Protein AF-A0A928PID9-F1 (afdb_monomer_lite)

Foldseek 3Di:
DPPPDPPDDPPDDDDDDDDDDDDDPPPPPDADAAEEEEEDELQSLLLLQCQQVLQVLVVHHYKYKYFYDHLDFLLNLLVCQVVQHQGTFIDINNRGPQPPGGGGPLVVLVPDQHQAYEDEGGPLCLLPLVSCDDPVCNSVVSVVVVCCVSRVNHDYAYEQFAFDQWRWDDDDPDTDIDGDPDSVVSLVSNLVSSVVSCVVVVHDPLQRYLQLRQLVVLVCLVVDFDPDDDDDDDDDDDDDDPCPVVVPDDGDPDFAPDNTGHGDPLSNLLSSLSVNCSVPVDQSLSRPDDPPPRDDPLSSNQSSQSSNCSNPVAHAAHDVQWDQDPVNQAIEGEADSGDQDPQLEDEDDQDHPNHGHDEYDLCHCVPPARRPYYHYPPDPQYDNDDDDDDDDDDPVAAAPLAADAQPFFDQAPVTAREDEEPNNLLNQQQVADAAGHYEYPAAYHHDPFPAPLVPRDTPDPDDRRAHDWFDPPLGWRHHYEYEDVLHEYAEHEHADEDPDDPDQASTFEESHGEYFANYEYENYEYELYEAAYESHFYEHAYGEYHADQEHEYEYYQYEYDLNYHIEYCWYEHHYREYHHNYEPQEYENYEYNYHIYYPDQQYAHHYGYYDDYDDDEHELYEYQHGHHGRHDEGAHYLYEYCDDDDPPHDHDHDHSVCQAAPSVVVRSVRNVVQWDRHRGGGTHGVSSVPDDVAEAPLEADDDFFFPQAPVTAGEDAEPNPLLCQQQVADQRGHYEYPEAYHHFDLQQAPLAPLHGDPPRDGHADDKPGEHAHEYYDLLYEYAEHHHDDDPPDDLVCQIADESRREYEARHEHENYEYAQHHAEGQHFYEHAEREYDYDDDHADDEAYQYEYEQRHEYHYPDPDDDPHYAYEHHYREYEDDHQYEYELYEYAYHYYDDAQYADHYREYEDDAQRYEYELYEYAAHNTTDYPDQPHDDYDYLYEYCDDDPPSHYDHHHDHQVCQAAPSVVVNRCSPDQWDHDRGGIHGVSNPPPPPPPPLQQCQFVPPSDREVVSLVNLVCVQVVNDDGTDPSQPNVPPPDRYVVSSVVSVCVNVSD

pLDDT: mean 75.56, std 19.44, range [25.11, 98.5]

Secondary structure (DSSP, 8-state):
--SSSSSSS---------------------PPPEEEEEEESHHHHHHTTTHHHHHHHTT--EEEEEEE-TT--HHHHHHHHHTT---BEEEETTEE-STT--B-HHHHHTT---SEEEE---TTTTT-GGGT--SS--HHHHHHHHHHHH-TTSEEEEE-PPP-SEEEEE-SS-EEEEE-S-HHHHHHHHHHHHHHHHHHHT--HHHHEE-HHHHHHHHHHHT------------S----TT-TTTTTS----SSBSSSSS-B-HHHHHHHHHHHHHHHHT--GGG-----TTTS-HHHHHHHHHHHHHHHHS-----BTTEEE-TTSSEEEE----PPPPTT-EEE--SEETTEEEEEE-TTTTTT-----EEE-SS-TT-------PPS----TTB--S-----SSS-SBTTBPEEE-SHHHHHHHHHTTEEEEEEEE-S-EES----EETTTTEE--SS---PPP---GGG--SEEEEEEEEEEEEE--EEEEE---SS-GGG-EESSEEEE-TTEEEEEEEEESEEEEEEEEEE-SSEEEE--SS--EEEEES-EE-TTEEEEEEEEESSEEEE-SS-EEEEEEEEEE-SEEEESSS-EESSEEEES---SPPEEEEEESSS-SBSSSPPPEES-EES--SSTT--PEE--GGGSSHHHHHHH-GGGTTTEE--SSS--EEHHHHS--TTB--S---S--BS-SSSSSPEEE-SHHHHHHHHHH--TT-EEEE-S-EESS-TTTEETTTTEEPTT--PPPPP-S-EE-SEEEEEEEEEE--EE---TTS-TT---EESSEEEE-SS-EEEEEEEESEEEEESSEEESSEEEE---TT---EEEES-EE-TTEEEEE---S--TT-EEESSEEEESS---EEEES-EE--EEESSS-EESSEEEE-S--TTEEEES-EESS-SEEEE-STT----EES-EESSPP-TTT--PEE--TGGGSTHHHHHH----TTEE--SSS-EEGGG----------TT--SSSS--SHHHHHHHHHHHTTS-----GGG-SS-SS--SHHHHHHHHHHHTT-

Sequence (1056 aa):
MLKILKKVVCFVMATFVLGATLPTFAVEPELKPIKILAIGNSYSNNATFYVSKIAESMGKSVSVTSLYDDGCPIERHVKWYNENAKEYEFYVDGVNISSPYKNTMKEVFERDDYDYITIQQSSTDAPKFSTYWTEEKPYLTQLYEIIKENEPQAEILIHQTWSHNEITATKGNQYTTTVYDSSLKLFELIENAYEQAADKLEIDKESGIIPVGRAIQLAKDQYGYFDGYNEGYSTLYPISSSVANAAKHCENEALYADNISHLNHRGRYIAGCVWIEKIFGLDCRTSSFYPEGVLTEEECVILRNIAHEAVTGEKAYVEGDWRVLPDGEGVEIVHYMGQVNELGTVTIPSVINGKKVTRVDDTAFKYVEGINKLILPDDDSIVYEGGSIDSDIVLENVWDGTSYKPTNGEGTEKSPYLIENGSHLYWAVTNRNTGVYFKLTNDIILNDIIVDTKNGIAYTNETVNEWYSECENETPTFAGIIDGDYHTIYGLYINKDYNYSDSAWKLGAGLIAFGGNGVTIKNLAIDNSYIKALSVSASAFIGTTGSSSTTDVSFENCYIGEDVYIYGGCAGGFIGAGNGTGYVTGISNCYSLATIEASTNFYGAITGQVWSCLNVPATNLYSPNVQLYGQHPMAYVDCYAVSKKENYSTEIIISADEMVGKKAMTKMVGLSDAYTLPSDSYPVLKVWANKSADVWSGFAINTMEGDGTENSPYLISDGEGLAYAILNGGKGLHYKLTKDIYLNELNGVDWTTGIPSDNYVPSEWLENTTFSGYFDGDGHIVNGIYYPVDNGKNFSDLGNVALFPIIKSDTHIINVGVKNSYIEIFGRSAAIVGFVEQNSNSKDVLIDSCFSDETVTIVHSRLNEATGVCSGGIMGGTLFTPDIKVSNCYSTAVLKGPYSSGKIIASIWMAPESVVAENCFGDGKMWGCTSSGNALKTAYNSYSTAEPNATYTNWTQLSAEQMQGENALINMPLGDKFMVTDGYPVLKVFNKTPVTPDVLLGDVNGDGKVDTTDLAGLKLNLAGLSSEIGKGADLNGDGNIDTTDLAALKLKLAGL

Structure (mmCIF, N/CA/C/O backbone):
data_AF-A0A928PID9-F1
#
_entry.id   AF-A0A928PID9-F1
#
loop_
_atom_site.group_PDB
_atom_site.id
_atom_site.type_symbol
_atom_site.label_atom_id
_atom_site.label_alt_id
_atom_site.label_comp_id
_atom_site.label_asym_id
_atom_site.label_entity_id
_atom_site.label_seq_id
_atom_site.pdbx_PDB_ins_code
_atom_site.Cartn_x
_atom_site.Cartn_y
_atom_site.Cartn_z
_atom_site.occupancy
_atom_site.B_iso_or_equiv
_atom_site.auth_seq_id
_atom_site.auth_comp_id
_atom_site.auth_asym_id
_atom_site.auth_atom_id
_atom_site.pdbx_PDB_model_num
ATOM 1 N N . MET A 1 1 ? -49.514 -31.191 40.584 1.00 38.72 1 MET A N 1
ATOM 2 C CA . MET A 1 1 ? -49.512 -31.570 42.019 1.00 38.72 1 MET A CA 1
ATOM 3 C C . MET A 1 1 ? -48.257 -32.390 42.360 1.00 38.72 1 MET A C 1
ATOM 5 O O . MET A 1 1 ? -48.355 -33.449 42.955 1.00 38.72 1 MET A O 1
ATOM 9 N N . LEU A 1 2 ? -47.070 -31.884 41.996 1.00 30.78 2 LEU A N 1
ATOM 10 C CA . LEU A 1 2 ? -45.768 -32.491 42.322 1.00 30.78 2 LEU A CA 1
ATOM 11 C C . LEU A 1 2 ? -44.670 -31.414 42.506 1.00 30.78 2 LEU A C 1
ATOM 13 O O . LEU A 1 2 ? -43.493 -31.675 42.318 1.00 30.78 2 LEU A O 1
ATOM 17 N N . LYS A 1 3 ? -45.056 -30.181 42.882 1.00 28.64 3 LYS A N 1
ATOM 18 C CA . LYS A 1 3 ? -44.141 -29.088 43.290 1.00 28.64 3 LYS A CA 1
ATOM 19 C C . LYS A 1 3 ? -44.140 -28.853 44.819 1.00 28.64 3 LYS A C 1
ATOM 21 O O . LYS A 1 3 ? -43.650 -27.838 45.292 1.00 28.64 3 LYS A O 1
ATOM 26 N N . ILE A 1 4 ? -44.663 -29.799 45.615 1.00 36.34 4 ILE A N 1
ATOM 27 C CA . ILE A 1 4 ? -44.771 -29.705 47.091 1.00 36.34 4 ILE A CA 1
ATOM 28 C C . ILE A 1 4 ? -44.351 -31.031 47.762 1.00 36.34 4 ILE A C 1
ATOM 30 O O . ILE A 1 4 ? -45.116 -31.616 48.520 1.00 36.34 4 ILE A O 1
ATOM 34 N N . LEU A 1 5 ? -43.155 -31.562 47.463 1.00 32.34 5 LEU A N 1
ATOM 35 C CA . LEU A 1 5 ? -42.646 -32.757 48.171 1.00 32.34 5 LEU A CA 1
ATOM 36 C C . LEU A 1 5 ? -41.110 -32.873 48.291 1.00 32.34 5 LEU A C 1
ATOM 38 O O . LEU A 1 5 ? -40.599 -33.964 48.515 1.00 32.34 5 LEU A O 1
ATOM 42 N N . LYS A 1 6 ? -40.348 -31.773 48.182 1.00 29.66 6 LYS A N 1
ATOM 43 C CA . LYS A 1 6 ? -38.877 -31.782 48.383 1.00 29.66 6 LYS A CA 1
ATOM 44 C C . LYS A 1 6 ? -38.371 -30.866 49.515 1.00 29.66 6 LYS A C 1
ATOM 46 O O . LYS A 1 6 ? -37.192 -30.549 49.566 1.00 29.66 6 LYS A O 1
ATOM 51 N N . LYS A 1 7 ? -39.238 -30.451 50.452 1.00 32.12 7 LYS A N 1
ATOM 52 C CA . LYS A 1 7 ? -38.879 -29.532 51.561 1.00 32.12 7 LYS A CA 1
ATOM 53 C C . LYS A 1 7 ? -39.013 -30.094 52.993 1.00 32.12 7 LYS A C 1
ATOM 55 O O . LYS A 1 7 ? -39.029 -29.301 53.925 1.00 32.12 7 LYS A O 1
ATOM 60 N N . VAL A 1 8 ? -39.126 -31.415 53.215 1.00 37.19 8 VAL A N 1
ATOM 61 C CA . VAL A 1 8 ? -39.510 -31.948 54.556 1.00 37.19 8 VAL A CA 1
ATOM 62 C C . VAL A 1 8 ? -38.664 -33.111 55.119 1.00 37.19 8 VAL A C 1
ATOM 64 O O . VAL A 1 8 ? -38.954 -33.572 56.215 1.00 37.19 8 VAL A O 1
ATOM 67 N N . VAL A 1 9 ? -37.574 -33.578 54.505 1.00 32.84 9 VAL A N 1
ATOM 68 C CA . VAL A 1 9 ? -36.817 -34.716 55.085 1.00 32.84 9 VAL A CA 1
ATOM 69 C C . VAL A 1 9 ? -35.355 -34.346 55.335 1.00 32.84 9 VAL A C 1
ATOM 71 O O . VAL A 1 9 ? -34.718 -33.766 54.467 1.00 32.84 9 VAL A O 1
ATOM 74 N N . CYS A 1 10 ? -34.869 -34.694 56.535 1.00 29.98 10 CYS A N 1
ATOM 75 C CA . CYS A 1 10 ? -33.511 -34.532 57.084 1.00 29.98 10 CYS A CA 1
ATOM 76 C C . CYS A 1 10 ? -33.212 -33.299 57.963 1.00 29.98 10 CYS A C 1
ATOM 78 O O . CYS A 1 10 ? -32.067 -32.877 58.086 1.00 29.98 10 CYS A O 1
ATOM 80 N N . PHE A 1 11 ? -34.206 -32.829 58.724 1.00 31.30 11 PHE A N 1
ATOM 81 C CA . PHE A 1 11 ? -33.975 -32.553 60.152 1.00 31.30 11 PHE A CA 1
ATOM 82 C C . PHE A 1 11 ? -34.166 -33.898 60.881 1.00 31.30 11 PHE A C 1
ATOM 84 O O . PHE A 1 11 ? -35.102 -34.615 60.541 1.00 31.30 11 PHE A O 1
ATOM 91 N N . VAL A 1 12 ? -33.325 -34.222 61.869 1.00 34.59 12 VAL A N 1
ATOM 92 C CA . VAL A 1 12 ? -33.233 -35.500 62.627 1.00 34.59 12 VAL A CA 1
ATOM 93 C C . VAL A 1 12 ? -32.182 -36.483 62.091 1.00 34.59 12 VAL A C 1
ATOM 95 O O . VAL A 1 12 ? -32.489 -37.411 61.354 1.00 34.59 12 VAL A O 1
ATOM 98 N N . MET A 1 13 ? -30.938 -36.298 62.542 1.00 30.28 13 MET A N 1
ATOM 99 C CA . MET A 1 13 ? -30.072 -37.350 63.109 1.00 30.28 13 MET A CA 1
ATOM 100 C C . MET A 1 13 ? -28.781 -36.693 63.615 1.00 30.28 13 MET A C 1
ATOM 102 O O . MET A 1 13 ? -27.738 -36.708 62.972 1.00 30.28 13 MET A O 1
ATOM 106 N N . ALA A 1 14 ? -28.877 -36.073 64.791 1.00 33.28 14 ALA A N 1
ATOM 107 C CA . ALA A 1 14 ? -27.726 -35.762 65.626 1.00 33.28 14 ALA A CA 1
ATOM 108 C C . ALA A 1 14 ? -27.694 -36.760 66.794 1.00 33.28 14 ALA A C 1
ATOM 110 O O . ALA A 1 14 ? -28.731 -36.973 67.418 1.00 33.28 14 ALA A O 1
ATOM 111 N N . THR A 1 15 ? -26.489 -37.271 67.090 1.00 35.91 15 THR A N 1
ATOM 112 C CA . THR A 1 15 ? -25.973 -38.000 68.280 1.00 35.91 15 THR A CA 1
ATOM 113 C C . THR A 1 15 ? -25.688 -39.507 68.141 1.00 35.91 15 THR A C 1
ATOM 115 O O . THR A 1 15 ? -26.586 -40.322 68.290 1.00 35.91 15 THR A O 1
ATOM 118 N N . PHE A 1 16 ? -24.404 -39.879 67.955 1.00 31.89 16 PHE A N 1
ATOM 119 C CA . PHE A 1 16 ? -23.552 -40.527 68.983 1.00 31.89 16 PHE A CA 1
ATOM 120 C C . PHE A 1 16 ? -22.083 -40.749 68.502 1.00 31.89 16 PHE A C 1
ATOM 122 O O . PHE A 1 16 ? -21.831 -41.544 67.609 1.00 31.89 16 PHE A O 1
ATOM 129 N N . VAL A 1 17 ? -21.139 -40.074 69.184 1.00 33.47 17 VAL A N 1
ATOM 130 C CA . VAL A 1 17 ? -19.857 -40.583 69.749 1.00 33.47 17 VAL A CA 1
ATOM 131 C C . VAL A 1 17 ? -18.625 -40.929 68.868 1.00 33.47 17 VAL A C 1
ATOM 133 O O . VAL A 1 17 ? -18.560 -41.949 68.199 1.00 33.47 17 VAL A O 1
ATOM 136 N N . LEU A 1 18 ? -17.597 -40.084 69.088 1.00 33.53 18 LEU A N 1
ATOM 137 C CA . LEU A 1 18 ? -16.133 -40.276 69.216 1.00 33.53 18 LEU A CA 1
ATOM 138 C C . LEU A 1 18 ? -15.285 -40.956 68.115 1.00 33.53 18 LEU A C 1
ATOM 140 O O . LEU A 1 18 ? -15.291 -42.169 67.956 1.00 33.53 18 LEU A O 1
ATOM 144 N N . GLY A 1 19 ? -14.309 -40.175 67.622 1.00 40.59 19 GLY A N 1
ATOM 145 C CA . GLY A 1 19 ? -12.895 -40.540 67.786 1.00 40.59 19 GLY A CA 1
ATOM 146 C C . GLY A 1 19 ? -12.139 -41.079 66.570 1.00 40.59 19 GLY A C 1
ATOM 147 O O . GLY A 1 19 ? -11.650 -42.195 66.639 1.00 40.59 19 GLY A O 1
ATOM 148 N N . ALA A 1 20 ? -11.954 -40.271 65.523 1.00 31.45 20 ALA A N 1
ATOM 149 C CA . ALA A 1 20 ? -10.757 -40.288 64.667 1.00 31.45 20 ALA A CA 1
ATOM 150 C C . ALA A 1 20 ? -10.797 -39.076 63.723 1.00 31.45 20 ALA A C 1
ATOM 152 O O . ALA A 1 20 ? -11.748 -38.909 62.965 1.00 31.45 20 ALA A O 1
ATOM 153 N N . THR A 1 21 ? -9.779 -38.218 63.761 1.00 40.41 21 THR A N 1
ATOM 154 C CA . THR A 1 21 ? -9.543 -37.223 62.709 1.00 40.41 21 THR A CA 1
ATOM 155 C C . THR A 1 21 ? -9.111 -37.958 61.442 1.00 40.41 21 THR A C 1
ATOM 157 O O . THR A 1 21 ? -7.948 -38.339 61.317 1.00 40.41 21 THR A O 1
ATOM 160 N N . LEU A 1 22 ? -10.054 -38.185 60.529 1.00 34.81 22 LEU A N 1
ATOM 161 C CA . LEU A 1 22 ? -9.784 -38.528 59.134 1.00 34.81 22 LEU A CA 1
ATOM 162 C C . LEU A 1 22 ? -9.990 -37.265 58.288 1.00 34.81 22 LEU A C 1
ATOM 164 O O . LEU A 1 22 ? -10.887 -36.478 58.606 1.00 34.81 22 LEU A O 1
ATOM 168 N N . PRO A 1 23 ? -9.157 -37.031 57.259 1.00 38.31 23 PRO A N 1
ATOM 169 C CA . PRO A 1 23 ? -9.264 -35.844 56.427 1.00 38.31 23 PRO A CA 1
ATOM 170 C C . PRO A 1 23 ? -10.650 -35.816 55.782 1.00 38.31 23 PRO A C 1
ATOM 172 O O . PRO A 1 23 ? -11.095 -36.795 55.182 1.00 38.31 23 PRO A O 1
ATOM 175 N N . THR A 1 24 ? -11.350 -34.698 55.951 1.00 34.38 24 THR A N 1
ATOM 176 C CA . THR A 1 24 ? -12.585 -34.390 55.237 1.00 34.38 24 THR A CA 1
ATOM 177 C C . THR A 1 24 ? -12.273 -34.336 53.747 1.00 34.38 24 THR A C 1
ATOM 179 O O . THR A 1 24 ? -11.797 -33.316 53.254 1.00 34.38 24 THR A O 1
ATOM 182 N N . PHE A 1 25 ? -12.533 -35.430 53.033 1.00 36.47 25 PHE A N 1
ATOM 183 C CA . PHE A 1 25 ? -12.793 -35.357 51.604 1.00 36.47 25 PHE A CA 1
ATOM 184 C C . PHE A 1 25 ? -14.107 -34.597 51.448 1.00 36.47 25 PHE A C 1
ATOM 186 O O . PHE A 1 25 ? -15.156 -35.049 51.913 1.00 36.47 25 PHE A O 1
ATOM 193 N N . ALA A 1 26 ? -14.025 -33.391 50.890 1.00 39.19 26 ALA A N 1
ATOM 194 C CA . ALA A 1 26 ? -15.199 -32.659 50.462 1.00 39.19 26 ALA A CA 1
ATOM 195 C C . ALA A 1 26 ? -15.946 -33.540 49.454 1.00 39.19 26 ALA A C 1
ATOM 197 O O . ALA A 1 26 ? -15.386 -33.933 48.435 1.00 39.19 26 ALA A O 1
ATOM 198 N N . VAL A 1 27 ? -17.187 -33.898 49.777 1.00 40.22 27 VAL A N 1
ATOM 199 C CA . VAL A 1 27 ? -18.121 -34.436 48.790 1.00 40.22 27 VAL A CA 1
ATOM 200 C C . VAL A 1 27 ? -18.426 -33.268 47.861 1.00 40.22 27 VAL A C 1
ATOM 202 O O . VAL A 1 27 ? -19.049 -32.296 48.297 1.00 40.22 27 VAL A O 1
ATOM 205 N N . GLU A 1 28 ? -17.903 -33.313 46.636 1.00 48.44 28 GLU A N 1
ATOM 206 C CA . GLU A 1 28 ? -18.224 -32.316 45.617 1.00 48.44 28 GLU A CA 1
ATOM 207 C C . GLU A 1 28 ? -19.747 -32.261 45.417 1.00 48.44 28 GLU A C 1
ATOM 209 O O . GLU A 1 28 ? -20.412 -33.304 45.425 1.00 48.44 28 GLU A O 1
ATOM 214 N N . PRO A 1 29 ? -20.335 -31.058 45.303 1.00 48.78 29 PRO A N 1
ATOM 215 C CA . PRO A 1 29 ? -21.762 -30.921 45.064 1.00 48.78 29 PRO A CA 1
ATOM 216 C C . PRO A 1 29 ? -22.126 -31.576 43.725 1.00 48.78 29 PRO A C 1
ATOM 218 O O . PRO A 1 29 ? -21.524 -31.274 42.700 1.00 48.78 29 PRO A O 1
ATOM 221 N N . GLU A 1 30 ? -23.126 -32.459 43.749 1.00 50.62 30 GLU A N 1
ATOM 222 C CA . GLU A 1 30 ? -23.693 -33.121 42.568 1.00 50.62 30 GLU A CA 1
ATOM 223 C C . GLU A 1 30 ? -24.074 -32.052 41.520 1.00 50.62 30 GLU A C 1
ATOM 225 O O . GLU A 1 30 ? -24.990 -31.251 41.737 1.00 50.62 30 GLU A O 1
ATOM 230 N N . LEU A 1 31 ? -23.323 -31.976 40.415 1.00 58.97 31 LEU A N 1
ATOM 231 C CA . LEU A 1 31 ? -23.537 -30.987 39.357 1.00 58.97 31 LEU A CA 1
ATOM 232 C C . LEU A 1 31 ? -24.917 -31.210 38.725 1.00 58.97 31 LEU A C 1
ATOM 234 O O . LEU A 1 31 ? -25.197 -32.287 38.193 1.00 58.97 31 LEU A O 1
ATOM 238 N N . LYS A 1 32 ? -25.788 -30.191 38.766 1.00 74.44 32 LYS A N 1
ATOM 239 C CA . LYS A 1 32 ? -27.081 -30.228 38.066 1.00 74.44 32 LYS A CA 1
ATOM 240 C C . LYS A 1 32 ? -26.804 -30.382 36.558 1.00 74.44 32 LYS A C 1
ATOM 242 O O . LYS A 1 32 ? -26.101 -29.529 36.019 1.00 74.44 32 LYS A O 1
ATOM 247 N N . PRO A 1 33 ? -27.331 -31.425 35.887 1.00 81.75 33 PRO A N 1
ATOM 248 C CA . PRO A 1 33 ? -27.051 -31.649 34.476 1.00 81.75 33 PRO A CA 1
ATOM 249 C C . PRO A 1 33 ? -27.695 -30.566 33.610 1.00 81.75 33 PRO A C 1
ATOM 251 O O . PRO A 1 33 ? -28.848 -30.202 33.856 1.00 81.75 33 PRO A O 1
ATOM 254 N N . ILE A 1 34 ? -26.955 -30.108 32.601 1.00 91.06 34 ILE A N 1
ATOM 255 C CA . ILE A 1 34 ? -27.453 -29.267 31.509 1.00 91.06 34 ILE A CA 1
ATOM 256 C C . ILE A 1 34 ? -28.223 -30.160 30.539 1.00 91.06 34 ILE A C 1
ATOM 258 O O . ILE A 1 34 ? -27.750 -31.240 30.173 1.00 91.06 34 ILE A O 1
ATOM 262 N N . LYS A 1 35 ? -29.429 -29.740 30.161 1.00 94.12 35 LYS A N 1
ATOM 263 C CA . LYS A 1 35 ? -30.382 -30.574 29.426 1.00 94.12 35 LYS A CA 1
ATOM 264 C C . LYS A 1 35 ? -30.585 -30.053 28.021 1.00 94.12 35 LYS A C 1
ATOM 266 O O . LYS A 1 35 ? -31.024 -28.922 27.828 1.00 94.12 35 LYS A O 1
ATOM 271 N N . ILE A 1 36 ? -30.301 -30.910 27.049 1.00 95.12 36 ILE A N 1
ATOM 272 C CA . ILE A 1 36 ? -30.368 -30.570 25.631 1.00 95.12 36 ILE A CA 1
ATOM 273 C C . ILE A 1 36 ? -31.463 -31.409 24.975 1.00 95.12 36 ILE A C 1
ATOM 275 O O . ILE A 1 36 ? -31.482 -32.629 25.141 1.00 95.12 36 ILE A O 1
ATOM 279 N N . LEU A 1 37 ? -32.357 -30.779 24.213 1.00 96.06 37 LEU A N 1
ATOM 280 C CA . LEU A 1 37 ? -33.309 -31.470 23.343 1.00 96.06 37 LEU A CA 1
ATOM 281 C C . LEU A 1 37 ? -32.889 -31.320 21.880 1.00 96.06 37 LEU A C 1
ATOM 283 O O . LEU A 1 37 ? -32.802 -30.214 21.357 1.00 96.06 37 LEU A O 1
ATOM 287 N N . ALA A 1 38 ? -32.675 -32.433 21.189 1.00 96.06 38 ALA A N 1
ATOM 288 C CA . ALA A 1 38 ? -32.446 -32.452 19.753 1.00 96.06 38 ALA A CA 1
ATOM 289 C C . ALA A 1 38 ? -33.731 -32.813 19.003 1.00 96.06 38 ALA A C 1
ATOM 291 O O . ALA A 1 38 ? -34.177 -33.965 19.049 1.00 96.06 38 ALA A O 1
ATOM 292 N N . ILE A 1 39 ? -34.321 -31.828 18.319 1.00 95.88 39 ILE A N 1
ATOM 293 C CA . ILE A 1 39 ? -35.465 -32.014 17.423 1.00 95.88 39 ILE A CA 1
ATOM 294 C C . ILE A 1 39 ? -34.916 -32.333 16.037 1.00 95.88 39 ILE A C 1
ATOM 296 O O . ILE A 1 39 ? -34.418 -31.457 15.329 1.00 95.88 39 ILE A O 1
ATOM 300 N N . GLY A 1 40 ? -34.985 -33.606 15.659 1.00 91.12 40 GLY A N 1
ATOM 301 C CA . GLY A 1 40 ? -34.414 -34.047 14.399 1.00 91.12 40 GLY A CA 1
ATOM 302 C C . GLY A 1 40 ? -34.728 -35.498 14.079 1.00 91.12 40 GLY A C 1
ATOM 303 O O . GLY A 1 40 ? -35.881 -35.924 14.042 1.00 91.12 40 GLY A O 1
ATOM 304 N N . ASN A 1 41 ? -33.680 -36.247 13.768 1.00 90.38 41 ASN A N 1
ATOM 305 C CA . ASN A 1 41 ? -33.767 -37.579 13.188 1.00 90.38 41 ASN A CA 1
ATOM 306 C C . ASN A 1 41 ? -32.477 -38.374 13.468 1.00 90.38 41 ASN A C 1
ATOM 308 O O . ASN A 1 41 ? -31.804 -38.194 14.488 1.00 90.38 41 ASN A O 1
ATOM 312 N N . SER A 1 42 ? -32.121 -39.300 12.583 1.00 86.69 42 SER A N 1
ATOM 313 C CA . SER A 1 42 ? -30.926 -40.133 12.723 1.00 86.69 42 SER A CA 1
ATOM 314 C C . SER A 1 42 ? -29.631 -39.325 12.790 1.00 86.69 42 SER A C 1
ATOM 316 O O . SER A 1 42 ? -28.691 -39.762 13.455 1.00 86.69 42 SER A O 1
ATOM 318 N N . TYR A 1 43 ? -29.591 -38.132 12.193 1.00 91.12 43 TYR A N 1
ATOM 319 C CA . TYR A 1 43 ? -28.421 -37.256 12.213 1.00 91.12 43 TYR A CA 1
ATOM 320 C C . TYR A 1 43 ? -28.203 -36.640 13.595 1.00 91.12 43 TYR A C 1
ATOM 322 O O . TYR A 1 43 ? -27.093 -36.717 14.116 1.00 91.12 43 TYR A O 1
ATOM 330 N N . SER A 1 44 ? -29.248 -36.135 14.256 1.00 90.19 44 SER A N 1
ATOM 331 C CA . SER A 1 44 ? -29.129 -35.678 15.648 1.00 90.19 44 SER A CA 1
ATOM 332 C C . SER A 1 44 ? -28.691 -36.811 16.575 1.00 90.19 44 SER A C 1
ATOM 334 O O . SER A 1 44 ? -27.838 -36.605 17.434 1.00 90.19 44 SER A O 1
ATOM 336 N N . ASN A 1 45 ? -29.183 -38.036 16.366 1.00 88.75 45 ASN A N 1
ATOM 337 C CA . ASN A 1 45 ? -28.729 -39.202 17.135 1.00 88.75 45 ASN A CA 1
ATOM 338 C C . ASN A 1 45 ? -27.257 -39.559 16.874 1.00 88.75 45 ASN A C 1
ATOM 340 O O . ASN A 1 45 ? -26.567 -40.031 17.774 1.00 88.75 45 ASN A O 1
ATOM 344 N N . ASN A 1 46 ? -26.763 -39.350 15.652 1.00 89.12 46 ASN A N 1
ATOM 345 C CA . ASN A 1 46 ? -25.353 -39.564 15.330 1.00 89.12 46 ASN A CA 1
ATOM 346 C C . ASN A 1 46 ? -24.483 -38.505 16.013 1.00 89.12 46 ASN A C 1
ATOM 348 O O . ASN A 1 46 ? -23.517 -38.860 16.685 1.00 89.12 46 ASN A O 1
ATOM 352 N N . ALA A 1 47 ? -24.857 -37.231 15.899 1.00 91.44 47 ALA A N 1
ATOM 353 C CA . ALA A 1 47 ? -24.082 -36.132 16.460 1.00 91.44 47 ALA A CA 1
ATOM 354 C C . ALA A 1 47 ? -24.010 -36.170 17.994 1.00 91.44 47 ALA A C 1
ATOM 356 O O . ALA A 1 47 ? -22.980 -35.873 18.590 1.00 91.44 47 ALA A O 1
ATOM 357 N N . THR A 1 48 ? -25.090 -36.607 18.640 1.00 91.81 48 THR A N 1
ATOM 358 C CA . THR A 1 48 ? -25.206 -36.586 20.104 1.00 91.81 48 THR A CA 1
ATOM 359 C C . THR A 1 48 ? -24.644 -37.829 20.797 1.00 91.81 48 THR A C 1
ATOM 361 O O . THR A 1 48 ? -24.593 -37.875 22.025 1.00 91.81 48 THR A O 1
ATOM 364 N N . PHE A 1 49 ? -24.167 -38.823 20.038 1.00 90.12 49 PHE A N 1
ATOM 365 C CA . PHE A 1 49 ? -23.795 -40.145 20.552 1.00 90.12 49 PHE A CA 1
ATOM 366 C C . PHE A 1 49 ? -22.715 -40.116 21.650 1.00 90.12 49 PHE A C 1
ATOM 368 O O . PHE A 1 49 ? -22.796 -40.889 22.603 1.00 90.12 49 PHE A O 1
ATOM 375 N N . TYR A 1 50 ? -21.716 -39.232 21.535 1.00 92.00 50 TYR A N 1
ATOM 376 C CA . TYR A 1 50 ? -20.612 -39.115 22.503 1.00 92.00 50 TYR A CA 1
ATOM 377 C C . TYR A 1 50 ? -20.673 -37.869 23.393 1.00 92.00 50 TYR A C 1
ATOM 379 O O . TYR A 1 50 ? -19.844 -37.733 24.292 1.00 92.00 50 TYR A O 1
ATOM 387 N N . VAL A 1 51 ? -21.655 -36.985 23.191 1.00 93.50 51 VAL A N 1
ATOM 388 C CA . VAL A 1 51 ? -21.730 -35.659 23.835 1.00 93.50 51 VAL A CA 1
ATOM 389 C C . VAL A 1 51 ? -21.648 -35.757 25.358 1.00 93.50 51 VAL A C 1
ATOM 391 O O . VAL A 1 51 ? -20.806 -35.103 25.966 1.00 93.50 51 VAL A O 1
ATOM 394 N N . SER A 1 52 ? -22.453 -36.619 25.986 1.00 90.31 52 SER A N 1
ATOM 395 C CA . SER A 1 52 ? -22.462 -36.754 27.450 1.00 90.31 52 SER A CA 1
ATOM 396 C C . SER A 1 52 ? -21.127 -37.256 28.008 1.00 90.31 52 SER A C 1
ATOM 398 O O . SER A 1 52 ? -20.696 -36.806 29.067 1.00 90.31 52 SER A O 1
ATOM 400 N N . LYS A 1 53 ? -20.432 -38.141 27.284 1.00 91.50 53 LYS A N 1
ATOM 401 C CA . LYS A 1 53 ? -19.138 -38.695 27.707 1.00 91.50 53 LYS A CA 1
ATOM 402 C C . LYS A 1 53 ? -17.978 -37.727 27.520 1.00 91.50 53 LYS A C 1
ATOM 404 O O . LYS A 1 53 ? -17.118 -37.636 28.395 1.00 91.50 53 LYS A O 1
ATOM 409 N N . ILE A 1 54 ? -17.987 -36.967 26.428 1.00 93.69 54 ILE A N 1
ATOM 410 C CA . ILE A 1 54 ? -17.025 -35.886 26.202 1.00 93.69 54 ILE A CA 1
ATOM 411 C C . ILE A 1 54 ? -17.219 -34.809 27.280 1.00 93.69 54 ILE A C 1
ATOM 413 O O . ILE A 1 54 ? -16.257 -34.467 27.966 1.00 93.69 54 ILE A O 1
ATOM 417 N N . ALA A 1 55 ? -18.460 -34.370 27.525 1.00 90.75 55 ALA A N 1
ATOM 418 C CA . ALA A 1 55 ? -18.793 -33.421 28.592 1.00 90.75 55 ALA A CA 1
ATOM 419 C C . ALA A 1 55 ? -18.295 -33.872 29.972 1.00 90.75 55 ALA A C 1
ATOM 421 O O . ALA A 1 55 ? -17.651 -33.094 30.678 1.00 90.75 55 ALA A O 1
ATOM 422 N N . GLU A 1 56 ? -18.567 -35.129 30.341 1.00 89.94 56 GLU A N 1
ATOM 423 C CA . GLU A 1 56 ? -18.192 -35.704 31.638 1.00 89.94 56 GLU A CA 1
ATOM 424 C C . GLU A 1 56 ? -16.677 -35.608 31.867 1.00 89.94 56 GLU A C 1
ATOM 426 O O . GLU A 1 56 ? -16.233 -35.162 32.925 1.00 89.94 56 GLU A O 1
ATOM 431 N N . SER A 1 57 ? -15.877 -35.918 30.842 1.00 91.44 57 SER A N 1
ATOM 432 C CA . SER A 1 57 ? -14.412 -35.809 30.911 1.00 91.44 57 SER A CA 1
ATOM 433 C C . SER A 1 57 ? -13.884 -34.380 31.054 1.00 91.44 57 SER A C 1
ATOM 435 O O . SER A 1 57 ? -12.747 -34.185 31.476 1.00 91.44 57 SER A O 1
ATOM 437 N N . MET A 1 58 ? -14.712 -33.389 30.720 1.00 87.94 58 MET A N 1
ATOM 438 C CA . MET A 1 58 ? -14.415 -31.959 30.819 1.00 87.94 58 MET A CA 1
ATOM 439 C C . MET A 1 58 ? -15.074 -31.327 32.058 1.00 87.94 58 MET A C 1
ATOM 441 O O . MET A 1 58 ? -15.191 -30.105 32.162 1.00 87.94 58 MET A O 1
ATOM 445 N N . GLY A 1 59 ? -15.544 -32.150 33.004 1.00 86.56 59 GLY A N 1
ATOM 446 C CA . GLY A 1 59 ? -16.162 -31.690 34.249 1.00 86.56 59 GLY A CA 1
ATOM 447 C C . GLY A 1 59 ? -17.560 -31.089 34.071 1.00 86.56 59 GLY A C 1
ATOM 448 O O . GLY A 1 59 ? -18.023 -30.345 34.938 1.00 86.56 59 GLY A O 1
ATOM 449 N N . LYS A 1 60 ? -18.246 -31.381 32.957 1.00 87.19 60 LYS A N 1
ATOM 450 C CA . LYS A 1 60 ? -19.633 -30.970 32.702 1.00 87.19 60 LYS A CA 1
ATOM 451 C C . LYS A 1 60 ? -20.579 -32.162 32.831 1.00 87.19 60 LYS A C 1
ATOM 453 O O . LYS A 1 60 ? -20.300 -33.257 32.361 1.00 87.19 60 LYS A O 1
ATOM 458 N N . SER A 1 61 ? -21.734 -31.932 33.448 1.00 89.44 61 SER A N 1
ATOM 459 C CA . SER A 1 61 ? -22.826 -32.906 33.513 1.00 89.44 61 SER A CA 1
ATOM 460 C C . SER A 1 61 ? -23.863 -32.523 32.461 1.00 89.44 61 SER A C 1
ATOM 462 O O . SER A 1 61 ? -24.431 -31.433 32.539 1.00 89.44 61 SER A O 1
ATOM 464 N N . VAL A 1 62 ? -24.072 -33.375 31.456 1.00 90.88 62 VAL A N 1
ATOM 465 C CA . VAL A 1 62 ? -24.960 -33.110 30.311 1.00 90.88 62 VAL A CA 1
ATOM 466 C C . VAL A 1 62 ? -25.858 -34.317 30.079 1.00 90.88 62 VAL A C 1
ATOM 468 O O . VAL A 1 62 ? -25.384 -35.449 30.139 1.00 90.88 62 VAL A O 1
ATOM 471 N N . SER A 1 63 ? -27.137 -34.071 29.796 1.00 90.56 63 SER A N 1
ATOM 472 C CA . SER A 1 63 ? -28.061 -35.098 29.314 1.00 90.56 63 SER A CA 1
ATOM 473 C C . SER A 1 63 ? -28.732 -34.639 28.028 1.00 90.56 63 SER A C 1
ATOM 475 O O . SER A 1 63 ? -29.303 -33.545 27.968 1.00 90.56 63 SER A O 1
ATOM 477 N N . VAL A 1 64 ? -28.662 -35.478 26.997 1.00 90.75 64 VAL A N 1
ATOM 478 C CA . VAL A 1 64 ? -29.234 -35.192 25.682 1.00 90.75 64 VAL A CA 1
ATOM 479 C C . VAL A 1 64 ? -30.458 -36.061 25.447 1.00 90.75 64 VAL A C 1
ATOM 481 O O . VAL A 1 64 ? -30.383 -37.289 25.456 1.00 90.75 64 VAL A O 1
ATOM 484 N N . THR A 1 65 ? -31.596 -35.418 25.201 1.00 90.69 65 THR A N 1
ATOM 485 C CA . THR A 1 65 ? -32.815 -36.064 24.713 1.00 90.69 65 THR A CA 1
ATOM 486 C C . THR A 1 65 ? -32.915 -35.857 23.206 1.00 90.69 65 THR A C 1
ATOM 488 O O . THR A 1 65 ? -32.884 -34.720 22.755 1.00 90.69 65 THR A O 1
ATOM 491 N N . SER A 1 66 ? -33.084 -36.914 22.413 1.00 89.12 66 SER A N 1
ATOM 492 C CA . SER A 1 66 ? -33.416 -36.787 20.988 1.00 89.12 66 SER A CA 1
ATOM 493 C C . SER A 1 66 ? -34.868 -37.180 20.733 1.00 89.12 66 SER A C 1
ATOM 495 O O . SER A 1 66 ? -35.295 -38.281 21.092 1.00 89.12 66 SER A O 1
ATOM 497 N N . LEU A 1 67 ? -35.613 -36.261 20.115 1.00 89.75 67 LEU A N 1
ATOM 498 C CA . LEU A 1 67 ? -36.944 -36.471 19.551 1.00 89.75 67 LEU A CA 1
ATOM 499 C C . LEU A 1 67 ? -36.755 -37.026 18.133 1.00 89.75 67 LEU A C 1
ATOM 501 O O . LEU A 1 67 ? -36.473 -36.271 17.203 1.00 89.75 67 LEU A O 1
ATOM 505 N N . TYR A 1 68 ? -36.869 -38.348 17.995 1.00 87.25 68 TYR A N 1
ATOM 506 C CA . TYR A 1 68 ? -36.431 -39.078 16.808 1.00 87.25 68 TYR A CA 1
ATOM 507 C C . TYR A 1 68 ? -37.602 -39.608 15.969 1.00 87.25 68 TYR A C 1
ATOM 509 O O . TYR A 1 68 ? -38.488 -40.302 16.475 1.00 87.25 68 TYR A O 1
ATOM 517 N N . ASP A 1 69 ? -37.548 -39.323 14.668 1.00 88.19 69 ASP A N 1
ATOM 518 C CA . ASP A 1 69 ? -38.220 -40.062 13.594 1.00 88.19 69 ASP A CA 1
ATOM 519 C C . ASP A 1 69 ? -37.289 -40.139 12.374 1.00 88.19 69 ASP A C 1
ATOM 521 O O . ASP A 1 69 ? -36.501 -39.223 12.123 1.00 88.19 69 ASP A O 1
ATOM 525 N N . ASP A 1 70 ? -37.358 -41.234 11.620 1.00 82.25 70 ASP A N 1
ATOM 526 C CA . ASP A 1 70 ? -36.421 -41.480 10.526 1.00 82.25 70 ASP A CA 1
ATOM 527 C C . ASP A 1 70 ? -36.628 -40.505 9.351 1.00 82.25 70 ASP A C 1
ATOM 529 O O . ASP A 1 70 ? -37.735 -40.323 8.828 1.00 82.25 70 ASP A O 1
ATOM 533 N N . GLY A 1 71 ? -35.539 -39.839 8.952 1.00 81.88 71 GLY A N 1
ATOM 534 C CA . GLY A 1 71 ? -35.532 -38.831 7.888 1.00 81.88 71 GLY A CA 1
ATOM 535 C C . GLY A 1 71 ? -36.545 -37.692 8.071 1.00 81.88 71 GLY A C 1
ATOM 536 O O . GLY A 1 71 ? -37.024 -37.149 7.075 1.00 81.88 71 GLY A O 1
ATOM 537 N N . CYS A 1 72 ? -36.934 -37.362 9.306 1.00 90.62 72 CYS A N 1
ATOM 538 C CA . CYS A 1 72 ? -37.997 -36.395 9.572 1.00 90.62 72 CYS A CA 1
ATOM 539 C C . CYS A 1 72 ? -37.606 -34.966 9.130 1.00 90.62 72 CYS A C 1
ATOM 541 O O . CYS A 1 72 ? -36.597 -34.449 9.618 1.00 90.62 72 CYS A O 1
ATOM 543 N N . PRO A 1 73 ? -38.361 -34.329 8.204 1.00 93.75 73 PRO A N 1
ATOM 544 C CA . PRO A 1 73 ? -38.162 -32.932 7.828 1.00 93.75 73 PRO A CA 1
ATOM 545 C C . PRO A 1 73 ? -38.923 -31.976 8.755 1.00 93.75 73 PRO A C 1
ATOM 547 O O . PRO A 1 73 ? -39.909 -32.353 9.396 1.00 93.75 73 PRO A O 1
ATOM 550 N N . ILE A 1 74 ? -38.530 -30.701 8.744 1.00 96.81 74 ILE A N 1
ATOM 551 C CA . ILE A 1 74 ? -39.145 -29.630 9.553 1.00 96.81 74 ILE A CA 1
ATOM 552 C C . ILE A 1 74 ? -40.668 -29.558 9.342 1.00 96.81 74 ILE A C 1
ATOM 554 O O . ILE A 1 74 ? -41.424 -29.494 10.312 1.00 96.81 74 ILE A O 1
ATOM 558 N N . GLU A 1 75 ? -41.140 -29.659 8.092 1.00 96.38 75 GLU A N 1
ATOM 559 C CA . GLU A 1 75 ? -42.576 -29.690 7.762 1.00 96.38 75 GLU A CA 1
ATOM 560 C C . GLU A 1 75 ? -43.326 -30.775 8.554 1.00 96.38 75 GLU A C 1
ATOM 562 O O . GLU A 1 75 ? -44.419 -30.542 9.080 1.00 96.38 75 GLU A O 1
ATOM 567 N N . ARG A 1 76 ? -42.739 -31.974 8.659 1.00 95.25 76 ARG A N 1
ATOM 568 C CA . ARG A 1 76 ? -43.362 -33.108 9.349 1.00 95.25 76 ARG A CA 1
ATOM 569 C C . ARG A 1 76 ? -43.396 -32.874 10.855 1.00 95.25 76 ARG A C 1
ATOM 571 O O . ARG A 1 76 ? -44.419 -33.168 11.471 1.00 95.25 76 ARG A O 1
ATOM 578 N N . HIS A 1 77 ? -42.339 -32.292 11.423 1.00 96.56 77 HIS A N 1
ATOM 579 C CA . HIS A 1 77 ? -42.312 -31.931 12.839 1.00 96.56 77 HIS A CA 1
ATOM 580 C C . HIS A 1 77 ? -43.455 -30.980 13.209 1.00 96.56 77 HIS A C 1
ATOM 582 O O . HIS A 1 77 ? -44.207 -31.256 14.149 1.00 96.56 77 HIS A O 1
ATOM 588 N N . VAL A 1 78 ? -43.645 -29.920 12.416 1.00 97.12 78 VAL A N 1
ATOM 589 C CA . VAL A 1 78 ? -44.738 -28.954 12.593 1.00 97.12 78 VAL A CA 1
ATOM 590 C C . VAL A 1 78 ? -46.101 -29.626 12.441 1.00 97.12 78 VAL A C 1
ATOM 592 O O . VAL A 1 78 ? -46.983 -29.464 13.288 1.00 97.12 78 VAL A O 1
ATOM 595 N N . LYS A 1 79 ? -46.278 -30.430 11.386 1.00 96.38 79 LYS A N 1
ATOM 596 C CA . LYS A 1 79 ? -47.525 -31.163 11.148 1.00 96.38 79 LYS A CA 1
ATOM 597 C C . LYS A 1 79 ? -47.894 -32.044 12.344 1.00 96.38 79 LYS A C 1
ATOM 599 O O . LYS A 1 79 ? -49.017 -31.969 12.839 1.00 96.38 79 LYS A O 1
ATOM 604 N N . TRP A 1 80 ? -46.963 -32.863 12.822 1.00 96.12 80 TRP A N 1
ATOM 605 C CA . TRP A 1 80 ? -47.220 -33.795 13.918 1.00 96.12 80 TRP A CA 1
ATOM 606 C C . TRP A 1 80 ? -47.424 -33.110 15.266 1.00 96.12 80 TRP A C 1
ATOM 608 O O . TRP A 1 80 ? -48.204 -33.615 16.073 1.00 96.12 80 TRP A O 1
ATOM 618 N N . TYR A 1 81 ? -46.804 -31.951 15.508 1.00 96.25 81 TYR A N 1
ATOM 619 C CA . TYR A 1 81 ? -47.129 -31.138 16.681 1.00 96.25 81 TYR A CA 1
ATOM 620 C C . TYR A 1 81 ? -48.586 -30.652 16.639 1.00 96.25 81 TYR A C 1
ATOM 622 O O . TYR A 1 81 ? -49.333 -30.836 17.605 1.00 96.25 81 TYR A O 1
ATOM 630 N N . ASN A 1 82 ? -49.013 -30.105 15.495 1.00 94.81 82 ASN A N 1
ATOM 631 C CA . ASN A 1 82 ? -50.369 -29.588 15.296 1.00 94.81 82 ASN A CA 1
ATOM 632 C C . ASN A 1 82 ? -51.438 -30.687 15.393 1.00 94.81 82 ASN A C 1
ATOM 634 O O . ASN A 1 82 ? -52.506 -30.474 15.965 1.00 94.81 82 ASN A O 1
ATOM 638 N N . GLU A 1 83 ? -51.138 -31.882 14.882 1.00 95.50 83 GLU A N 1
ATOM 639 C CA . GLU A 1 83 ? -52.013 -33.059 14.967 1.00 95.50 83 GLU A CA 1
ATOM 640 C C . GLU A 1 83 ? -51.920 -33.785 16.325 1.00 95.50 83 GLU A C 1
ATOM 642 O O . GLU A 1 83 ? -52.698 -34.703 16.584 1.00 95.50 83 GLU A O 1
ATOM 647 N N . ASN A 1 84 ? -50.992 -33.378 17.202 1.00 93.31 84 ASN A N 1
ATOM 648 C CA . ASN A 1 84 ? -50.635 -34.072 18.443 1.00 93.31 84 ASN A CA 1
ATOM 649 C C . ASN A 1 84 ? -50.378 -35.578 18.220 1.00 93.31 84 ASN A C 1
ATOM 651 O O . ASN A 1 84 ? -50.870 -36.433 18.964 1.00 93.31 84 ASN A O 1
ATOM 655 N N . ALA A 1 85 ? -49.642 -35.902 17.155 1.00 93.06 85 ALA A N 1
ATOM 656 C CA . ALA A 1 85 ? -49.405 -37.269 16.709 1.00 93.06 85 ALA A CA 1
ATOM 657 C C . ALA A 1 85 ? -48.361 -37.978 17.591 1.00 93.06 85 ALA A C 1
ATOM 659 O O . ALA A 1 85 ? -47.320 -37.408 17.923 1.00 93.06 85 ALA A O 1
ATOM 660 N N . LYS A 1 86 ? -48.638 -39.233 17.970 1.00 91.69 86 LYS A N 1
ATOM 661 C CA . LYS A 1 86 ? -47.731 -40.087 18.757 1.00 91.69 86 LYS A CA 1
ATOM 662 C C . LYS A 1 86 ? -46.809 -40.866 17.833 1.00 91.69 86 LYS A C 1
ATOM 664 O O . LYS A 1 86 ? -47.013 -42.060 17.629 1.00 91.69 86 LYS A O 1
ATOM 669 N N . GLU A 1 87 ? -45.831 -40.178 17.258 1.00 89.81 87 GLU A N 1
ATOM 670 C CA . GLU A 1 87 ? -44.967 -40.755 16.223 1.00 89.81 87 GLU A CA 1
ATOM 671 C C . GLU A 1 87 ? -43.496 -40.876 16.617 1.00 89.81 87 GLU A C 1
ATOM 673 O O . GLU A 1 87 ? -42.788 -41.673 16.003 1.00 89.81 87 GLU A O 1
ATOM 678 N N . TYR A 1 88 ? -43.056 -40.179 17.665 1.00 89.38 88 TYR A N 1
ATOM 679 C CA . TYR A 1 88 ? -41.639 -40.091 18.006 1.00 89.38 88 TYR A CA 1
ATOM 680 C C . TYR A 1 88 ? -41.170 -41.176 18.965 1.00 89.38 88 TYR A C 1
ATOM 682 O O . TYR A 1 88 ? -41.855 -41.513 19.940 1.00 89.38 88 TYR A O 1
ATOM 690 N N . GLU A 1 89 ? -39.948 -41.640 18.729 1.00 87.56 89 GLU A N 1
ATOM 691 C CA . GLU A 1 89 ? -39.159 -42.381 19.706 1.00 87.56 89 GLU A CA 1
ATOM 692 C C . GLU A 1 89 ? -38.229 -41.425 20.469 1.00 87.56 89 GLU A C 1
ATOM 694 O O . GLU A 1 89 ? -37.804 -40.395 19.940 1.00 87.56 89 GLU A O 1
ATOM 699 N N . PHE A 1 90 ? -37.905 -41.773 21.717 1.00 80.62 90 PHE A N 1
ATOM 700 C CA . PHE A 1 90 ? -36.992 -41.004 22.562 1.00 80.62 90 PHE A CA 1
ATOM 701 C C . PHE A 1 90 ? -35.740 -41.750 22.908 1.00 80.62 90 PHE A C 1
ATOM 703 O O . PHE A 1 90 ? -35.787 -42.841 23.482 1.00 80.62 90 PHE A O 1
ATOM 710 N N . TYR A 1 91 ? -34.641 -41.053 22.673 1.00 81.81 91 TYR A N 1
ATOM 711 C CA . TYR A 1 91 ? -33.320 -41.441 23.104 1.00 81.81 91 TYR A CA 1
ATOM 712 C C . TYR A 1 91 ? -32.880 -40.475 24.193 1.00 81.81 91 TYR A C 1
ATOM 714 O O . TYR A 1 91 ? -32.924 -39.267 23.984 1.00 81.81 91 TYR A O 1
ATOM 722 N N . VAL A 1 92 ? -32.490 -40.998 25.352 1.00 83.56 92 VAL A N 1
ATOM 723 C CA . VAL A 1 92 ? -31.797 -40.218 26.384 1.00 83.56 92 VAL A CA 1
ATOM 724 C C . VAL A 1 92 ? -30.385 -40.760 26.469 1.00 83.56 92 VAL A C 1
ATOM 726 O O . VAL A 1 92 ? -30.204 -41.950 26.729 1.00 83.56 92 VAL A O 1
ATOM 729 N N . ASP A 1 93 ? -29.411 -39.905 26.165 1.00 79.94 93 ASP A N 1
ATOM 730 C CA . ASP A 1 93 ? -27.986 -40.243 26.119 1.00 79.94 93 ASP A CA 1
ATOM 731 C C . ASP A 1 93 ? -27.717 -41.507 25.276 1.00 79.94 93 ASP A C 1
ATOM 733 O O . ASP A 1 93 ? -27.007 -42.430 25.673 1.00 79.94 93 ASP A O 1
ATOM 737 N N . GLY A 1 94 ? -28.368 -41.573 24.107 1.00 72.50 94 GLY A N 1
ATOM 738 C CA . GLY A 1 94 ? -28.252 -42.673 23.142 1.00 72.50 94 GLY A CA 1
ATOM 739 C C . GLY A 1 94 ? -29.080 -43.926 23.465 1.00 72.50 94 GLY A C 1
ATOM 740 O O . GLY A 1 94 ? -29.122 -44.852 22.654 1.00 72.50 94 GLY A O 1
ATOM 741 N N . VAL A 1 95 ? -29.784 -43.971 24.600 1.00 77.88 95 VAL A N 1
ATOM 742 C CA . VAL A 1 95 ? -30.618 -45.117 24.996 1.00 77.88 95 VAL A CA 1
ATOM 743 C C . VAL A 1 95 ? -32.077 -44.868 24.633 1.00 77.88 95 VAL A C 1
ATOM 745 O O . VAL A 1 95 ? -32.685 -43.926 25.138 1.00 77.88 95 VAL A O 1
ATOM 748 N N . ASN A 1 96 ? -32.670 -45.741 23.809 1.00 81.62 96 ASN A N 1
ATOM 749 C CA . ASN A 1 96 ? -34.103 -45.678 23.515 1.00 81.62 96 ASN A CA 1
ATOM 750 C C . ASN A 1 96 ? -34.913 -46.046 24.766 1.00 81.62 96 ASN A C 1
ATOM 752 O O . ASN A 1 96 ? -34.982 -47.210 25.160 1.00 81.62 96 ASN A O 1
ATOM 756 N N . ILE A 1 97 ? -35.537 -45.047 25.382 1.00 79.06 97 ILE A N 1
ATOM 757 C CA . ILE A 1 97 ? -36.361 -45.203 26.588 1.00 79.06 97 ILE A CA 1
ATOM 758 C C . ILE A 1 97 ? -37.858 -45.282 26.274 1.00 79.06 97 ILE A C 1
ATOM 760 O O . ILE A 1 97 ? -38.672 -45.495 27.172 1.00 79.06 97 ILE A O 1
ATOM 764 N N . SER A 1 98 ? -38.223 -45.068 25.010 1.00 72.69 98 SER A N 1
ATOM 765 C CA . SER A 1 98 ? -39.608 -45.049 24.545 1.00 72.69 98 SER A CA 1
ATOM 766 C C . SER A 1 98 ? -40.120 -46.428 24.127 1.00 72.69 98 SER A C 1
ATOM 768 O O . SER A 1 98 ? -41.317 -46.675 24.217 1.00 72.69 98 SER A O 1
ATOM 770 N N . SER A 1 99 ? -39.240 -47.358 23.734 1.00 60.38 99 SER A N 1
ATOM 771 C CA . SER A 1 99 ? -39.636 -48.674 23.212 1.00 60.38 99 SER A CA 1
ATOM 772 C C . SER A 1 99 ? -40.508 -49.476 24.202 1.00 60.38 99 SER A C 1
ATOM 774 O O . SER A 1 99 ? -40.097 -49.675 25.350 1.00 60.38 99 SER A O 1
ATOM 776 N N . PRO A 1 100 ? -41.703 -49.973 23.799 1.00 57.81 100 PRO A N 1
ATOM 777 C CA . PRO A 1 100 ? -42.269 -50.009 22.438 1.00 57.81 100 PRO A CA 1
ATOM 778 C C . PRO A 1 100 ? -43.280 -48.884 22.090 1.00 57.81 100 PRO A C 1
ATOM 780 O O . PRO A 1 100 ? -44.012 -49.016 21.111 1.00 57.81 100 PRO A O 1
ATOM 783 N N . TYR A 1 101 ? -43.402 -47.816 22.884 1.00 76.31 101 TYR A N 1
ATOM 784 C CA . TYR A 1 101 ? -44.437 -46.781 22.741 1.00 76.31 101 TYR A CA 1
ATOM 785 C C . TYR A 1 101 ? -43.903 -45.464 22.152 1.00 76.31 101 TYR A C 1
ATOM 787 O O . TYR A 1 101 ? -43.014 -44.831 22.716 1.00 76.31 101 TYR A O 1
ATOM 795 N N . LYS A 1 102 ? -44.521 -45.008 21.057 1.00 84.88 102 LYS A N 1
ATOM 796 C CA . LYS A 1 102 ? -44.290 -43.681 20.467 1.00 84.88 102 LYS A CA 1
ATOM 797 C C . LYS A 1 102 ? -44.994 -42.573 21.260 1.00 84.88 102 LYS A C 1
ATOM 799 O O . LYS A 1 102 ? -46.003 -42.813 21.929 1.00 84.88 102 LYS A O 1
ATOM 804 N N . ASN A 1 103 ? -44.491 -41.351 21.142 1.00 86.38 103 ASN A N 1
ATOM 805 C CA . ASN A 1 103 ? -44.926 -40.200 21.933 1.00 86.38 103 ASN A CA 1
ATOM 806 C C . ASN A 1 103 ? -45.152 -38.962 21.061 1.00 86.38 103 ASN A C 1
ATOM 808 O O . ASN A 1 103 ? -44.706 -38.910 19.912 1.00 86.38 103 ASN A O 1
ATOM 812 N N . THR A 1 104 ? -45.846 -37.962 21.606 1.00 92.50 104 THR A N 1
ATOM 813 C CA . THR A 1 104 ? -45.993 -36.651 20.955 1.00 92.50 104 THR A CA 1
ATOM 814 C C . THR A 1 104 ? -44.848 -35.715 21.338 1.00 92.50 104 THR A C 1
ATOM 816 O O . THR A 1 104 ? -44.220 -35.887 22.377 1.00 92.50 104 THR A O 1
ATOM 819 N N . MET A 1 105 ? -44.602 -34.677 20.533 1.00 93.81 105 MET A N 1
ATOM 820 C CA . MET A 1 105 ? -43.625 -33.629 20.871 1.00 93.81 105 MET A CA 1
ATOM 821 C C . MET A 1 105 ? -44.012 -32.873 22.162 1.00 93.81 105 MET A C 1
ATOM 823 O O . MET A 1 105 ? -43.139 -32.515 22.943 1.00 93.81 105 MET A O 1
ATOM 827 N N . LYS A 1 106 ? -45.313 -32.709 22.451 1.00 92.81 106 LYS A N 1
ATOM 828 C CA . LYS A 1 106 ? -45.793 -32.087 23.703 1.00 92.81 106 LYS A CA 1
ATOM 829 C C . LYS A 1 106 ? -45.423 -32.902 24.941 1.00 92.81 106 LYS A C 1
ATOM 831 O O . LYS A 1 106 ? -45.009 -32.333 25.941 1.00 92.81 106 LYS A O 1
ATOM 836 N N . GLU A 1 107 ? -45.522 -34.230 24.855 1.00 90.31 107 GLU A N 1
ATOM 837 C CA . GLU A 1 107 ? -45.123 -35.131 25.947 1.00 90.31 107 GLU A CA 1
ATOM 838 C C . GLU A 1 107 ? -43.616 -35.033 26.262 1.00 90.31 107 GLU A C 1
ATOM 840 O O . GLU A 1 107 ? -43.201 -35.398 27.360 1.00 90.31 107 GLU A O 1
ATOM 845 N N . VAL A 1 108 ? -42.799 -34.525 25.331 1.00 89.00 108 VAL A N 1
ATOM 846 C CA . VAL A 1 108 ? -41.361 -34.276 25.541 1.00 89.00 108 VAL A CA 1
ATOM 847 C C . VAL A 1 108 ? -41.105 -32.985 26.261 1.00 89.00 108 VAL A C 1
ATOM 849 O O . VAL A 1 108 ? -40.368 -33.002 27.235 1.00 89.00 108 VAL A O 1
ATOM 852 N N . PHE A 1 109 ? -41.717 -31.896 25.800 1.00 92.75 109 PHE A N 1
ATOM 853 C CA . PHE A 1 109 ? -41.609 -30.603 26.469 1.00 92.75 109 PHE A CA 1
ATOM 854 C C . PHE A 1 109 ? -42.053 -30.730 27.937 1.00 92.75 109 PHE A C 1
ATOM 856 O O . PHE A 1 109 ? -41.368 -30.316 28.857 1.00 92.75 109 PHE A O 1
ATOM 863 N N . GLU A 1 110 ? -43.123 -31.481 28.217 1.00 89.31 110 GLU A N 1
ATOM 864 C CA . GLU A 1 110 ? -43.564 -31.717 29.602 1.00 89.31 110 GLU A CA 1
ATOM 865 C C . GLU A 1 110 ? -42.620 -32.597 30.449 1.00 89.31 110 GLU A C 1
ATOM 867 O O . GLU A 1 110 ? -42.799 -32.700 31.670 1.00 89.31 110 GLU A O 1
ATOM 872 N N . ARG A 1 111 ? -41.651 -33.282 29.830 1.00 82.81 111 ARG A N 1
ATOM 873 C CA . ARG A 1 111 ? -40.781 -34.245 30.513 1.00 82.81 111 ARG A CA 1
ATOM 874 C C . ARG A 1 111 ? -39.689 -33.557 31.316 1.00 82.81 111 ARG A C 1
ATOM 876 O O . ARG A 1 111 ? -39.335 -34.065 32.386 1.00 82.81 111 ARG A O 1
ATOM 883 N N . ASP A 1 112 ? -39.134 -32.471 30.797 1.00 85.50 112 ASP A N 1
ATOM 884 C CA . ASP A 1 112 ? -38.005 -31.802 31.420 1.00 85.50 112 ASP A CA 1
ATOM 885 C C . ASP A 1 112 ? -37.913 -30.321 31.059 1.00 85.50 112 ASP A C 1
ATOM 887 O O . ASP A 1 112 ? -38.390 -29.914 30.013 1.00 85.50 112 ASP A O 1
ATOM 891 N N . ASP A 1 113 ? -37.258 -29.540 31.919 1.00 89.56 113 ASP A N 1
ATOM 892 C CA . ASP A 1 113 ? -36.957 -28.137 31.631 1.00 89.56 113 ASP A CA 1
ATOM 893 C C . ASP A 1 113 ? -35.641 -28.100 30.832 1.00 89.56 113 ASP A C 1
ATOM 895 O O . ASP A 1 113 ? -34.563 -28.300 31.405 1.00 89.56 113 ASP A O 1
ATOM 899 N N . TYR A 1 114 ? -35.723 -27.907 29.513 1.00 95.06 114 TYR A N 1
ATOM 900 C CA . TYR A 1 114 ? -34.547 -27.905 28.636 1.00 95.06 114 TYR A CA 1
ATOM 901 C C . TYR A 1 114 ? -33.817 -26.557 28.674 1.00 95.06 114 TYR A C 1
ATOM 903 O O . TYR A 1 114 ? -34.450 -25.499 28.677 1.00 95.06 114 TYR A O 1
ATOM 911 N N . ASP A 1 115 ? -32.482 -26.609 28.698 1.00 95.31 115 ASP A N 1
ATOM 912 C CA . ASP A 1 115 ? -31.609 -25.431 28.646 1.00 95.31 115 ASP A CA 1
ATOM 913 C C . ASP A 1 115 ? -31.302 -25.054 27.184 1.00 95.31 115 ASP A C 1
ATOM 915 O O . ASP A 1 115 ? -31.332 -23.878 26.829 1.00 95.31 115 ASP A O 1
ATOM 919 N N . TYR A 1 116 ? -31.090 -26.058 26.324 1.00 96.62 116 TYR A N 1
ATOM 920 C CA . TYR A 1 116 ? -30.832 -25.880 24.891 1.00 96.62 116 TYR A CA 1
ATOM 921 C C . TYR A 1 116 ? -31.749 -26.765 24.046 1.00 96.62 116 TYR A C 1
ATOM 923 O O . TYR A 1 116 ? -31.973 -27.934 24.373 1.00 96.62 116 TYR A O 1
ATOM 931 N N . ILE A 1 117 ? -32.238 -26.237 22.925 1.00 97.81 117 ILE A N 1
ATOM 932 C CA . ILE A 1 117 ? -33.033 -26.984 21.946 1.00 97.81 117 ILE A CA 1
ATOM 933 C C . ILE A 1 117 ? -32.424 -26.793 20.564 1.00 97.81 117 ILE A C 1
ATOM 935 O O . ILE A 1 117 ? -32.276 -25.670 20.094 1.00 97.81 117 ILE A O 1
ATOM 939 N N . THR A 1 118 ? -32.083 -27.892 19.896 1.00 97.62 118 THR A N 1
ATOM 940 C CA . THR A 1 118 ? -31.517 -27.841 18.545 1.00 97.62 118 THR A CA 1
ATOM 941 C C . THR A 1 118 ? -32.561 -28.176 17.491 1.00 97.62 118 THR A C 1
ATOM 943 O O . THR A 1 118 ? -33.394 -29.067 17.690 1.00 97.62 118 THR A O 1
ATOM 946 N N . ILE A 1 119 ? -32.492 -27.470 16.364 1.00 96.88 119 ILE A N 1
ATOM 947 C CA . ILE A 1 119 ? -33.297 -27.729 15.169 1.00 96.88 119 ILE A CA 1
ATOM 948 C C . ILE A 1 119 ? -32.396 -28.060 13.982 1.00 96.88 119 ILE A C 1
ATOM 950 O O . ILE A 1 119 ? -31.315 -27.495 13.822 1.00 96.88 119 ILE A O 1
ATOM 954 N N . GLN A 1 120 ? -32.857 -28.968 13.128 1.00 96.38 120 GLN A N 1
ATOM 955 C CA . GLN A 1 120 ? -32.192 -29.326 11.877 1.00 96.38 120 GLN A CA 1
ATOM 956 C C . GLN A 1 120 ? -33.210 -29.706 10.800 1.00 96.38 120 GLN A C 1
ATOM 958 O O . GLN A 1 120 ? -34.365 -30.015 11.099 1.00 96.38 120 GLN A O 1
ATOM 963 N N . GLN A 1 121 ? -32.766 -29.741 9.546 1.00 96.31 121 GLN A N 1
ATOM 964 C CA . GLN A 1 121 ? -33.544 -30.287 8.437 1.00 96.31 121 GLN A CA 1
ATOM 965 C C . GLN A 1 121 ? -33.247 -31.782 8.218 1.00 96.31 121 GLN A C 1
ATOM 967 O O . GLN A 1 121 ? -32.270 -32.336 8.737 1.00 96.31 121 GLN A O 1
ATOM 972 N N . SER A 1 122 ? -34.111 -32.455 7.449 1.00 91.69 122 SER A N 1
ATOM 973 C CA . SER A 1 122 ? -33.798 -33.767 6.876 1.00 91.69 122 SER A CA 1
ATOM 974 C C . SER A 1 122 ? -32.600 -33.655 5.928 1.00 91.69 122 SER A C 1
ATOM 976 O O . SER A 1 122 ? -32.428 -32.646 5.246 1.00 91.69 122 SER A O 1
ATOM 978 N N . SER A 1 123 ? -31.786 -34.703 5.818 1.00 86.12 123 SER A N 1
ATOM 979 C CA . SER A 1 123 ? -30.619 -34.688 4.925 1.00 86.12 123 SER A CA 1
ATOM 980 C C . SER A 1 123 ? -30.976 -34.454 3.455 1.00 86.12 123 SER A C 1
ATOM 982 O O . SER A 1 123 ? -30.214 -33.841 2.715 1.00 86.12 123 SER A O 1
ATOM 984 N N . THR A 1 124 ? -32.163 -34.898 3.032 1.00 83.62 124 THR A N 1
ATOM 985 C CA . THR A 1 124 ? -32.641 -34.738 1.652 1.00 83.62 124 THR A CA 1
ATOM 986 C C . THR A 1 124 ? -33.008 -33.294 1.310 1.00 83.62 124 THR A C 1
ATOM 988 O O . THR A 1 124 ? -32.863 -32.858 0.161 1.00 83.62 124 THR A O 1
ATOM 991 N N . ASP A 1 125 ? -33.497 -32.564 2.306 1.00 89.81 125 ASP A N 1
ATOM 992 C CA . ASP A 1 125 ? -34.011 -31.208 2.151 1.00 89.81 125 ASP A CA 1
ATOM 993 C C . ASP A 1 125 ? -33.023 -30.143 2.647 1.00 89.81 125 ASP A C 1
ATOM 995 O O . ASP A 1 125 ? -33.177 -28.971 2.309 1.00 89.81 125 ASP A O 1
ATOM 999 N N . ALA A 1 126 ? -31.971 -30.556 3.364 1.00 91.19 126 ALA A N 1
ATOM 1000 C CA . ALA A 1 126 ? -30.930 -29.692 3.908 1.00 91.19 126 ALA A CA 1
ATOM 1001 C C . ALA A 1 126 ? -30.354 -28.659 2.912 1.00 91.19 126 ALA A C 1
ATOM 1003 O O . ALA A 1 126 ? -30.288 -27.488 3.265 1.00 91.19 126 ALA A O 1
ATOM 1004 N N . PRO A 1 127 ? -30.017 -28.995 1.648 1.00 89.62 127 PRO A N 1
ATOM 1005 C CA . PRO A 1 127 ? -29.469 -28.004 0.710 1.00 89.62 127 PRO A CA 1
ATOM 1006 C C . PRO A 1 127 ? -30.504 -27.022 0.128 1.00 89.62 127 PRO A C 1
ATOM 1008 O O . PRO A 1 127 ? -30.188 -26.254 -0.777 1.00 89.62 127 PRO A O 1
ATOM 1011 N N . LYS A 1 128 ? -31.781 -27.082 0.532 1.00 91.00 128 LYS A N 1
ATOM 1012 C CA . LYS A 1 128 ? -32.876 -26.349 -0.126 1.00 91.00 128 LYS A CA 1
ATOM 1013 C C . LYS A 1 128 ? -33.601 -25.458 0.865 1.00 91.00 128 LYS A C 1
ATOM 1015 O O . LYS A 1 128 ? -34.638 -25.862 1.388 1.00 91.00 128 LYS A O 1
ATOM 1020 N N . PHE A 1 129 ? -33.154 -24.213 1.027 1.00 94.56 129 PHE A N 1
ATOM 1021 C CA . PHE A 1 129 ? -33.788 -23.247 1.938 1.00 94.56 129 PHE A CA 1
ATOM 1022 C C . PHE A 1 129 ? -35.316 -23.107 1.744 1.00 94.56 129 PHE A C 1
ATOM 1024 O O . PHE A 1 129 ? -36.066 -23.022 2.713 1.00 94.56 129 PHE A O 1
ATOM 1031 N N . SER A 1 130 ? -35.821 -23.230 0.510 1.00 92.75 130 SER A N 1
ATOM 1032 C CA . SER A 1 130 ? -37.272 -23.252 0.219 1.00 92.75 130 SER A CA 1
ATOM 1033 C C . SER A 1 130 ? -38.085 -24.337 0.961 1.00 92.75 130 SER A C 1
ATOM 1035 O O . SER A 1 130 ? -39.301 -24.215 1.089 1.00 92.75 130 SER A O 1
ATOM 1037 N N . THR A 1 131 ? -37.449 -25.400 1.460 1.00 93.88 131 THR A N 1
ATOM 1038 C CA . THR A 1 131 ? -38.088 -26.447 2.287 1.00 93.88 131 THR A CA 1
ATOM 1039 C C . THR A 1 131 ? -38.138 -26.092 3.774 1.00 93.88 131 THR A C 1
ATOM 1041 O O . THR A 1 131 ? -38.911 -26.678 4.533 1.00 93.88 131 THR A O 1
ATOM 1044 N N . TYR A 1 132 ? -37.328 -25.121 4.188 1.00 96.56 132 TYR A N 1
ATOM 1045 C CA . TYR A 1 132 ? -37.333 -24.539 5.519 1.00 96.56 132 TYR A CA 1
ATOM 1046 C C . TYR A 1 132 ? -38.397 -23.447 5.568 1.00 96.56 132 TYR A C 1
ATOM 1048 O O . TYR A 1 132 ? -39.231 -23.423 6.475 1.00 96.56 132 TYR A O 1
ATOM 1056 N N . TRP A 1 133 ? -38.378 -22.550 4.576 1.00 95.62 133 TRP A N 1
ATOM 1057 C CA . TRP A 1 133 ? -39.205 -21.356 4.588 1.00 95.62 133 TRP A CA 1
ATOM 1058 C C . TRP A 1 133 ? -39.573 -20.855 3.184 1.00 95.62 133 TRP A C 1
ATOM 1060 O O . TRP A 1 133 ? -38.726 -20.668 2.314 1.00 95.62 133 TRP A O 1
ATOM 1070 N N . THR A 1 134 ? -40.860 -20.565 2.999 1.00 91.94 134 THR A N 1
ATOM 1071 C CA . THR A 1 134 ? -41.407 -19.698 1.942 1.00 91.94 134 THR A CA 1
ATOM 1072 C C . THR A 1 134 ? -42.556 -18.884 2.535 1.00 91.94 134 THR A C 1
ATOM 1074 O O . THR A 1 134 ? -43.077 -19.250 3.591 1.00 91.94 134 THR A O 1
ATOM 1077 N N . GLU A 1 135 ? -43.009 -17.831 1.849 1.00 88.06 135 GLU A N 1
ATOM 1078 C CA . GLU A 1 135 ? -44.172 -17.045 2.296 1.00 88.06 135 GLU A CA 1
ATOM 1079 C C . GLU A 1 135 ? -45.434 -17.904 2.488 1.00 88.06 135 GLU A C 1
ATOM 1081 O O . GLU A 1 135 ? -46.192 -17.697 3.432 1.00 88.06 135 GLU A O 1
ATOM 1086 N N . GLU A 1 136 ? -45.648 -18.906 1.629 1.00 90.19 136 GLU A N 1
ATOM 1087 C CA . GLU A 1 136 ? -46.815 -19.795 1.706 1.00 90.19 136 GLU A CA 1
ATOM 1088 C C . GLU A 1 136 ? -46.641 -20.934 2.724 1.00 90.19 136 GLU A C 1
ATOM 1090 O O . GLU A 1 136 ? -47.627 -21.488 3.216 1.00 90.19 136 GLU A O 1
ATOM 1095 N N . LYS A 1 137 ? -45.393 -21.316 3.024 1.00 90.38 137 LYS A N 1
ATOM 1096 C CA . LYS A 1 137 ? -45.043 -22.466 3.870 1.00 90.38 137 LYS A CA 1
ATOM 1097 C C . LYS A 1 137 ? -43.865 -22.139 4.802 1.00 90.38 137 LYS A C 1
ATOM 1099 O O . LYS A 1 137 ? -42.744 -22.593 4.559 1.00 90.38 137 LYS A O 1
ATOM 1104 N N . PRO A 1 138 ? -44.086 -21.355 5.870 1.00 94.69 138 PRO A N 1
ATOM 1105 C CA . PRO A 1 138 ? -43.020 -20.888 6.754 1.00 94.69 138 PRO A CA 1
ATOM 1106 C C . PRO A 1 138 ? -42.704 -21.904 7.871 1.00 94.69 138 PRO A C 1
ATOM 1108 O O . PRO A 1 138 ? -42.752 -21.568 9.053 1.00 94.69 138 PRO A O 1
ATOM 1111 N N . TYR A 1 139 ? -42.421 -23.167 7.526 1.00 97.19 139 TYR A N 1
ATOM 1112 C CA . TYR A 1 139 ? -42.313 -24.260 8.509 1.00 97.19 139 TYR A CA 1
ATOM 1113 C C . TYR A 1 139 ? -41.213 -24.048 9.558 1.00 97.19 139 TYR A C 1
ATOM 1115 O O . TYR A 1 139 ? -41.416 -24.385 10.720 1.00 97.19 139 TYR A O 1
ATOM 1123 N N . LEU A 1 140 ? -40.079 -23.457 9.177 1.00 97.50 140 LEU A N 1
ATOM 1124 C CA . LEU A 1 140 ? -38.992 -23.118 10.096 1.00 97.50 140 LEU A CA 1
ATOM 1125 C C . LEU A 1 140 ? -39.452 -22.133 11.180 1.00 97.50 140 LEU A C 1
ATOM 1127 O O . LEU A 1 140 ? -39.241 -22.385 12.364 1.00 97.50 140 LEU A O 1
ATOM 1131 N N . THR A 1 141 ? -40.139 -21.056 10.786 1.00 97.00 141 THR A N 1
ATOM 1132 C CA . THR A 1 141 ? -40.701 -20.070 11.723 1.00 97.00 141 THR A CA 1
ATOM 1133 C C . THR A 1 141 ? -41.750 -20.714 12.625 1.00 97.00 141 THR A C 1
ATOM 1135 O O . THR A 1 141 ? -41.715 -20.519 13.832 1.00 97.00 141 THR A O 1
ATOM 1138 N N . GLN A 1 142 ? -42.629 -21.554 12.067 1.00 97.88 142 GLN A N 1
ATOM 1139 C CA . GLN A 1 142 ? -43.649 -22.257 12.852 1.00 97.88 142 GLN A CA 1
ATOM 1140 C C . GLN A 1 142 ? -43.031 -23.195 13.895 1.00 97.88 142 GLN A C 1
ATOM 1142 O O . GLN A 1 142 ? -43.493 -23.233 15.031 1.00 97.88 142 GLN A O 1
ATOM 1147 N N . LEU A 1 143 ? -41.983 -23.948 13.540 1.00 97.88 143 LEU A N 1
ATOM 1148 C CA . LEU A 1 143 ? -41.294 -24.815 14.497 1.00 97.88 143 LEU A CA 1
ATOM 1149 C C . LEU A 1 143 ? -40.596 -23.997 15.593 1.00 97.88 143 LEU A C 1
ATOM 1151 O O . LEU A 1 143 ? -40.687 -24.358 16.763 1.00 97.88 143 LEU A O 1
ATOM 1155 N N . TYR A 1 144 ? -39.947 -22.890 15.228 1.00 97.75 144 TYR A N 1
ATOM 1156 C CA . TYR A 1 144 ? -39.315 -21.978 16.182 1.00 97.75 144 TYR A CA 1
ATOM 1157 C C . TYR A 1 144 ? -40.327 -21.395 17.181 1.00 97.75 144 TYR A C 1
ATOM 1159 O O . TYR A 1 144 ? -40.092 -21.426 18.388 1.00 97.75 144 TYR A O 1
ATOM 1167 N N . GLU A 1 145 ? -41.485 -20.937 16.699 1.00 97.12 145 GLU A N 1
ATOM 1168 C CA . GLU A 1 145 ? -42.578 -20.429 17.537 1.00 97.12 145 GLU A CA 1
ATOM 1169 C C . GLU A 1 145 ? -43.139 -21.517 18.459 1.00 97.12 145 GLU A C 1
ATOM 1171 O O . GLU A 1 145 ? -43.278 -21.279 19.656 1.00 97.12 145 GLU A O 1
ATOM 1176 N N . ILE A 1 146 ? -43.366 -22.733 17.945 1.00 97.81 146 ILE A N 1
ATOM 1177 C CA . ILE A 1 146 ? -43.778 -23.886 18.762 1.00 97.81 146 ILE A CA 1
ATOM 1178 C C . ILE A 1 146 ? -42.786 -24.108 19.909 1.00 97.81 146 ILE A C 1
ATOM 1180 O O . ILE A 1 146 ? -43.202 -24.286 21.053 1.00 97.81 146 ILE A O 1
ATOM 1184 N N . ILE A 1 147 ? -41.481 -24.081 19.639 1.00 97.56 147 ILE A N 1
ATOM 1185 C CA . ILE A 1 147 ? -40.468 -24.272 20.681 1.00 97.56 147 ILE A CA 1
ATOM 1186 C C . ILE A 1 147 ? -40.525 -23.124 21.693 1.00 97.56 147 ILE A C 1
ATOM 1188 O O . ILE A 1 147 ? -40.620 -23.388 22.888 1.00 97.56 147 ILE A O 1
ATOM 1192 N N . LYS A 1 148 ? -40.544 -21.863 21.245 1.00 96.56 148 LYS A N 1
ATOM 1193 C CA . LYS A 1 148 ? -40.608 -20.693 22.140 1.00 96.56 148 LYS A CA 1
ATOM 1194 C C . LYS A 1 148 ? -41.876 -20.650 22.993 1.00 96.56 148 LYS A C 1
ATOM 1196 O O . LYS A 1 148 ? -41.823 -20.176 24.123 1.00 96.56 148 LYS A O 1
ATOM 1201 N N . GLU A 1 149 ? -43.002 -21.142 22.485 1.00 96.06 149 GLU A N 1
ATOM 1202 C CA . GLU A 1 149 ? -44.252 -21.221 23.245 1.00 96.06 149 GLU A CA 1
ATOM 1203 C C . GLU A 1 149 ? -44.203 -22.267 24.366 1.00 96.06 149 GLU A C 1
ATOM 1205 O O . GLU A 1 149 ? -44.800 -22.052 25.423 1.00 96.06 149 GLU A O 1
ATOM 1210 N N . ASN A 1 150 ? -43.522 -23.398 24.147 1.00 95.69 150 ASN A N 1
ATOM 1211 C CA . ASN A 1 150 ? -43.500 -24.511 25.103 1.00 95.69 150 ASN A CA 1
ATOM 1212 C C . ASN A 1 150 ? -42.290 -24.439 26.051 1.00 95.69 150 ASN A C 1
ATOM 1214 O O . ASN A 1 150 ? -42.439 -24.731 27.232 1.00 95.69 150 ASN A O 1
ATOM 1218 N N . GLU A 1 151 ? -41.136 -23.986 25.558 1.00 95.44 151 GLU A N 1
ATOM 1219 C CA . GLU A 1 151 ? -39.847 -23.916 26.262 1.00 95.44 151 GLU A CA 1
ATOM 1220 C C . GLU A 1 151 ? -39.215 -22.514 26.115 1.00 95.44 151 GLU A C 1
ATOM 1222 O O . GLU A 1 151 ? -38.138 -22.357 25.532 1.00 95.44 151 GLU A O 1
ATOM 1227 N N . PRO A 1 152 ? -39.868 -21.443 26.608 1.00 94.25 152 PRO A N 1
ATOM 1228 C CA . PRO A 1 152 ? -39.419 -20.064 26.393 1.00 94.25 152 PRO A CA 1
ATOM 1229 C C . PRO A 1 152 ? -38.042 -19.758 26.995 1.00 94.25 152 PRO A C 1
ATOM 1231 O O . PRO A 1 152 ? -37.386 -18.812 26.558 1.00 94.25 152 PRO A O 1
ATOM 1234 N N . GLN A 1 153 ? -37.617 -20.521 28.007 1.00 93.75 153 GLN A N 1
ATOM 1235 C CA . GLN A 1 153 ? -36.311 -20.365 28.645 1.00 93.75 153 GLN A CA 1
ATOM 1236 C C . GLN A 1 153 ? -35.164 -20.982 27.844 1.00 93.75 153 GLN A C 1
ATOM 1238 O O . GLN A 1 153 ? -34.016 -20.642 28.113 1.00 93.75 153 GLN A O 1
ATOM 1243 N N . ALA A 1 154 ? -35.460 -21.897 26.918 1.00 95.50 154 ALA A N 1
ATOM 1244 C CA . ALA A 1 154 ? -34.425 -22.616 26.206 1.00 95.50 154 ALA A CA 1
ATOM 1245 C C . ALA A 1 154 ? -33.785 -21.743 25.121 1.00 95.50 154 ALA A C 1
ATOM 1247 O O . ALA A 1 154 ? -34.460 -21.020 24.368 1.00 95.50 154 ALA A O 1
ATOM 1248 N N . GLU A 1 155 ? -32.466 -21.849 25.020 1.00 96.25 155 GLU A N 1
ATOM 1249 C CA . GLU A 1 155 ? -31.715 -21.302 23.903 1.00 96.25 155 GLU A CA 1
ATOM 1250 C C . GLU A 1 155 ? -31.879 -22.220 22.689 1.00 96.25 155 GLU A C 1
ATOM 1252 O O . GLU A 1 155 ? -31.735 -23.441 22.789 1.00 96.25 155 GLU A O 1
ATOM 1257 N N . ILE A 1 156 ? -32.246 -21.640 21.546 1.00 97.44 156 ILE A N 1
ATOM 1258 C CA . ILE A 1 156 ? -32.505 -22.404 20.326 1.00 97.44 156 ILE A CA 1
ATOM 1259 C C . ILE A 1 156 ? -31.280 -22.292 19.431 1.00 97.44 156 ILE A C 1
ATOM 1261 O O . ILE A 1 156 ? -30.905 -21.187 19.054 1.00 97.44 156 ILE A O 1
ATOM 1265 N N . LEU A 1 157 ? -30.700 -23.435 19.077 1.00 97.44 157 LEU A N 1
ATOM 1266 C CA . LEU A 1 157 ? -29.518 -23.526 18.225 1.00 97.44 157 LEU A CA 1
ATOM 1267 C C . LEU A 1 157 ? -29.844 -24.274 16.931 1.00 97.44 157 LEU A C 1
ATOM 1269 O O . LEU A 1 157 ? -30.688 -25.175 16.894 1.00 97.44 157 LEU A O 1
ATOM 1273 N N . ILE A 1 158 ? -29.147 -23.932 15.856 1.00 97.62 158 ILE A N 1
ATOM 1274 C CA . ILE A 1 158 ? -29.270 -24.603 14.564 1.00 97.62 158 ILE A CA 1
ATOM 1275 C C . ILE A 1 158 ? -28.160 -25.647 14.450 1.00 97.62 158 ILE A C 1
ATOM 1277 O O . ILE A 1 158 ? -26.977 -25.325 14.503 1.00 97.62 158 ILE A O 1
ATOM 1281 N N . HIS A 1 159 ? -28.529 -26.914 14.269 1.00 97.62 159 HIS A N 1
ATOM 1282 C CA . HIS A 1 159 ? -27.577 -27.994 14.025 1.00 97.62 159 HIS A CA 1
ATOM 1283 C C . HIS A 1 159 ? -27.307 -28.113 12.518 1.00 97.62 159 HIS A C 1
ATOM 1285 O O . HIS A 1 159 ? -28.106 -28.697 11.781 1.00 97.62 159 HIS A O 1
ATOM 1291 N N . GLN A 1 160 ? -26.179 -27.554 12.061 1.00 96.94 160 GLN A N 1
ATOM 1292 C CA . GLN A 1 160 ? -25.744 -27.648 10.667 1.00 96.94 160 GLN A CA 1
ATOM 1293 C C . GLN A 1 160 ? -25.297 -29.084 10.375 1.00 96.94 160 GLN A C 1
ATOM 1295 O O . GLN A 1 160 ? -24.313 -29.577 10.925 1.00 96.94 160 GLN A O 1
ATOM 1300 N N . THR A 1 161 ? -26.038 -29.769 9.507 1.00 93.94 161 THR A N 1
ATOM 1301 C CA . THR A 1 161 ? -25.763 -31.159 9.117 1.00 93.94 161 THR A CA 1
ATOM 1302 C C . THR A 1 161 ? -24.699 -31.256 8.018 1.00 93.94 161 THR A C 1
ATOM 1304 O O . THR A 1 161 ? -24.333 -30.264 7.403 1.00 93.94 161 THR A O 1
ATOM 1307 N N . TRP A 1 162 ? -24.210 -32.464 7.740 1.00 90.31 162 TRP A N 1
ATOM 1308 C CA . TRP A 1 162 ? -23.094 -32.727 6.821 1.00 90.31 162 TRP A CA 1
ATOM 1309 C C . TRP A 1 162 ? -23.518 -33.180 5.418 1.00 90.31 162 TRP A C 1
ATOM 1311 O O . TRP A 1 162 ? -24.604 -33.732 5.223 1.00 90.31 162 TRP A O 1
ATOM 1321 N N . SER A 1 163 ? -22.611 -32.998 4.451 1.00 82.06 163 SER A N 1
ATOM 1322 C CA . SER A 1 163 ? -22.741 -33.488 3.073 1.00 82.06 163 SER A CA 1
ATOM 1323 C C . SER A 1 163 ? -22.320 -34.957 2.924 1.00 82.06 163 SER A C 1
ATOM 1325 O O . SER A 1 163 ? -21.629 -35.519 3.775 1.00 82.06 163 SER A O 1
ATOM 1327 N N . HIS A 1 164 ? -22.699 -35.572 1.806 1.00 70.56 164 HIS A N 1
ATOM 1328 C CA . HIS A 1 164 ? -22.226 -36.863 1.285 1.00 70.56 164 HIS A CA 1
ATOM 1329 C C . HIS A 1 164 ? -22.331 -36.837 -0.258 1.00 70.56 164 HIS A C 1
ATOM 1331 O O . HIS A 1 164 ? -22.751 -35.829 -0.817 1.00 70.56 164 HIS A O 1
ATOM 1337 N N . ASN A 1 165 ? -21.935 -37.891 -0.977 1.00 56.72 165 ASN A N 1
ATOM 1338 C CA . ASN A 1 165 ? -21.811 -37.814 -2.448 1.00 56.72 165 ASN A CA 1
ATOM 1339 C C . ASN A 1 165 ? -23.155 -37.919 -3.202 1.00 56.72 165 ASN A C 1
ATOM 1341 O O . ASN A 1 165 ? -23.258 -37.512 -4.358 1.00 56.72 165 ASN A O 1
ATOM 1345 N N . GLU A 1 166 ? -24.203 -38.445 -2.562 1.00 58.62 166 GLU A N 1
ATOM 1346 C CA . GLU A 1 166 ? -25.492 -38.710 -3.213 1.00 58.62 166 GLU A CA 1
ATOM 1347 C C . GLU A 1 166 ? -26.676 -38.500 -2.273 1.00 58.62 166 GLU A C 1
ATOM 1349 O O . GLU A 1 166 ? -26.769 -39.178 -1.255 1.00 58.62 166 GLU A O 1
ATOM 1354 N N . ILE A 1 167 ? -27.651 -37.665 -2.634 1.00 55.06 167 ILE A N 1
ATOM 1355 C CA . ILE A 1 167 ? -28.898 -37.542 -1.868 1.00 55.06 167 ILE A CA 1
ATOM 1356 C C . ILE A 1 167 ? -29.970 -38.440 -2.472 1.00 55.06 167 ILE A C 1
ATOM 1358 O O . ILE A 1 167 ? -30.368 -38.260 -3.622 1.00 55.06 167 ILE A O 1
ATOM 1362 N N . THR A 1 168 ? -30.509 -39.359 -1.671 1.00 56.62 168 THR A N 1
ATOM 1363 C CA . THR A 1 168 ? -31.632 -40.207 -2.083 1.00 56.62 168 THR A CA 1
ATOM 1364 C C . THR A 1 168 ? -32.940 -39.677 -1.509 1.00 56.62 168 THR A C 1
ATOM 1366 O O . THR A 1 168 ? -33.223 -39.830 -0.325 1.00 56.62 168 THR A O 1
ATOM 1369 N N . ALA A 1 169 ? -33.775 -39.096 -2.369 1.00 52.72 169 ALA A N 1
ATOM 1370 C CA . ALA A 1 169 ? -35.144 -38.747 -2.021 1.00 52.72 169 ALA A CA 1
ATOM 1371 C C . ALA A 1 169 ? -36.069 -39.939 -2.295 1.00 52.72 169 ALA A C 1
ATOM 1373 O O . ALA A 1 169 ? -36.049 -40.524 -3.382 1.00 52.72 169 ALA A O 1
ATOM 1374 N N . THR A 1 170 ? -36.921 -40.276 -1.329 1.00 51.75 170 THR A N 1
ATOM 1375 C CA . THR A 1 170 ? -37.929 -41.330 -1.496 1.00 51.75 170 THR A CA 1
ATOM 1376 C C . THR A 1 170 ? -39.301 -40.689 -1.667 1.00 51.75 170 THR A C 1
ATOM 1378 O O . THR A 1 170 ? -39.793 -40.013 -0.764 1.00 51.75 170 THR A O 1
ATOM 1381 N N . LYS A 1 171 ? -39.949 -40.896 -2.820 1.00 45.72 171 LYS A N 1
ATOM 1382 C CA . LYS A 1 171 ? -41.324 -40.429 -3.066 1.00 45.72 171 LYS A CA 1
ATOM 1383 C C . LYS A 1 171 ? -42.202 -41.615 -3.472 1.00 45.72 171 LYS A C 1
ATOM 1385 O O . LYS A 1 171 ? -42.332 -41.944 -4.647 1.00 45.72 171 LYS A O 1
ATOM 1390 N N . GLY A 1 172 ? -42.803 -42.282 -2.483 1.00 51.38 172 GLY A N 1
ATOM 1391 C CA . GLY A 1 172 ? -43.475 -43.579 -2.672 1.00 51.38 172 GLY A CA 1
ATOM 1392 C C . GLY A 1 172 ? -42.468 -44.735 -2.788 1.00 51.38 172 GLY A C 1
ATOM 1393 O O . GLY A 1 172 ? -41.392 -44.656 -2.215 1.00 51.38 172 GLY A O 1
ATOM 1394 N N . ASN A 1 173 ? -42.775 -45.793 -3.552 1.00 40.59 173 ASN A N 1
ATOM 1395 C CA . ASN A 1 173 ? -41.843 -46.914 -3.812 1.00 40.59 173 ASN A CA 1
ATOM 1396 C C . ASN A 1 173 ? -40.763 -46.590 -4.876 1.00 40.59 173 ASN A C 1
ATOM 1398 O O . ASN A 1 173 ? -40.197 -47.505 -5.474 1.00 40.59 173 ASN A O 1
ATOM 1402 N N . GLN A 1 174 ? -40.518 -45.312 -5.179 1.00 39.84 174 GLN A N 1
ATOM 1403 C CA . GLN A 1 174 ? -39.500 -44.876 -6.135 1.00 39.84 174 GLN A CA 1
ATOM 1404 C C . GLN A 1 174 ? -38.419 -44.065 -5.420 1.00 39.84 174 GLN A C 1
ATOM 1406 O O . GLN A 1 174 ? -38.716 -43.088 -4.727 1.00 39.84 174 GLN A O 1
ATOM 1411 N N . TYR A 1 175 ? -37.176 -44.494 -5.623 1.00 51.88 175 TYR A N 1
ATOM 1412 C CA . TYR A 1 175 ? -35.968 -43.821 -5.168 1.00 51.88 175 TYR A CA 1
ATOM 1413 C C . TYR A 1 175 ? -35.467 -42.914 -6.292 1.00 51.88 175 TYR A C 1
ATOM 1415 O O . TYR A 1 175 ? -35.248 -43.379 -7.412 1.00 51.88 175 TYR A O 1
ATOM 1423 N N . THR A 1 176 ? -35.318 -41.625 -6.006 1.00 51.72 176 THR A N 1
ATOM 1424 C CA . THR A 1 176 ? -34.649 -40.667 -6.892 1.00 51.72 176 THR A CA 1
ATOM 1425 C C . THR A 1 176 ? -33.367 -40.216 -6.218 1.00 51.72 176 THR A C 1
ATOM 1427 O O . THR A 1 176 ? -33.423 -39.540 -5.191 1.00 51.72 176 THR A O 1
ATOM 1430 N N . THR A 1 177 ? -32.235 -40.609 -6.792 1.00 60.03 177 THR A N 1
ATOM 1431 C CA . THR A 1 177 ? -30.903 -40.227 -6.322 1.00 60.03 177 THR A CA 1
ATOM 1432 C C . THR A 1 177 ? -30.420 -39.026 -7.123 1.00 60.03 177 THR A C 1
ATOM 1434 O O . THR A 1 177 ? -30.323 -39.095 -8.349 1.00 60.03 177 THR A O 1
ATOM 1437 N N . THR A 1 178 ? -30.141 -37.924 -6.434 1.00 60.88 178 THR A N 1
ATOM 1438 C CA . THR A 1 178 ? -29.427 -36.779 -6.995 1.00 60.88 178 THR A CA 1
ATOM 1439 C C . THR A 1 178 ? -27.958 -36.932 -6.634 1.00 60.88 178 THR A C 1
ATOM 1441 O O . THR A 1 178 ? -27.600 -36.878 -5.457 1.00 60.88 178 THR A O 1
ATOM 1444 N N . VAL A 1 179 ? -27.127 -37.138 -7.651 1.00 59.47 179 VAL A N 1
ATOM 1445 C CA . VAL A 1 179 ? -25.670 -37.183 -7.519 1.00 59.47 179 VAL A CA 1
ATOM 1446 C C . VAL A 1 179 ? -25.144 -35.773 -7.748 1.00 59.47 179 VAL A C 1
ATOM 1448 O O . VAL A 1 179 ? -25.528 -35.127 -8.725 1.00 59.47 179 VAL A O 1
ATOM 1451 N N . TYR A 1 180 ? -24.317 -35.292 -6.829 1.00 56.28 180 TYR A N 1
ATOM 1452 C CA . TYR A 1 180 ? -23.648 -34.001 -6.950 1.00 56.28 180 TYR A CA 1
ATOM 1453 C C . TYR A 1 180 ? -22.224 -34.230 -7.453 1.00 56.28 180 TYR A C 1
ATOM 1455 O O . TYR A 1 180 ? -21.602 -35.227 -7.096 1.00 56.28 180 TYR A O 1
ATOM 1463 N N . ASP A 1 181 ? -21.714 -33.308 -8.273 1.00 48.06 181 ASP A N 1
ATOM 1464 C CA . ASP A 1 181 ? -20.387 -33.440 -8.896 1.00 48.06 181 ASP A CA 1
ATOM 1465 C C . ASP A 1 181 ? -19.251 -33.534 -7.853 1.00 48.06 181 ASP A C 1
ATOM 1467 O O . ASP A 1 181 ? -18.208 -34.120 -8.132 1.00 48.06 181 ASP A O 1
ATOM 1471 N N . SER A 1 182 ? -19.463 -33.000 -6.641 1.00 61.91 182 SER A N 1
ATOM 1472 C CA . SER A 1 182 ? -18.580 -33.157 -5.478 1.00 61.91 182 SER A CA 1
ATOM 1473 C C . SER A 1 182 ? -19.359 -33.056 -4.155 1.00 61.91 182 SER A C 1
ATOM 1475 O O . SER A 1 182 ? -20.429 -32.438 -4.092 1.00 61.91 182 SER A O 1
ATOM 1477 N N . SER A 1 183 ? -18.822 -33.634 -3.069 1.00 66.19 183 SER A N 1
ATOM 1478 C CA . SER A 1 183 ? -19.399 -33.464 -1.723 1.00 66.19 183 SER A CA 1
ATOM 1479 C C . SER A 1 183 ? -19.269 -32.036 -1.193 1.00 66.19 183 SER A C 1
ATOM 1481 O O . SER A 1 183 ? -20.089 -31.634 -0.368 1.00 66.19 183 SER A O 1
ATOM 1483 N N . LEU A 1 184 ? -18.267 -31.288 -1.670 1.00 71.12 184 LEU A N 1
ATOM 1484 C CA . LEU A 1 184 ? -18.034 -29.887 -1.319 1.00 71.12 184 LEU A CA 1
ATOM 1485 C C . LEU A 1 184 ? -19.171 -29.001 -1.836 1.00 71.12 184 LEU A C 1
ATOM 1487 O O . LEU A 1 184 ? -19.804 -28.299 -1.061 1.00 71.12 184 LEU A O 1
ATOM 1491 N N . LYS A 1 185 ? -19.554 -29.163 -3.106 1.00 71.44 185 LYS A N 1
ATOM 1492 C CA . LYS A 1 185 ? -20.676 -28.427 -3.707 1.00 71.44 185 LYS A CA 1
ATOM 1493 C C . LYS A 1 185 ? -22.003 -28.687 -2.993 1.00 71.44 185 LYS A C 1
ATOM 1495 O O . LYS A 1 185 ? -22.843 -27.800 -2.873 1.00 71.44 185 LYS A O 1
ATOM 1500 N N . LEU A 1 186 ? -22.226 -29.914 -2.510 1.00 76.44 186 LEU A N 1
ATOM 1501 C CA . LEU A 1 186 ? -23.392 -30.191 -1.670 1.00 76.44 186 LEU A CA 1
ATOM 1502 C C . LEU A 1 186 ? -23.263 -29.530 -0.290 1.00 76.44 186 LEU A C 1
ATOM 1504 O O . LEU A 1 186 ? -24.261 -29.048 0.241 1.00 76.44 186 LEU A O 1
ATOM 1508 N N . PHE A 1 187 ? -22.068 -29.528 0.297 1.00 84.31 187 PHE A N 1
ATOM 1509 C CA . PHE A 1 187 ? -21.822 -28.881 1.580 1.00 84.31 187 PHE A CA 1
ATOM 1510 C C . PHE A 1 187 ? -22.074 -27.371 1.517 1.00 84.31 187 PHE A C 1
ATOM 1512 O O . PHE A 1 187 ? -22.837 -26.887 2.343 1.00 84.31 187 PHE A O 1
ATOM 1519 N N . GLU A 1 188 ? -21.565 -26.664 0.506 1.00 79.69 188 GLU A N 1
ATOM 1520 C CA . GLU A 1 188 ? -21.806 -25.225 0.292 1.00 79.69 188 GLU A CA 1
ATOM 1521 C C . GLU A 1 188 ? -23.304 -24.892 0.247 1.00 79.69 188 GLU A C 1
ATOM 1523 O O . GLU A 1 188 ? -23.770 -23.942 0.874 1.00 79.69 188 GLU A O 1
ATOM 1528 N N . LEU A 1 189 ? -24.099 -25.720 -0.443 1.00 81.19 189 LEU A N 1
ATOM 1529 C CA . LEU A 1 189 ? -25.555 -25.556 -0.495 1.00 81.19 189 LEU A CA 1
ATOM 1530 C C . LEU A 1 189 ? -26.221 -25.789 0.867 1.00 81.19 189 LEU A C 1
ATOM 1532 O O . LEU A 1 189 ? -27.193 -25.112 1.201 1.00 81.19 189 LEU A O 1
ATOM 1536 N N . ILE A 1 190 ? -25.736 -26.766 1.637 1.00 88.69 190 ILE A N 1
ATOM 1537 C CA . ILE A 1 190 ? -26.229 -27.048 2.989 1.00 88.69 190 ILE A CA 1
ATOM 1538 C C . ILE A 1 190 ? -25.874 -25.891 3.927 1.00 88.69 190 ILE A C 1
ATOM 1540 O O . ILE A 1 190 ? -26.743 -25.404 4.648 1.00 88.69 190 ILE A O 1
ATOM 1544 N N . GLU A 1 191 ? -24.622 -25.444 3.908 1.00 91.25 191 GLU A N 1
ATOM 1545 C CA . GLU A 1 191 ? -24.114 -24.354 4.732 1.00 91.25 191 GLU A CA 1
ATOM 1546 C C . GLU A 1 191 ? -24.894 -23.068 4.476 1.00 91.25 191 GLU A C 1
ATOM 1548 O O . GLU A 1 191 ? -25.517 -22.534 5.395 1.00 91.25 191 GLU A O 1
ATOM 1553 N N . ASN A 1 192 ? -25.008 -22.669 3.211 1.00 89.06 192 ASN A N 1
ATOM 1554 C CA . ASN A 1 192 ? -25.760 -21.486 2.823 1.00 89.06 192 ASN A CA 1
ATOM 1555 C C . ASN A 1 192 ? -27.254 -21.573 3.198 1.00 89.06 192 ASN A C 1
ATOM 1557 O O . ASN A 1 192 ? -27.858 -20.578 3.600 1.00 89.06 192 ASN A O 1
ATOM 1561 N N . ALA A 1 193 ? -27.877 -22.754 3.106 1.00 92.25 193 ALA A N 1
ATOM 1562 C CA . ALA A 1 193 ? -29.270 -22.929 3.520 1.00 92.25 193 ALA A CA 1
ATOM 1563 C C . ALA A 1 193 ? -29.456 -22.790 5.043 1.00 92.25 193 ALA A C 1
ATOM 1565 O O . ALA A 1 193 ? -30.478 -22.257 5.485 1.00 92.25 193 ALA A O 1
ATOM 1566 N N . TYR A 1 194 ? -28.488 -23.240 5.848 1.00 96.81 194 TYR A N 1
ATOM 1567 C CA . TYR A 1 194 ? -28.516 -23.067 7.302 1.00 96.81 194 TYR A CA 1
ATOM 1568 C C . TYR A 1 194 ? -28.182 -21.632 7.736 1.00 96.81 194 TYR A C 1
ATOM 1570 O O . TYR A 1 194 ? -28.790 -21.149 8.689 1.00 96.81 194 TYR A O 1
ATOM 1578 N N . GLU A 1 195 ? -27.316 -20.916 7.017 1.00 94.44 195 GLU A N 1
ATOM 1579 C CA . GLU A 1 195 ? -27.089 -19.480 7.234 1.00 94.44 195 GLU A CA 1
ATOM 1580 C C . GLU A 1 195 ? -28.343 -18.657 6.939 1.00 94.44 195 GLU A C 1
ATOM 1582 O O . GLU A 1 195 ? -28.743 -17.831 7.756 1.00 94.44 195 GLU A O 1
ATOM 1587 N N . GLN A 1 196 ? -29.029 -18.945 5.827 1.00 95.38 196 GLN A N 1
ATOM 1588 C CA . GLN A 1 196 ? -30.324 -18.333 5.523 1.00 95.38 196 GLN A CA 1
ATOM 1589 C C . GLN A 1 196 ? -31.380 -18.669 6.587 1.00 95.38 196 GLN A C 1
ATOM 1591 O O . GLN A 1 196 ? -32.239 -17.843 6.893 1.00 95.38 196 GLN A O 1
ATOM 1596 N N . ALA A 1 197 ? -31.337 -19.873 7.170 1.00 95.44 197 ALA A N 1
ATOM 1597 C CA . ALA A 1 197 ? -32.207 -20.248 8.282 1.00 95.44 197 ALA A CA 1
ATOM 1598 C C . ALA A 1 197 ? -31.905 -19.445 9.556 1.00 95.44 197 ALA A C 1
ATOM 1600 O O . ALA A 1 197 ? -32.849 -19.021 10.223 1.00 95.44 197 ALA A O 1
ATOM 1601 N N . ALA A 1 198 ? -30.629 -19.200 9.862 1.00 95.81 198 ALA A N 1
ATOM 1602 C CA . ALA A 1 198 ? -30.214 -18.351 10.977 1.00 95.81 198 ALA A CA 1
ATOM 1603 C C . ALA A 1 198 ? -30.666 -16.898 10.771 1.00 95.81 198 ALA A C 1
ATOM 1605 O O . ALA A 1 198 ? -31.363 -16.360 11.631 1.00 95.81 198 ALA A O 1
ATOM 1606 N N . ASP A 1 199 ? -30.414 -16.326 9.587 1.00 94.94 199 ASP A N 1
ATOM 1607 C CA . ASP A 1 199 ? -30.871 -14.981 9.208 1.00 94.94 199 ASP A CA 1
ATOM 1608 C C . ASP A 1 199 ? -32.394 -14.854 9.329 1.00 94.94 199 ASP A C 1
ATOM 1610 O O . ASP A 1 199 ? -32.922 -13.875 9.857 1.00 94.94 199 ASP A O 1
ATOM 1614 N N . LYS A 1 200 ? -33.131 -15.878 8.879 1.00 95.88 200 LYS A N 1
ATOM 1615 C CA . LYS A 1 200 ? -34.598 -15.892 8.927 1.00 95.88 200 LYS A CA 1
ATOM 1616 C C . LYS A 1 200 ? -35.155 -15.922 10.349 1.00 95.88 200 LYS A C 1
ATOM 1618 O O . LYS A 1 200 ? -36.275 -15.448 10.554 1.00 95.88 200 LYS A O 1
ATOM 1623 N N . LEU A 1 201 ? -34.425 -16.517 11.288 1.00 95.00 201 LEU A N 1
ATOM 1624 C CA . LEU A 1 201 ? -34.797 -16.612 12.699 1.00 95.00 201 LEU A CA 1
ATOM 1625 C C . LEU A 1 201 ? -34.171 -15.506 13.561 1.00 95.00 201 LEU A C 1
ATOM 1627 O O . LEU A 1 201 ? -34.435 -15.487 14.762 1.00 95.00 201 LEU A O 1
ATOM 1631 N N . GLU A 1 202 ? -33.379 -14.607 12.963 1.00 95.19 202 GLU A N 1
ATOM 1632 C CA . GLU A 1 202 ? -32.589 -13.584 13.663 1.00 95.19 202 GLU A CA 1
ATOM 1633 C C . GLU A 1 202 ? -31.663 -14.197 14.733 1.00 95.19 202 GLU A C 1
ATOM 1635 O O . GLU A 1 202 ? -31.475 -13.652 15.820 1.00 95.19 202 GLU A O 1
ATOM 1640 N N . ILE A 1 203 ? -31.106 -15.371 14.424 1.00 93.06 203 ILE A N 1
ATOM 1641 C CA . ILE A 1 203 ? -30.107 -16.056 15.244 1.00 93.06 203 ILE A CA 1
ATOM 1642 C C . ILE A 1 203 ? -28.726 -15.671 14.715 1.00 93.06 203 ILE A C 1
ATOM 1644 O O . ILE A 1 203 ? -28.452 -15.813 13.525 1.00 93.06 203 ILE A O 1
ATOM 1648 N N . ASP A 1 204 ? -27.856 -15.208 15.608 1.00 89.88 204 ASP A N 1
ATOM 1649 C CA . ASP A 1 204 ? -26.467 -14.896 15.282 1.00 89.88 204 ASP A CA 1
ATOM 1650 C C . ASP A 1 204 ? -25.729 -16.147 14.769 1.00 89.88 204 ASP A C 1
ATOM 1652 O O . ASP A 1 204 ? -25.781 -17.212 15.389 1.00 89.88 204 ASP A O 1
ATOM 1656 N N . LYS A 1 205 ? -25.067 -16.039 13.611 1.00 87.06 205 LYS A N 1
ATOM 1657 C CA . LYS A 1 205 ? -24.437 -17.189 12.937 1.00 87.06 205 LYS A CA 1
ATOM 1658 C C . LYS A 1 205 ? -23.252 -17.728 13.737 1.00 87.06 205 LYS A C 1
ATOM 1660 O O . LYS A 1 205 ? -23.091 -18.946 13.852 1.00 87.06 205 LYS A O 1
ATOM 1665 N N . GLU A 1 206 ? -22.470 -16.831 14.334 1.00 82.44 206 GLU A N 1
ATOM 1666 C CA . GLU A 1 206 ? -21.259 -17.168 15.080 1.00 82.44 206 GLU A CA 1
ATOM 1667 C C . GLU A 1 206 ? -21.543 -17.860 16.406 1.00 82.44 206 GLU A C 1
ATOM 1669 O O . GLU A 1 206 ? -20.754 -18.697 16.820 1.00 82.44 206 GLU A O 1
ATOM 1674 N N . SER A 1 207 ? -22.656 -17.582 17.076 1.00 83.38 207 SER A N 1
ATOM 1675 C CA . SER A 1 207 ? -23.009 -18.216 18.355 1.00 83.38 207 SER A CA 1
ATOM 1676 C C . SER A 1 207 ? -24.097 -19.286 18.218 1.00 83.38 207 SER A C 1
ATOM 1678 O O . SER A 1 207 ? -24.070 -20.289 18.930 1.00 83.38 207 SER A O 1
ATOM 1680 N N . GLY A 1 208 ? -25.009 -19.134 17.258 1.00 87.81 208 GLY A N 1
ATOM 1681 C CA . GLY A 1 208 ? -26.240 -19.917 17.162 1.00 87.81 208 GLY A CA 1
ATOM 1682 C C . GLY A 1 208 ? -26.221 -21.120 16.216 1.00 87.81 208 GLY A C 1
ATOM 1683 O O . GLY A 1 208 ? -27.152 -21.930 16.260 1.00 87.81 208 GLY A O 1
ATOM 1684 N N . ILE A 1 209 ? -25.189 -21.281 15.379 1.00 96.56 209 ILE A N 1
ATOM 1685 C CA . ILE A 1 209 ? -25.015 -22.462 14.515 1.00 96.56 209 ILE A CA 1
ATOM 1686 C C . ILE A 1 209 ? -23.980 -23.419 15.120 1.00 96.56 209 ILE A C 1
ATOM 1688 O O . ILE A 1 209 ? -22.849 -23.027 15.402 1.00 96.56 209 ILE A O 1
ATOM 1692 N N . ILE A 1 210 ? -24.347 -24.697 15.266 1.00 97.38 210 ILE A N 1
ATOM 1693 C CA . ILE A 1 210 ? -23.440 -25.800 15.614 1.00 97.38 210 ILE A CA 1
ATOM 1694 C C . ILE A 1 210 ? -22.879 -26.396 14.305 1.00 97.38 210 ILE A C 1
ATOM 1696 O O . ILE A 1 210 ? -23.622 -27.104 13.611 1.00 97.38 210 ILE A O 1
ATOM 1700 N N . PRO A 1 211 ? -21.603 -26.141 13.948 1.00 96.00 211 PRO A N 1
ATOM 1701 C CA . PRO A 1 211 ? -21.067 -26.361 12.600 1.00 96.00 211 PRO A CA 1
ATOM 1702 C C . PRO A 1 211 ? -20.566 -27.801 12.384 1.00 96.00 211 PRO A C 1
ATOM 1704 O O . PRO A 1 211 ? -19.420 -28.044 12.005 1.00 96.00 211 PRO A O 1
ATOM 1707 N N . VAL A 1 212 ? -21.416 -28.803 12.643 1.00 95.88 212 VAL A N 1
ATOM 1708 C CA . VAL A 1 212 ? -21.023 -30.217 12.467 1.00 95.88 212 VAL A CA 1
ATOM 1709 C C . VAL A 1 212 ? -20.752 -30.532 10.998 1.00 95.88 212 VAL A C 1
ATOM 1711 O O . VAL A 1 212 ? -19.824 -31.277 10.695 1.00 95.88 212 VAL A O 1
ATOM 1714 N N . GLY A 1 213 ? -21.533 -29.960 10.081 1.00 89.31 213 GLY A N 1
ATOM 1715 C CA . GLY A 1 213 ? -21.312 -30.099 8.645 1.00 89.31 213 GLY A CA 1
ATOM 1716 C C . GLY A 1 213 ? -19.904 -29.690 8.229 1.00 89.31 213 GLY A C 1
ATOM 1717 O O . GLY A 1 213 ? -19.213 -30.480 7.584 1.00 89.31 213 GLY A O 1
ATOM 1718 N N . ARG A 1 214 ? -19.471 -28.513 8.684 1.00 87.25 214 ARG A N 1
ATOM 1719 C CA . ARG A 1 214 ? -18.125 -27.975 8.466 1.00 87.25 214 ARG A CA 1
ATOM 1720 C C . ARG A 1 214 ? -17.034 -28.882 9.030 1.00 87.25 214 ARG A C 1
ATOM 1722 O O . ARG A 1 214 ? -16.094 -29.206 8.317 1.00 87.25 214 ARG A O 1
ATOM 1729 N N . ALA A 1 215 ? -17.205 -29.397 10.249 1.00 88.56 215 ALA A N 1
ATOM 1730 C CA . ALA A 1 215 ? -16.244 -30.323 10.857 1.00 88.56 215 ALA A CA 1
ATOM 1731 C C . ALA A 1 215 ? -16.105 -31.645 10.091 1.00 88.56 215 ALA A C 1
ATOM 1733 O O . ALA A 1 215 ? -15.014 -32.195 9.961 1.00 88.56 215 ALA A O 1
ATOM 1734 N N . ILE A 1 216 ? -17.215 -32.168 9.568 1.00 85.31 216 ILE A N 1
ATOM 1735 C CA . ILE A 1 216 ? -17.192 -33.373 8.738 1.00 85.31 216 ILE A CA 1
ATOM 1736 C C . ILE A 1 216 ? -16.570 -33.083 7.367 1.00 85.31 216 ILE A C 1
ATOM 1738 O O . ILE A 1 216 ? -15.909 -33.966 6.828 1.00 85.31 216 ILE A O 1
ATOM 1742 N N . GLN A 1 217 ? -16.753 -31.884 6.807 1.00 78.19 217 GLN A N 1
ATOM 1743 C CA . GLN A 1 217 ? -16.097 -31.494 5.558 1.00 78.19 217 GLN A CA 1
ATOM 1744 C C . GLN A 1 217 ? -14.579 -31.355 5.748 1.00 78.19 217 GLN A C 1
ATOM 1746 O O . GLN A 1 217 ? -13.840 -32.036 5.048 1.00 78.19 217 GLN A O 1
ATOM 1751 N N . LEU A 1 218 ? -14.132 -30.644 6.788 1.00 74.25 218 LEU A N 1
ATOM 1752 C CA . LEU A 1 218 ? -12.720 -30.559 7.184 1.00 74.25 218 LEU A CA 1
ATOM 1753 C C . LEU A 1 218 ? -12.075 -31.936 7.377 1.00 74.25 218 LEU A C 1
ATOM 1755 O O . LEU A 1 218 ? -10.988 -32.208 6.874 1.00 74.25 218 LEU A O 1
ATOM 1759 N N . ALA A 1 219 ? -12.773 -32.846 8.062 1.00 74.81 219 ALA A N 1
ATOM 1760 C CA . ALA A 1 219 ? -12.283 -34.207 8.228 1.00 74.81 219 ALA A CA 1
ATOM 1761 C C . ALA A 1 219 ? -12.128 -34.931 6.878 1.00 74.81 219 ALA A C 1
ATOM 1763 O O . ALA A 1 219 ? -11.162 -35.659 6.683 1.00 74.81 219 ALA A O 1
ATOM 1764 N N . LYS A 1 220 ? -13.047 -34.755 5.921 1.00 71.38 220 LYS A N 1
ATOM 1765 C CA . LYS A 1 220 ? -12.902 -35.381 4.593 1.00 71.38 220 LYS A CA 1
ATOM 1766 C C . LYS A 1 220 ? -11.681 -34.864 3.844 1.00 71.38 220 LYS A C 1
ATOM 1768 O O . LYS A 1 220 ? -11.006 -35.673 3.212 1.00 71.38 220 LYS A O 1
ATOM 1773 N N . ASP A 1 221 ? -11.428 -33.563 3.929 1.00 62.62 221 ASP A N 1
ATOM 1774 C CA . ASP A 1 221 ? -10.319 -32.909 3.239 1.00 62.62 221 ASP A CA 1
ATOM 1775 C C . ASP A 1 221 ? -8.982 -33.393 3.832 1.00 62.62 221 ASP A C 1
ATOM 1777 O O . ASP A 1 221 ? -8.097 -33.841 3.105 1.00 62.62 221 ASP A O 1
ATOM 1781 N N . GLN A 1 222 ? -8.885 -33.476 5.165 1.00 59.62 222 GLN A N 1
ATOM 1782 C CA . GLN A 1 222 ? -7.683 -33.949 5.861 1.00 59.62 222 GLN A CA 1
ATOM 1783 C C . GLN A 1 222 ? -7.401 -35.459 5.710 1.00 59.62 222 GLN A C 1
ATOM 1785 O O . GLN A 1 222 ? -6.246 -35.875 5.769 1.00 59.62 222 GLN A O 1
ATOM 1790 N N . TYR A 1 223 ? -8.420 -36.301 5.506 1.00 58.94 223 TYR A N 1
ATOM 1791 C CA . TYR A 1 223 ? -8.273 -37.767 5.443 1.00 58.94 223 TYR A CA 1
ATOM 1792 C C . TYR A 1 223 ? -8.309 -38.363 4.022 1.00 58.94 223 TYR A C 1
ATOM 1794 O O . TYR A 1 223 ? -8.572 -39.561 3.894 1.00 58.94 223 TYR A O 1
ATOM 1802 N N . GLY A 1 224 ? -8.079 -37.568 2.968 1.00 40.97 224 GLY A N 1
ATOM 1803 C CA . GLY A 1 224 ? -8.243 -37.953 1.558 1.00 40.97 224 GLY A CA 1
ATOM 1804 C C . GLY A 1 224 ? -8.001 -39.439 1.233 1.00 40.97 224 GLY A C 1
ATOM 1805 O O . GLY A 1 224 ? -6.888 -39.940 1.343 1.00 40.97 224 GLY A O 1
ATOM 1806 N N . TYR A 1 225 ? -9.061 -40.128 0.793 1.00 36.19 225 TYR A N 1
ATOM 1807 C CA . TYR A 1 225 ? -9.021 -41.419 0.092 1.00 36.19 225 TYR A CA 1
ATOM 1808 C C . TYR A 1 225 ? -8.154 -42.522 0.735 1.00 36.19 225 TYR A C 1
ATOM 1810 O O . TYR A 1 225 ? -7.084 -42.888 0.244 1.00 36.19 225 TYR A O 1
ATOM 1818 N N . PHE A 1 226 ? -8.673 -43.172 1.778 1.00 31.98 226 PHE A N 1
ATOM 1819 C CA . PHE A 1 226 ? -8.218 -44.526 2.102 1.00 31.98 226 PHE A CA 1
ATOM 1820 C C . PHE A 1 226 ? -8.766 -45.511 1.058 1.00 31.98 226 PHE A C 1
ATOM 1822 O O . PHE A 1 226 ? -9.845 -46.079 1.232 1.00 31.98 226 PHE A O 1
ATOM 1829 N N . ASP A 1 227 ? -8.006 -45.732 -0.020 1.00 28.89 227 ASP A N 1
ATOM 1830 C CA . ASP A 1 227 ? -8.079 -47.002 -0.742 1.00 28.89 227 ASP A CA 1
ATOM 1831 C C . ASP A 1 227 ? -7.462 -48.095 0.144 1.00 28.89 227 ASP A C 1
ATOM 1833 O O . ASP A 1 227 ? -6.457 -47.901 0.835 1.00 28.89 227 ASP A O 1
ATOM 1837 N N . GLY A 1 228 ? -8.155 -49.222 0.221 1.00 33.62 228 GLY A N 1
ATOM 1838 C CA . GLY A 1 228 ? -8.084 -50.125 1.354 1.00 33.62 228 GLY A CA 1
ATOM 1839 C C . GLY A 1 228 ? -6.737 -50.820 1.553 1.00 33.62 228 GLY A C 1
ATOM 1840 O O . GLY A 1 228 ? -6.163 -51.413 0.641 1.00 33.62 228 GLY A O 1
ATOM 1841 N N . TYR A 1 229 ? -6.343 -50.942 2.822 1.00 26.31 229 TYR A N 1
ATOM 1842 C CA . TYR A 1 229 ? -5.757 -52.191 3.293 1.00 26.31 229 TYR A CA 1
ATOM 1843 C C . TYR A 1 229 ? -6.298 -52.556 4.680 1.00 26.31 229 TYR A C 1
ATOM 1845 O O . TYR A 1 229 ? -5.988 -51.936 5.693 1.00 26.31 229 TYR A O 1
ATOM 1853 N N . ASN A 1 230 ? -7.152 -53.582 4.684 1.00 36.00 230 ASN A N 1
ATOM 1854 C CA . ASN A 1 230 ? -7.615 -54.313 5.859 1.00 36.00 230 ASN A CA 1
ATOM 1855 C C . ASN A 1 230 ? -6.428 -54.866 6.654 1.00 36.00 230 ASN A C 1
ATOM 1857 O O . ASN A 1 230 ? -5.601 -55.534 6.050 1.00 36.00 230 ASN A O 1
ATOM 1861 N N . GLU A 1 231 ? -6.476 -54.789 7.986 1.00 27.41 231 GLU A N 1
ATOM 1862 C CA . GLU A 1 231 ? -6.410 -55.985 8.838 1.00 27.41 231 GLU A CA 1
ATOM 1863 C C . GLU A 1 231 ? -7.219 -55.761 10.132 1.00 27.41 231 GLU A C 1
ATOM 1865 O O . GLU A 1 231 ? -6.749 -55.207 11.116 1.00 27.41 231 GLU A O 1
ATOM 1870 N N . GLY A 1 232 ? -8.460 -56.260 10.118 1.00 31.22 232 GLY A N 1
ATOM 1871 C CA . GLY A 1 232 ? -9.034 -56.941 11.276 1.00 31.22 232 GLY A CA 1
ATOM 1872 C C . GLY A 1 232 ? -9.780 -56.109 12.313 1.00 31.22 232 GLY A C 1
ATOM 1873 O O . GLY A 1 232 ? -9.286 -55.971 13.414 1.00 31.22 232 GLY A O 1
ATOM 1874 N N . TYR A 1 233 ? -11.044 -55.772 12.044 1.00 28.11 233 TYR A N 1
ATOM 1875 C CA . TYR A 1 233 ? -12.129 -55.935 13.026 1.00 28.11 233 TYR A CA 1
ATOM 1876 C C . TYR A 1 233 ? -13.442 -56.237 12.296 1.00 28.11 233 TYR A C 1
ATOM 1878 O O . TYR A 1 233 ? -14.320 -55.397 12.123 1.00 28.11 233 TYR A O 1
ATOM 1886 N N . SER A 1 234 ? -13.598 -57.494 11.875 1.00 33.62 234 SER A N 1
ATOM 1887 C CA . SER A 1 234 ? -14.939 -58.050 11.729 1.00 33.62 234 SER A CA 1
ATOM 1888 C C . SER A 1 234 ? -15.500 -58.263 13.132 1.00 33.62 234 SER A C 1
ATOM 1890 O O . SER A 1 234 ? -14.886 -58.996 13.899 1.00 33.62 234 SER A O 1
ATOM 1892 N N . THR A 1 235 ? -16.639 -57.642 13.429 1.00 33.03 235 THR A N 1
ATOM 1893 C CA . THR A 1 235 ? -17.820 -58.187 14.126 1.00 33.03 235 THR A CA 1
ATOM 1894 C C . THR A 1 235 ? -18.452 -57.119 15.011 1.00 33.03 235 THR A C 1
ATOM 1896 O O . THR A 1 235 ? -17.963 -56.879 16.107 1.00 33.03 235 THR A O 1
ATOM 1899 N N . LEU A 1 236 ? -19.583 -56.556 14.574 1.00 26.83 236 LEU A N 1
ATOM 1900 C CA . LEU A 1 236 ? -20.847 -56.519 15.325 1.00 26.83 236 LEU A CA 1
ATOM 1901 C C . LEU A 1 236 ? -21.917 -55.807 14.475 1.00 26.83 236 LEU A C 1
ATOM 1903 O O . LEU A 1 236 ? -21.709 -54.698 14.008 1.00 26.83 236 LEU A O 1
ATOM 1907 N N . TYR A 1 237 ? -23.063 -56.481 14.332 1.00 25.11 237 TYR A N 1
ATOM 1908 C CA . TYR A 1 237 ? -24.271 -56.193 13.535 1.00 25.11 237 TYR A CA 1
ATOM 1909 C C . TYR A 1 237 ? -24.330 -56.748 12.093 1.00 25.11 237 TYR A C 1
ATOM 1911 O O . TYR A 1 237 ? -23.568 -56.340 11.221 1.00 25.11 237 TYR A O 1
ATOM 1919 N N . PRO A 1 238 ? -25.248 -57.702 11.813 1.00 27.14 238 PRO A N 1
ATOM 1920 C CA . PRO A 1 238 ? -25.377 -58.326 10.504 1.00 27.14 238 PRO A CA 1
ATOM 1921 C C . PRO A 1 238 ? -26.207 -57.432 9.576 1.00 27.14 238 PRO A C 1
ATOM 1923 O O . PRO A 1 238 ? -27.417 -57.307 9.757 1.00 27.14 238 PRO A O 1
ATOM 1926 N N . ILE A 1 239 ? -25.584 -56.848 8.553 1.00 28.31 239 ILE A N 1
ATOM 1927 C CA . ILE A 1 239 ? -26.321 -56.218 7.451 1.00 28.31 239 ILE A CA 1
ATOM 1928 C C . ILE A 1 239 ? -26.573 -57.291 6.384 1.00 28.31 239 ILE A C 1
ATOM 1930 O O . ILE A 1 239 ? -25.665 -57.994 5.940 1.00 28.31 239 ILE A O 1
ATOM 1934 N N . SER A 1 240 ? -27.847 -57.483 6.044 1.00 28.61 240 SER A N 1
ATOM 1935 C CA . SER A 1 240 ? -28.345 -58.548 5.174 1.00 28.61 240 SER A CA 1
ATOM 1936 C C . SER A 1 240 ? -27.808 -58.478 3.740 1.00 28.61 240 SER A C 1
ATOM 1938 O O . SER A 1 240 ? -27.516 -57.414 3.200 1.00 28.61 240 SER A O 1
ATOM 1940 N N . SER A 1 241 ? -27.760 -59.647 3.105 1.00 29.47 241 SER A N 1
ATOM 1941 C CA . SER A 1 241 ? -27.095 -60.018 1.850 1.00 29.47 241 SER A CA 1
ATOM 1942 C C . SER A 1 241 ? -27.594 -59.371 0.541 1.00 29.47 241 SER A C 1
ATOM 1944 O O . SER A 1 241 ? -27.538 -60.012 -0.506 1.00 29.47 241 SER A O 1
ATOM 1946 N N . SER A 1 242 ? -28.067 -58.125 0.550 1.00 29.25 242 SER A N 1
ATOM 1947 C CA . SER A 1 242 ? -28.423 -57.380 -0.673 1.00 29.25 242 SER A CA 1
ATOM 1948 C C . SER A 1 242 ? -27.487 -56.211 -0.997 1.00 29.25 242 SER A C 1
ATOM 1950 O O . SER A 1 242 ? -27.647 -55.600 -2.047 1.00 29.25 242 SER A O 1
ATOM 1952 N N . VAL A 1 243 ? -26.482 -55.930 -0.159 1.00 33.12 243 VAL A N 1
ATOM 1953 C CA . VAL A 1 243 ? -25.564 -54.780 -0.336 1.00 33.12 243 VAL A CA 1
ATOM 1954 C C . VAL A 1 243 ? -24.193 -55.181 -0.910 1.00 33.12 243 VAL A C 1
ATOM 1956 O O . VAL A 1 243 ? -23.398 -54.330 -1.290 1.00 33.12 243 VAL A O 1
ATOM 1959 N N . ALA A 1 244 ? -23.928 -56.479 -1.108 1.00 29.81 244 ALA A N 1
ATOM 1960 C CA . ALA A 1 244 ? -22.645 -56.967 -1.638 1.00 29.81 244 ALA A CA 1
ATOM 1961 C C . ALA A 1 244 ? -22.307 -56.483 -3.070 1.00 29.81 244 ALA A C 1
ATOM 1963 O O . ALA A 1 244 ? -21.172 -56.632 -3.509 1.00 29.81 244 ALA A O 1
ATOM 1964 N N . ASN A 1 245 ? -23.262 -55.881 -3.787 1.00 30.81 245 ASN A N 1
ATOM 1965 C CA . ASN A 1 245 ? -23.046 -55.287 -5.111 1.00 30.81 245 ASN A CA 1
ATOM 1966 C C . ASN A 1 245 ? -22.921 -53.750 -5.109 1.00 30.81 245 ASN A C 1
ATOM 1968 O O . ASN A 1 245 ? -22.739 -53.180 -6.180 1.00 30.81 245 ASN A O 1
ATOM 1972 N N . ALA A 1 246 ? -22.980 -53.082 -3.949 1.00 32.25 246 ALA A N 1
ATOM 1973 C CA . ALA A 1 246 ? -22.711 -51.642 -3.830 1.00 32.25 246 ALA A CA 1
ATOM 1974 C C . ALA A 1 246 ? -21.234 -51.333 -3.499 1.00 32.25 246 ALA A C 1
ATOM 1976 O O . ALA A 1 246 ? -20.779 -50.210 -3.668 1.00 32.25 246 ALA A O 1
ATOM 1977 N N . ALA A 1 247 ? -20.455 -52.340 -3.091 1.00 31.95 247 ALA A N 1
ATOM 1978 C CA . ALA A 1 247 ? -19.062 -52.200 -2.655 1.00 31.95 247 ALA A CA 1
ATOM 1979 C C . ALA A 1 247 ? -18.036 -52.139 -3.807 1.00 31.95 247 ALA A C 1
ATOM 1981 O O . ALA A 1 247 ? -16.894 -52.557 -3.647 1.00 31.95 247 ALA A O 1
ATOM 1982 N N . LYS A 1 248 ? -18.437 -51.693 -5.003 1.00 33.62 248 LYS A N 1
ATOM 1983 C CA . LYS A 1 248 ? -17.527 -51.623 -6.159 1.00 33.62 248 LYS A CA 1
ATOM 1984 C C . LYS A 1 248 ? -17.385 -50.235 -6.773 1.00 33.62 248 LYS A C 1
ATOM 1986 O O . LYS A 1 248 ? -16.674 -50.140 -7.768 1.00 33.62 248 LYS A O 1
ATOM 1991 N N . HIS A 1 249 ? -18.043 -49.206 -6.229 1.00 33.25 249 HIS A N 1
ATOM 1992 C CA . HIS A 1 249 ? -18.153 -47.884 -6.868 1.00 33.25 249 HIS A CA 1
ATOM 1993 C C . HIS A 1 249 ? -18.157 -46.665 -5.916 1.00 33.25 249 HIS A C 1
ATOM 1995 O O . HIS A 1 249 ? -18.648 -45.621 -6.327 1.00 33.25 249 HIS A O 1
ATOM 2001 N N . CYS A 1 250 ? -17.617 -46.731 -4.690 1.00 32.72 250 CYS A N 1
ATOM 2002 C CA . CYS A 1 250 ? -17.448 -45.522 -3.861 1.00 32.72 250 CYS A CA 1
ATOM 2003 C C . CYS A 1 250 ? -16.219 -45.615 -2.942 1.00 32.72 250 CYS A C 1
ATOM 2005 O O . CYS A 1 250 ? -16.058 -46.599 -2.227 1.00 32.72 250 CYS A O 1
ATOM 2007 N N . GLU A 1 251 ? -15.403 -44.565 -2.933 1.00 38.56 251 GLU A N 1
ATOM 2008 C CA . GLU A 1 251 ? -14.084 -44.480 -2.294 1.00 38.56 251 GLU A CA 1
ATOM 2009 C C . GLU A 1 251 ? -14.072 -43.713 -0.942 1.00 38.56 251 GLU A C 1
ATOM 2011 O O . GLU A 1 251 ? -13.229 -42.849 -0.740 1.00 38.56 251 GLU A O 1
ATOM 2016 N N . ASN A 1 252 ? -14.997 -43.954 0.009 1.00 48.25 252 ASN A N 1
ATOM 2017 C CA . ASN A 1 252 ? -14.991 -43.189 1.283 1.00 48.25 252 ASN A CA 1
ATOM 2018 C C . ASN A 1 252 ? -15.586 -43.911 2.524 1.00 48.25 252 ASN A C 1
ATOM 2020 O O . ASN A 1 252 ? -16.579 -43.475 3.107 1.00 48.25 252 ASN A O 1
ATOM 2024 N N . GLU A 1 253 ? -14.955 -44.995 2.993 1.00 52.28 253 GLU A N 1
ATOM 2025 C CA . GLU A 1 253 ? -15.355 -45.726 4.223 1.00 52.28 253 GLU A CA 1
ATOM 2026 C C . GLU A 1 253 ? -14.879 -45.069 5.552 1.00 52.28 253 GLU A C 1
ATOM 2028 O O . GLU A 1 253 ? -15.141 -45.581 6.642 1.00 52.28 253 GLU A O 1
ATOM 2033 N N . ALA A 1 254 ? -14.193 -43.918 5.511 1.00 62.06 254 ALA A N 1
ATOM 2034 C CA . ALA A 1 254 ? -13.467 -43.371 6.668 1.00 62.06 254 ALA A CA 1
ATOM 2035 C C . ALA A 1 254 ? -14.353 -42.782 7.792 1.00 62.06 254 ALA A C 1
ATOM 2037 O O . ALA A 1 254 ? -14.050 -42.974 8.975 1.00 62.06 254 ALA A O 1
ATOM 2038 N N . LEU A 1 255 ? -15.463 -42.108 7.455 1.00 69.81 255 LEU A N 1
ATOM 2039 C CA . LEU A 1 255 ? -16.310 -41.356 8.410 1.00 69.81 255 LEU A CA 1
ATOM 2040 C C . LEU A 1 255 ? -17.771 -41.828 8.482 1.00 69.81 255 LEU A C 1
ATOM 2042 O O . LEU A 1 255 ? -18.512 -41.396 9.370 1.00 69.81 255 LEU A O 1
ATOM 2046 N N . TYR A 1 256 ? -18.186 -42.739 7.599 1.00 72.06 256 TYR A N 1
ATOM 2047 C CA . TYR A 1 256 ? -19.573 -43.190 7.479 1.00 72.06 256 TYR A CA 1
ATOM 2048 C C . TYR A 1 256 ? -19.735 -44.666 7.853 1.00 72.06 256 TYR A C 1
ATOM 2050 O O . TYR A 1 256 ? -18.849 -45.483 7.623 1.00 72.06 256 TYR A O 1
ATOM 2058 N N . ALA A 1 257 ? -20.847 -44.995 8.514 1.00 54.25 257 ALA A N 1
ATOM 2059 C CA . ALA A 1 257 ? -21.197 -46.356 8.929 1.00 54.25 257 ALA A CA 1
ATOM 2060 C C . ALA A 1 257 ? -21.980 -47.117 7.847 1.00 54.25 257 ALA A C 1
ATOM 2062 O O . ALA A 1 257 ? -22.059 -48.344 7.890 1.00 54.25 257 ALA A O 1
ATOM 2063 N N . ASP A 1 258 ? -22.578 -46.389 6.905 1.00 56.19 258 ASP A N 1
ATOM 2064 C CA . ASP A 1 258 ? -23.228 -46.909 5.710 1.00 56.19 258 ASP A CA 1
ATOM 2065 C C . ASP A 1 258 ? -22.703 -46.174 4.467 1.00 56.19 258 ASP A C 1
ATOM 2067 O O . ASP A 1 258 ? -22.188 -45.063 4.559 1.00 56.19 258 ASP A O 1
ATOM 2071 N N . ASN A 1 259 ? -22.822 -46.789 3.288 1.00 48.47 259 ASN A N 1
ATOM 2072 C CA . ASN A 1 259 ? -22.274 -46.244 2.035 1.00 48.47 259 ASN A CA 1
ATOM 2073 C C . ASN A 1 259 ? -23.032 -45.005 1.514 1.00 48.47 259 ASN A C 1
ATOM 2075 O O . ASN A 1 259 ? -22.935 -44.702 0.328 1.00 48.47 259 ASN A O 1
ATOM 2079 N N . ILE A 1 260 ? -23.855 -44.341 2.339 1.00 57.19 260 ILE A N 1
ATOM 2080 C CA . ILE A 1 260 ? -24.778 -43.308 1.861 1.00 57.19 260 ILE A CA 1
ATOM 2081 C C . ILE A 1 260 ? -24.730 -42.038 2.717 1.00 57.19 260 ILE A C 1
ATOM 2083 O O . ILE A 1 260 ? -24.613 -40.972 2.116 1.00 57.19 260 ILE A O 1
ATOM 2087 N N . SER A 1 261 ? -24.823 -42.079 4.062 1.00 68.94 261 SER A N 1
ATOM 2088 C CA . SER A 1 261 ? -25.041 -40.818 4.803 1.00 68.94 261 SER A CA 1
ATOM 2089 C C . SER A 1 261 ? -24.830 -40.772 6.334 1.00 68.94 261 SER A C 1
ATOM 2091 O O . SER A 1 261 ? -24.653 -39.677 6.881 1.00 68.94 261 SER A O 1
ATOM 2093 N N . HIS A 1 262 ? -24.868 -41.894 7.062 1.00 82.19 262 HIS A N 1
ATOM 2094 C CA . HIS A 1 262 ? -24.773 -41.899 8.535 1.00 82.19 262 HIS A CA 1
ATOM 2095 C C . HIS A 1 262 ? -23.334 -42.015 9.034 1.00 82.19 262 HIS A C 1
ATOM 2097 O O . HIS A 1 262 ? -22.543 -42.775 8.486 1.00 82.19 262 HIS A O 1
ATOM 2103 N N . LEU A 1 263 ? -23.002 -41.321 10.123 1.00 84.62 263 LEU A N 1
ATOM 2104 C CA . LEU A 1 263 ? -21.650 -41.273 10.676 1.00 84.62 263 LEU A CA 1
ATOM 2105 C C . LEU A 1 263 ? -21.275 -42.572 11.410 1.00 84.62 263 LEU A C 1
ATOM 2107 O O . LEU A 1 263 ? -22.064 -43.126 12.190 1.00 84.62 263 LEU A O 1
ATOM 2111 N N . ASN A 1 264 ? -20.037 -43.026 11.200 1.00 81.25 264 ASN A N 1
ATOM 2112 C CA . ASN A 1 264 ? -19.390 -44.059 12.013 1.00 81.25 264 ASN A CA 1
ATOM 2113 C C . ASN A 1 264 ? -18.836 -43.472 13.321 1.00 81.25 264 ASN A C 1
ATOM 2115 O O . ASN A 1 264 ? -19.059 -42.307 13.642 1.00 81.25 264 ASN A O 1
ATOM 2119 N N . HIS A 1 265 ? -18.116 -44.277 14.104 1.00 85.62 265 HIS A N 1
ATOM 2120 C CA . HIS A 1 265 ? -17.579 -43.836 15.391 1.00 85.62 265 HIS A CA 1
ATOM 2121 C C . HIS A 1 265 ? -16.656 -42.609 15.293 1.00 85.62 265 HIS A C 1
ATOM 2123 O O . HIS A 1 265 ? -16.747 -41.756 16.172 1.00 85.62 265 HIS A O 1
ATOM 2129 N N . ARG A 1 266 ? -15.862 -42.456 14.220 1.00 84.38 266 ARG A N 1
ATOM 2130 C CA . ARG A 1 266 ? -15.021 -41.264 14.001 1.00 84.38 266 ARG A CA 1
ATOM 2131 C C . ARG A 1 266 ? -15.875 -40.021 13.764 1.00 84.38 266 ARG A C 1
ATOM 2133 O O . ARG A 1 266 ? -15.731 -39.033 14.478 1.00 84.38 266 ARG A O 1
ATOM 2140 N N . GLY A 1 267 ? -16.831 -40.098 12.836 1.00 86.19 267 GLY A N 1
ATOM 2141 C CA . GLY A 1 267 ? -17.729 -38.978 12.541 1.00 86.19 267 GLY A CA 1
ATOM 2142 C C . GLY A 1 267 ? -18.600 -38.578 13.739 1.00 86.19 267 GLY A C 1
ATOM 2143 O O . GLY A 1 267 ? -18.740 -37.397 14.044 1.00 86.19 267 GLY A O 1
ATOM 2144 N N . ARG A 1 268 ? -19.137 -39.558 14.479 1.00 91.31 268 ARG A N 1
ATOM 2145 C CA . ARG A 1 268 ? -19.916 -39.305 15.706 1.00 91.31 268 ARG A CA 1
ATOM 2146 C C . ARG A 1 268 ? -19.083 -38.642 16.795 1.00 91.31 268 ARG A C 1
ATOM 2148 O O . ARG A 1 268 ? -19.609 -37.844 17.563 1.00 91.31 268 ARG A O 1
ATOM 2155 N N . TYR A 1 269 ? -17.806 -39.001 16.889 1.00 92.06 269 TYR A N 1
ATOM 2156 C CA . TYR A 1 269 ? -16.898 -38.431 17.873 1.00 92.06 269 TYR A CA 1
ATOM 2157 C C . TYR A 1 269 ? -16.570 -36.968 17.544 1.00 92.06 269 TYR A C 1
ATOM 2159 O O . TYR A 1 269 ? -16.763 -36.122 18.414 1.00 92.06 269 TYR A O 1
ATOM 2167 N N . ILE A 1 270 ? -16.231 -36.648 16.283 1.00 92.62 270 ILE A N 1
ATOM 2168 C CA . ILE A 1 270 ? -16.063 -35.253 15.817 1.00 92.62 270 ILE A CA 1
ATOM 2169 C C . ILE A 1 270 ? -17.320 -34.434 16.127 1.00 92.62 270 ILE A C 1
ATOM 2171 O O . ILE A 1 270 ? -17.242 -33.382 16.754 1.00 92.62 270 ILE A O 1
ATOM 2175 N N . ALA A 1 271 ? -18.492 -34.934 15.727 1.00 94.81 271 ALA A N 1
ATOM 2176 C CA . ALA A 1 271 ? -19.751 -34.230 15.937 1.00 94.81 271 ALA A CA 1
ATOM 2177 C C . ALA A 1 271 ? -20.025 -33.965 17.428 1.00 94.81 271 ALA A C 1
ATOM 2179 O O . ALA A 1 271 ? -20.453 -32.870 17.788 1.00 94.81 271 ALA A O 1
ATOM 2180 N N . GLY A 1 272 ? -19.712 -34.927 18.301 1.00 95.06 272 GLY A N 1
ATOM 2181 C CA . GLY A 1 272 ? -19.823 -34.748 19.745 1.00 95.06 272 GLY A CA 1
ATOM 2182 C C . GLY A 1 272 ? -18.897 -33.657 20.290 1.00 95.06 272 GLY A C 1
ATOM 2183 O O . GLY A 1 272 ? -19.327 -32.863 21.126 1.00 95.06 272 GLY A O 1
ATOM 2184 N N . CYS A 1 273 ? -17.658 -33.579 19.798 1.00 95.56 273 CYS A N 1
ATOM 2185 C CA . CYS A 1 273 ? -16.704 -32.533 20.168 1.00 95.56 273 CYS A CA 1
ATOM 2186 C C . CYS A 1 273 ? -17.202 -31.137 19.762 1.00 95.56 273 CYS A C 1
ATOM 2188 O O . CYS A 1 273 ? -17.240 -30.250 20.611 1.00 95.56 273 CYS A O 1
ATOM 2190 N N . VAL A 1 274 ? -17.682 -30.976 18.521 1.00 96.50 274 VAL A N 1
ATOM 2191 C CA . VAL A 1 274 ? -18.249 -29.709 18.013 1.00 96.50 274 VAL A CA 1
ATOM 2192 C C . VAL A 1 274 ? -19.439 -29.254 18.858 1.00 96.50 274 VAL A C 1
ATOM 2194 O O . VAL A 1 274 ? -19.546 -28.082 19.208 1.00 96.50 274 VAL A O 1
ATOM 2197 N N . TRP A 1 275 ? -20.336 -30.178 19.215 1.00 95.62 275 TRP A N 1
ATOM 2198 C CA . TRP A 1 275 ? -21.495 -29.872 20.057 1.00 95.62 275 TRP A CA 1
ATOM 2199 C C . TRP A 1 275 ? -21.089 -29.358 21.438 1.00 95.62 275 TRP A C 1
ATOM 2201 O O . TRP A 1 275 ? -21.648 -28.373 21.913 1.00 95.62 275 TRP A O 1
ATOM 2211 N N . ILE A 1 276 ? -20.128 -30.018 22.089 1.00 94.00 276 ILE A N 1
ATOM 2212 C CA . ILE A 1 276 ? -19.654 -29.614 23.417 1.00 94.00 276 ILE A CA 1
ATOM 2213 C C . ILE A 1 276 ? -18.956 -28.266 23.369 1.00 94.00 276 ILE A C 1
ATOM 2215 O O . ILE A 1 276 ? -19.238 -27.400 24.198 1.00 94.00 276 ILE A O 1
ATOM 2219 N N . GLU A 1 277 ? -18.076 -28.084 22.396 1.00 94.50 277 GLU A N 1
ATOM 2220 C CA . GLU A 1 277 ? -17.329 -26.849 22.251 1.00 94.50 277 GLU A CA 1
ATOM 2221 C C . GLU A 1 277 ? -18.253 -25.667 21.979 1.00 94.50 277 GLU A C 1
ATOM 2223 O O . GLU A 1 277 ? -18.180 -24.661 22.683 1.00 94.50 277 GLU A O 1
ATOM 2228 N N . LYS A 1 278 ? -19.210 -25.829 21.059 1.00 93.19 278 LYS A N 1
ATOM 2229 C CA . LYS A 1 278 ? -20.150 -24.762 20.727 1.00 93.19 278 LYS A CA 1
ATOM 2230 C C . LYS A 1 278 ? -21.066 -24.388 21.886 1.00 93.19 278 LYS A C 1
ATOM 2232 O O . LYS A 1 278 ? -21.225 -23.212 22.185 1.00 93.19 278 LYS A O 1
ATOM 2237 N N . ILE A 1 279 ? -21.673 -25.377 22.542 1.00 91.69 279 ILE A N 1
ATOM 2238 C CA . ILE A 1 279 ? -22.680 -25.124 23.584 1.00 91.69 279 ILE A CA 1
ATOM 2239 C C . ILE A 1 279 ? -22.036 -24.556 24.854 1.00 91.69 279 ILE A C 1
ATOM 2241 O O . ILE A 1 279 ? -22.661 -23.770 25.563 1.00 91.69 279 ILE A O 1
ATOM 2245 N N . PHE A 1 280 ? -20.796 -24.946 25.167 1.00 87.56 280 PHE A N 1
ATOM 2246 C CA . PHE A 1 280 ? -20.151 -24.567 26.426 1.00 87.56 280 PHE A CA 1
ATOM 2247 C C . PHE A 1 280 ? -19.010 -23.557 26.287 1.00 87.56 280 PHE A C 1
ATOM 2249 O O . PHE A 1 280 ? -18.489 -23.131 27.321 1.00 87.56 280 PHE A O 1
ATOM 2256 N N . GLY A 1 281 ? -18.612 -23.190 25.065 1.00 85.38 281 GLY A N 1
ATOM 2257 C CA . GLY A 1 281 ? -17.438 -22.351 24.806 1.00 85.38 281 GLY A CA 1
ATOM 2258 C C . GLY A 1 281 ? -16.145 -22.976 25.337 1.00 85.38 281 GLY A C 1
ATOM 2259 O O . GLY A 1 281 ? -15.276 -22.270 25.844 1.00 85.38 281 GLY A O 1
ATOM 2260 N N . LEU A 1 282 ? -16.061 -24.311 25.335 1.00 82.25 282 LEU A N 1
ATOM 2261 C CA . LEU A 1 282 ? -14.918 -25.059 25.859 1.00 82.25 282 LEU A CA 1
ATOM 2262 C C . LEU A 1 282 ? -14.060 -25.589 24.720 1.00 82.25 282 LEU A C 1
ATOM 2264 O O . LEU A 1 282 ? -14.588 -26.209 23.811 1.00 82.25 282 LEU A O 1
ATOM 2268 N N . ASP A 1 283 ? -12.744 -25.493 24.858 1.00 84.88 283 ASP A N 1
ATOM 2269 C CA . ASP A 1 283 ? -11.811 -26.137 23.936 1.00 84.88 283 ASP A CA 1
ATOM 2270 C C . ASP A 1 283 ? -11.899 -27.671 24.056 1.00 84.88 283 ASP A C 1
ATOM 2272 O O . ASP A 1 283 ? -11.434 -28.263 25.045 1.00 84.88 283 ASP A O 1
ATOM 2276 N N . CYS A 1 284 ? -12.505 -28.332 23.061 1.00 87.31 284 CYS A N 1
ATOM 2277 C CA . CYS A 1 284 ? -12.737 -29.774 23.096 1.00 87.31 284 CYS A CA 1
ATOM 2278 C C . CYS A 1 284 ? -11.440 -30.589 23.104 1.00 87.31 284 CYS A C 1
ATOM 2280 O O . CYS A 1 284 ? -11.471 -31.737 23.555 1.00 87.31 284 CYS A O 1
ATOM 2282 N N . ARG A 1 285 ? -10.295 -30.009 22.704 1.00 88.00 285 ARG A N 1
ATOM 2283 C CA . ARG A 1 285 ? -8.969 -30.656 22.724 1.00 88.00 285 ARG A CA 1
ATOM 2284 C C . ARG A 1 285 ? -8.523 -31.021 24.137 1.00 88.00 285 ARG A C 1
ATOM 2286 O O . ARG A 1 285 ? -7.718 -31.931 24.308 1.00 88.00 285 ARG A O 1
ATOM 2293 N N . THR A 1 286 ? -9.093 -30.372 25.151 1.00 85.19 286 THR A N 1
ATOM 2294 C CA . THR A 1 286 ? -8.836 -30.676 26.566 1.00 85.19 286 THR A CA 1
ATOM 2295 C C . THR A 1 286 ? -9.593 -31.903 27.089 1.00 85.19 286 THR A C 1
ATOM 2297 O O . THR A 1 286 ? -9.336 -32.354 28.208 1.00 85.19 286 THR A O 1
ATOM 2300 N N . SER A 1 287 ? -10.514 -32.475 26.304 1.00 87.44 287 SER A N 1
ATOM 2301 C CA . SER A 1 287 ? -11.225 -33.696 26.682 1.00 87.44 287 SER A CA 1
ATOM 2302 C C . SER A 1 287 ? -10.265 -34.881 26.798 1.00 87.44 287 SER A C 1
ATOM 2304 O O . SER A 1 287 ? -9.556 -35.230 25.856 1.00 87.44 287 SER A O 1
ATOM 2306 N N . SER A 1 288 ? -10.300 -35.551 27.951 1.00 86.44 288 SER A N 1
ATOM 2307 C CA . SER A 1 288 ? -9.562 -36.799 28.191 1.00 86.44 288 SER A CA 1
ATOM 2308 C C . SER A 1 288 ? -10.325 -38.050 27.737 1.00 86.44 288 SER A C 1
ATOM 2310 O O . SER A 1 288 ? -9.797 -39.158 27.814 1.00 86.44 288 SER A O 1
ATOM 2312 N N . PHE A 1 289 ? -11.569 -37.908 27.269 1.00 90.62 289 PHE A N 1
ATOM 2313 C CA . PHE A 1 289 ? -12.370 -39.043 26.826 1.00 90.62 289 PHE A CA 1
ATOM 2314 C C . PHE A 1 289 ? -11.937 -39.515 25.441 1.00 90.62 289 PHE A C 1
ATOM 2316 O O . PHE A 1 289 ? -11.848 -38.728 24.506 1.00 90.62 289 PHE A O 1
ATOM 2323 N N . TYR A 1 290 ? -11.755 -40.822 25.299 1.00 86.50 290 TYR A N 1
ATOM 2324 C CA . TYR A 1 290 ? -11.776 -41.516 24.019 1.00 86.50 290 TYR A CA 1
ATOM 2325 C C . TYR A 1 290 ? -12.476 -42.870 24.210 1.00 86.50 290 TYR A C 1
ATOM 2327 O O . TYR A 1 290 ? -12.402 -43.458 25.295 1.00 86.50 290 TYR A O 1
ATOM 2335 N N . PRO A 1 291 ? -13.205 -43.379 23.205 1.00 83.69 291 PRO A N 1
ATOM 2336 C CA . PRO A 1 291 ? -13.871 -44.668 23.313 1.00 83.69 291 PRO A CA 1
ATOM 2337 C C . PRO A 1 291 ? -12.850 -45.804 23.132 1.00 83.69 291 PRO A C 1
ATOM 2339 O O . PRO A 1 291 ? -12.671 -46.321 22.028 1.00 83.69 291 PRO A O 1
ATOM 2342 N N . GLU A 1 292 ? -12.183 -46.182 24.228 1.00 77.19 292 GLU A N 1
ATOM 2343 C CA . GLU A 1 292 ? -11.152 -47.230 24.265 1.00 77.19 292 GLU A CA 1
ATOM 2344 C C . GLU A 1 292 ? -11.627 -48.524 23.578 1.00 77.19 292 GLU A C 1
ATOM 2346 O O . GLU A 1 292 ? -12.727 -49.027 23.827 1.00 77.19 292 GLU A O 1
ATOM 2351 N N . GLY A 1 293 ? -10.794 -49.057 22.679 1.00 70.25 293 GLY A N 1
ATOM 2352 C CA . GLY A 1 293 ? -11.094 -50.256 21.890 1.00 70.25 293 GLY A CA 1
ATOM 2353 C C . GLY A 1 293 ? -12.015 -50.028 20.684 1.00 70.25 293 GLY A C 1
ATOM 2354 O O . GLY A 1 293 ? -12.256 -50.974 19.936 1.00 70.25 293 GLY A O 1
ATOM 2355 N N . VAL A 1 294 ? -12.513 -48.803 20.479 1.00 77.94 294 VAL A N 1
ATOM 2356 C CA . VAL A 1 294 ? -13.274 -48.393 19.284 1.00 77.94 294 VAL A CA 1
ATOM 2357 C C . VAL A 1 294 ? -12.486 -47.385 18.450 1.00 77.94 294 VAL A C 1
ATOM 2359 O O . VAL A 1 294 ? -12.440 -47.529 17.233 1.00 77.94 294 VAL A O 1
ATOM 2362 N N . LEU A 1 295 ? -11.870 -46.396 19.101 1.00 76.00 295 LEU A N 1
ATOM 2363 C CA . LEU A 1 295 ? -10.927 -45.444 18.507 1.00 76.00 295 LEU A CA 1
ATOM 2364 C C . LEU A 1 295 ? -9.644 -45.432 19.341 1.00 76.00 295 LEU A C 1
ATOM 2366 O O . LEU A 1 295 ? -9.699 -45.679 20.552 1.00 76.00 295 LEU A O 1
ATOM 2370 N N . THR A 1 296 ? -8.505 -45.136 18.716 1.00 74.25 296 THR A N 1
ATOM 2371 C CA . THR A 1 296 ? -7.266 -44.898 19.468 1.00 74.25 296 THR A CA 1
ATOM 2372 C C . THR A 1 296 ? -7.252 -43.494 20.072 1.00 74.25 296 THR A C 1
ATOM 2374 O O . THR A 1 296 ? -8.012 -42.603 19.673 1.00 74.25 296 THR A O 1
ATOM 2377 N N . GLU A 1 297 ? -6.397 -43.298 21.073 1.00 72.00 297 GLU A N 1
ATOM 2378 C CA . GLU A 1 297 ? -6.218 -41.990 21.699 1.00 72.00 297 GLU A CA 1
ATOM 2379 C C . GLU A 1 297 ? -5.636 -40.983 20.696 1.00 72.00 297 GLU A C 1
ATOM 2381 O O . GLU A 1 297 ? -6.113 -39.850 20.627 1.00 72.00 297 GLU A O 1
ATOM 2386 N N . GLU A 1 298 ? -4.693 -41.419 19.855 1.00 64.75 298 GLU A N 1
ATOM 2387 C CA . GLU A 1 298 ? -4.104 -40.614 18.782 1.00 64.75 298 GLU A CA 1
ATOM 2388 C C . GLU A 1 298 ? -5.157 -40.191 17.752 1.00 64.75 298 GLU A C 1
ATOM 2390 O O . GLU A 1 298 ? -5.243 -39.011 17.412 1.00 64.75 298 GLU A O 1
ATOM 2395 N N . GLU A 1 299 ? -6.025 -41.113 17.316 1.00 66.44 299 GLU A N 1
ATOM 2396 C CA . GLU A 1 299 ? -7.147 -40.778 16.432 1.00 66.44 299 GLU A CA 1
ATOM 2397 C C . GLU A 1 299 ? -8.050 -39.719 17.075 1.00 66.44 299 GLU A C 1
ATOM 2399 O O . GLU A 1 299 ? -8.426 -38.740 16.438 1.00 66.44 299 GLU A O 1
ATOM 2404 N N . CYS A 1 300 ? -8.368 -39.856 18.363 1.00 76.44 300 CYS A N 1
ATOM 2405 C CA . CYS A 1 300 ? -9.228 -38.899 19.055 1.00 76.44 300 CYS A CA 1
ATOM 2406 C C . CYS A 1 300 ? -8.588 -37.513 19.219 1.00 76.44 300 CYS A C 1
ATOM 2408 O O . CYS A 1 300 ? -9.320 -36.524 19.239 1.00 76.44 300 CYS A O 1
ATOM 2410 N N . VAL A 1 301 ? -7.256 -37.411 19.308 1.00 73.00 301 VAL A N 1
ATOM 2411 C CA . VAL A 1 301 ? -6.543 -36.121 19.277 1.00 73.00 301 VAL A CA 1
ATOM 2412 C C . VAL A 1 301 ? -6.771 -35.420 17.939 1.00 73.00 301 VAL A C 1
ATOM 2414 O O . VAL A 1 301 ? -7.170 -34.257 17.930 1.00 73.00 301 VAL A O 1
ATOM 2417 N N . ILE A 1 302 ? -6.602 -36.136 16.824 1.00 69.31 302 ILE A N 1
ATOM 2418 C CA . ILE A 1 302 ? -6.811 -35.597 15.470 1.00 69.31 302 ILE A CA 1
ATOM 2419 C C . ILE A 1 302 ? -8.265 -35.140 15.294 1.00 69.31 302 ILE A C 1
ATOM 2421 O O . ILE A 1 302 ? -8.530 -34.031 14.841 1.00 69.31 302 ILE A O 1
ATOM 2425 N N . LEU A 1 303 ? -9.225 -35.961 15.722 1.00 81.81 303 LEU A N 1
ATOM 2426 C CA . LEU A 1 303 ? -10.649 -35.643 15.595 1.00 81.81 303 LEU A CA 1
ATOM 2427 C C . LEU A 1 303 ? -11.080 -34.449 16.471 1.00 81.81 303 LEU A C 1
ATOM 2429 O O . LEU A 1 303 ? -11.920 -33.662 16.039 1.00 81.81 303 LEU A O 1
ATOM 2433 N N . ARG A 1 304 ? -10.513 -34.288 17.678 1.00 84.69 304 ARG A N 1
ATOM 2434 C CA . ARG A 1 304 ? -10.748 -33.102 18.531 1.00 84.69 304 ARG A CA 1
ATOM 2435 C C . ARG A 1 304 ? -10.181 -31.835 17.897 1.00 84.69 304 ARG A C 1
ATOM 2437 O O . ARG A 1 304 ? -10.826 -30.799 17.923 1.00 84.69 304 ARG A O 1
ATOM 2444 N N . ASN A 1 305 ? -9.003 -31.935 17.296 1.00 77.69 305 ASN A N 1
ATOM 2445 C CA . ASN A 1 305 ? -8.355 -30.841 16.581 1.00 77.69 305 ASN A CA 1
ATOM 2446 C C . ASN A 1 305 ? -9.210 -30.327 15.410 1.00 77.69 305 ASN A C 1
ATOM 2448 O O . ASN A 1 305 ? -9.442 -29.127 15.316 1.00 77.69 305 ASN A O 1
ATOM 2452 N N . ILE A 1 306 ? -9.761 -31.235 14.598 1.00 79.62 306 ILE A N 1
ATOM 2453 C CA . ILE A 1 306 ? -10.695 -30.889 13.512 1.00 79.62 306 ILE A CA 1
ATOM 2454 C C . ILE A 1 306 ? -11.980 -30.253 14.054 1.00 79.62 306 ILE A C 1
ATOM 2456 O O . ILE A 1 306 ? -12.492 -29.282 13.501 1.00 79.62 306 ILE A O 1
ATOM 2460 N N . ALA A 1 307 ? -12.535 -30.814 15.131 1.00 87.31 307 ALA A N 1
ATOM 2461 C CA . ALA A 1 307 ? -13.749 -30.283 15.740 1.00 87.31 307 ALA A CA 1
ATOM 2462 C C . ALA A 1 307 ? -13.550 -28.858 16.277 1.00 87.31 307 ALA A C 1
ATOM 2464 O O . ALA A 1 307 ? -14.435 -28.025 16.101 1.00 87.31 307 ALA A O 1
ATOM 2465 N N . HIS A 1 308 ? -12.396 -28.591 16.891 1.00 86.69 308 HIS A N 1
ATOM 2466 C CA . HIS A 1 308 ? -12.006 -27.266 17.362 1.00 86.69 308 HIS A CA 1
ATOM 2467 C C . HIS A 1 308 ? -11.907 -26.277 16.197 1.00 86.69 308 HIS A C 1
ATOM 2469 O O . HIS A 1 308 ? -12.576 -25.248 16.220 1.00 86.69 308 HIS A O 1
ATOM 2475 N N . GLU A 1 309 ? -11.184 -26.642 15.133 1.00 82.12 309 GLU A N 1
ATOM 2476 C CA . GLU A 1 309 ? -11.057 -25.824 13.920 1.00 82.12 309 GLU A CA 1
ATOM 2477 C C . GLU A 1 309 ? -12.413 -25.478 13.305 1.00 82.12 309 GLU A C 1
ATOM 2479 O O . GLU A 1 309 ? -12.654 -24.340 12.917 1.00 82.12 309 GLU A O 1
ATOM 2484 N N . ALA A 1 310 ? -13.340 -26.432 13.266 1.00 85.75 310 ALA A N 1
ATOM 2485 C CA . ALA A 1 310 ? -14.673 -26.180 12.737 1.00 85.75 310 ALA A CA 1
ATOM 2486 C C . ALA A 1 310 ? -15.473 -25.152 13.552 1.00 85.75 310 ALA A C 1
ATOM 2488 O O . ALA A 1 310 ? -16.371 -24.515 13.001 1.00 85.75 310 ALA A O 1
ATOM 2489 N N . VAL A 1 311 ? -15.200 -25.026 14.857 1.00 85.94 311 VAL A N 1
ATOM 2490 C CA . VAL A 1 311 ? -15.894 -24.078 15.739 1.00 85.94 311 VAL A CA 1
ATOM 2491 C C . VAL A 1 311 ? -15.200 -22.719 15.774 1.00 85.94 311 VAL A C 1
ATOM 2493 O O . VAL A 1 311 ? -15.900 -21.709 15.791 1.00 85.94 311 VAL A O 1
ATOM 2496 N N . THR A 1 312 ? -13.866 -22.682 15.785 1.00 78.50 312 THR A N 1
ATOM 2497 C CA . THR A 1 312 ? -13.082 -21.446 15.955 1.00 78.50 312 THR A CA 1
ATOM 2498 C C . THR A 1 312 ? -12.584 -20.839 14.646 1.00 78.50 312 THR A C 1
ATOM 2500 O O . THR A 1 312 ? -12.255 -19.658 14.614 1.00 78.50 312 THR A O 1
ATOM 2503 N N . GLY A 1 313 ? -12.507 -21.630 13.573 1.00 65.44 313 GLY A N 1
ATOM 2504 C CA . GLY A 1 313 ? -11.772 -21.280 12.357 1.00 65.44 313 GLY A CA 1
ATOM 2505 C C . GLY A 1 313 ? -10.249 -21.422 12.497 1.00 65.44 313 GLY A C 1
ATOM 2506 O O . GLY A 1 313 ? -9.525 -21.074 11.568 1.00 65.44 313 GLY A O 1
ATOM 2507 N N . GLU A 1 314 ? -9.741 -21.921 13.633 1.00 57.00 314 GLU A N 1
ATOM 2508 C CA . GLU A 1 314 ? -8.305 -22.089 13.895 1.00 57.00 314 GLU A CA 1
ATOM 2509 C C . GLU A 1 314 ? -7.843 -23.533 13.631 1.00 57.00 314 GLU A C 1
ATOM 2511 O O . GLU A 1 314 ? -8.201 -24.458 14.363 1.00 57.00 314 GLU A O 1
ATOM 2516 N N . LYS A 1 315 ? -6.999 -23.740 12.609 1.00 56.59 315 LYS A N 1
ATOM 2517 C CA . LYS A 1 315 ? -6.493 -25.071 12.236 1.00 56.59 315 LYS A CA 1
ATOM 2518 C C . LYS A 1 315 ? -5.581 -25.702 13.291 1.00 56.59 315 LYS A C 1
ATOM 2520 O O . LYS A 1 315 ? -4.673 -25.059 13.818 1.00 56.59 315 LYS A O 1
ATOM 2525 N N . ALA A 1 316 ? -5.713 -27.017 13.485 1.00 55.53 316 ALA A N 1
ATOM 2526 C CA . ALA A 1 316 ? -4.733 -27.833 14.203 1.00 55.53 316 ALA A CA 1
ATOM 2527 C C . ALA A 1 316 ? -3.993 -28.836 13.282 1.00 55.53 316 ALA A C 1
ATOM 2529 O O . ALA A 1 316 ? -4.595 -29.536 12.474 1.00 55.53 316 ALA A O 1
ATOM 2530 N N . TYR A 1 317 ? -2.663 -28.905 13.415 1.00 57.03 317 TYR A N 1
ATOM 2531 C CA . TYR A 1 317 ? -1.751 -29.647 12.526 1.00 57.03 317 TYR A CA 1
ATOM 2532 C C . TYR A 1 317 ? -1.487 -31.053 13.050 1.00 57.03 317 TYR A C 1
ATOM 2534 O O . TYR A 1 317 ? -1.046 -31.211 14.193 1.00 57.03 317 TYR A O 1
ATOM 2542 N N . VAL A 1 318 ? -1.708 -32.078 12.227 1.00 55.31 318 VAL A N 1
ATOM 2543 C CA . VAL A 1 318 ? -1.602 -33.484 12.662 1.00 55.31 318 VAL A CA 1
ATOM 2544 C C . VAL A 1 318 ? -0.462 -34.225 11.976 1.00 55.31 318 VAL A C 1
ATOM 2546 O O . VAL A 1 318 ? 0.140 -33.720 11.035 1.00 55.31 318 VAL A O 1
ATOM 2549 N N . GLU A 1 319 ? -0.094 -35.399 12.489 1.00 48.75 319 GLU A N 1
ATOM 2550 C CA . GLU A 1 319 ? 1.031 -36.182 11.965 1.00 48.75 319 GLU A CA 1
ATOM 2551 C C . GLU A 1 319 ? 0.778 -36.565 10.493 1.00 48.75 319 GLU A C 1
ATOM 2553 O O . GLU A 1 319 ? -0.191 -37.256 10.187 1.00 48.75 319 GLU A O 1
ATOM 2558 N N . GLY A 1 320 ? 1.619 -36.061 9.581 1.00 51.44 320 GLY A N 1
ATOM 2559 C CA . GLY A 1 320 ? 1.397 -36.110 8.127 1.00 51.44 320 GLY A CA 1
ATOM 2560 C C . GLY A 1 320 ? 1.199 -34.735 7.473 1.00 51.44 320 GLY A C 1
ATOM 2561 O O . GLY A 1 320 ? 1.621 -34.559 6.335 1.00 51.44 320 GLY A O 1
ATOM 2562 N N . ASP A 1 321 ? 0.679 -33.742 8.208 1.00 58.00 321 ASP A N 1
ATOM 2563 C CA . ASP A 1 321 ? 0.642 -32.327 7.785 1.00 58.00 321 ASP A CA 1
ATOM 2564 C C . ASP A 1 321 ? 2.008 -31.654 7.925 1.00 58.00 321 ASP A C 1
ATOM 2566 O O . ASP A 1 321 ? 2.265 -30.588 7.373 1.00 58.00 321 ASP A O 1
ATOM 2570 N N . TRP A 1 322 ? 2.899 -32.280 8.687 1.00 64.94 322 TRP A N 1
ATOM 2571 C CA . TRP A 1 322 ? 4.234 -31.796 8.974 1.00 64.94 322 TRP A CA 1
ATOM 2572 C C . TRP A 1 322 ? 5.195 -32.966 9.198 1.00 64.94 322 TRP A C 1
ATOM 2574 O O . TRP A 1 322 ? 4.789 -34.073 9.561 1.00 64.94 322 TRP A O 1
ATOM 2584 N N . ARG A 1 323 ? 6.490 -32.722 8.995 1.00 66.81 323 ARG A N 1
ATOM 2585 C CA . ARG A 1 323 ? 7.570 -33.670 9.290 1.00 66.81 323 ARG A CA 1
ATOM 2586 C C . ARG A 1 323 ? 8.668 -33.005 10.107 1.00 66.81 323 ARG A C 1
ATOM 2588 O O . ARG A 1 323 ? 8.939 -31.820 9.948 1.00 66.81 323 ARG A O 1
ATOM 2595 N N . VAL A 1 324 ? 9.330 -33.780 10.964 1.00 67.62 324 VAL A N 1
ATOM 2596 C CA . VAL A 1 324 ? 10.543 -33.322 11.657 1.00 67.62 324 VAL A CA 1
ATOM 2597 C C . VAL A 1 324 ? 11.688 -33.269 10.650 1.00 67.62 324 VAL A C 1
ATOM 2599 O O . VAL A 1 324 ? 11.900 -34.227 9.901 1.00 67.62 324 VAL A O 1
ATOM 2602 N N . LEU A 1 325 ? 12.417 -32.156 10.626 1.00 61.22 325 LEU A N 1
ATOM 2603 C CA . LEU A 1 325 ? 13.549 -31.978 9.724 1.00 61.22 325 LEU A CA 1
ATOM 2604 C C . LEU A 1 325 ? 14.700 -32.942 10.073 1.00 61.22 325 LEU A C 1
ATOM 2606 O O . LEU A 1 325 ? 14.807 -33.387 11.218 1.00 61.22 325 LEU A O 1
ATOM 2610 N N . PRO A 1 326 ? 15.574 -33.298 9.109 1.00 53.09 326 PRO A N 1
ATOM 2611 C CA . PRO A 1 326 ? 16.643 -34.282 9.323 1.00 53.09 326 PRO A CA 1
ATOM 2612 C C . PRO A 1 326 ? 17.637 -33.927 10.440 1.00 53.09 326 PRO A C 1
ATOM 2614 O O . PRO A 1 326 ? 18.296 -34.819 10.973 1.00 53.09 326 PRO A O 1
ATOM 2617 N N . ASP A 1 327 ? 17.749 -32.643 10.780 1.00 58.09 327 ASP A N 1
ATOM 2618 C CA . ASP A 1 327 ? 18.542 -32.121 11.900 1.00 58.09 327 ASP A CA 1
ATOM 2619 C C . ASP A 1 327 ? 17.880 -32.336 13.277 1.00 58.09 327 ASP A C 1
ATOM 2621 O O . ASP A 1 327 ? 18.561 -32.310 14.301 1.00 58.09 327 ASP A O 1
ATOM 2625 N N . GLY A 1 328 ? 16.575 -32.622 13.312 1.00 54.41 328 GLY A N 1
ATOM 2626 C CA . GLY A 1 328 ? 15.787 -32.879 14.512 1.00 54.41 328 GLY A CA 1
ATOM 2627 C C . GLY A 1 328 ? 15.307 -31.632 15.264 1.00 54.41 328 GLY A C 1
ATOM 2628 O O . GLY A 1 328 ? 14.597 -31.792 16.268 1.00 54.41 328 GLY A O 1
ATOM 2629 N N . GLU A 1 329 ? 15.653 -30.420 14.819 1.00 58.53 329 GLU A N 1
ATOM 2630 C CA . GLU A 1 329 ? 15.454 -29.179 15.589 1.00 58.53 329 GLU A CA 1
ATOM 2631 C C . GLU A 1 329 ? 14.165 -28.423 15.232 1.00 58.53 329 GLU A C 1
ATOM 2633 O O . GLU A 1 329 ? 13.560 -27.813 16.116 1.00 58.53 329 GLU A O 1
ATOM 2638 N N . GLY A 1 330 ? 13.675 -28.545 13.995 1.00 69.94 330 GLY A N 1
ATOM 2639 C CA . GLY A 1 330 ? 12.442 -27.901 13.527 1.00 69.94 330 GLY A CA 1
ATOM 2640 C C . GLY A 1 330 ? 11.456 -28.862 12.868 1.00 69.94 330 GLY A C 1
ATOM 2641 O O . GLY A 1 330 ? 11.759 -30.036 12.622 1.00 69.94 330 GLY A O 1
ATOM 2642 N N . VAL A 1 331 ? 10.253 -28.363 12.593 1.00 65.31 331 VAL A N 1
ATOM 2643 C CA . VAL A 1 331 ? 9.252 -29.071 11.788 1.00 65.31 331 VAL A CA 1
ATOM 2644 C C . VAL A 1 331 ? 8.917 -28.280 10.530 1.00 65.31 331 VAL A C 1
ATOM 2646 O O . VAL A 1 331 ? 8.841 -27.052 10.548 1.00 65.31 331 VAL A O 1
ATOM 2649 N N . GLU A 1 332 ? 8.731 -29.009 9.438 1.00 76.25 332 GLU A N 1
ATOM 2650 C CA . GLU A 1 332 ? 8.294 -28.491 8.147 1.00 76.25 332 GLU A CA 1
ATOM 2651 C C . GLU A 1 332 ? 6.847 -28.900 7.908 1.00 76.25 332 GLU A C 1
ATOM 2653 O O . GLU A 1 332 ? 6.542 -30.086 8.024 1.00 76.25 332 GLU A O 1
ATOM 2658 N N . ILE A 1 333 ? 5.972 -27.956 7.561 1.00 71.38 333 ILE A N 1
ATOM 2659 C CA . ILE A 1 333 ? 4.603 -28.271 7.133 1.00 71.38 333 ILE A CA 1
ATOM 2660 C C . ILE A 1 333 ? 4.664 -28.812 5.715 1.00 71.38 333 ILE A C 1
ATOM 2662 O O . ILE A 1 333 ? 5.105 -28.112 4.822 1.00 71.38 333 ILE A O 1
ATOM 2666 N N . VAL A 1 334 ? 4.220 -30.043 5.500 1.00 65.25 334 VAL A N 1
ATOM 2667 C CA . VAL A 1 334 ? 4.238 -30.706 4.188 1.00 65.25 334 VAL A CA 1
ATOM 2668 C C . VAL A 1 334 ? 2.854 -30.816 3.558 1.00 65.25 334 VAL A C 1
ATOM 2670 O O . VAL A 1 334 ? 2.739 -31.148 2.382 1.00 65.25 334 VAL A O 1
ATOM 2673 N N . HIS A 1 335 ? 1.796 -30.548 4.328 1.00 59.12 335 HIS A N 1
ATOM 2674 C CA . HIS A 1 335 ? 0.423 -30.612 3.848 1.00 59.12 335 HIS A CA 1
ATOM 2675 C C . HIS A 1 335 ? -0.507 -29.716 4.678 1.00 59.12 335 HIS A C 1
ATOM 2677 O O . HIS A 1 335 ? -0.450 -29.700 5.907 1.00 59.12 335 HIS A O 1
ATOM 2683 N N . TYR A 1 336 ? -1.377 -28.956 4.015 1.00 60.41 336 TYR A N 1
ATOM 2684 C CA . TYR A 1 336 ? -2.358 -28.069 4.622 1.00 60.41 336 TYR A CA 1
ATOM 2685 C C . TYR A 1 336 ? -3.746 -28.330 4.021 1.00 60.41 336 TYR A C 1
ATOM 2687 O O . TYR A 1 336 ? -3.946 -28.163 2.831 1.00 60.41 336 TYR A O 1
ATOM 2695 N N . MET A 1 337 ? -4.693 -28.741 4.868 1.00 53.53 337 MET A N 1
ATOM 2696 C CA . MET A 1 337 ? -6.106 -29.007 4.549 1.00 53.53 337 MET A CA 1
ATOM 2697 C C . MET A 1 337 ? -7.085 -28.206 5.442 1.00 53.53 337 MET A C 1
ATOM 2699 O O . MET A 1 337 ? -8.141 -28.715 5.797 1.00 53.53 337 MET A O 1
ATOM 2703 N N . GLY A 1 338 ? -6.701 -27.010 5.912 1.00 51.59 338 GLY A N 1
ATOM 2704 C CA . GLY A 1 338 ? -7.554 -26.220 6.820 1.00 51.59 338 GLY A CA 1
ATOM 2705 C C . GLY A 1 338 ? -8.472 -25.229 6.118 1.00 51.59 338 GLY A C 1
ATOM 2706 O O . GLY A 1 338 ? -8.279 -24.939 4.937 1.00 51.59 338 GLY A O 1
ATOM 2707 N N . GLN A 1 339 ? -9.452 -24.689 6.850 1.00 48.25 339 GLN A N 1
ATOM 2708 C CA . GLN A 1 339 ? -10.342 -23.659 6.305 1.00 48.25 339 GLN A CA 1
ATOM 2709 C C . GLN A 1 339 ? -9.607 -22.339 6.091 1.00 48.25 339 GLN A C 1
ATOM 2711 O O . GLN A 1 339 ? -8.892 -21.838 6.958 1.00 48.25 339 GLN A O 1
ATOM 2716 N N . VAL A 1 340 ? -9.865 -21.745 4.934 1.00 50.12 340 VAL A N 1
ATOM 2717 C CA . VAL A 1 340 ? -9.513 -20.365 4.647 1.00 50.12 340 VAL A CA 1
ATOM 2718 C C . VAL A 1 340 ? -10.667 -19.483 5.109 1.00 50.12 340 VAL A C 1
ATOM 2720 O O . VAL A 1 340 ? -11.820 -19.758 4.781 1.00 50.12 340 VAL A O 1
ATOM 2723 N N . ASN A 1 341 ? -10.385 -18.454 5.910 1.00 47.09 341 ASN A N 1
ATOM 2724 C CA . ASN A 1 341 ? -11.444 -17.570 6.400 1.00 47.09 341 ASN A CA 1
ATOM 2725 C C . ASN A 1 341 ? -12.049 -16.709 5.269 1.00 47.09 341 ASN A C 1
ATOM 2727 O O . ASN A 1 341 ? -11.512 -16.658 4.167 1.00 47.09 341 ASN A O 1
ATOM 2731 N N . GLU A 1 342 ? -13.152 -15.999 5.536 1.00 38.75 342 GLU A N 1
ATOM 2732 C CA . GLU A 1 342 ? -13.873 -15.198 4.522 1.00 38.75 342 GLU A CA 1
ATOM 2733 C C . GLU A 1 342 ? -13.019 -14.100 3.855 1.00 38.75 342 GLU A C 1
ATOM 2735 O O . GLU A 1 342 ? -13.346 -13.633 2.767 1.00 38.75 342 GLU A O 1
ATOM 2740 N N . LEU A 1 343 ? -11.905 -13.705 4.483 1.00 40.47 343 LEU A N 1
ATOM 2741 C CA . LEU A 1 343 ? -10.933 -12.745 3.949 1.00 40.47 343 LEU A CA 1
ATOM 2742 C C . LEU A 1 343 ? -9.806 -13.419 3.153 1.00 40.47 343 LEU A C 1
ATOM 2744 O O . LEU A 1 343 ? -8.865 -12.751 2.725 1.00 40.47 343 LEU A O 1
ATOM 2748 N N . GLY A 1 344 ? -9.853 -14.738 2.984 1.00 43.00 344 GLY A N 1
ATOM 2749 C CA . GLY A 1 344 ? -8.809 -15.528 2.347 1.00 43.00 344 GLY A CA 1
ATOM 2750 C C . GLY A 1 344 ? -7.563 -15.737 3.217 1.00 43.00 344 GLY A C 1
ATOM 2751 O O . GLY A 1 344 ? -6.506 -16.092 2.710 1.00 43.00 344 GLY A O 1
ATOM 2752 N N . THR A 1 345 ? -7.609 -15.463 4.519 1.00 47.75 345 THR A N 1
ATOM 2753 C CA . THR A 1 345 ? -6.412 -15.529 5.367 1.00 47.75 345 THR A CA 1
ATOM 2754 C C . THR A 1 345 ? -6.243 -16.901 6.023 1.00 47.75 345 THR A C 1
ATOM 2756 O O . THR A 1 345 ? -7.172 -17.418 6.641 1.00 47.75 345 THR A O 1
ATOM 2759 N N . VAL A 1 346 ? -5.034 -17.460 5.940 1.00 51.66 346 VAL A N 1
ATOM 2760 C CA . VAL A 1 346 ? -4.590 -18.683 6.621 1.00 51.66 346 VAL A CA 1
ATOM 2761 C C . VAL A 1 346 ? -3.457 -18.348 7.585 1.00 51.66 346 VAL A C 1
ATOM 2763 O O . VAL A 1 346 ? -2.459 -17.775 7.167 1.00 51.66 346 VAL A O 1
ATOM 2766 N N . THR A 1 347 ? -3.564 -18.748 8.854 1.00 61.34 347 THR A N 1
ATOM 2767 C CA . THR A 1 347 ? -2.505 -18.532 9.858 1.00 61.34 347 THR A CA 1
ATOM 2768 C C . THR A 1 347 ? -1.822 -19.841 10.239 1.00 61.34 347 THR A C 1
ATOM 2770 O O . THR A 1 347 ? -2.484 -20.820 10.583 1.00 61.34 347 THR A O 1
ATOM 2773 N N . ILE A 1 348 ? -0.490 -19.845 10.210 1.00 66.69 348 ILE A N 1
ATOM 2774 C CA . ILE A 1 348 ? 0.364 -20.975 10.561 1.00 66.69 348 ILE A CA 1
ATOM 2775 C C . ILE A 1 348 ? 0.919 -20.789 11.988 1.00 66.69 348 ILE A C 1
ATOM 2777 O O . ILE A 1 348 ? 1.420 -19.716 12.315 1.00 66.69 348 ILE A O 1
ATOM 2781 N N . PRO A 1 349 ? 0.854 -21.798 12.873 1.00 58.75 349 PRO A N 1
ATOM 2782 C CA . PRO A 1 349 ? 1.288 -21.681 14.257 1.00 58.75 349 PRO A CA 1
ATOM 2783 C C . PRO A 1 349 ? 2.809 -21.758 14.378 1.00 58.75 349 PRO A C 1
ATOM 2785 O O . PRO A 1 349 ? 3.466 -22.519 13.673 1.00 58.75 349 PRO A O 1
ATOM 2788 N N . SER A 1 350 ? 3.364 -21.029 15.349 1.00 64.06 350 SER A N 1
ATOM 2789 C CA . SER A 1 350 ? 4.811 -20.967 15.637 1.00 64.06 350 SER A CA 1
ATOM 2790 C C . SER A 1 350 ? 5.416 -22.295 16.070 1.00 64.06 350 SER A C 1
ATOM 2792 O O . SER A 1 350 ? 6.620 -22.513 15.928 1.00 64.06 350 SER A O 1
ATOM 2794 N N . VAL A 1 351 ? 4.591 -23.196 16.603 1.00 62.62 351 VAL A N 1
ATOM 2795 C CA . VAL A 1 351 ? 5.013 -24.466 17.184 1.00 62.62 351 VAL A CA 1
ATOM 2796 C C . VAL A 1 351 ? 3.976 -25.540 16.866 1.00 62.62 351 VAL A C 1
ATOM 2798 O O . VAL A 1 351 ? 2.792 -25.360 17.140 1.00 62.62 351 VAL A O 1
ATOM 2801 N N . ILE A 1 352 ? 4.428 -26.695 16.373 1.00 62.53 352 ILE A N 1
ATOM 2802 C CA . ILE A 1 352 ? 3.610 -27.905 16.231 1.00 62.53 352 ILE A CA 1
ATOM 2803 C C . ILE A 1 352 ? 4.258 -29.030 17.049 1.00 62.53 352 ILE A C 1
ATOM 2805 O O . ILE A 1 352 ? 5.457 -29.285 16.956 1.00 62.53 352 ILE A O 1
ATOM 2809 N N . ASN A 1 353 ? 3.465 -29.680 17.909 1.00 59.66 353 ASN A N 1
ATOM 2810 C CA . ASN A 1 353 ? 3.894 -30.757 18.815 1.00 59.66 353 ASN A CA 1
ATOM 2811 C C . ASN A 1 353 ? 5.155 -30.430 19.655 1.00 59.66 353 ASN A C 1
ATOM 2813 O O . ASN A 1 353 ? 6.046 -31.259 19.841 1.00 59.66 353 ASN A O 1
ATOM 2817 N N . GLY A 1 354 ? 5.254 -29.187 20.139 1.00 58.06 354 GLY A N 1
ATOM 2818 C CA . GLY A 1 354 ? 6.377 -28.715 20.958 1.00 58.06 354 GLY A CA 1
ATOM 2819 C C . GLY A 1 354 ? 7.670 -28.407 20.190 1.00 58.06 354 GLY A C 1
ATOM 2820 O O . GLY A 1 354 ? 8.685 -28.129 20.828 1.00 58.06 354 GLY A O 1
ATOM 2821 N N . LYS A 1 355 ? 7.655 -28.439 18.849 1.00 62.47 355 LYS A N 1
ATOM 2822 C CA . LYS A 1 355 ? 8.781 -28.064 17.977 1.00 62.47 355 LYS A CA 1
ATOM 2823 C C . LYS A 1 355 ? 8.426 -26.854 17.111 1.00 62.47 355 LYS A C 1
ATOM 2825 O O . LYS A 1 355 ? 7.291 -26.746 16.655 1.00 62.47 355 LYS A O 1
ATOM 2830 N N . LYS A 1 356 ? 9.385 -25.946 16.898 1.00 70.00 356 LYS A N 1
ATOM 2831 C CA . LYS A 1 356 ? 9.172 -24.717 16.116 1.00 70.00 356 LYS A CA 1
ATOM 2832 C C . LYS A 1 356 ? 8.898 -25.073 14.652 1.00 70.00 356 LYS A C 1
ATOM 2834 O O . LYS A 1 356 ? 9.615 -25.902 14.086 1.00 70.00 356 LYS A O 1
ATOM 2839 N N . VAL A 1 357 ? 7.873 -24.459 14.063 1.00 63.00 357 VAL A N 1
ATOM 2840 C CA . VAL A 1 357 ? 7.640 -24.524 12.616 1.00 63.00 357 VAL A CA 1
ATOM 2841 C C . VAL A 1 357 ? 8.659 -23.611 11.963 1.00 63.00 357 VAL A C 1
ATOM 2843 O O . VAL A 1 357 ? 8.649 -22.408 12.199 1.00 63.00 357 VAL A O 1
ATOM 2846 N N . THR A 1 358 ? 9.586 -24.192 11.212 1.00 67.19 358 THR A N 1
ATOM 2847 C CA . THR A 1 358 ? 10.699 -23.445 10.610 1.00 67.19 358 THR A CA 1
ATOM 2848 C C . THR A 1 358 ? 10.641 -23.439 9.092 1.00 67.19 358 THR A C 1
ATOM 2850 O O . THR A 1 358 ? 11.387 -22.696 8.466 1.00 67.19 358 THR A O 1
ATOM 2853 N N . ARG A 1 359 ? 9.779 -24.271 8.494 1.00 60.56 359 ARG A N 1
ATOM 2854 C CA . ARG A 1 359 ? 9.635 -24.422 7.045 1.00 60.56 359 ARG A CA 1
ATOM 2855 C C . ARG A 1 359 ? 8.200 -24.780 6.662 1.00 60.56 359 ARG A C 1
ATOM 2857 O O . ARG A 1 359 ? 7.486 -25.421 7.436 1.00 60.56 359 ARG A O 1
ATOM 2864 N N . VAL A 1 360 ? 7.813 -24.428 5.441 1.00 61.44 360 VAL A N 1
ATOM 2865 C CA . VAL A 1 360 ? 6.593 -24.908 4.787 1.00 61.44 360 VAL A CA 1
ATOM 2866 C C . VAL A 1 360 ? 6.982 -25.416 3.401 1.00 61.44 360 VAL A C 1
ATOM 2868 O O . VAL A 1 360 ? 7.672 -24.722 2.670 1.00 61.44 360 VAL A O 1
ATOM 2871 N N . ASP A 1 361 ? 6.610 -26.649 3.081 1.00 59.25 361 ASP A N 1
ATOM 2872 C CA . ASP A 1 361 ? 6.847 -27.290 1.790 1.00 59.25 361 ASP A CA 1
ATOM 2873 C C . ASP A 1 361 ? 6.007 -26.598 0.711 1.00 59.25 361 ASP A C 1
ATOM 2875 O O . ASP A 1 361 ? 4.838 -26.274 0.940 1.00 59.25 361 ASP A O 1
ATOM 2879 N N . ASP A 1 362 ? 6.567 -26.416 -0.482 1.00 54.53 362 ASP A N 1
ATOM 2880 C CA . ASP A 1 362 ? 5.912 -25.691 -1.579 1.00 54.53 362 ASP A CA 1
ATOM 2881 C C . ASP A 1 362 ? 4.597 -26.354 -2.025 1.00 54.53 362 ASP A C 1
ATOM 2883 O O . ASP A 1 362 ? 3.698 -25.704 -2.558 1.00 54.53 362 ASP A O 1
ATOM 2887 N N . THR A 1 363 ? 4.437 -27.656 -1.755 1.00 52.28 363 THR A N 1
ATOM 2888 C CA . THR A 1 363 ? 3.206 -28.397 -2.052 1.00 52.28 363 THR A CA 1
ATOM 2889 C C . THR A 1 363 ? 2.204 -28.432 -0.902 1.00 52.28 363 THR A C 1
ATOM 2891 O O . THR A 1 363 ? 1.121 -29.001 -1.066 1.00 52.28 363 THR A O 1
ATOM 2894 N N . ALA A 1 364 ? 2.515 -27.803 0.237 1.00 55.34 364 ALA A N 1
ATOM 2895 C CA . ALA A 1 364 ? 1.690 -27.874 1.434 1.00 55.34 364 ALA A CA 1
ATOM 2896 C C . ALA A 1 364 ? 0.256 -27.387 1.183 1.00 55.34 364 ALA A C 1
ATOM 2898 O O . ALA A 1 364 ? -0.683 -28.066 1.577 1.00 55.34 364 ALA A O 1
ATOM 2899 N N . PHE A 1 365 ? 0.063 -26.279 0.466 1.00 59.72 365 PHE A N 1
ATOM 2900 C CA . PHE A 1 365 ? -1.267 -25.702 0.197 1.00 59.72 365 PHE A CA 1
ATOM 2901 C C . PHE A 1 365 ? -1.845 -26.074 -1.166 1.00 59.72 365 PHE A C 1
ATOM 2903 O O . PHE A 1 365 ? -2.860 -25.522 -1.572 1.00 59.72 365 PHE A O 1
ATOM 2910 N N . LYS A 1 366 ? -1.222 -27.016 -1.883 1.00 50.97 366 LYS A N 1
ATOM 2911 C CA . LYS A 1 366 ? -1.544 -27.338 -3.283 1.00 50.97 366 LYS A CA 1
ATOM 2912 C C . LYS A 1 366 ? -3.029 -27.651 -3.547 1.00 50.97 366 LYS A C 1
ATOM 2914 O O . LYS A 1 366 ? -3.469 -27.561 -4.689 1.00 50.97 366 LYS A O 1
ATOM 2919 N N . TYR A 1 367 ? -3.778 -28.063 -2.526 1.00 48.03 367 TYR A N 1
ATOM 2920 C CA . TYR A 1 367 ? -5.190 -28.441 -2.636 1.00 48.03 367 TYR A CA 1
ATOM 2921 C C . TYR A 1 367 ? -6.145 -27.489 -1.894 1.00 48.03 367 TYR A C 1
ATOM 2923 O O . TYR A 1 367 ? -7.290 -27.866 -1.663 1.00 48.03 367 TYR A O 1
ATOM 2931 N N . VAL A 1 368 ? -5.697 -26.289 -1.499 1.00 48.28 368 VAL A N 1
ATOM 2932 C CA . VAL A 1 368 ? -6.519 -25.310 -0.765 1.00 48.28 368 VAL A CA 1
ATOM 2933 C C . VAL A 1 368 ? -6.817 -24.101 -1.641 1.00 48.28 368 VAL A C 1
ATOM 2935 O O . VAL A 1 368 ? -5.910 -23.395 -2.071 1.00 48.28 368 VAL A O 1
ATOM 2938 N N . GLU A 1 369 ? -8.101 -23.865 -1.894 1.00 45.97 369 GLU A N 1
ATOM 2939 C CA . GLU A 1 369 ? -8.598 -22.758 -2.715 1.00 45.97 369 GLU A CA 1
ATOM 2940 C C . GLU A 1 369 ? -8.984 -21.549 -1.839 1.00 45.97 369 GLU A C 1
ATOM 2942 O O . GLU A 1 369 ? -9.355 -21.704 -0.675 1.00 45.97 369 GLU A O 1
ATOM 2947 N N . GLY A 1 370 ? -8.903 -20.333 -2.391 1.00 43.06 370 GLY A N 1
ATOM 2948 C CA . GLY A 1 370 ? -9.383 -19.106 -1.736 1.00 43.06 370 GLY A CA 1
ATOM 2949 C C . GLY A 1 370 ? -8.415 -18.413 -0.768 1.00 43.06 370 GLY A C 1
ATOM 2950 O O . GLY A 1 370 ? -8.839 -17.489 -0.080 1.00 43.06 370 GLY A O 1
ATOM 2951 N N . ILE A 1 371 ? -7.136 -18.817 -0.696 1.00 47.41 371 ILE A N 1
ATOM 2952 C CA . ILE A 1 371 ? -6.121 -18.146 0.142 1.00 47.41 371 ILE A CA 1
ATOM 2953 C C . ILE A 1 371 ? -5.675 -16.824 -0.502 1.00 47.41 371 ILE A C 1
ATOM 2955 O O . ILE A 1 371 ? -4.945 -16.816 -1.486 1.00 47.41 371 ILE A O 1
ATOM 2959 N N . ASN A 1 372 ? -6.043 -15.709 0.120 1.00 44.34 372 ASN A N 1
ATOM 2960 C CA . ASN A 1 372 ? -5.587 -14.353 -0.185 1.00 44.34 372 ASN A CA 1
ATOM 2961 C C . ASN A 1 372 ? -4.362 -13.933 0.646 1.00 44.34 372 ASN A C 1
ATOM 2963 O O . ASN A 1 372 ? -3.606 -13.059 0.232 1.00 44.34 372 ASN A O 1
ATOM 2967 N N . LYS A 1 373 ? -4.172 -14.500 1.847 1.00 44.31 373 LYS A N 1
ATOM 2968 C CA . LYS A 1 373 ? -3.097 -14.099 2.769 1.00 44.31 373 LYS A CA 1
ATOM 2969 C C . LYS A 1 373 ? -2.628 -15.273 3.623 1.00 44.31 373 LYS A C 1
ATOM 2971 O O . LYS A 1 373 ? -3.434 -15.914 4.282 1.00 44.31 373 LYS A O 1
ATOM 2976 N N . LEU A 1 374 ? -1.323 -15.523 3.676 1.00 48.81 374 LEU A N 1
ATOM 2977 C CA . LEU A 1 374 ? -0.726 -16.514 4.574 1.00 48.81 374 LEU A CA 1
ATOM 2978 C C . LEU A 1 374 ? 0.028 -15.787 5.696 1.00 48.81 374 LEU A C 1
ATOM 2980 O O . LEU A 1 374 ? 0.971 -15.050 5.430 1.00 48.81 374 LEU A O 1
ATOM 2984 N N . ILE A 1 375 ? -0.395 -15.963 6.945 1.00 49.59 375 ILE A N 1
ATOM 2985 C CA . ILE A 1 375 ? 0.262 -15.404 8.128 1.00 49.59 375 ILE A CA 1
ATOM 2986 C C . ILE A 1 375 ? 1.141 -16.492 8.728 1.00 49.59 375 ILE A C 1
ATOM 2988 O O . ILE A 1 375 ? 0.649 -17.476 9.277 1.00 49.59 375 ILE A O 1
ATOM 2992 N N . LEU A 1 376 ? 2.450 -16.312 8.608 1.00 56.06 376 LEU A N 1
ATOM 2993 C CA . LEU A 1 376 ? 3.435 -17.162 9.255 1.00 56.06 376 LEU A CA 1
ATOM 2994 C C . LEU A 1 376 ? 3.752 -16.614 10.655 1.00 56.06 376 LEU A C 1
ATOM 2996 O O . LEU A 1 376 ? 3.588 -15.421 10.906 1.00 56.06 376 LEU A O 1
ATOM 3000 N N . PRO A 1 377 ? 4.157 -17.475 11.589 1.00 46.94 377 PRO A N 1
ATOM 3001 C CA . PRO A 1 377 ? 4.406 -17.060 12.957 1.00 46.94 377 PRO A CA 1
ATOM 3002 C C . PRO A 1 377 ? 5.724 -16.286 13.070 1.00 46.94 377 PRO A C 1
ATOM 3004 O O . PRO A 1 377 ? 6.772 -16.893 12.880 1.00 46.94 377 PRO A O 1
ATOM 3007 N N . ASP A 1 378 ? 5.640 -14.996 13.419 1.00 41.84 378 ASP A N 1
ATOM 3008 C CA . ASP A 1 378 ? 6.705 -14.053 13.816 1.00 41.84 378 ASP A CA 1
ATOM 3009 C C . ASP A 1 378 ? 8.153 -14.524 13.560 1.00 41.84 378 ASP A C 1
ATOM 3011 O O . ASP A 1 378 ? 8.915 -14.799 14.492 1.00 41.84 378 ASP A O 1
ATOM 3015 N N . ASP A 1 379 ? 8.516 -14.646 12.281 1.00 38.41 379 ASP A N 1
ATOM 3016 C CA . ASP A 1 379 ? 9.888 -14.794 11.793 1.00 38.41 379 ASP A CA 1
ATOM 3017 C C . ASP A 1 379 ? 9.884 -14.528 10.273 1.00 38.41 379 ASP A C 1
ATOM 3019 O O . ASP A 1 379 ? 9.338 -15.321 9.503 1.00 38.41 379 ASP A O 1
ATOM 3023 N N . ASP A 1 380 ? 10.482 -13.419 9.822 1.00 37.50 380 ASP A N 1
ATOM 3024 C CA . ASP A 1 380 ? 10.557 -12.984 8.409 1.00 37.50 380 ASP A CA 1
ATOM 3025 C C . ASP A 1 380 ? 11.465 -13.889 7.531 1.00 37.50 380 ASP A C 1
ATOM 3027 O O . ASP A 1 380 ? 11.983 -13.472 6.497 1.00 37.50 380 ASP A O 1
ATOM 3031 N N . SER A 1 381 ? 11.706 -15.136 7.953 1.00 34.09 381 SER A N 1
ATOM 3032 C CA . SER A 1 381 ? 12.708 -16.056 7.396 1.00 34.09 381 SER A CA 1
ATOM 3033 C C . SER A 1 381 ? 12.139 -17.299 6.696 1.00 34.09 381 SER A C 1
ATOM 3035 O O . SER A 1 381 ? 12.899 -18.198 6.334 1.00 34.09 381 SER A O 1
ATOM 3037 N N . ILE A 1 382 ? 10.828 -17.373 6.445 1.00 33.38 382 ILE A N 1
ATOM 3038 C CA . ILE A 1 382 ? 10.240 -18.488 5.685 1.00 33.38 382 ILE A CA 1
ATOM 3039 C C . ILE A 1 382 ? 10.043 -18.085 4.219 1.00 33.38 382 ILE A C 1
ATOM 3041 O O . ILE A 1 382 ? 9.205 -17.252 3.883 1.00 33.38 382 ILE A O 1
ATOM 3045 N N . VAL A 1 383 ? 10.814 -18.731 3.346 1.00 33.50 383 VAL A N 1
ATOM 3046 C CA . VAL A 1 383 ? 10.722 -18.636 1.885 1.00 33.50 383 VAL A CA 1
ATOM 3047 C C . VAL A 1 383 ? 9.643 -19.603 1.383 1.00 33.50 383 VAL A C 1
ATOM 3049 O O . VAL A 1 383 ? 9.714 -20.797 1.668 1.00 33.50 383 VAL A O 1
ATOM 3052 N N . TYR A 1 384 ? 8.655 -19.095 0.639 1.00 30.67 384 TYR A N 1
ATOM 3053 C CA . TYR A 1 384 ? 7.762 -19.900 -0.204 1.00 30.67 384 TYR A CA 1
ATOM 3054 C C . TYR A 1 384 ? 8.284 -19.830 -1.644 1.00 30.67 384 TYR A C 1
ATOM 3056 O O . TYR A 1 384 ? 8.299 -18.752 -2.237 1.00 30.67 384 TYR A O 1
ATOM 3064 N N . GLU A 1 385 ? 8.729 -20.956 -2.202 1.00 34.62 385 GLU A N 1
ATOM 3065 C CA . GLU A 1 385 ? 9.364 -21.031 -3.522 1.00 34.62 385 GLU A CA 1
ATOM 3066 C C . GLU A 1 385 ? 8.723 -22.153 -4.367 1.00 34.62 385 GLU A C 1
ATOM 3068 O O . GLU A 1 385 ? 9.381 -23.098 -4.793 1.00 34.62 385 GLU A O 1
ATOM 3073 N N . GLY A 1 386 ? 7.424 -22.056 -4.698 1.00 25.69 386 GLY A N 1
ATOM 3074 C CA . GLY A 1 386 ? 6.903 -22.889 -5.791 1.00 25.69 386 GLY A CA 1
ATOM 3075 C C . GLY A 1 386 ? 5.391 -23.004 -6.003 1.00 25.69 386 GLY A C 1
ATOM 3076 O O . GLY A 1 386 ? 4.741 -23.835 -5.389 1.00 25.69 386 GLY A O 1
ATOM 3077 N N . GLY A 1 387 ? 4.900 -22.328 -7.050 1.00 28.38 387 GLY A N 1
ATOM 3078 C CA . GLY A 1 387 ? 4.142 -22.958 -8.145 1.00 28.38 387 GLY A CA 1
ATOM 3079 C C . GLY A 1 387 ? 2.637 -23.253 -7.991 1.00 28.38 387 GLY A C 1
ATOM 3080 O O . GLY A 1 387 ? 2.249 -24.250 -7.394 1.00 28.38 387 GLY A O 1
ATOM 3081 N N . SER A 1 388 ? 1.847 -22.516 -8.791 1.00 27.19 388 SER A N 1
ATOM 3082 C CA . SER A 1 388 ? 0.438 -22.737 -9.187 1.00 27.19 388 SER A CA 1
ATOM 3083 C C . SER A 1 388 ? -0.636 -22.329 -8.174 1.00 27.19 388 SER A C 1
ATOM 3085 O O . SER A 1 388 ? -1.256 -23.180 -7.540 1.00 27.19 388 SER A O 1
ATOM 3087 N N . ILE A 1 389 ? -0.943 -21.030 -8.146 1.00 28.23 389 ILE A N 1
ATOM 3088 C CA . ILE A 1 389 ? -2.266 -20.531 -7.753 1.00 28.23 389 ILE A CA 1
ATOM 3089 C C . ILE A 1 389 ? -3.122 -20.528 -9.029 1.00 28.23 389 ILE A C 1
ATOM 3091 O O . ILE A 1 389 ? -2.703 -19.965 -10.043 1.00 28.23 389 ILE A O 1
ATOM 3095 N N . ASP A 1 390 ? -4.251 -21.241 -9.004 1.00 25.56 390 ASP A N 1
ATOM 3096 C CA . ASP A 1 390 ? -5.248 -21.226 -10.079 1.00 25.56 390 ASP A CA 1
ATOM 3097 C C . ASP A 1 390 ? -5.939 -19.853 -10.121 1.00 25.56 390 ASP A C 1
ATOM 3099 O O . ASP A 1 390 ? -6.105 -19.178 -9.105 1.00 25.56 390 ASP A O 1
ATOM 3103 N N . SER A 1 391 ? -6.255 -19.434 -11.336 1.00 31.97 391 SER A N 1
ATOM 3104 C CA . SER A 1 391 ? -6.561 -18.076 -11.775 1.00 31.97 391 SER A CA 1
ATOM 3105 C C . SER A 1 391 ? -7.777 -17.453 -11.086 1.00 31.97 391 SER A C 1
ATOM 3107 O O . SER A 1 391 ? -8.886 -17.939 -11.289 1.00 31.97 391 SER A O 1
ATOM 3109 N N . ASP A 1 392 ? -7.560 -16.373 -10.323 1.00 27.17 392 ASP A N 1
ATOM 3110 C CA . ASP A 1 392 ? -8.399 -15.150 -10.301 1.00 27.17 392 ASP A CA 1
ATOM 3111 C C . ASP A 1 392 ? -7.842 -14.059 -9.342 1.00 27.17 392 ASP A C 1
ATOM 3113 O O . ASP A 1 392 ? -8.583 -13.247 -8.785 1.00 27.17 392 ASP A O 1
ATOM 3117 N N . ILE A 1 393 ? -6.513 -13.977 -9.162 1.00 27.95 393 ILE A N 1
ATOM 3118 C CA . ILE A 1 393 ? -5.884 -12.830 -8.486 1.00 27.95 393 ILE A CA 1
ATOM 3119 C C . ILE A 1 393 ? -5.648 -11.733 -9.526 1.00 27.95 393 ILE A C 1
ATOM 3121 O O . ILE A 1 393 ? -4.692 -11.775 -10.297 1.00 27.95 393 ILE A O 1
ATOM 3125 N N . VAL A 1 394 ? -6.506 -10.715 -9.529 1.00 28.11 394 VAL A N 1
ATOM 3126 C CA . VAL A 1 394 ? -6.162 -9.422 -10.124 1.00 28.11 394 VAL A CA 1
ATOM 3127 C C . VAL A 1 394 ? -5.120 -8.777 -9.208 1.00 28.11 394 VAL A C 1
ATOM 3129 O O . VAL A 1 394 ? -5.446 -8.328 -8.113 1.00 28.11 394 VAL A O 1
ATOM 3132 N N . LEU A 1 395 ? -3.857 -8.738 -9.643 1.00 33.25 395 LEU A N 1
ATOM 3133 C CA . LEU A 1 395 ? -2.859 -7.824 -9.083 1.00 33.25 395 LEU A CA 1
ATOM 3134 C C . LEU A 1 395 ? -3.386 -6.401 -9.312 1.00 33.25 395 LEU A C 1
ATOM 3136 O O . LEU A 1 395 ? -3.384 -5.934 -10.449 1.00 33.25 395 LEU A O 1
ATOM 3140 N N . GLU A 1 396 ? -3.853 -5.713 -8.265 1.00 38.19 396 GLU A N 1
ATOM 3141 C CA . GLU A 1 396 ? -4.565 -4.423 -8.382 1.00 38.19 396 GLU A CA 1
ATOM 3142 C C . GLU A 1 396 ? -3.772 -3.292 -9.082 1.00 38.19 396 GLU A C 1
ATOM 3144 O O . GLU A 1 396 ? -4.344 -2.242 -9.360 1.00 38.19 396 GLU A O 1
ATOM 3149 N N . ASN A 1 397 ? -2.495 -3.493 -9.440 1.00 48.56 397 ASN A N 1
ATOM 3150 C CA . ASN A 1 397 ? -1.636 -2.469 -10.046 1.00 48.56 397 ASN A CA 1
ATOM 3151 C C . ASN A 1 397 ? -0.934 -2.867 -11.362 1.00 48.56 397 ASN A C 1
ATOM 3153 O O . ASN A 1 397 ? -0.164 -2.061 -11.892 1.00 48.56 397 ASN A O 1
ATOM 3157 N N . VAL A 1 398 ? -1.178 -4.062 -11.918 1.00 67.12 398 VAL A N 1
ATOM 3158 C CA . VAL A 1 398 ? -0.660 -4.410 -13.256 1.00 67.12 398 VAL A CA 1
ATOM 3159 C C . VAL A 1 398 ? -1.600 -3.845 -14.314 1.00 67.12 398 VAL A C 1
ATOM 3161 O O . VAL A 1 398 ? -2.818 -3.981 -14.216 1.00 67.12 398 VAL A O 1
ATOM 3164 N N . TRP A 1 399 ? -1.044 -3.197 -15.337 1.00 80.62 399 TRP A N 1
ATOM 3165 C CA . TRP A 1 399 ? -1.838 -2.660 -16.435 1.00 80.62 399 TRP A CA 1
ATOM 3166 C C . TRP A 1 399 ? -2.691 -3.750 -17.093 1.00 80.62 399 TRP A C 1
ATOM 3168 O O . TRP A 1 399 ? -2.185 -4.736 -17.623 1.00 80.62 399 TRP A O 1
ATOM 3178 N N . ASP A 1 400 ? -3.998 -3.525 -17.114 1.00 77.69 400 ASP A N 1
ATOM 3179 C CA . ASP A 1 400 ? -5.020 -4.443 -17.623 1.00 77.69 400 ASP A CA 1
ATOM 3180 C C . ASP A 1 400 ? -5.237 -4.349 -19.148 1.00 77.69 400 ASP A C 1
ATOM 3182 O O . ASP A 1 400 ? -6.185 -4.916 -19.692 1.00 77.69 400 ASP A O 1
ATOM 3186 N N . GLY A 1 401 ? -4.393 -3.591 -19.855 1.00 84.31 401 GLY A N 1
ATOM 3187 C CA . GLY A 1 401 ? -4.542 -3.335 -21.287 1.00 84.31 401 GLY A CA 1
ATOM 3188 C C . GLY A 1 401 ? -5.490 -2.177 -21.632 1.00 84.31 401 GLY A C 1
ATOM 3189 O O . GLY A 1 401 ? -5.685 -1.876 -22.814 1.00 84.31 401 GLY A O 1
ATOM 3190 N N . THR A 1 402 ? -6.098 -1.506 -20.646 1.00 86.81 402 THR A N 1
ATOM 3191 C CA . THR A 1 402 ? -7.066 -0.425 -20.891 1.00 86.81 402 THR A CA 1
ATOM 3192 C C . THR A 1 402 ? -6.408 0.937 -21.130 1.00 86.81 402 THR A C 1
ATOM 3194 O O . THR A 1 402 ? -5.211 1.143 -20.942 1.00 86.81 402 THR A O 1
ATOM 3197 N N . SER A 1 403 ? -7.194 1.916 -21.587 1.00 91.50 403 SER A N 1
ATOM 3198 C CA . SER A 1 403 ? -6.730 3.290 -21.786 1.00 91.50 403 SER A CA 1
ATOM 3199 C C . SER A 1 403 ? -7.806 4.288 -21.390 1.00 91.50 403 SER A C 1
ATOM 3201 O O . SER A 1 403 ? -8.911 4.274 -21.938 1.00 91.50 403 SER A O 1
ATOM 3203 N N . TYR A 1 404 ? -7.473 5.194 -20.474 1.00 88.44 404 TYR A N 1
ATOM 3204 C CA . TYR A 1 404 ? -8.332 6.312 -20.103 1.00 88.44 404 TYR A CA 1
ATOM 3205 C C . TYR A 1 404 ? -7.511 7.527 -19.683 1.00 88.44 404 TYR A C 1
ATOM 3207 O O . TYR A 1 404 ? -6.366 7.432 -19.246 1.00 88.44 404 TYR A O 1
ATOM 3215 N N . LYS A 1 405 ? -8.110 8.701 -19.871 1.00 91.69 405 LYS A N 1
ATOM 3216 C CA . LYS A 1 405 ? -7.476 9.984 -19.589 1.00 91.69 405 LYS A CA 1
ATOM 3217 C C . LYS A 1 405 ? -7.287 10.176 -18.076 1.00 91.69 405 LYS A C 1
ATOM 3219 O O . LYS A 1 405 ? -8.266 9.977 -17.357 1.00 91.69 405 LYS A O 1
ATOM 3224 N N . PRO A 1 406 ? -6.122 10.676 -17.615 1.00 88.62 406 PRO A N 1
ATOM 3225 C CA . PRO A 1 406 ? -5.954 11.148 -16.244 1.00 88.62 406 PRO A CA 1
ATOM 3226 C C . PRO A 1 406 ? -7.044 12.139 -15.825 1.00 88.62 406 PRO A C 1
ATOM 3228 O O . PRO A 1 406 ? -7.316 13.118 -16.530 1.00 88.62 406 PRO A O 1
ATOM 3231 N N . THR A 1 407 ? -7.664 11.897 -14.673 1.00 80.56 407 THR A N 1
ATOM 3232 C CA . THR A 1 407 ? -8.674 12.796 -14.090 1.00 80.56 407 THR A CA 1
ATOM 3233 C C . THR A 1 407 ? -8.060 13.881 -13.214 1.00 80.56 407 THR A C 1
ATOM 3235 O O . THR A 1 407 ? -8.683 14.924 -13.021 1.00 80.56 407 THR A O 1
ATOM 3238 N N . ASN A 1 408 ? -6.839 13.654 -12.725 1.00 72.00 408 ASN A N 1
ATOM 3239 C CA . ASN A 1 408 ? -6.104 14.567 -11.861 1.00 72.00 408 ASN A CA 1
ATOM 3240 C C . ASN A 1 408 ? -5.120 15.416 -12.679 1.00 72.00 408 ASN A C 1
ATOM 3242 O O . ASN A 1 408 ? -4.349 14.888 -13.483 1.00 72.00 408 ASN A O 1
ATOM 3246 N N . GLY A 1 409 ? -5.159 16.735 -12.467 1.00 78.81 409 GLY A N 1
ATOM 3247 C CA . GLY A 1 409 ? -4.368 17.723 -13.206 1.00 78.81 409 GLY A CA 1
ATOM 3248 C C . GLY A 1 409 ? -5.069 18.316 -14.433 1.00 78.81 409 GLY A C 1
ATOM 3249 O O . GLY A 1 409 ? -6.093 17.819 -14.898 1.00 78.81 409 GLY A O 1
ATOM 3250 N N . GLU A 1 410 ? -4.517 19.405 -14.973 1.00 83.81 410 GLU A N 1
ATOM 3251 C CA . GLU A 1 410 ? -5.053 20.108 -16.153 1.00 83.81 410 GLU A CA 1
ATOM 3252 C C . GLU A 1 410 ? -4.184 19.940 -17.413 1.00 83.81 410 GLU A C 1
ATOM 3254 O O . GLU A 1 410 ? -4.549 20.419 -18.489 1.00 83.81 410 GLU A O 1
ATOM 3259 N N . GLY A 1 411 ? -3.043 19.255 -17.302 1.00 84.62 411 GLY A N 1
ATOM 3260 C CA . GLY A 1 411 ? -2.084 19.074 -18.392 1.00 84.62 411 GLY A CA 1
ATOM 3261 C C . GLY A 1 411 ? -1.213 20.301 -18.675 1.00 84.62 411 GLY A C 1
ATOM 3262 O O . GLY A 1 411 ? -0.639 20.405 -19.760 1.00 84.62 411 GLY A O 1
ATOM 3263 N N . THR A 1 412 ? -1.122 21.237 -17.727 1.00 89.62 412 THR A N 1
ATOM 3264 C CA . THR A 1 412 ? -0.299 22.456 -17.819 1.00 89.62 412 THR A CA 1
ATOM 3265 C C . THR A 1 412 ? 0.972 22.324 -16.982 1.00 89.62 412 THR A C 1
ATOM 3267 O O . THR A 1 412 ? 1.043 21.481 -16.100 1.00 89.62 412 THR A O 1
ATOM 3270 N N . GLU A 1 413 ? 1.963 23.192 -17.189 1.00 85.19 413 GLU A N 1
ATOM 3271 C CA . GLU A 1 413 ? 3.215 23.174 -16.411 1.00 85.19 413 GLU A CA 1
ATOM 3272 C C . GLU A 1 413 ? 2.997 23.254 -14.891 1.00 85.19 413 GLU A C 1
ATOM 3274 O O . GLU A 1 413 ? 3.681 22.584 -14.127 1.00 85.19 413 GLU A O 1
ATOM 3279 N N . LYS A 1 414 ? 2.017 24.051 -14.448 1.00 78.88 414 LYS A N 1
ATOM 3280 C CA . LYS A 1 414 ? 1.686 24.221 -13.023 1.00 78.88 414 LYS A CA 1
ATOM 3281 C C . LYS A 1 414 ? 0.718 23.165 -12.490 1.00 78.88 414 LYS A C 1
ATOM 3283 O O . LYS A 1 414 ? 0.507 23.089 -11.287 1.00 78.88 414 LYS A O 1
ATOM 3288 N N . SER A 1 415 ? 0.075 22.418 -13.381 1.00 78.38 415 SER A N 1
ATOM 3289 C CA . SER A 1 415 ? -0.910 21.391 -13.048 1.00 78.38 415 SER A CA 1
ATOM 3290 C C . SER A 1 415 ? -0.821 20.276 -14.095 1.00 78.38 415 SER A C 1
ATOM 3292 O O . SER A 1 415 ? -1.676 20.200 -14.988 1.00 78.38 415 SER A O 1
ATOM 3294 N N . PRO A 1 416 ? 0.257 19.469 -14.068 1.00 85.56 416 PRO A N 1
ATOM 3295 C CA . PRO A 1 416 ? 0.441 18.373 -15.011 1.00 85.56 416 PRO A CA 1
ATOM 3296 C C . PRO A 1 416 ? -0.631 17.305 -14.792 1.00 85.56 416 PRO A C 1
ATOM 3298 O O . PRO A 1 416 ? -1.127 17.144 -13.681 1.00 85.56 416 PRO A O 1
ATOM 3301 N N . TYR A 1 417 ? -0.987 16.564 -15.839 1.00 91.19 417 TYR A N 1
ATOM 3302 C CA . TYR A 1 417 ? -1.813 15.368 -15.682 1.00 91.19 417 TYR A CA 1
ATOM 3303 C C . TYR A 1 417 ? -1.049 14.295 -14.897 1.00 91.19 417 TYR A C 1
ATOM 3305 O O . TYR A 1 417 ? 0.100 14.000 -15.234 1.00 91.19 417 TYR A O 1
ATOM 3313 N N . LEU A 1 418 ? -1.686 13.699 -13.887 1.00 86.69 418 LEU A N 1
ATOM 3314 C CA . LEU A 1 418 ? -1.056 12.690 -13.034 1.00 86.69 418 LEU A CA 1
ATOM 3315 C C . LEU A 1 418 ? -1.188 11.282 -13.628 1.00 86.69 418 LEU A C 1
ATOM 3317 O O . LEU A 1 418 ? -2.283 10.797 -13.927 1.00 86.69 418 LEU A O 1
ATOM 3321 N N . ILE A 1 419 ? -0.053 10.619 -13.816 1.00 86.62 419 ILE A N 1
ATOM 3322 C CA . ILE A 1 419 ? 0.028 9.238 -14.282 1.00 86.62 419 ILE A CA 1
ATOM 3323 C C . ILE A 1 419 ? 0.126 8.343 -13.047 1.00 86.62 419 ILE A C 1
ATOM 3325 O O . ILE A 1 419 ? 1.188 8.217 -12.445 1.00 86.62 419 ILE A O 1
ATOM 3329 N N . GLU A 1 420 ? -1.011 7.751 -12.686 1.00 81.50 420 GLU A N 1
ATOM 3330 C CA . GLU A 1 420 ? -1.184 6.948 -11.468 1.00 81.50 420 GLU A CA 1
ATOM 3331 C C . GLU A 1 420 ? -1.110 5.438 -11.754 1.00 81.50 420 GLU A C 1
ATOM 3333 O O . GLU A 1 420 ? -0.870 4.659 -10.841 1.00 81.50 420 GLU A O 1
ATOM 3338 N N . ASN A 1 421 ? -1.322 5.020 -13.011 1.00 81.31 421 ASN A N 1
ATOM 3339 C CA . ASN A 1 421 ? -1.374 3.620 -13.450 1.00 81.31 421 ASN A CA 1
ATOM 3340 C C . ASN A 1 421 ? -1.036 3.478 -14.953 1.00 81.31 421 ASN A C 1
ATOM 3342 O O . ASN A 1 421 ? -0.893 4.469 -15.684 1.00 81.31 421 ASN A O 1
ATOM 3346 N N . GLY A 1 422 ? -0.945 2.232 -15.433 1.00 85.44 422 GLY A N 1
ATOM 3347 C CA . GLY A 1 422 ? -0.622 1.917 -16.829 1.00 85.44 422 GLY A CA 1
ATOM 3348 C C . GLY A 1 422 ? -1.618 2.461 -17.858 1.00 85.44 422 GLY A C 1
ATOM 3349 O O . GLY A 1 422 ? -1.216 2.855 -18.953 1.00 85.44 422 GLY A O 1
ATOM 3350 N N . SER A 1 423 ? -2.898 2.588 -17.509 1.00 89.88 423 SER A N 1
ATOM 3351 C CA . SER A 1 423 ? -3.939 3.063 -18.428 1.00 89.88 423 SER A CA 1
ATOM 3352 C C . SER A 1 423 ? -3.870 4.574 -18.665 1.00 89.88 423 SER A C 1
ATOM 3354 O O . SER A 1 423 ? -4.069 5.029 -19.800 1.00 89.88 423 SER A O 1
ATOM 3356 N N . HIS A 1 424 ? -3.515 5.350 -17.630 1.00 93.50 424 HIS A N 1
ATOM 3357 C CA . HIS A 1 424 ? -3.163 6.773 -17.742 1.00 93.50 424 HIS A CA 1
ATOM 3358 C C . HIS A 1 424 ? -1.944 6.963 -18.643 1.00 93.50 424 HIS A C 1
ATOM 3360 O O . HIS A 1 424 ? -1.955 7.817 -19.537 1.00 93.50 424 HIS A O 1
ATOM 3366 N N . LEU A 1 425 ? -0.905 6.150 -18.419 1.00 94.56 425 LEU A N 1
ATOM 3367 C CA . LEU A 1 425 ? 0.328 6.192 -19.196 1.00 94.56 425 LEU A CA 1
ATOM 3368 C C . LEU A 1 425 ? 0.045 5.885 -20.667 1.00 94.56 425 LEU A C 1
ATOM 3370 O O . LEU A 1 425 ? 0.407 6.684 -21.530 1.00 94.56 425 LEU A O 1
ATOM 3374 N N . TYR A 1 426 ? -0.674 4.795 -20.952 1.00 93.81 426 TYR A N 1
ATOM 3375 C CA . TYR A 1 426 ? -1.057 4.409 -22.308 1.00 93.81 426 TYR A CA 1
ATOM 3376 C C . TYR A 1 426 ? -1.847 5.523 -22.999 1.00 93.81 426 TYR A C 1
ATOM 3378 O O . TYR A 1 426 ? -1.558 5.875 -24.145 1.00 93.81 426 TYR A O 1
ATOM 3386 N N . TRP A 1 427 ? -2.819 6.136 -22.310 1.00 93.69 427 TRP A N 1
ATOM 3387 C CA . TRP A 1 427 ? -3.569 7.267 -22.858 1.00 93.69 427 TRP A CA 1
ATOM 3388 C C . TRP A 1 427 ? -2.655 8.451 -23.195 1.00 93.69 427 TRP A C 1
ATOM 3390 O O . TRP A 1 427 ? -2.755 9.012 -24.293 1.00 93.69 427 TRP A O 1
ATOM 3400 N N . ALA A 1 428 ? -1.744 8.810 -22.286 1.00 93.31 428 ALA A N 1
ATOM 3401 C CA . ALA A 1 428 ? -0.843 9.946 -22.448 1.00 93.31 428 ALA A CA 1
ATOM 3402 C C . ALA A 1 428 ? -0.015 9.838 -23.736 1.00 93.31 428 ALA A C 1
ATOM 3404 O O . ALA A 1 428 ? 0.041 10.801 -24.508 1.00 93.31 428 ALA A O 1
ATOM 3405 N N . VAL A 1 429 ? 0.555 8.662 -24.008 1.00 92.00 429 VAL A N 1
ATOM 3406 C CA . VAL A 1 429 ? 1.505 8.451 -25.112 1.00 92.00 429 VAL A CA 1
ATOM 3407 C C . VAL A 1 429 ? 0.858 8.085 -26.460 1.00 92.00 429 VAL A C 1
ATOM 3409 O O . VAL A 1 429 ? 1.529 8.140 -27.492 1.00 92.00 429 VAL A O 1
ATOM 3412 N N . THR A 1 430 ? -0.446 7.770 -26.485 1.00 87.31 430 THR A N 1
ATOM 3413 C CA . THR A 1 430 ? -1.185 7.395 -27.713 1.00 87.31 430 THR A CA 1
ATOM 3414 C C . THR A 1 430 ? -2.118 8.483 -28.258 1.00 87.31 430 THR A C 1
ATOM 3416 O O . THR A 1 430 ? -2.443 8.477 -29.447 1.00 87.31 430 THR A O 1
ATOM 3419 N N . ASN A 1 431 ? -2.535 9.457 -27.441 1.00 84.94 431 ASN A N 1
ATOM 3420 C CA . ASN A 1 431 ? -3.590 10.420 -27.803 1.00 84.94 431 ASN A CA 1
ATOM 3421 C C . ASN A 1 431 ? -3.092 11.729 -28.449 1.00 84.94 431 ASN A C 1
ATOM 3423 O O . ASN A 1 431 ? -3.822 12.720 -28.482 1.00 84.94 431 ASN A O 1
ATOM 3427 N N . ARG A 1 432 ? -1.876 11.752 -29.017 1.00 82.62 432 ARG A N 1
ATOM 3428 C CA . ARG A 1 432 ? -1.322 12.904 -29.769 1.00 82.62 432 ARG A CA 1
ATOM 3429 C C . ARG A 1 432 ? -1.209 14.184 -28.934 1.00 82.62 432 ARG A C 1
ATOM 3431 O O . ARG A 1 432 ? -1.328 15.299 -29.449 1.00 82.62 432 ARG A O 1
ATOM 3438 N N . ASN A 1 433 ? -0.966 14.025 -27.637 1.00 83.12 433 ASN A N 1
ATOM 3439 C CA . ASN A 1 433 ? -0.831 15.125 -26.690 1.00 83.12 433 ASN A CA 1
ATOM 3440 C C . ASN A 1 433 ? 0.364 16.016 -27.068 1.00 83.12 433 ASN A C 1
ATOM 3442 O O . ASN A 1 433 ? 1.506 15.563 -27.056 1.00 83.12 433 ASN A O 1
ATOM 3446 N N . THR A 1 434 ? 0.091 17.273 -27.433 1.00 87.81 434 THR A N 1
ATOM 3447 C CA . THR A 1 434 ? 1.096 18.250 -27.884 1.00 87.81 434 THR A CA 1
ATOM 3448 C C . THR A 1 434 ? 1.191 19.398 -26.886 1.00 87.81 434 THR A C 1
ATOM 3450 O O . THR A 1 434 ? 0.183 20.052 -26.625 1.00 87.81 434 THR A O 1
ATOM 3453 N N . GLY A 1 435 ? 2.380 19.650 -26.332 1.00 85.81 435 GLY A N 1
ATOM 3454 C CA . GLY A 1 435 ? 2.607 20.694 -25.321 1.00 85.81 435 GLY A CA 1
ATOM 3455 C C . GLY A 1 435 ? 1.907 20.445 -23.978 1.00 85.81 435 GLY A C 1
ATOM 3456 O O . GLY A 1 435 ? 1.719 21.380 -23.205 1.00 85.81 435 GLY A O 1
ATOM 3457 N N . VAL A 1 436 ? 1.487 19.204 -23.725 1.00 94.19 436 VAL A N 1
ATOM 3458 C CA . VAL A 1 436 ? 0.815 18.782 -22.489 1.00 94.19 436 VAL A CA 1
ATOM 3459 C C . VAL A 1 436 ? 1.855 18.256 -21.505 1.00 94.19 436 VAL A C 1
ATOM 3461 O O . VAL A 1 436 ? 2.774 17.546 -21.916 1.00 94.19 436 VAL A O 1
ATOM 3464 N N . TYR A 1 437 ? 1.693 18.583 -20.224 1.00 95.25 437 TYR A N 1
ATOM 3465 C CA . TYR A 1 437 ? 2.580 18.159 -19.142 1.00 95.25 437 TYR A CA 1
ATOM 3466 C C . TYR A 1 437 ? 1.980 16.975 -18.383 1.00 95.25 437 TYR A C 1
ATOM 3468 O O . TYR A 1 437 ? 0.815 17.022 -17.985 1.00 95.25 437 TYR A O 1
ATOM 3476 N N . PHE A 1 438 ? 2.789 15.944 -18.164 1.00 96.69 438 PHE A N 1
ATOM 3477 C CA . PHE A 1 438 ? 2.458 14.744 -17.405 1.00 96.69 438 PHE A CA 1
ATOM 3478 C C . PHE A 1 438 ? 3.473 14.532 -16.285 1.00 96.69 438 PHE A C 1
ATOM 3480 O O . PHE A 1 438 ? 4.659 14.810 -16.478 1.00 96.69 438 PHE A O 1
ATOM 3487 N N . LYS A 1 439 ? 3.011 14.024 -15.141 1.00 93.06 439 LYS A N 1
ATOM 3488 C CA . LYS A 1 439 ? 3.850 13.678 -13.992 1.00 93.06 439 LYS A CA 1
ATOM 3489 C C . LYS A 1 439 ? 3.453 12.304 -13.448 1.00 93.06 439 LYS A C 1
ATOM 3491 O O . LYS A 1 439 ? 2.265 12.083 -13.230 1.00 93.06 439 LYS A O 1
ATOM 3496 N N . LEU A 1 440 ? 4.402 11.388 -13.263 1.00 86.81 440 LEU A N 1
ATOM 3497 C CA . LEU A 1 440 ? 4.139 10.107 -12.592 1.00 86.81 440 LEU A CA 1
ATOM 3498 C C . LEU A 1 440 ? 4.010 10.320 -11.080 1.00 86.81 440 LEU A C 1
ATOM 3500 O O . LEU A 1 440 ? 4.682 11.183 -10.520 1.00 86.81 440 LEU A O 1
ATOM 3504 N N . THR A 1 441 ? 3.144 9.537 -10.439 1.00 77.31 441 THR A N 1
ATOM 3505 C CA . THR A 1 441 ? 2.982 9.523 -8.971 1.00 77.31 441 THR A CA 1
ATOM 3506 C C . THR A 1 441 ? 3.425 8.211 -8.338 1.00 77.31 441 THR A C 1
ATOM 3508 O O . THR A 1 441 ? 3.584 8.148 -7.128 1.00 77.31 441 THR A O 1
ATOM 3511 N N . ASN A 1 442 ? 3.571 7.164 -9.150 1.00 64.38 442 ASN A N 1
ATOM 3512 C CA . ASN A 1 442 ? 3.943 5.821 -8.738 1.00 64.38 442 ASN A CA 1
ATOM 3513 C C . ASN A 1 442 ? 4.825 5.192 -9.815 1.00 64.38 442 ASN A C 1
ATOM 3515 O O . ASN A 1 442 ? 4.797 5.604 -10.982 1.00 64.38 442 ASN A O 1
ATOM 3519 N N . ASP A 1 443 ? 5.538 4.142 -9.425 1.00 72.94 443 ASP A N 1
ATOM 3520 C CA . ASP A 1 443 ? 6.086 3.197 -10.387 1.00 72.94 443 ASP A CA 1
ATOM 3521 C C . ASP A 1 443 ? 4.937 2.538 -11.163 1.00 72.94 443 ASP A C 1
ATOM 3523 O O . ASP A 1 443 ? 3.860 2.285 -10.620 1.00 72.94 443 ASP A O 1
ATOM 3527 N N . ILE A 1 444 ? 5.151 2.287 -12.453 1.00 78.50 444 ILE A N 1
ATOM 3528 C CA . ILE A 1 444 ? 4.108 1.777 -13.347 1.00 78.50 444 ILE A CA 1
ATOM 3529 C C . ILE A 1 444 ? 4.476 0.374 -13.802 1.00 78.50 444 ILE A C 1
ATOM 3531 O O . ILE A 1 444 ? 5.460 0.190 -14.516 1.00 78.50 444 ILE A O 1
ATOM 3535 N N . ILE A 1 445 ? 3.651 -0.607 -13.443 1.00 77.56 445 ILE A N 1
ATOM 3536 C CA . ILE A 1 445 ? 3.840 -2.003 -13.837 1.00 77.56 445 ILE A CA 1
ATOM 3537 C C . ILE A 1 445 ? 2.939 -2.289 -15.039 1.00 77.56 445 ILE A C 1
ATOM 3539 O O . ILE A 1 445 ? 1.718 -2.376 -14.921 1.00 77.56 445 ILE A O 1
ATOM 3543 N N . LEU A 1 446 ? 3.535 -2.401 -16.226 1.00 80.00 446 LEU A N 1
ATOM 3544 C CA . LEU A 1 446 ? 2.794 -2.698 -17.454 1.00 80.00 446 LEU A CA 1
ATOM 3545 C C . LEU A 1 446 ? 2.521 -4.190 -17.619 1.00 80.00 446 LEU A C 1
ATOM 3547 O O . LEU A 1 446 ? 1.478 -4.571 -18.138 1.00 80.00 446 LEU A O 1
ATOM 3551 N N . ASN A 1 447 ? 3.458 -5.021 -17.177 1.00 70.94 447 ASN A N 1
ATOM 3552 C CA . ASN A 1 447 ? 3.313 -6.464 -17.106 1.00 70.94 447 ASN A CA 1
ATOM 3553 C C . ASN A 1 447 ? 4.201 -7.000 -15.974 1.00 70.94 447 ASN A C 1
ATOM 3555 O O . ASN A 1 447 ? 5.311 -6.505 -15.782 1.00 70.94 447 ASN A O 1
ATOM 3559 N N . ASP A 1 448 ? 3.749 -8.042 -15.280 1.00 58.47 448 ASP A N 1
ATOM 3560 C CA . ASP A 1 448 ? 4.544 -8.764 -14.279 1.00 58.47 448 ASP A CA 1
ATOM 3561 C C . ASP A 1 448 ? 5.246 -9.966 -14.931 1.00 58.47 448 ASP A C 1
ATOM 3563 O O . ASP A 1 448 ? 4.845 -11.122 -14.796 1.00 58.47 448 ASP A O 1
ATOM 3567 N N . ILE A 1 449 ? 6.229 -9.678 -15.789 1.00 51.91 449 ILE A N 1
ATOM 3568 C CA . ILE A 1 449 ? 6.949 -10.711 -16.539 1.00 51.91 449 ILE A CA 1
ATOM 3569 C C . ILE A 1 449 ? 8.343 -10.866 -15.956 1.00 51.91 449 ILE A C 1
ATOM 3571 O O . ILE A 1 449 ? 9.109 -9.909 -15.909 1.00 51.91 449 ILE A O 1
ATOM 3575 N N . ILE A 1 450 ? 8.727 -12.101 -15.644 1.00 46.12 450 ILE A N 1
ATOM 3576 C CA . ILE A 1 450 ? 10.134 -12.500 -15.654 1.00 46.12 450 ILE A CA 1
ATOM 3577 C C . ILE A 1 450 ? 10.434 -12.894 -17.102 1.00 46.12 450 ILE A C 1
ATOM 3579 O O . ILE A 1 450 ? 10.050 -13.977 -17.553 1.00 46.12 450 ILE A O 1
ATOM 3583 N N . VAL A 1 451 ? 11.022 -11.988 -17.886 1.00 47.41 451 VAL A N 1
ATOM 3584 C CA . VAL A 1 451 ? 11.433 -12.310 -19.260 1.00 47.41 451 VAL A CA 1
ATOM 3585 C C . VAL A 1 451 ? 12.833 -12.904 -19.209 1.00 47.41 451 VAL A C 1
ATOM 3587 O O . VAL A 1 451 ? 13.758 -12.259 -18.725 1.00 47.41 451 VAL A O 1
ATOM 3590 N N . ASP A 1 452 ? 13.038 -14.096 -19.781 1.00 49.69 452 ASP A N 1
ATOM 3591 C CA . ASP A 1 452 ? 14.391 -14.488 -20.185 1.00 49.69 452 ASP A CA 1
ATOM 3592 C C . ASP A 1 452 ? 14.843 -13.532 -21.297 1.00 49.69 452 ASP A C 1
ATOM 3594 O O . ASP A 1 452 ? 14.531 -13.728 -22.481 1.00 49.69 452 ASP A O 1
ATOM 3598 N N . THR A 1 453 ? 15.553 -12.472 -20.912 1.00 47.09 453 THR A N 1
ATOM 3599 C CA . THR A 1 453 ? 16.000 -11.386 -21.793 1.00 47.09 453 THR A CA 1
ATOM 3600 C C . THR A 1 453 ? 16.879 -11.876 -22.949 1.00 47.09 453 THR A C 1
ATOM 3602 O O . THR A 1 453 ? 17.011 -11.169 -23.945 1.00 47.09 453 THR A O 1
ATOM 3605 N N . LYS A 1 454 ? 17.419 -13.107 -22.899 1.00 43.75 454 LYS A N 1
ATOM 3606 C CA . LYS A 1 454 ? 18.199 -13.712 -23.995 1.00 43.75 454 LYS A CA 1
ATOM 3607 C C . LYS A 1 454 ? 17.391 -14.606 -24.928 1.00 43.75 454 LYS A C 1
ATOM 3609 O O . LYS A 1 454 ? 17.738 -14.703 -26.104 1.00 43.75 454 LYS A O 1
ATOM 3614 N N . ASN A 1 455 ? 16.342 -15.265 -24.438 1.00 48.91 455 ASN A N 1
ATOM 3615 C CA . ASN A 1 455 ? 15.580 -16.238 -25.228 1.00 48.91 455 ASN A CA 1
ATOM 3616 C C . ASN A 1 455 ? 14.201 -15.731 -25.680 1.00 48.91 455 ASN A C 1
ATOM 3618 O O . ASN A 1 455 ? 13.587 -16.352 -26.548 1.00 48.91 455 ASN A O 1
ATOM 3622 N N . GLY A 1 456 ? 13.722 -14.599 -25.148 1.00 49.88 456 GLY A N 1
ATOM 3623 C CA . GLY A 1 456 ? 12.406 -14.044 -25.488 1.00 49.88 456 GLY A CA 1
ATOM 3624 C C . GLY A 1 456 ? 11.241 -14.944 -25.067 1.00 49.88 456 GLY A C 1
ATOM 3625 O O . GLY A 1 456 ? 10.175 -14.891 -25.679 1.00 49.88 456 GLY A O 1
ATOM 3626 N N . ILE A 1 457 ? 11.465 -15.799 -24.065 1.00 47.53 457 ILE A N 1
ATOM 3627 C CA . ILE A 1 457 ? 10.454 -16.676 -23.474 1.00 47.53 457 ILE A CA 1
ATOM 3628 C C . ILE A 1 457 ? 9.930 -15.968 -22.221 1.00 47.53 457 ILE A C 1
ATOM 3630 O O . ILE A 1 457 ? 10.700 -15.697 -21.300 1.00 47.53 457 ILE A O 1
ATOM 3634 N N . ALA A 1 458 ? 8.637 -15.638 -22.216 1.00 46.78 458 ALA A N 1
ATOM 3635 C CA . ALA A 1 458 ? 7.920 -15.201 -21.021 1.00 46.78 458 ALA A CA 1
ATOM 3636 C C . ALA A 1 458 ? 7.586 -16.439 -20.174 1.00 46.78 458 ALA A C 1
ATOM 3638 O O . ALA A 1 458 ? 7.106 -17.434 -20.720 1.00 46.78 458 ALA A O 1
ATOM 3639 N N . TYR A 1 459 ? 7.865 -16.400 -18.870 1.00 40.56 459 TYR A N 1
ATOM 3640 C CA . TYR A 1 459 ? 7.663 -17.546 -17.972 1.00 40.56 459 TYR A CA 1
ATOM 3641 C C . TYR A 1 459 ? 6.255 -17.642 -17.352 1.00 40.56 459 TYR A C 1
ATOM 3643 O O . TYR A 1 459 ? 6.041 -18.483 -16.482 1.00 40.56 459 TYR A O 1
ATOM 3651 N N . THR A 1 460 ? 5.279 -16.840 -17.783 1.00 39.41 460 THR A N 1
ATOM 3652 C CA . THR A 1 460 ? 3.931 -16.847 -17.191 1.00 39.41 460 THR A CA 1
ATOM 3653 C C . THR A 1 460 ? 2.960 -17.760 -17.959 1.00 39.41 460 THR A C 1
ATOM 3655 O O . THR A 1 460 ? 2.994 -17.849 -19.186 1.00 39.41 460 THR A O 1
ATOM 3658 N N . ASN A 1 461 ? 2.070 -18.449 -17.228 1.00 36.50 461 ASN A N 1
ATOM 3659 C CA . ASN A 1 461 ? 0.946 -19.231 -17.776 1.00 36.50 461 ASN A CA 1
ATOM 3660 C C . ASN A 1 461 ? -0.252 -18.341 -18.201 1.00 36.50 461 ASN A C 1
ATOM 3662 O O . ASN A 1 461 ? -1.317 -18.867 -18.523 1.00 36.50 461 ASN A O 1
ATOM 3666 N N . GLU A 1 462 ? -0.079 -17.013 -18.243 1.00 47.03 462 GLU A N 1
ATOM 3667 C CA . GLU A 1 462 ? -1.099 -16.018 -18.602 1.00 47.03 462 GLU A CA 1
ATOM 3668 C C . GLU A 1 462 ? -0.705 -15.183 -19.836 1.00 47.03 462 GLU A C 1
ATOM 3670 O O . GLU A 1 462 ? 0.462 -15.082 -20.218 1.00 47.03 462 GLU A O 1
ATOM 3675 N N . THR A 1 463 ? -1.701 -14.581 -20.490 1.00 58.38 463 THR A N 1
ATOM 3676 C CA . THR A 1 463 ? -1.541 -13.710 -21.667 1.00 58.38 463 THR A CA 1
ATOM 3677 C C . THR A 1 463 ? -0.861 -12.381 -21.308 1.00 58.38 463 THR A C 1
ATOM 3679 O O . THR A 1 463 ? -1.427 -11.581 -20.577 1.00 58.38 463 THR A O 1
ATOM 3682 N N . VAL A 1 464 ? 0.321 -12.116 -21.876 1.00 70.62 464 VAL A N 1
ATOM 3683 C CA . VAL A 1 464 ? 1.048 -10.836 -21.753 1.00 70.62 464 VAL A CA 1
ATOM 3684 C C . VAL A 1 464 ? 0.327 -9.706 -22.506 1.00 70.62 464 VAL A C 1
ATOM 3686 O O . VAL A 1 464 ? -0.047 -9.886 -23.670 1.00 70.62 464 VAL A O 1
ATOM 3689 N N . ASN A 1 465 ? 0.198 -8.525 -21.892 1.00 81.50 465 ASN A N 1
ATOM 3690 C CA . ASN A 1 465 ? -0.348 -7.329 -22.534 1.00 81.50 465 ASN A CA 1
ATOM 3691 C C . ASN A 1 465 ? 0.706 -6.670 -23.434 1.00 81.50 465 ASN A C 1
ATOM 3693 O O . ASN A 1 465 ? 1.653 -6.024 -22.977 1.00 81.50 465 ASN A O 1
ATOM 3697 N N . GLU A 1 466 ? 0.533 -6.831 -24.747 1.00 86.38 466 GLU A N 1
ATOM 3698 C CA . GLU A 1 466 ? 1.400 -6.204 -25.742 1.00 86.38 466 GLU A CA 1
ATOM 3699 C C . GLU A 1 466 ? 1.162 -4.686 -25.813 1.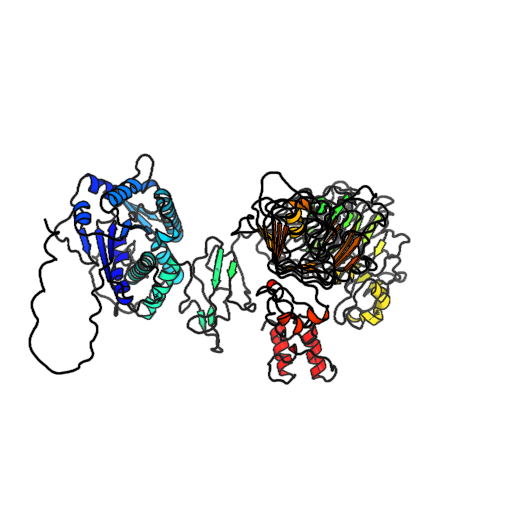00 86.38 466 GLU A C 1
ATOM 3701 O O . GLU A 1 466 ? 0.048 -4.211 -26.048 1.00 86.38 466 GLU A O 1
ATOM 3706 N N . TRP A 1 467 ? 2.237 -3.913 -25.642 1.00 90.81 467 TRP A N 1
ATOM 3707 C CA . TRP A 1 467 ? 2.211 -2.459 -25.754 1.00 90.81 467 TRP A CA 1
ATOM 3708 C C . TRP A 1 467 ? 1.991 -2.011 -27.202 1.00 90.81 467 TRP A C 1
ATOM 3710 O O . TRP A 1 467 ? 2.335 -2.702 -28.166 1.00 90.81 467 TRP A O 1
ATOM 3720 N N . TYR A 1 468 ? 1.436 -0.811 -27.381 1.00 83.31 468 TYR A N 1
ATOM 3721 C CA . TYR A 1 468 ? 1.240 -0.272 -28.723 1.00 83.31 468 TYR A CA 1
ATOM 3722 C C . TYR A 1 468 ? 2.587 0.030 -29.391 1.00 83.31 468 TYR A C 1
ATOM 3724 O O . TYR A 1 468 ? 3.566 0.427 -28.761 1.00 83.31 468 TYR A O 1
ATOM 3732 N N . SER A 1 469 ? 2.634 -0.149 -30.704 1.00 69.25 469 SER A N 1
ATOM 3733 C CA . SER A 1 469 ? 3.900 -0.114 -31.440 1.00 69.25 469 SER A CA 1
ATOM 3734 C C . SER A 1 469 ? 3.761 0.476 -32.847 1.00 69.25 469 SER A C 1
ATOM 3736 O O . SER A 1 469 ? 4.710 0.465 -33.628 1.00 69.25 469 SER A O 1
ATOM 3738 N N . GLU A 1 470 ? 2.575 0.982 -33.193 1.00 66.25 470 GLU A N 1
ATOM 3739 C CA . GLU A 1 470 ? 2.231 1.435 -34.540 1.00 66.25 470 GLU A CA 1
ATOM 3740 C C . GLU A 1 470 ? 1.785 2.899 -34.541 1.00 66.25 470 GLU A C 1
ATOM 3742 O O . GLU A 1 470 ? 1.142 3.385 -33.612 1.00 66.25 470 GLU A O 1
ATOM 3747 N N . CYS A 1 471 ? 2.123 3.606 -35.620 1.00 62.06 471 CYS A N 1
ATOM 3748 C CA . CYS A 1 471 ? 1.677 4.966 -35.890 1.00 62.06 471 CYS A CA 1
ATOM 3749 C C . CYS A 1 471 ? 0.855 4.965 -37.183 1.00 62.06 471 CYS A C 1
ATOM 3751 O O . CYS A 1 471 ? 1.372 4.662 -38.261 1.00 62.06 471 CYS A O 1
ATOM 3753 N N . GLU A 1 472 ? -0.421 5.341 -37.095 1.00 57.25 472 GLU A N 1
ATOM 3754 C CA . GLU A 1 472 ? -1.239 5.590 -38.280 1.00 57.25 472 GLU A CA 1
ATOM 3755 C C . GLU A 1 472 ? -0.891 6.958 -38.895 1.00 57.25 472 GLU A C 1
ATOM 3757 O O . GLU A 1 472 ? -0.986 7.996 -38.233 1.00 57.25 472 GLU A O 1
ATOM 3762 N N . ASN A 1 473 ? -0.576 6.971 -40.195 1.00 61.19 473 ASN A N 1
ATOM 3763 C CA . ASN A 1 473 ? -0.482 8.171 -41.043 1.00 61.19 473 ASN A CA 1
ATOM 3764 C C . ASN A 1 473 ? 0.692 9.143 -40.780 1.00 61.19 473 ASN A C 1
ATOM 3766 O O . ASN A 1 473 ? 0.550 10.334 -41.047 1.00 61.19 473 ASN A O 1
ATOM 3770 N N . GLU A 1 474 ? 1.857 8.663 -40.323 1.00 64.81 474 GLU A N 1
ATOM 3771 C CA . GLU A 1 474 ? 3.099 9.472 -40.213 1.00 64.81 474 GLU A CA 1
ATOM 3772 C C . GLU A 1 474 ? 2.997 10.682 -39.265 1.00 64.81 474 GLU A C 1
ATOM 3774 O O . GLU A 1 474 ? 3.671 11.700 -39.429 1.00 64.81 474 GLU A O 1
ATOM 3779 N N . THR A 1 475 ? 2.136 10.583 -38.260 1.00 70.69 475 THR A N 1
ATOM 3780 C CA . THR A 1 475 ? 1.885 11.657 -37.294 1.00 70.69 475 THR A CA 1
ATOM 3781 C C . THR A 1 475 ? 2.362 11.273 -35.898 1.00 70.69 475 THR A C 1
ATOM 3783 O O . THR A 1 475 ? 2.013 10.180 -35.452 1.00 70.69 475 THR A O 1
ATOM 3786 N N . PRO A 1 476 ? 3.060 12.165 -35.172 1.00 76.19 476 PRO A N 1
ATOM 3787 C CA . PRO A 1 476 ? 3.481 11.897 -33.801 1.00 76.19 476 PRO A CA 1
ATOM 3788 C C . PRO A 1 476 ? 2.352 11.381 -32.911 1.00 76.19 476 PRO A C 1
ATOM 3790 O O . PRO A 1 476 ? 1.264 11.964 -32.891 1.00 76.19 476 PRO A O 1
ATOM 3793 N N . THR A 1 477 ? 2.623 10.307 -32.168 1.00 79.38 477 THR A N 1
ATOM 3794 C CA . THR A 1 477 ? 1.717 9.792 -31.131 1.00 79.38 477 THR A CA 1
ATOM 3795 C C . THR A 1 477 ? 1.835 10.616 -29.851 1.00 79.38 477 THR A C 1
ATOM 3797 O O . THR A 1 477 ? 0.860 10.734 -29.112 1.00 79.38 477 THR A O 1
ATOM 3800 N N . PHE A 1 478 ? 2.984 11.270 -29.641 1.00 89.50 478 PHE A N 1
ATOM 3801 C CA . PHE A 1 478 ? 3.248 12.126 -28.489 1.00 89.50 478 PHE A CA 1
ATOM 3802 C C . PHE A 1 478 ? 4.161 13.311 -28.838 1.00 89.50 478 PHE A C 1
ATOM 3804 O O . PHE A 1 478 ? 5.139 13.153 -29.566 1.00 89.50 478 PHE A O 1
ATOM 3811 N N . ALA A 1 479 ? 3.857 14.496 -28.307 1.00 88.44 479 ALA A N 1
ATOM 3812 C CA . ALA A 1 479 ? 4.642 15.725 -28.457 1.00 88.44 479 ALA A CA 1
ATOM 3813 C C . ALA A 1 479 ? 4.553 16.604 -27.187 1.00 88.44 479 ALA A C 1
ATOM 3815 O O . ALA A 1 479 ? 4.369 17.819 -27.273 1.00 88.44 479 ALA A O 1
ATOM 3816 N N . GLY A 1 480 ? 4.571 15.975 -26.007 1.00 91.25 480 GLY A N 1
ATOM 3817 C CA . GLY A 1 480 ? 4.423 16.624 -24.700 1.00 91.25 480 GLY A CA 1
ATOM 3818 C C . GLY A 1 480 ? 5.623 16.412 -23.775 1.00 91.25 480 GLY A C 1
ATOM 3819 O O . GLY A 1 480 ? 6.707 16.034 -24.212 1.00 91.25 480 GLY A O 1
ATOM 3820 N N . ILE A 1 481 ? 5.413 16.642 -22.483 1.00 94.56 481 ILE A N 1
ATOM 3821 C CA . ILE A 1 481 ? 6.446 16.572 -21.447 1.00 94.56 481 ILE A CA 1
ATOM 3822 C C . ILE A 1 481 ? 6.052 15.497 -20.436 1.00 94.56 481 ILE A C 1
ATOM 3824 O O . ILE A 1 481 ? 4.933 15.532 -19.928 1.00 94.56 481 ILE A O 1
ATOM 3828 N N . ILE A 1 482 ? 6.955 14.558 -20.151 1.00 97.12 482 ILE A N 1
ATOM 3829 C CA . ILE A 1 482 ? 6.797 13.544 -19.102 1.00 97.12 482 ILE A CA 1
ATOM 3830 C C . ILE A 1 482 ? 7.867 13.783 -18.040 1.00 97.12 482 ILE A C 1
ATOM 3832 O O . ILE A 1 482 ? 9.062 13.666 -18.315 1.00 97.12 482 ILE A O 1
ATOM 3836 N N . ASP A 1 483 ? 7.428 14.118 -16.833 1.00 95.69 483 ASP A N 1
ATOM 3837 C CA . ASP A 1 483 ? 8.242 14.063 -15.624 1.00 95.69 483 ASP A CA 1
ATOM 3838 C C . ASP A 1 483 ? 7.970 12.731 -14.925 1.00 95.69 483 ASP A C 1
ATOM 3840 O O . ASP A 1 483 ? 6.864 12.485 -14.446 1.00 95.69 483 ASP A O 1
ATOM 3844 N N . GLY A 1 484 ? 8.958 11.845 -14.909 1.00 88.06 484 GLY A N 1
ATOM 3845 C CA . GLY A 1 484 ? 8.856 10.587 -14.187 1.00 88.06 484 GLY A CA 1
ATOM 3846 C C . GLY A 1 484 ? 8.858 10.771 -12.677 1.00 88.06 484 GLY A C 1
ATOM 3847 O O . GLY A 1 484 ? 8.530 9.825 -11.982 1.00 88.06 484 GLY A O 1
ATOM 3848 N N . ASP A 1 485 ? 9.220 11.953 -12.166 1.00 85.69 485 ASP A N 1
ATOM 3849 C CA . ASP A 1 485 ? 9.363 12.216 -10.731 1.00 85.69 485 ASP A CA 1
ATOM 3850 C C . ASP A 1 485 ? 10.189 11.143 -10.004 1.00 85.69 485 ASP A C 1
ATOM 3852 O O . ASP A 1 485 ? 9.935 10.814 -8.851 1.00 85.69 485 ASP A O 1
ATOM 3856 N N . TYR A 1 486 ? 11.181 10.581 -10.696 1.00 77.31 486 TYR A N 1
ATOM 3857 C CA . TYR A 1 486 ? 12.039 9.484 -10.247 1.00 77.31 486 TYR A CA 1
ATOM 3858 C C . TYR A 1 486 ? 11.291 8.167 -9.992 1.00 77.31 486 TYR A C 1
ATOM 3860 O O . TYR A 1 486 ? 11.658 7.409 -9.097 1.00 77.31 486 TYR A O 1
ATOM 3868 N N . HIS A 1 487 ? 10.241 7.906 -10.768 1.00 78.12 487 HIS A N 1
ATOM 3869 C CA . HIS A 1 487 ? 9.556 6.619 -10.834 1.00 78.12 487 HIS A CA 1
ATOM 3870 C C . HIS A 1 487 ? 10.029 5.778 -12.015 1.00 78.12 487 HIS A C 1
ATOM 3872 O O . HIS A 1 487 ? 10.530 6.290 -13.024 1.00 78.12 487 HIS A O 1
ATOM 3878 N N . THR A 1 488 ? 9.833 4.471 -11.891 1.00 80.25 488 THR A N 1
ATOM 3879 C CA . THR A 1 488 ? 10.246 3.483 -12.887 1.00 80.25 488 THR A CA 1
ATOM 3880 C C . THR A 1 488 ? 9.034 2.863 -13.572 1.00 80.25 488 THR A C 1
ATOM 3882 O O . THR A 1 488 ? 8.018 2.565 -12.946 1.00 80.25 488 THR A O 1
ATOM 3885 N N . ILE A 1 489 ? 9.136 2.663 -14.885 1.00 84.19 489 ILE A N 1
ATOM 3886 C CA . ILE A 1 489 ? 8.183 1.869 -15.659 1.00 84.19 489 ILE A CA 1
ATOM 3887 C C . ILE A 1 489 ? 8.768 0.466 -15.837 1.00 84.19 489 ILE A C 1
ATOM 3889 O O . ILE A 1 489 ? 9.848 0.315 -16.412 1.00 84.19 489 ILE A O 1
ATOM 3893 N N . TYR A 1 490 ? 8.030 -0.546 -15.389 1.00 80.38 490 TYR A N 1
ATOM 3894 C CA . TYR A 1 490 ? 8.387 -1.958 -15.495 1.00 80.38 490 TYR A CA 1
ATOM 3895 C C . TYR A 1 490 ? 7.511 -2.685 -16.513 1.00 80.38 490 TYR A C 1
ATOM 3897 O O . TYR A 1 490 ? 6.357 -2.317 -16.747 1.00 80.38 490 TYR A O 1
ATOM 3905 N N . GLY A 1 491 ? 8.033 -3.764 -17.095 1.00 76.12 491 GLY A N 1
ATOM 3906 C CA . GLY A 1 491 ? 7.223 -4.705 -17.864 1.00 76.12 491 GLY A CA 1
ATOM 3907 C C . GLY A 1 491 ? 6.778 -4.195 -19.232 1.00 76.12 491 GLY A C 1
ATOM 3908 O O . GLY A 1 491 ? 5.759 -4.656 -19.752 1.00 76.12 491 GLY A O 1
ATOM 3909 N N . LEU A 1 492 ? 7.489 -3.239 -19.843 1.00 88.62 492 LEU A N 1
ATOM 3910 C CA . LEU A 1 492 ? 7.181 -2.804 -21.205 1.00 88.62 492 LEU A CA 1
ATOM 3911 C C . LEU A 1 492 ? 7.449 -3.966 -22.172 1.00 88.62 492 LEU A C 1
ATOM 3913 O O . LEU A 1 492 ? 8.602 -4.325 -22.416 1.00 88.62 492 LEU A O 1
ATOM 3917 N N . TYR A 1 493 ? 6.384 -4.539 -22.736 1.00 89.44 493 TYR A N 1
ATOM 3918 C CA . TYR A 1 493 ? 6.463 -5.680 -23.645 1.00 89.44 493 TYR A CA 1
ATOM 3919 C C . TYR A 1 493 ? 6.008 -5.313 -25.058 1.00 89.44 493 TYR A C 1
ATOM 3921 O O . TYR A 1 493 ? 4.860 -4.936 -25.281 1.00 89.44 493 TYR A O 1
ATOM 3929 N N . ILE A 1 494 ? 6.903 -5.460 -26.033 1.00 87.75 494 ILE A N 1
ATOM 3930 C CA . ILE A 1 494 ? 6.623 -5.331 -27.467 1.00 87.75 494 ILE A CA 1
ATOM 3931 C C . ILE A 1 494 ? 7.279 -6.520 -28.168 1.00 87.75 494 ILE A C 1
ATOM 3933 O O . ILE A 1 494 ? 8.491 -6.695 -28.054 1.00 87.75 494 ILE A O 1
ATOM 3937 N N . ASN A 1 495 ? 6.525 -7.313 -28.933 1.00 85.75 495 ASN A N 1
ATOM 3938 C CA . ASN A 1 495 ? 7.085 -8.425 -29.700 1.00 85.75 495 ASN A CA 1
ATOM 3939 C C . ASN A 1 495 ? 6.440 -8.528 -31.084 1.00 85.75 495 ASN A C 1
ATOM 3941 O O . ASN A 1 495 ? 5.629 -9.410 -31.367 1.00 85.75 495 ASN A O 1
ATOM 3945 N N . LYS A 1 496 ? 6.844 -7.624 -31.979 1.00 77.38 496 LYS A N 1
ATOM 3946 C CA . LYS A 1 496 ? 6.252 -7.503 -33.312 1.00 77.38 496 LYS A CA 1
ATOM 3947 C C . LYS A 1 496 ? 7.211 -7.867 -34.432 1.00 77.38 496 LYS A C 1
ATOM 3949 O O . LYS A 1 496 ? 8.353 -7.406 -34.483 1.00 77.38 496 LYS A O 1
ATOM 3954 N N . ASP A 1 497 ? 6.695 -8.641 -35.386 1.00 73.62 497 ASP A N 1
ATOM 3955 C CA . ASP A 1 497 ? 7.330 -8.877 -36.681 1.00 73.62 497 ASP A CA 1
ATOM 3956 C C . ASP A 1 497 ? 6.645 -8.056 -37.778 1.00 73.62 497 ASP A C 1
ATOM 3958 O O . ASP A 1 497 ? 5.544 -8.377 -38.237 1.00 73.62 497 ASP A O 1
ATOM 3962 N N . TYR A 1 498 ? 7.283 -6.962 -38.192 1.00 69.00 498 TYR A N 1
ATOM 3963 C CA . TYR A 1 498 ? 6.741 -6.099 -39.231 1.00 69.00 498 TYR A CA 1
ATOM 3964 C C . TYR A 1 498 ? 7.150 -6.595 -40.619 1.00 69.00 498 TYR A C 1
ATOM 3966 O O . TYR A 1 498 ? 8.252 -6.336 -41.104 1.00 69.00 498 TYR A O 1
ATOM 3974 N N . ASN A 1 499 ? 6.209 -7.231 -41.318 1.00 60.19 499 ASN A N 1
ATOM 3975 C CA . ASN A 1 499 ? 6.343 -7.597 -42.731 1.00 60.19 499 ASN A CA 1
ATOM 3976 C C . ASN A 1 499 ? 6.141 -6.375 -43.655 1.00 60.19 499 ASN A C 1
ATOM 3978 O O . ASN A 1 499 ? 5.143 -6.288 -44.371 1.00 60.19 499 ASN A O 1
ATOM 3982 N N . TYR A 1 500 ? 7.070 -5.413 -43.658 1.00 60.25 500 TYR A N 1
ATOM 3983 C CA . TYR A 1 500 ? 7.026 -4.261 -44.573 1.00 60.25 500 TYR A CA 1
ATOM 3984 C C . TYR A 1 500 ? 8.086 -4.345 -45.672 1.00 60.25 500 TYR A C 1
ATOM 3986 O O . TYR A 1 500 ? 9.277 -4.445 -45.398 1.00 60.25 500 TYR A O 1
ATOM 3994 N N . SER A 1 501 ? 7.651 -4.221 -46.931 1.00 53.72 501 SER A N 1
ATOM 3995 C CA . SER A 1 501 ? 8.539 -4.264 -48.097 1.00 53.72 501 SER A CA 1
ATOM 3996 C C . SER A 1 501 ? 9.047 -2.898 -48.581 1.00 53.72 501 SER A C 1
ATOM 3998 O O . SER A 1 501 ? 9.962 -2.901 -49.388 1.00 53.72 501 SER A O 1
ATOM 4000 N N . ASP A 1 502 ? 8.509 -1.750 -48.126 1.00 45.66 502 ASP A N 1
ATOM 4001 C CA . ASP A 1 502 ? 8.926 -0.432 -48.673 1.00 45.66 502 ASP A CA 1
ATOM 4002 C C . ASP A 1 502 ? 8.711 0.813 -47.762 1.00 45.66 502 ASP A C 1
ATOM 4004 O O . ASP A 1 502 ? 8.808 1.953 -48.220 1.00 45.66 502 ASP A O 1
ATOM 4008 N N . SER A 1 503 ? 8.411 0.674 -46.459 1.00 54.12 503 SER A N 1
ATOM 4009 C CA . SER A 1 503 ? 8.185 1.842 -45.558 1.00 54.12 503 SER A CA 1
ATOM 4010 C C . SER A 1 503 ? 8.604 1.642 -44.091 1.00 54.12 503 SER A C 1
ATOM 4012 O O . SER A 1 503 ? 8.184 2.392 -43.214 1.00 54.12 503 SER A O 1
ATOM 4014 N N . ALA A 1 504 ? 9.477 0.668 -43.831 1.00 54.38 504 ALA A N 1
ATOM 4015 C CA . ALA A 1 504 ? 9.889 0.228 -42.493 1.00 54.38 504 ALA A CA 1
ATOM 4016 C C . ALA A 1 504 ? 10.542 1.310 -41.599 1.00 54.38 504 ALA A C 1
ATOM 4018 O O . ALA A 1 504 ? 10.526 1.204 -40.380 1.00 54.38 504 ALA A O 1
ATOM 4019 N N . TRP A 1 505 ? 11.071 2.385 -42.187 1.00 55.59 505 TRP A N 1
ATOM 4020 C CA . TRP A 1 505 ? 11.724 3.485 -41.464 1.00 55.59 505 TRP A CA 1
ATOM 4021 C C . TRP A 1 505 ? 10.755 4.463 -40.765 1.00 55.59 505 TRP A C 1
ATOM 4023 O O . TRP A 1 505 ? 11.209 5.367 -40.064 1.00 55.59 505 TRP A O 1
ATOM 4033 N N . LYS A 1 506 ? 9.437 4.323 -40.977 1.00 58.88 506 LYS A N 1
ATOM 4034 C CA . LYS A 1 506 ? 8.382 5.224 -40.457 1.00 58.88 506 LYS A CA 1
ATOM 4035 C C . LYS A 1 506 ? 7.713 4.730 -39.172 1.00 58.88 506 LYS A C 1
ATOM 4037 O O . LYS A 1 506 ? 6.870 5.429 -38.619 1.00 58.88 506 LYS A O 1
ATOM 4042 N N . LEU A 1 507 ? 8.049 3.519 -38.743 1.00 72.25 507 LEU A N 1
ATOM 4043 C CA . LEU A 1 507 ? 7.457 2.843 -37.596 1.00 72.25 507 LEU A CA 1
ATOM 4044 C C . LEU A 1 507 ? 8.523 2.699 -36.513 1.00 72.25 507 LEU A C 1
ATOM 4046 O O . LEU A 1 507 ? 9.686 2.449 -36.827 1.00 72.25 507 LEU A O 1
ATOM 4050 N N . GLY A 1 508 ? 8.121 2.888 -35.261 1.00 83.31 508 GLY A N 1
ATOM 4051 C CA . GLY A 1 508 ? 9.003 2.827 -34.108 1.00 83.31 508 GLY A CA 1
ATOM 4052 C C . GLY A 1 508 ? 8.338 2.087 -32.956 1.00 83.31 508 GLY A C 1
ATOM 4053 O O . GLY A 1 508 ? 7.150 2.264 -32.711 1.00 83.31 508 GLY A O 1
ATOM 4054 N N . ALA A 1 509 ? 9.115 1.272 -32.255 1.00 89.25 509 ALA A N 1
ATOM 4055 C CA . ALA A 1 509 ? 8.718 0.582 -31.037 1.00 89.25 509 ALA A CA 1
ATOM 4056 C C . ALA A 1 509 ? 9.427 1.190 -29.822 1.00 89.25 509 ALA A C 1
ATOM 4058 O O . ALA A 1 509 ? 10.642 1.387 -29.840 1.00 89.25 509 ALA A O 1
ATOM 4059 N N . GLY A 1 510 ? 8.658 1.477 -28.781 1.00 91.88 510 GLY A N 1
ATOM 4060 C CA . GLY A 1 510 ? 9.113 1.982 -27.489 1.00 91.88 510 GLY A CA 1
ATOM 4061 C C . GLY A 1 510 ? 7.928 2.506 -26.690 1.00 91.88 510 GLY A C 1
ATOM 4062 O O . GLY A 1 510 ? 6.801 2.481 -27.191 1.00 91.88 510 GLY A O 1
ATOM 4063 N N . LEU A 1 511 ? 8.175 3.009 -25.478 1.00 95.12 511 LEU A N 1
ATOM 4064 C CA . LEU A 1 511 ? 7.150 3.650 -24.648 1.00 95.12 511 LEU A CA 1
ATOM 4065 C C . LEU A 1 511 ? 6.330 4.668 -25.460 1.00 95.12 511 LEU A C 1
ATOM 4067 O O . LEU A 1 511 ? 5.101 4.705 -25.381 1.00 95.12 511 LEU A O 1
ATOM 4071 N N . ILE A 1 512 ? 7.031 5.445 -26.289 1.00 92.69 512 ILE A N 1
ATOM 4072 C CA . ILE A 1 512 ? 6.505 6.333 -27.320 1.00 92.69 512 ILE A CA 1
ATOM 4073 C C . ILE A 1 512 ? 6.873 5.767 -28.693 1.00 92.69 512 ILE A C 1
ATOM 4075 O O . ILE A 1 512 ? 8.030 5.823 -29.110 1.00 92.69 512 ILE A O 1
ATOM 4079 N N . ALA A 1 513 ? 5.883 5.277 -29.441 1.00 88.44 513 ALA A N 1
ATOM 4080 C CA . ALA A 1 513 ? 6.122 4.751 -30.786 1.00 88.44 513 ALA A CA 1
ATOM 4081 C C . ALA A 1 513 ? 6.665 5.832 -31.744 1.00 88.44 513 ALA A C 1
ATOM 4083 O O . ALA A 1 513 ? 7.638 5.594 -32.462 1.00 88.44 513 ALA A O 1
ATOM 4084 N N . PHE A 1 514 ? 6.070 7.036 -31.729 1.00 86.69 514 PHE A N 1
ATOM 4085 C CA . PHE A 1 514 ? 6.474 8.161 -32.578 1.00 86.69 514 PHE A CA 1
ATOM 4086 C C . PHE A 1 514 ? 6.493 9.487 -31.797 1.00 86.69 514 PHE A C 1
ATOM 4088 O O . PHE A 1 514 ? 5.444 10.074 -31.516 1.00 86.69 514 PHE A O 1
ATOM 4095 N N . GLY A 1 515 ? 7.694 10.014 -31.537 1.00 86.75 515 GLY A N 1
ATOM 4096 C CA . GLY A 1 515 ? 7.916 11.313 -30.893 1.00 86.75 515 GLY A CA 1
ATOM 4097 C C . GLY A 1 515 ? 7.855 12.506 -31.859 1.00 86.75 515 GLY A C 1
ATOM 4098 O O . GLY A 1 515 ? 8.451 12.495 -32.941 1.00 86.75 515 GLY A O 1
ATOM 4099 N N . GLY A 1 516 ? 7.118 13.545 -31.469 1.00 82.38 516 GLY A N 1
ATOM 4100 C CA . GLY A 1 516 ? 6.959 14.807 -32.192 1.00 82.38 516 GLY A CA 1
ATOM 4101 C C . GLY A 1 516 ? 7.897 15.914 -31.711 1.00 82.38 516 GLY A C 1
ATOM 4102 O O . GLY A 1 516 ? 8.843 15.674 -30.970 1.00 82.38 516 GLY A O 1
ATOM 4103 N N . ASN A 1 517 ? 7.644 17.145 -32.157 1.00 82.75 517 ASN A N 1
ATOM 4104 C CA . ASN A 1 517 ? 8.436 18.309 -31.758 1.00 82.75 517 ASN A CA 1
ATOM 4105 C C . ASN A 1 517 ? 8.099 18.748 -30.324 1.00 82.75 517 ASN A C 1
ATOM 4107 O O . ASN A 1 517 ? 6.922 18.949 -30.027 1.00 82.75 517 ASN A O 1
ATOM 4111 N N . GLY A 1 518 ? 9.116 18.969 -29.488 1.00 82.19 518 GLY A N 1
ATOM 4112 C CA . GLY A 1 518 ? 8.956 19.426 -28.106 1.00 82.19 518 GLY A CA 1
ATOM 4113 C C . GLY A 1 518 ? 8.752 18.295 -27.099 1.00 82.19 518 GLY A C 1
ATOM 4114 O O . GLY A 1 518 ? 8.145 18.527 -26.057 1.00 82.19 518 GLY A O 1
ATOM 4115 N N . VAL A 1 519 ? 9.217 17.079 -27.411 1.00 89.38 519 VAL A N 1
ATOM 4116 C CA . VAL A 1 519 ? 9.179 15.972 -26.448 1.00 89.38 519 VAL A CA 1
ATOM 4117 C C . VAL A 1 519 ? 10.283 16.162 -25.415 1.00 89.38 519 VAL A C 1
ATOM 4119 O O . VAL A 1 519 ? 11.463 16.185 -25.760 1.00 89.38 519 VAL A O 1
ATOM 4122 N N . THR A 1 520 ? 9.904 16.225 -24.143 1.00 92.19 520 THR A N 1
ATOM 4123 C CA . THR A 1 520 ? 10.852 16.207 -23.024 1.00 92.19 520 THR A CA 1
ATOM 4124 C C . THR A 1 520 ? 10.493 15.072 -22.086 1.00 92.19 520 THR A C 1
ATOM 4126 O O . THR A 1 520 ? 9.349 14.967 -21.651 1.00 92.19 520 THR A O 1
ATOM 4129 N N . ILE A 1 521 ? 11.473 14.235 -21.766 1.00 95.81 521 ILE A N 1
ATOM 4130 C CA . ILE A 1 521 ? 11.335 13.175 -20.769 1.00 95.81 521 ILE A CA 1
ATOM 4131 C C . ILE A 1 521 ? 12.404 13.414 -19.715 1.00 95.81 521 ILE A C 1
ATOM 4133 O O . ILE A 1 521 ? 13.583 13.529 -20.048 1.00 95.81 521 ILE A O 1
ATOM 4137 N N . LYS A 1 522 ? 12.003 13.533 -18.455 1.00 94.94 522 LYS A N 1
ATOM 4138 C CA . LYS A 1 522 ? 12.944 13.748 -17.358 1.00 94.94 522 LYS A CA 1
ATOM 4139 C C . LYS A 1 522 ? 12.605 12.894 -16.152 1.00 94.94 522 LYS A C 1
ATOM 4141 O O . LYS A 1 522 ? 11.444 12.542 -15.976 1.00 94.94 522 LYS A O 1
ATOM 4146 N N . ASN A 1 523 ? 13.610 12.587 -15.336 1.00 90.75 523 ASN A N 1
ATOM 4147 C CA . ASN A 1 523 ? 13.455 11.869 -14.069 1.00 90.75 523 ASN A CA 1
ATOM 4148 C C . ASN A 1 523 ? 12.698 10.534 -14.221 1.00 90.75 523 ASN A C 1
ATOM 4150 O O . ASN A 1 523 ? 11.899 10.188 -13.362 1.00 90.75 523 ASN A O 1
ATOM 4154 N N . LEU A 1 524 ? 12.882 9.812 -15.330 1.00 94.94 524 LEU A N 1
ATOM 4155 C CA . LEU A 1 524 ? 12.133 8.589 -15.635 1.00 94.94 524 LEU A CA 1
ATOM 4156 C C . LEU A 1 524 ? 13.074 7.418 -15.924 1.00 94.94 524 LEU A C 1
ATOM 4158 O O . LEU A 1 524 ? 14.075 7.581 -16.628 1.00 94.94 524 LEU A O 1
ATOM 4162 N N . ALA A 1 525 ? 12.723 6.238 -15.422 1.00 89.69 525 ALA A N 1
ATOM 4163 C CA . ALA A 1 525 ? 13.443 5.002 -15.689 1.00 89.69 525 ALA A CA 1
ATOM 4164 C C . ALA A 1 525 ? 12.557 3.963 -16.372 1.00 89.69 525 ALA A C 1
ATOM 4166 O O . ALA A 1 525 ? 11.337 3.963 -16.208 1.00 89.69 525 ALA A O 1
ATOM 4167 N N . ILE A 1 526 ? 13.187 3.082 -17.147 1.00 90.69 526 ILE A N 1
ATOM 4168 C CA . ILE A 1 526 ? 12.554 1.880 -17.695 1.00 90.69 526 ILE A CA 1
ATOM 4169 C C . ILE A 1 526 ? 13.404 0.681 -17.298 1.00 90.69 526 ILE A C 1
ATOM 4171 O O . ILE A 1 526 ? 14.613 0.680 -17.552 1.00 90.69 526 ILE A O 1
ATOM 4175 N N . ASP A 1 527 ? 12.767 -0.332 -16.719 1.00 83.62 527 ASP A N 1
ATOM 4176 C CA . ASP A 1 527 ? 13.421 -1.579 -16.329 1.00 83.62 527 ASP A CA 1
ATOM 4177 C C . ASP A 1 527 ? 12.532 -2.807 -16.580 1.00 83.62 527 ASP A C 1
ATOM 4179 O O . ASP A 1 527 ? 11.370 -2.663 -16.971 1.00 83.62 527 ASP A O 1
ATOM 4183 N N . ASN A 1 528 ? 13.089 -4.011 -16.428 1.00 73.88 528 ASN A N 1
ATOM 4184 C CA . ASN A 1 528 ? 12.423 -5.302 -16.635 1.00 73.88 528 ASN A CA 1
ATOM 4185 C C . ASN A 1 528 ? 11.511 -5.309 -17.879 1.00 73.88 528 ASN A C 1
ATOM 4187 O O . ASN A 1 528 ? 10.288 -5.427 -17.789 1.00 73.88 528 ASN A O 1
ATOM 4191 N N . SER A 1 529 ? 12.089 -5.047 -19.052 1.00 85.00 529 SER A N 1
ATOM 4192 C CA . SER A 1 529 ? 11.325 -4.727 -20.263 1.00 85.00 529 SER A CA 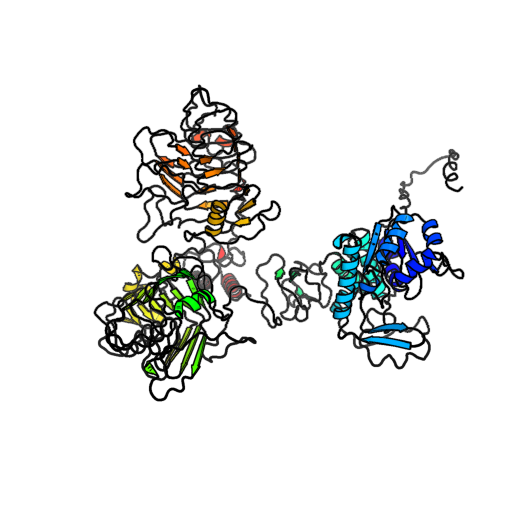1
ATOM 4193 C C . SER A 1 529 ? 11.870 -5.443 -21.497 1.00 85.00 529 SER A C 1
ATOM 4195 O O . SER A 1 529 ? 13.079 -5.563 -21.695 1.00 85.00 529 SER A O 1
ATOM 4197 N N . TYR A 1 530 ? 10.969 -5.889 -22.374 1.00 88.31 530 TYR A N 1
ATOM 4198 C CA . TYR A 1 530 ? 11.299 -6.626 -23.592 1.00 88.31 530 TYR A CA 1
ATOM 4199 C C . TYR A 1 530 ? 10.732 -5.927 -24.822 1.00 88.31 530 TYR A C 1
ATOM 4201 O O . TYR A 1 530 ? 9.527 -5.944 -25.069 1.00 88.31 530 TYR A O 1
ATOM 4209 N N . ILE A 1 531 ? 11.613 -5.342 -25.630 1.00 91.31 531 ILE A N 1
ATOM 4210 C CA . ILE A 1 531 ? 11.243 -4.601 -26.832 1.00 91.31 531 ILE A CA 1
ATOM 4211 C C . ILE A 1 531 ? 11.877 -5.269 -28.047 1.00 91.31 531 ILE A C 1
ATOM 4213 O O . ILE A 1 531 ? 13.051 -5.070 -28.349 1.00 91.31 531 ILE A O 1
ATOM 4217 N N . LYS A 1 532 ? 11.080 -6.026 -28.798 1.00 88.94 532 LYS A N 1
ATOM 4218 C CA . LYS A 1 532 ? 11.476 -6.650 -30.059 1.00 88.94 532 LYS A CA 1
ATOM 4219 C C . LYS A 1 532 ? 10.565 -6.204 -31.193 1.00 88.94 532 LYS A C 1
ATOM 4221 O O . LYS A 1 532 ? 9.376 -6.506 -31.222 1.00 88.94 532 LYS A O 1
ATOM 4226 N N . ALA A 1 533 ? 11.152 -5.516 -32.165 1.00 85.00 533 ALA A N 1
ATOM 4227 C CA . ALA A 1 533 ? 10.454 -5.014 -33.338 1.00 85.00 533 ALA A CA 1
ATOM 4228 C C . ALA A 1 533 ? 11.257 -5.338 -34.606 1.00 85.00 533 ALA A C 1
ATOM 4230 O O . ALA A 1 533 ? 12.138 -4.584 -35.029 1.00 85.00 533 ALA A O 1
ATOM 4231 N N . LEU A 1 534 ? 10.981 -6.496 -35.212 1.00 76.56 534 LEU A N 1
ATOM 4232 C CA . LEU A 1 534 ? 11.703 -6.941 -36.404 1.00 76.56 534 LEU A CA 1
ATOM 4233 C C . LEU A 1 534 ? 11.432 -5.967 -37.560 1.00 76.56 534 LEU A C 1
ATOM 4235 O O . LEU A 1 534 ? 10.297 -5.563 -37.799 1.00 76.56 534 LEU A O 1
ATOM 4239 N N . SER A 1 535 ? 12.493 -5.587 -38.271 1.00 76.62 535 SER A N 1
ATOM 4240 C CA . SER A 1 535 ? 12.476 -4.693 -39.441 1.00 76.62 535 SER A CA 1
ATOM 4241 C C . SER A 1 535 ? 12.222 -3.192 -39.200 1.00 76.62 535 SER A C 1
ATOM 4243 O O . SER A 1 535 ? 12.440 -2.430 -40.137 1.00 76.62 535 SER A O 1
ATOM 4245 N N . VAL A 1 536 ? 11.847 -2.726 -38.000 1.00 83.25 536 VAL A N 1
ATOM 4246 C CA . VAL A 1 536 ? 11.591 -1.288 -37.702 1.00 83.25 536 VAL A CA 1
ATOM 4247 C C . VAL A 1 536 ? 12.490 -0.756 -36.578 1.00 83.25 536 VAL A C 1
ATOM 4249 O O . VAL A 1 536 ? 13.262 -1.519 -36.005 1.00 83.25 536 VAL A O 1
ATOM 4252 N N . SER A 1 537 ? 12.452 0.539 -36.254 1.00 86.88 537 SER A N 1
ATOM 4253 C CA . SER A 1 537 ? 13.286 1.070 -35.167 1.00 86.88 537 SER A CA 1
ATOM 4254 C C . SER A 1 537 ? 12.747 0.687 -33.784 1.00 86.88 537 SER A C 1
ATOM 4256 O O . SER A 1 537 ? 11.538 0.701 -33.564 1.00 86.88 537 SER A O 1
ATOM 4258 N N . ALA A 1 538 ? 13.631 0.352 -32.844 1.00 91.12 538 ALA A N 1
ATOM 4259 C CA . ALA A 1 538 ? 13.269 -0.059 -31.486 1.00 91.12 538 ALA A CA 1
ATOM 4260 C C . ALA A 1 538 ? 14.039 0.734 -30.421 1.00 91.12 538 ALA A C 1
ATOM 4262 O O . ALA A 1 538 ? 15.206 1.078 -30.621 1.00 91.12 538 ALA A O 1
ATOM 4263 N N . SER A 1 539 ? 13.390 1.010 -29.291 1.00 93.50 539 SER A N 1
ATOM 4264 C CA . SER A 1 539 ? 13.998 1.627 -28.109 1.00 93.50 539 SER A CA 1
ATOM 4265 C C . SER A 1 539 ? 13.156 1.437 -26.855 1.00 93.50 539 SER A C 1
ATOM 4267 O O . SER A 1 539 ? 11.985 1.091 -26.972 1.00 93.50 539 SER A O 1
ATOM 4269 N N . ALA A 1 540 ? 13.711 1.734 -25.680 1.00 94.94 540 ALA A N 1
ATOM 4270 C CA . ALA A 1 540 ? 12.929 1.782 -24.449 1.00 94.94 540 ALA A CA 1
ATOM 4271 C C . ALA A 1 540 ? 11.983 2.997 -24.450 1.00 94.94 540 ALA A C 1
ATOM 4273 O O . ALA A 1 540 ? 10.783 2.847 -24.232 1.00 94.94 540 ALA A O 1
ATOM 4274 N N . PHE A 1 541 ? 12.495 4.192 -24.772 1.00 95.19 541 PHE A N 1
ATOM 4275 C CA . PHE A 1 541 ? 11.708 5.429 -24.737 1.00 95.19 541 PHE A CA 1
ATOM 4276 C C . PHE A 1 541 ? 11.023 5.759 -26.070 1.00 95.19 541 PHE A C 1
ATOM 4278 O O . PHE A 1 541 ? 9.814 5.585 -26.181 1.00 95.19 541 PHE A O 1
ATOM 4285 N N . ILE A 1 542 ? 11.746 6.269 -27.076 1.00 92.19 542 ILE A N 1
ATOM 4286 C CA . ILE A 1 542 ? 11.147 6.792 -28.317 1.00 92.19 542 ILE A CA 1
ATOM 4287 C C . ILE A 1 542 ? 11.559 5.963 -29.534 1.00 92.19 542 ILE A C 1
ATOM 4289 O O . ILE A 1 542 ? 12.683 6.069 -30.033 1.00 92.19 542 ILE A O 1
ATOM 4293 N N . GLY A 1 543 ? 10.618 5.185 -30.072 1.00 89.50 543 GLY A N 1
ATOM 4294 C CA . GLY A 1 543 ? 10.864 4.284 -31.194 1.00 89.50 543 GLY A CA 1
ATOM 4295 C C . GLY A 1 543 ? 11.351 5.011 -32.446 1.00 89.50 543 GLY A C 1
ATOM 4296 O O . GLY A 1 543 ? 12.383 4.647 -33.014 1.00 89.50 543 GLY A O 1
ATOM 4297 N N . THR A 1 544 ? 10.637 6.050 -32.883 1.00 85.31 544 THR A N 1
ATOM 4298 C CA . THR A 1 544 ? 11.045 6.904 -34.011 1.00 85.31 544 THR A CA 1
ATOM 4299 C C . THR A 1 544 ? 10.665 8.370 -33.798 1.00 85.31 544 THR A C 1
ATOM 4301 O O . THR A 1 544 ? 9.728 8.673 -33.059 1.00 85.31 544 THR A O 1
ATOM 4304 N N . THR A 1 545 ? 11.364 9.296 -34.458 1.00 81.69 545 THR A N 1
ATOM 4305 C CA . THR A 1 545 ? 11.019 10.731 -34.488 1.00 81.69 545 THR A CA 1
ATOM 4306 C C . THR A 1 545 ? 10.794 11.247 -35.916 1.00 81.69 545 THR A C 1
ATOM 4308 O O . THR A 1 545 ? 11.334 10.719 -36.895 1.00 81.69 545 THR A O 1
ATOM 4311 N N . GLY A 1 546 ? 9.934 12.267 -36.045 1.00 69.69 546 GLY A N 1
ATOM 4312 C CA . GLY A 1 546 ? 9.347 12.695 -37.325 1.00 69.69 546 GLY A CA 1
ATOM 4313 C C . GLY A 1 546 ? 10.215 13.545 -38.256 1.00 69.69 546 GLY A C 1
ATOM 4314 O O . GLY A 1 546 ? 11.098 14.266 -37.810 1.00 69.69 546 GLY A O 1
ATOM 4315 N N . SER A 1 547 ? 9.859 13.521 -39.553 1.00 54.59 547 SER A N 1
ATOM 4316 C CA . SER A 1 547 ? 10.600 14.045 -40.719 1.00 54.59 547 SER A CA 1
ATOM 4317 C C . SER A 1 547 ? 10.550 15.564 -40.965 1.00 54.59 547 SER A C 1
ATOM 4319 O O . SER A 1 547 ? 10.889 16.011 -42.066 1.00 54.59 547 SER A O 1
ATOM 4321 N N . SER A 1 548 ? 10.079 16.374 -40.013 1.00 51.78 548 SER A N 1
ATOM 4322 C CA . SER A 1 548 ? 10.036 17.836 -40.165 1.00 51.78 548 SER A CA 1
ATOM 4323 C C . SER A 1 548 ? 11.404 18.479 -39.925 1.00 51.78 548 SER A C 1
ATOM 4325 O O . SER A 1 548 ? 12.274 17.915 -39.274 1.00 51.78 548 SER A O 1
ATOM 4327 N N . SER A 1 549 ? 11.608 19.694 -40.438 1.00 53.03 549 SER A N 1
ATOM 4328 C CA . SER A 1 549 ? 12.890 20.405 -40.354 1.00 53.03 549 SER A CA 1
ATOM 4329 C C . SER A 1 549 ? 13.319 20.837 -38.937 1.00 53.03 549 SER A C 1
ATOM 4331 O O . SER A 1 549 ? 14.416 21.373 -38.791 1.00 53.03 549 SER A O 1
ATOM 4333 N N . THR A 1 550 ? 12.467 20.639 -37.923 1.00 55.12 550 THR A N 1
ATOM 4334 C CA . THR A 1 550 ? 12.678 20.995 -36.508 1.00 55.12 550 THR A CA 1
ATOM 4335 C C . THR A 1 550 ? 11.881 20.030 -35.620 1.00 55.12 550 THR A C 1
ATOM 4337 O O . THR A 1 550 ? 10.654 20.133 -35.550 1.00 55.12 550 THR A O 1
ATOM 4340 N N . THR A 1 551 ? 12.559 19.083 -34.981 1.00 62.53 551 THR A N 1
ATOM 4341 C CA . THR A 1 551 ? 11.960 18.165 -34.003 1.00 62.53 551 THR A CA 1
ATOM 4342 C C . THR A 1 551 ? 12.866 18.192 -32.784 1.00 62.53 551 THR A C 1
ATOM 4344 O O . THR A 1 551 ? 13.954 17.638 -32.866 1.00 62.53 551 THR A O 1
ATOM 4347 N N . ASP A 1 552 ? 12.462 18.884 -31.722 1.00 77.44 552 ASP A N 1
ATOM 4348 C CA . ASP A 1 552 ? 13.238 19.042 -30.493 1.00 77.44 552 ASP A CA 1
ATOM 4349 C C . ASP A 1 552 ? 12.879 17.920 -29.514 1.00 77.44 552 ASP A C 1
ATOM 4351 O O . ASP A 1 552 ? 11.719 17.799 -29.109 1.00 77.44 552 ASP A O 1
ATOM 4355 N N . VAL A 1 553 ? 13.866 17.091 -29.165 1.00 83.94 553 VAL A N 1
ATOM 4356 C CA . VAL A 1 553 ? 13.723 16.011 -28.176 1.00 83.94 553 VAL A CA 1
ATOM 4357 C C . VAL A 1 553 ? 14.824 16.125 -27.129 1.00 83.94 553 VAL A C 1
ATOM 4359 O O . VAL A 1 553 ? 16.004 16.202 -27.490 1.00 83.94 553 VAL A O 1
ATOM 4362 N N . SER A 1 554 ? 14.442 16.097 -25.850 1.00 88.88 554 SER A N 1
ATOM 4363 C CA . SER A 1 554 ? 15.377 16.185 -24.727 1.00 88.88 554 SER A CA 1
ATOM 4364 C C . SER A 1 554 ? 15.143 15.130 -23.649 1.00 88.88 554 SER A C 1
ATOM 4366 O O . SER A 1 554 ? 14.000 14.794 -23.331 1.00 88.88 554 SER A O 1
ATOM 4368 N N . PHE A 1 555 ? 16.243 14.668 -23.055 1.00 93.06 555 PHE A N 1
ATOM 4369 C CA . PHE A 1 555 ? 16.246 13.743 -21.924 1.00 93.06 555 PHE A CA 1
ATOM 4370 C C . PHE A 1 555 ? 17.106 14.275 -20.783 1.00 93.06 555 PHE A C 1
ATOM 4372 O O . PHE A 1 555 ? 18.225 14.738 -21.017 1.00 93.06 555 PHE A O 1
ATOM 4379 N N . GLU A 1 556 ? 16.603 14.174 -19.557 1.00 94.38 556 GLU A N 1
ATOM 4380 C CA . GLU A 1 556 ? 17.325 14.601 -18.359 1.00 94.38 556 GLU A CA 1
ATOM 4381 C C . GLU A 1 556 ? 17.116 13.614 -17.208 1.00 94.38 556 GLU A C 1
ATOM 4383 O O . GLU A 1 556 ? 15.987 13.236 -16.915 1.00 94.38 556 GLU A O 1
ATOM 4388 N N . ASN A 1 557 ? 18.183 13.203 -16.523 1.00 91.56 557 ASN A N 1
ATOM 4389 C CA . ASN A 1 557 ? 18.094 12.350 -15.329 1.00 91.56 557 ASN A CA 1
ATOM 4390 C C . ASN A 1 557 ? 17.314 11.043 -15.577 1.00 91.56 557 ASN A C 1
ATOM 4392 O O . ASN A 1 557 ? 16.511 10.635 -14.742 1.00 91.56 557 ASN A O 1
ATOM 4396 N N . CYS A 1 558 ? 17.492 10.409 -16.735 1.00 95.44 558 CYS A N 1
ATOM 4397 C CA . CYS A 1 558 ? 16.763 9.196 -17.112 1.00 95.44 558 CYS A CA 1
ATOM 4398 C C . CYS A 1 558 ? 17.712 8.003 -17.232 1.00 95.44 558 CYS A C 1
ATOM 4400 O O . CYS A 1 558 ? 18.854 8.163 -17.665 1.00 95.44 558 CYS A O 1
ATOM 4402 N N . TYR A 1 559 ? 17.249 6.795 -16.917 1.00 94.19 559 TYR A N 1
ATOM 4403 C CA . TYR A 1 559 ? 18.069 5.599 -17.112 1.00 94.19 559 TYR A CA 1
ATOM 4404 C C . TYR A 1 559 ? 17.294 4.397 -17.637 1.00 94.19 559 TYR A C 1
ATOM 4406 O O . TYR A 1 559 ? 16.067 4.353 -17.598 1.00 94.19 559 TYR A O 1
ATOM 4414 N N . ILE A 1 560 ? 18.044 3.438 -18.174 1.00 95.81 560 ILE A N 1
ATOM 4415 C CA . ILE A 1 560 ? 17.525 2.151 -18.631 1.00 95.81 560 ILE A CA 1
ATOM 4416 C C . ILE A 1 560 ? 18.270 1.061 -17.867 1.00 95.81 560 ILE A C 1
ATOM 4418 O O . ILE A 1 560 ? 19.506 1.029 -17.918 1.00 95.81 560 ILE A O 1
ATOM 4422 N N . GLY A 1 561 ? 17.521 0.224 -17.151 1.00 84.06 561 GLY A N 1
ATOM 4423 C CA . GLY A 1 561 ? 18.056 -0.835 -16.299 1.00 84.06 561 GLY A CA 1
ATOM 4424 C C . GLY A 1 561 ? 18.729 -1.969 -17.071 1.00 84.06 561 GLY A C 1
ATOM 4425 O O . GLY A 1 561 ? 18.752 -1.991 -18.308 1.00 84.06 561 GLY A O 1
ATOM 4426 N N . GLU A 1 562 ? 19.357 -2.882 -16.330 1.00 81.81 562 GLU A N 1
ATOM 4427 C CA . GLU A 1 562 ? 20.107 -4.003 -16.910 1.00 81.81 562 GLU A CA 1
ATOM 4428 C C . GLU A 1 562 ? 19.198 -5.109 -17.458 1.00 81.81 562 GLU A C 1
ATOM 4430 O O . GLU A 1 562 ? 19.547 -5.748 -18.455 1.00 81.81 562 GLU A O 1
ATOM 4435 N N . ASP A 1 563 ? 17.988 -5.234 -16.908 1.00 75.19 563 ASP A N 1
ATOM 4436 C CA . ASP A 1 563 ? 16.973 -6.214 -17.305 1.00 75.19 563 ASP A CA 1
ATOM 4437 C C . ASP A 1 563 ? 16.096 -5.728 -18.471 1.00 75.19 563 ASP A C 1
ATOM 4439 O O . ASP A 1 563 ? 14.956 -6.154 -18.671 1.00 75.19 563 ASP A O 1
ATOM 4443 N N . VAL A 1 564 ? 16.644 -4.840 -19.302 1.00 86.62 564 VAL A N 1
ATOM 4444 C CA . VAL A 1 564 ? 15.995 -4.359 -20.522 1.00 86.62 564 VAL A CA 1
ATOM 4445 C C . VAL A 1 564 ? 16.660 -4.965 -21.753 1.00 86.62 564 VAL A C 1
ATOM 4447 O O . VAL A 1 564 ? 17.862 -4.802 -21.985 1.00 86.62 564 VAL A O 1
ATOM 4450 N N . TYR A 1 565 ? 15.858 -5.623 -22.592 1.00 91.12 565 TYR A N 1
ATOM 4451 C CA . TYR A 1 565 ? 16.280 -6.139 -23.894 1.00 91.12 565 TYR A CA 1
ATOM 4452 C C . TYR A 1 565 ? 15.641 -5.352 -25.037 1.00 91.12 565 TYR A C 1
ATOM 4454 O O . TYR A 1 565 ? 14.418 -5.216 -25.107 1.00 91.12 565 TYR A O 1
ATOM 4462 N N . ILE A 1 566 ? 16.469 -4.869 -25.966 1.00 93.12 566 ILE A N 1
ATOM 4463 C CA . ILE A 1 566 ? 16.030 -4.097 -27.132 1.00 93.12 566 ILE A CA 1
ATOM 4464 C C . ILE A 1 566 ? 16.575 -4.741 -28.407 1.00 93.12 566 ILE A C 1
ATOM 4466 O O . ILE A 1 566 ? 17.788 -4.815 -28.601 1.00 93.12 566 ILE A O 1
ATOM 4470 N N . TYR A 1 567 ? 15.678 -5.133 -29.312 1.00 91.50 567 TYR A N 1
ATOM 4471 C CA . TYR A 1 567 ? 16.008 -5.646 -30.639 1.00 91.50 567 TYR A CA 1
ATOM 4472 C C . TYR A 1 567 ? 15.187 -4.964 -31.734 1.00 91.50 567 TYR A C 1
ATOM 4474 O O . TYR A 1 567 ? 13.957 -5.039 -31.746 1.00 91.50 567 TYR A O 1
ATOM 4482 N N . GLY A 1 568 ? 15.866 -4.358 -32.712 1.00 89.62 568 GLY A N 1
ATOM 4483 C CA . GLY A 1 568 ? 15.216 -3.669 -33.833 1.00 89.62 568 GLY A CA 1
ATOM 4484 C C . GLY A 1 568 ? 15.837 -3.915 -35.213 1.00 89.62 568 GLY A C 1
ATOM 4485 O O . GLY A 1 568 ? 16.906 -4.503 -35.373 1.00 89.62 568 GLY A O 1
ATOM 4486 N N . GLY A 1 569 ? 15.186 -3.397 -36.253 1.00 85.88 569 GLY A N 1
ATOM 4487 C CA . GLY A 1 569 ? 15.817 -3.040 -37.530 1.00 85.88 569 GLY A CA 1
ATOM 4488 C C . GLY A 1 569 ? 17.037 -2.138 -37.309 1.00 85.88 569 GLY A C 1
ATOM 4489 O O . GLY A 1 569 ? 18.150 -2.444 -37.737 1.00 85.88 569 GLY A O 1
ATOM 4490 N N . CYS A 1 570 ? 16.828 -1.074 -36.544 1.00 86.81 570 CYS A N 1
ATOM 4491 C CA . CYS A 1 570 ? 17.844 -0.281 -35.855 1.00 86.81 570 CYS A CA 1
ATOM 4492 C C . CYS A 1 570 ? 17.400 -0.098 -34.396 1.00 86.81 570 CYS A C 1
ATOM 4494 O O . CYS A 1 570 ? 16.202 -0.161 -34.116 1.00 86.81 570 CYS A O 1
ATOM 4496 N N . ALA A 1 571 ? 18.336 0.076 -33.463 1.00 91.75 571 ALA A N 1
ATOM 4497 C CA . ALA A 1 571 ? 18.013 0.056 -32.035 1.00 91.75 571 ALA A CA 1
ATOM 4498 C C . ALA A 1 571 ? 18.748 1.137 -31.241 1.00 91.75 571 ALA A C 1
ATOM 4500 O O . ALA A 1 571 ? 19.966 1.255 -31.309 1.00 91.75 571 ALA A O 1
ATOM 4501 N N . GLY A 1 572 ? 18.019 1.927 -30.468 1.00 92.19 572 GLY A N 1
ATOM 4502 C CA . GLY A 1 572 ? 18.592 2.891 -29.533 1.00 92.19 572 GLY A CA 1
ATOM 4503 C C . GLY A 1 572 ? 18.077 2.625 -28.133 1.00 92.19 572 GLY A C 1
ATOM 4504 O O . GLY A 1 572 ? 16.945 2.189 -28.006 1.00 92.19 572 GLY A O 1
ATOM 4505 N N . GLY A 1 573 ? 18.835 2.913 -27.078 1.00 94.00 573 GLY A N 1
ATOM 4506 C CA . GLY A 1 573 ? 18.253 2.870 -25.731 1.00 94.00 573 GLY A CA 1
ATOM 4507 C C . GLY A 1 573 ? 17.154 3.926 -25.579 1.00 94.00 573 GLY A C 1
ATOM 4508 O O . GLY A 1 573 ? 16.000 3.606 -25.296 1.00 94.00 573 GLY A O 1
ATOM 4509 N N . PHE A 1 574 ? 17.492 5.186 -25.863 1.00 93.44 574 PHE A N 1
ATOM 4510 C CA . PHE A 1 574 ? 16.578 6.323 -25.719 1.00 93.44 574 PHE A CA 1
ATOM 4511 C C . PHE A 1 574 ? 15.808 6.638 -27.002 1.00 93.44 574 PHE A C 1
ATOM 4513 O O . PHE A 1 574 ? 14.610 6.911 -26.952 1.00 93.44 574 PHE A O 1
ATOM 4520 N N . ILE A 1 575 ? 16.481 6.605 -28.155 1.00 90.56 575 ILE A N 1
ATOM 4521 C CA . ILE A 1 575 ? 15.872 6.924 -29.453 1.00 90.56 575 ILE A CA 1
ATOM 4522 C C . ILE A 1 575 ? 16.254 5.867 -30.488 1.00 90.56 575 ILE A C 1
ATOM 4524 O O . ILE A 1 575 ? 17.422 5.767 -30.874 1.00 90.56 575 ILE A O 1
ATOM 4528 N N . GLY A 1 576 ? 15.272 5.120 -30.997 1.00 89.25 576 GLY A N 1
ATOM 4529 C CA . GLY A 1 576 ? 15.494 4.067 -31.992 1.00 89.25 576 GLY A CA 1
ATOM 4530 C C . GLY A 1 576 ? 15.987 4.617 -33.332 1.00 89.25 576 GLY A C 1
ATOM 4531 O O . GLY A 1 576 ? 17.075 4.273 -33.804 1.00 89.25 576 GLY A O 1
ATOM 4532 N N . ALA A 1 577 ? 15.212 5.521 -33.931 1.00 83.75 577 ALA A N 1
ATOM 4533 C CA . ALA A 1 577 ? 15.593 6.249 -35.139 1.00 83.75 577 ALA A CA 1
ATOM 4534 C C . ALA A 1 577 ? 15.067 7.690 -35.147 1.00 83.75 577 ALA A C 1
ATOM 4536 O O . ALA A 1 577 ? 14.092 8.010 -34.476 1.00 83.75 577 ALA A O 1
ATOM 4537 N N . GLY A 1 578 ? 15.683 8.561 -35.945 1.00 74.88 578 GLY A N 1
ATOM 4538 C CA . GLY A 1 578 ? 15.171 9.910 -36.188 1.00 74.88 578 GLY A CA 1
ATOM 4539 C C . GLY A 1 578 ? 15.331 10.337 -37.640 1.00 74.88 578 GLY A C 1
ATOM 4540 O O . GLY A 1 578 ? 16.425 10.231 -38.194 1.00 74.88 578 GLY A O 1
ATOM 4541 N N . ASN A 1 579 ? 14.248 10.819 -38.257 1.00 63.19 579 ASN A N 1
ATOM 4542 C CA . ASN A 1 579 ? 14.224 11.249 -39.657 1.00 63.19 579 ASN A CA 1
ATOM 4543 C C . ASN A 1 579 ? 14.173 12.778 -39.781 1.00 63.19 579 ASN A C 1
ATOM 4545 O O . ASN A 1 579 ? 13.447 13.439 -39.056 1.00 63.19 579 ASN A O 1
ATOM 4549 N N . GLY A 1 580 ? 14.872 13.347 -40.765 1.00 54.44 580 GLY A N 1
ATOM 4550 C CA . GLY A 1 580 ? 14.868 14.793 -41.041 1.00 54.44 580 GLY A CA 1
ATOM 4551 C C . GLY A 1 580 ? 16.001 15.562 -40.355 1.00 54.44 580 GLY A C 1
ATOM 4552 O O . GLY A 1 580 ? 16.827 14.983 -39.659 1.00 54.44 580 GLY A O 1
ATOM 4553 N N . THR A 1 581 ? 16.052 16.882 -40.565 1.00 45.88 581 THR A N 1
ATOM 4554 C CA . THR A 1 581 ? 17.014 17.781 -39.894 1.00 45.88 581 THR A CA 1
ATOM 4555 C C . THR A 1 581 ? 16.627 18.074 -38.436 1.00 45.88 581 THR A C 1
ATOM 4557 O O . THR A 1 581 ? 17.015 19.107 -37.907 1.00 45.88 581 THR A O 1
ATOM 4560 N N . GLY A 1 582 ? 15.788 17.231 -37.822 1.00 48.72 582 GLY A N 1
ATOM 4561 C CA . GLY A 1 582 ? 15.314 17.370 -36.446 1.00 48.72 582 GLY A CA 1
ATOM 4562 C C . GLY A 1 582 ? 16.426 17.087 -35.438 1.00 48.72 582 GLY A C 1
ATOM 4563 O O . GLY A 1 582 ? 17.332 16.297 -35.702 1.00 48.72 582 GLY A O 1
ATOM 4564 N N . TYR A 1 583 ? 16.384 17.777 -34.304 1.00 62.38 583 TYR A N 1
ATOM 4565 C CA . TYR A 1 583 ? 17.505 17.971 -33.400 1.00 62.38 583 TYR A CA 1
ATOM 4566 C C . TYR A 1 583 ? 17.249 17.254 -32.073 1.00 62.38 583 TYR A C 1
ATOM 4568 O O . TYR A 1 583 ? 16.308 17.564 -31.350 1.00 62.38 583 TYR A O 1
ATOM 4576 N N . VAL A 1 584 ? 18.143 16.346 -31.688 1.00 61.03 584 VAL A N 1
ATOM 4577 C CA . VAL A 1 584 ? 18.311 16.064 -30.258 1.00 61.03 584 VAL A CA 1
ATOM 4578 C C . VAL A 1 584 ? 18.841 17.357 -29.640 1.00 61.03 584 VAL A C 1
ATOM 4580 O O . VAL A 1 584 ? 19.956 17.773 -29.954 1.00 61.03 584 VAL A O 1
ATOM 4583 N N . THR A 1 585 ? 18.010 18.046 -28.861 1.00 60.53 585 THR A N 1
ATOM 4584 C CA . THR A 1 585 ? 18.326 19.376 -28.319 1.00 60.53 585 THR A CA 1
ATOM 4585 C C . THR A 1 585 ? 19.121 19.306 -27.025 1.00 60.53 585 THR A C 1
ATOM 4587 O O . THR A 1 585 ? 19.759 20.290 -26.667 1.00 60.53 585 THR A O 1
ATOM 4590 N N . GLY A 1 586 ? 19.145 18.149 -26.360 1.00 76.25 586 GLY A N 1
ATOM 4591 C CA . GLY A 1 586 ? 20.007 17.886 -25.212 1.00 76.25 586 GLY A CA 1
ATOM 4592 C C . GLY A 1 586 ? 19.687 16.547 -24.556 1.00 76.25 586 GLY A C 1
ATOM 4593 O O . GLY A 1 586 ? 18.526 16.235 -24.311 1.00 76.25 586 GLY A O 1
ATOM 4594 N N . ILE A 1 587 ? 20.716 15.750 -24.283 1.00 87.88 587 ILE A N 1
ATOM 4595 C CA . ILE A 1 587 ? 20.617 14.554 -23.442 1.00 87.88 587 ILE A CA 1
ATOM 4596 C C . ILE A 1 587 ? 21.664 14.726 -22.358 1.00 87.88 587 ILE A C 1
ATOM 4598 O O . ILE A 1 587 ? 22.855 14.808 -22.668 1.00 87.88 587 ILE A O 1
ATOM 4602 N N . SER A 1 588 ? 21.213 14.819 -21.116 1.00 91.69 588 SER A N 1
ATOM 4603 C CA . SER A 1 588 ? 22.077 15.059 -19.968 1.00 91.69 588 SER A CA 1
ATOM 4604 C C . SER A 1 588 ? 21.758 14.105 -18.836 1.00 91.69 588 SER A C 1
ATOM 4606 O O . SER A 1 588 ? 20.593 13.811 -18.581 1.00 91.69 588 SER A O 1
ATOM 4608 N N . ASN A 1 589 ? 22.789 13.660 -18.122 1.00 92.50 589 ASN A N 1
ATOM 4609 C CA . ASN A 1 589 ? 22.632 12.835 -16.923 1.00 92.50 589 ASN A CA 1
ATOM 4610 C C . ASN A 1 589 ? 21.788 11.577 -17.207 1.00 92.50 589 ASN A C 1
ATOM 4612 O O . ASN A 1 589 ? 20.806 11.314 -16.521 1.00 92.50 589 ASN A O 1
ATOM 4616 N N . CYS A 1 590 ? 22.115 10.843 -18.271 1.00 94.00 590 CYS A N 1
ATOM 4617 C CA . CYS A 1 590 ? 21.400 9.623 -18.635 1.00 94.00 590 CYS A CA 1
ATOM 4618 C C . CYS A 1 590 ? 22.348 8.448 -18.872 1.00 94.00 590 CYS A C 1
ATOM 4620 O O . CYS A 1 590 ? 23.453 8.624 -19.386 1.00 94.00 590 CYS A O 1
ATOM 4622 N N . TYR A 1 591 ? 21.905 7.231 -18.571 1.00 94.62 591 TYR A N 1
ATOM 4623 C CA . TYR A 1 591 ? 22.694 6.024 -18.822 1.00 94.62 591 TYR A CA 1
ATOM 4624 C C . TYR A 1 591 ? 21.827 4.840 -19.244 1.00 94.62 591 TYR A C 1
ATOM 4626 O O . TYR A 1 591 ? 20.612 4.843 -19.061 1.00 94.62 591 TYR A O 1
ATOM 4634 N N . SER A 1 592 ? 22.454 3.833 -19.849 1.00 96.19 592 SER A N 1
ATOM 4635 C CA . SER A 1 592 ? 21.779 2.600 -20.256 1.00 96.19 592 SER A CA 1
ATOM 4636 C C . SER A 1 592 ? 22.631 1.395 -19.897 1.00 96.19 592 SER A C 1
ATOM 4638 O O . SER A 1 592 ? 23.758 1.274 -20.383 1.00 96.19 592 SER A O 1
ATOM 4640 N N . LEU A 1 593 ? 22.056 0.487 -19.112 1.00 92.75 593 LEU A N 1
ATOM 4641 C CA . LEU A 1 593 ? 22.606 -0.833 -18.797 1.00 92.75 593 LEU A CA 1
ATOM 4642 C C . LEU A 1 593 ? 21.953 -1.946 -19.632 1.00 92.75 593 LEU A C 1
ATOM 4644 O O . LEU A 1 593 ? 22.343 -3.102 -19.525 1.00 92.75 593 LEU A O 1
ATOM 4648 N N . ALA A 1 594 ? 21.009 -1.597 -20.507 1.00 92.62 594 ALA A N 1
ATOM 4649 C CA . ALA A 1 594 ? 20.292 -2.542 -21.353 1.00 92.62 594 ALA A CA 1
ATOM 4650 C C . ALA A 1 594 ? 21.199 -3.378 -22.271 1.00 92.62 594 ALA A C 1
ATOM 4652 O O . ALA A 1 594 ? 22.280 -2.951 -22.705 1.00 92.62 594 ALA A O 1
ATOM 4653 N N . THR A 1 595 ? 20.679 -4.539 -22.667 1.00 93.25 595 THR A N 1
ATOM 4654 C CA . THR A 1 595 ? 21.176 -5.299 -23.817 1.00 93.25 595 THR A CA 1
ATOM 4655 C C . THR A 1 595 ? 20.512 -4.769 -25.088 1.00 93.25 595 THR A C 1
ATOM 4657 O O . THR A 1 595 ? 19.293 -4.834 -25.235 1.00 93.25 595 THR A O 1
ATOM 4660 N N . ILE A 1 596 ? 21.310 -4.231 -26.019 1.00 94.12 596 ILE A N 1
ATOM 4661 C CA . ILE A 1 596 ? 20.810 -3.559 -27.229 1.00 94.12 596 ILE A CA 1
ATOM 4662 C C . ILE A 1 596 ? 21.416 -4.193 -28.477 1.00 94.12 596 ILE A C 1
ATOM 4664 O O . ILE A 1 596 ? 22.631 -4.164 -28.683 1.00 94.12 596 ILE A O 1
ATOM 4668 N N . GLU A 1 597 ? 20.548 -4.697 -29.345 1.00 92.62 597 GLU A N 1
ATOM 4669 C CA . GLU A 1 597 ? 20.899 -5.400 -30.573 1.00 92.62 597 GLU A CA 1
ATOM 4670 C C . GLU A 1 597 ? 20.071 -4.891 -31.761 1.00 92.62 597 GLU A C 1
ATOM 4672 O O . GLU A 1 597 ? 18.970 -4.359 -31.620 1.00 92.62 597 GLU A O 1
ATOM 4677 N N . ALA A 1 598 ? 20.591 -5.062 -32.977 1.00 90.31 598 ALA A N 1
ATOM 4678 C CA . ALA A 1 598 ? 19.840 -4.761 -34.188 1.00 90.31 598 ALA A CA 1
ATOM 4679 C C . ALA A 1 598 ? 20.197 -5.710 -35.336 1.00 90.31 598 ALA A C 1
ATOM 4681 O O . ALA A 1 598 ? 21.302 -6.245 -35.414 1.00 90.31 598 ALA A O 1
ATOM 4682 N N . SER A 1 599 ? 19.255 -5.890 -36.263 1.00 87.38 599 SER A N 1
ATOM 4683 C CA . SER A 1 599 ? 19.472 -6.645 -37.509 1.00 87.38 599 SER A CA 1
ATOM 4684 C C . SER A 1 599 ? 20.347 -5.892 -38.520 1.00 87.38 599 SER A C 1
ATOM 4686 O O . SER A 1 599 ? 20.984 -6.505 -39.379 1.00 87.38 599 SER A O 1
ATOM 4688 N N . THR A 1 600 ? 20.411 -4.563 -38.413 1.00 84.19 600 THR A N 1
ATOM 4689 C CA . THR A 1 600 ? 21.413 -3.737 -39.093 1.00 84.19 600 THR A CA 1
ATOM 4690 C C . THR A 1 600 ? 22.547 -3.390 -38.137 1.00 84.19 600 THR A C 1
ATOM 4692 O O . THR A 1 600 ? 22.458 -3.571 -36.928 1.00 84.19 600 THR A O 1
ATOM 4695 N N . ASN A 1 601 ? 23.614 -2.789 -38.658 1.00 84.44 601 ASN A N 1
ATOM 4696 C CA . ASN A 1 601 ? 24.659 -2.272 -37.785 1.00 84.44 601 ASN A CA 1
ATOM 4697 C C . ASN A 1 601 ? 24.205 -1.038 -36.981 1.00 84.44 601 ASN A C 1
ATOM 4699 O O . ASN A 1 601 ? 24.979 -0.568 -36.161 1.00 84.44 601 ASN A O 1
ATOM 4703 N N . PHE A 1 602 ? 23.025 -0.450 -37.192 1.00 87.94 602 PHE A N 1
ATOM 4704 C CA . PHE A 1 602 ? 22.649 0.818 -36.557 1.00 87.94 602 PHE A CA 1
ATOM 4705 C C . PHE A 1 602 ? 22.052 0.610 -35.161 1.00 87.94 602 PHE A C 1
ATOM 4707 O O . PHE A 1 602 ? 20.834 0.613 -34.996 1.00 87.94 602 PHE A O 1
ATOM 4714 N N . TYR A 1 603 ? 22.918 0.454 -34.157 1.00 91.69 603 TYR A N 1
ATOM 4715 C CA . TYR A 1 603 ? 22.506 0.394 -32.756 1.00 91.69 603 TYR A CA 1
ATOM 4716 C C . TYR A 1 603 ? 23.411 1.189 -31.808 1.00 91.69 603 TYR A C 1
ATOM 4718 O O . TYR A 1 603 ? 24.604 1.341 -32.089 1.00 91.69 603 TYR A O 1
ATOM 4726 N N . GLY A 1 604 ? 22.861 1.690 -30.700 1.00 92.19 604 GLY A N 1
ATOM 4727 C CA . GLY A 1 604 ? 23.608 2.419 -29.671 1.00 92.19 604 GLY A CA 1
ATOM 47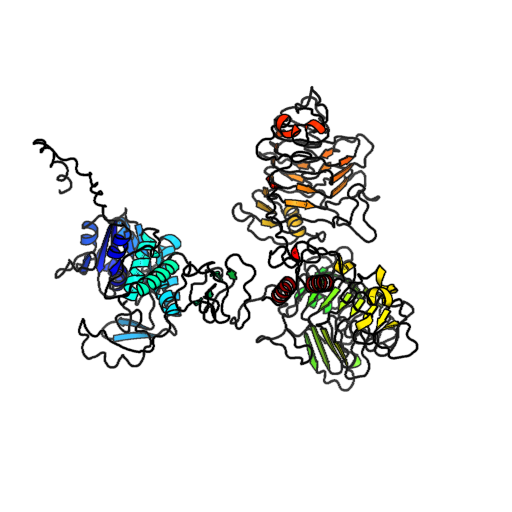28 C C . GLY A 1 604 ? 22.815 2.657 -28.382 1.00 92.19 604 GLY A C 1
ATOM 4729 O O . GLY A 1 604 ? 21.592 2.601 -28.371 1.00 92.19 604 GLY A O 1
ATOM 4730 N N . ALA A 1 605 ? 23.511 2.942 -27.283 1.00 93.06 605 ALA A N 1
ATOM 4731 C CA . ALA A 1 605 ? 22.903 3.133 -25.964 1.00 93.06 605 ALA A CA 1
ATOM 4732 C C . ALA A 1 605 ? 21.988 4.354 -25.878 1.00 93.06 605 ALA A C 1
ATOM 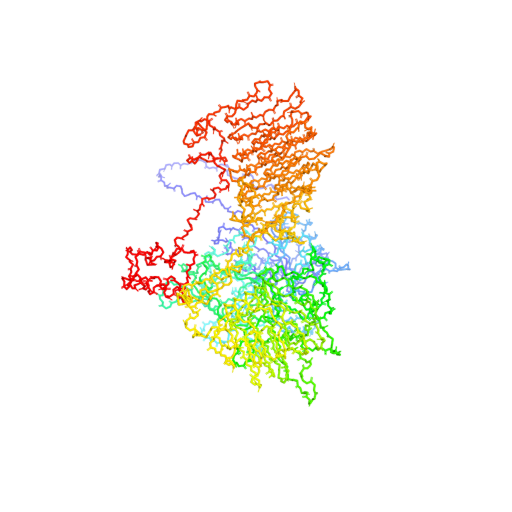4734 O O . ALA A 1 605 ? 21.008 4.339 -25.147 1.00 93.06 605 ALA A O 1
ATOM 4735 N N . ILE A 1 606 ? 22.283 5.407 -26.637 1.00 90.31 606 ILE A N 1
ATOM 4736 C CA . ILE A 1 606 ? 21.481 6.628 -26.656 1.00 90.31 606 ILE A CA 1
ATOM 4737 C C . ILE A 1 606 ? 20.651 6.665 -27.932 1.00 90.31 606 ILE A C 1
ATOM 4739 O O . ILE A 1 606 ? 19.425 6.727 -27.874 1.00 90.31 606 ILE A O 1
ATOM 4743 N N . THR A 1 607 ? 21.308 6.564 -29.089 1.00 88.81 607 THR A N 1
ATOM 4744 C CA . THR A 1 607 ? 20.639 6.634 -30.392 1.00 88.81 607 THR A CA 1
ATOM 4745 C C . THR A 1 607 ? 20.995 5.454 -31.293 1.00 88.81 607 THR A C 1
ATOM 4747 O O . THR A 1 607 ? 22.156 5.062 -31.409 1.00 88.81 607 THR A O 1
ATOM 4750 N N . GLY A 1 608 ? 19.999 4.909 -31.992 1.00 88.62 608 GLY A N 1
ATOM 4751 C CA . GLY A 1 608 ? 20.215 3.941 -33.065 1.00 88.62 608 GLY A CA 1
ATOM 4752 C C . GLY A 1 608 ? 20.610 4.644 -34.364 1.00 88.62 608 GLY A C 1
ATOM 4753 O O . GLY A 1 608 ? 21.789 4.901 -34.625 1.00 88.62 608 GLY A O 1
ATOM 4754 N N . GLN A 1 609 ? 19.619 4.970 -35.194 1.00 83.00 609 GLN A N 1
ATOM 4755 C CA . GLN A 1 609 ? 19.832 5.594 -36.502 1.00 83.00 609 GLN A CA 1
ATOM 4756 C C . GLN A 1 609 ? 19.309 7.040 -36.562 1.00 83.00 609 GLN A C 1
ATOM 4758 O O . GLN A 1 609 ? 18.119 7.266 -36.753 1.00 83.00 609 GLN A O 1
ATOM 4763 N N . VAL A 1 610 ? 20.195 8.035 -36.458 1.00 77.44 610 VAL A N 1
ATOM 4764 C CA . VAL A 1 610 ? 19.842 9.471 -36.516 1.00 77.44 610 VAL A CA 1
ATOM 4765 C C . VAL A 1 610 ? 20.631 10.182 -37.613 1.00 77.44 610 VAL A C 1
ATOM 4767 O O . VAL A 1 610 ? 21.829 9.969 -37.710 1.00 77.44 610 VAL A O 1
ATOM 4770 N N . TRP A 1 611 ? 19.992 11.011 -38.447 1.00 71.50 611 TRP A N 1
ATOM 4771 C CA . TRP A 1 611 ? 20.611 11.566 -39.671 1.00 71.50 611 TRP A CA 1
ATOM 4772 C C . TRP A 1 611 ? 21.290 12.937 -39.490 1.00 71.50 611 TRP A C 1
ATOM 4774 O O . TRP A 1 611 ? 22.109 13.333 -40.321 1.00 71.50 611 TRP A O 1
ATOM 4784 N N . SER A 1 612 ? 20.974 13.672 -38.421 1.00 62.88 612 SER A N 1
ATOM 4785 C CA . SER A 1 612 ? 21.646 14.925 -38.056 1.00 62.88 612 SER A CA 1
ATOM 4786 C C . SER A 1 612 ? 21.498 15.227 -36.565 1.00 62.88 612 SER A C 1
ATOM 4788 O O . SER A 1 612 ? 20.436 14.994 -36.000 1.00 62.88 612 SER A O 1
ATOM 4790 N N . CYS A 1 613 ? 22.522 15.813 -35.949 1.00 58.69 613 CYS A N 1
ATOM 4791 C CA . CYS A 1 613 ? 22.490 16.349 -34.586 1.00 58.69 613 CYS A CA 1
ATOM 4792 C C . CYS A 1 613 ? 23.101 17.764 -34.587 1.00 58.69 613 CYS A C 1
ATOM 4794 O O . CYS A 1 613 ? 24.154 17.974 -35.193 1.00 58.69 613 CYS A O 1
ATOM 4796 N N . LEU A 1 614 ? 22.445 18.750 -33.958 1.00 52.44 614 LEU A N 1
ATOM 4797 C CA . LEU A 1 614 ? 22.979 20.115 -33.813 1.00 52.44 614 LEU A CA 1
ATOM 4798 C C . LEU A 1 614 ? 23.769 20.285 -32.507 1.00 52.44 614 LEU A C 1
ATOM 4800 O O . LEU A 1 614 ? 23.483 19.632 -31.517 1.00 52.44 614 LEU A O 1
ATOM 4804 N N . ASN A 1 615 ? 24.702 21.242 -32.566 1.00 52.69 615 ASN A N 1
ATOM 4805 C CA . ASN A 1 615 ? 25.502 22.010 -31.590 1.00 52.69 615 ASN A CA 1
ATOM 4806 C C . ASN A 1 615 ? 25.286 21.961 -30.054 1.00 52.69 615 ASN A C 1
ATOM 4808 O O . ASN A 1 615 ? 26.064 22.635 -29.377 1.00 52.69 615 ASN A O 1
ATOM 4812 N N . VAL A 1 616 ? 24.314 21.252 -29.475 1.00 64.19 616 VAL A N 1
ATOM 4813 C CA . VAL A 1 616 ? 24.224 21.092 -28.011 1.00 64.19 616 VAL A CA 1
ATOM 4814 C C . VAL A 1 616 ? 24.918 19.787 -27.622 1.00 64.19 616 VAL A C 1
ATOM 4816 O O . VAL A 1 616 ? 24.515 18.726 -28.100 1.00 64.19 616 VAL A O 1
ATOM 4819 N N . PRO A 1 617 ? 25.988 19.833 -26.809 1.00 76.12 617 PRO A N 1
ATOM 4820 C CA . PRO A 1 617 ? 26.655 18.617 -26.386 1.00 76.12 617 PRO A CA 1
ATOM 4821 C C . PRO A 1 617 ? 25.740 17.765 -25.510 1.00 76.12 617 PRO A C 1
ATOM 4823 O O . PRO A 1 617 ? 25.104 18.276 -24.592 1.00 76.12 617 PRO A O 1
ATOM 4826 N N . ALA A 1 618 ? 25.715 16.465 -25.773 1.00 85.75 618 ALA A N 1
ATOM 4827 C CA . ALA A 1 618 ? 25.209 15.491 -24.827 1.00 85.75 618 ALA A CA 1
ATOM 4828 C C . ALA A 1 618 ? 26.207 15.373 -23.670 1.00 85.75 618 ALA A C 1
ATOM 4830 O O . ALA A 1 618 ? 27.420 15.294 -23.906 1.00 85.75 618 ALA A O 1
ATOM 4831 N N . THR A 1 619 ? 25.713 15.413 -22.436 1.00 90.25 619 THR A N 1
ATOM 4832 C CA . THR A 1 619 ? 26.556 15.543 -21.246 1.00 90.25 619 THR A CA 1
ATOM 4833 C C . THR A 1 619 ? 26.306 14.436 -20.238 1.00 90.25 619 THR A C 1
ATOM 4835 O O . THR A 1 619 ? 25.180 13.988 -20.043 1.00 90.25 619 THR A O 1
ATOM 4838 N N . ASN A 1 620 ? 27.361 14.013 -19.551 1.00 90.81 620 ASN A N 1
ATOM 4839 C CA . ASN A 1 620 ? 27.265 13.119 -18.401 1.00 90.81 620 ASN A CA 1
ATOM 4840 C C . ASN A 1 620 ? 26.532 11.799 -18.707 1.00 90.81 620 ASN A C 1
ATOM 4842 O O . ASN A 1 620 ? 25.602 11.415 -17.991 1.00 90.81 620 ASN A O 1
ATOM 4846 N N . LEU A 1 621 ? 26.910 11.132 -19.802 1.00 93.38 621 LEU A N 1
ATOM 4847 C CA . LEU A 1 621 ? 26.269 9.893 -20.255 1.00 93.38 621 LEU A CA 1
ATOM 4848 C C . LEU A 1 621 ? 27.181 8.687 -20.106 1.00 93.38 621 LEU A C 1
ATOM 4850 O O . LEU A 1 621 ? 28.390 8.808 -20.300 1.00 93.38 621 LEU A O 1
ATOM 4854 N N . TYR A 1 622 ? 26.633 7.497 -19.867 1.00 94.56 622 TYR A N 1
ATOM 4855 C CA . TYR A 1 622 ? 27.449 6.292 -20.004 1.00 94.56 622 TYR A CA 1
ATOM 4856 C C . TYR A 1 622 ? 26.697 5.030 -20.435 1.00 94.56 622 TYR A C 1
ATOM 4858 O O . TYR A 1 622 ? 25.477 4.928 -20.320 1.00 94.56 622 TYR A O 1
ATOM 4866 N N . SER A 1 623 ? 27.460 4.070 -20.966 1.00 95.44 623 SER A N 1
ATOM 4867 C CA . SER A 1 623 ? 26.989 2.725 -21.307 1.00 95.44 623 SER A CA 1
ATOM 4868 C C . SER A 1 623 ? 28.126 1.697 -21.215 1.00 95.44 623 SER A C 1
ATOM 4870 O O . SER A 1 623 ? 29.127 1.836 -21.932 1.00 95.44 623 SER A O 1
ATOM 4872 N N . PRO A 1 624 ? 27.980 0.641 -20.394 1.00 93.00 624 PRO A N 1
ATOM 4873 C CA . PRO A 1 624 ? 28.974 -0.421 -20.290 1.00 93.00 624 PRO A CA 1
ATOM 4874 C C . PRO A 1 624 ? 28.824 -1.516 -21.358 1.00 93.00 624 PRO A C 1
ATOM 4876 O O . PRO A 1 624 ? 29.728 -2.333 -21.505 1.00 93.00 624 PRO A O 1
ATOM 4879 N N . ASN A 1 625 ? 27.729 -1.538 -22.125 1.00 92.06 625 ASN A N 1
ATOM 4880 C CA . ASN A 1 625 ? 27.417 -2.672 -23.007 1.00 92.06 625 ASN A CA 1
ATOM 4881 C C . ASN A 1 625 ? 27.639 -2.377 -24.492 1.00 92.06 625 ASN A C 1
ATOM 4883 O O . ASN A 1 625 ? 28.106 -3.236 -25.239 1.00 92.06 625 ASN A O 1
ATOM 4887 N N . VAL A 1 626 ? 27.336 -1.156 -24.935 1.00 93.12 626 VAL A N 1
ATOM 4888 C CA . VAL A 1 626 ? 27.434 -0.753 -26.348 1.00 93.12 626 VAL A CA 1
ATOM 4889 C C . VAL A 1 626 ? 27.928 0.688 -26.497 1.00 93.12 626 VAL A C 1
ATOM 4891 O O . VAL A 1 626 ? 27.954 1.462 -25.539 1.00 93.12 626 VAL A O 1
ATOM 4894 N N . GLN A 1 627 ? 28.317 1.064 -27.716 1.00 93.31 627 GLN A N 1
ATOM 4895 C CA . GLN A 1 627 ? 28.592 2.450 -28.103 1.00 93.31 627 GLN A CA 1
ATOM 4896 C C . GLN A 1 627 ? 27.379 3.370 -27.879 1.00 93.31 627 GLN A C 1
ATOM 4898 O O . GLN A 1 627 ? 26.239 2.918 -27.941 1.00 93.31 627 GLN A O 1
ATOM 4903 N N . LEU A 1 628 ? 27.594 4.678 -27.692 1.00 91.12 628 LEU A N 1
ATOM 4904 C CA . LEU A 1 628 ? 26.493 5.627 -27.439 1.00 91.12 628 LEU A CA 1
ATOM 4905 C C . LEU A 1 628 ? 25.566 5.845 -28.650 1.00 91.12 628 LEU A C 1
ATOM 4907 O O . LEU A 1 628 ? 24.403 6.192 -28.461 1.00 91.12 628 LEU A O 1
ATOM 4911 N N . TYR A 1 629 ? 26.050 5.635 -29.878 1.00 89.12 629 TYR A N 1
ATOM 4912 C CA . TYR A 1 629 ? 25.314 5.927 -31.116 1.00 89.12 629 TYR A CA 1
ATOM 4913 C C . TYR A 1 629 ? 25.520 4.862 -32.204 1.00 89.12 629 TYR A C 1
ATOM 4915 O O . TYR A 1 629 ? 26.588 4.255 -32.293 1.00 89.12 629 TYR A O 1
ATOM 4923 N N . GLY A 1 630 ? 24.534 4.685 -33.091 1.00 85.81 630 GLY A N 1
ATOM 4924 C CA . GLY A 1 630 ? 24.585 3.688 -34.168 1.00 85.81 630 GLY A CA 1
ATOM 4925 C C . GLY A 1 630 ? 25.041 4.173 -35.552 1.00 85.81 630 GLY A C 1
ATOM 4926 O O . GLY A 1 630 ? 25.686 3.390 -36.262 1.00 85.81 630 GLY A O 1
ATOM 4927 N N . GLN A 1 631 ? 24.740 5.413 -35.968 1.00 80.81 631 GLN A N 1
ATOM 4928 C CA . GLN A 1 631 ? 25.115 5.927 -37.306 1.00 80.81 631 GLN A CA 1
ATOM 4929 C C . GLN A 1 631 ? 25.789 7.311 -37.315 1.00 80.81 631 GLN A C 1
ATOM 4931 O O . GLN A 1 631 ? 26.676 7.515 -38.135 1.00 80.81 631 GLN A O 1
ATOM 4936 N N . HIS A 1 632 ? 25.444 8.235 -36.412 1.00 76.94 632 HIS A N 1
ATOM 4937 C CA . HIS A 1 632 ? 26.041 9.578 -36.378 1.00 76.94 632 HIS A CA 1
ATOM 4938 C C . HIS A 1 632 ? 26.295 10.046 -34.932 1.00 76.94 632 HIS A C 1
ATOM 4940 O O . HIS A 1 632 ? 25.368 9.985 -34.121 1.00 76.94 632 HIS A O 1
ATOM 4946 N N . PRO A 1 633 ? 27.521 10.493 -34.591 1.00 74.38 633 PRO A N 1
ATOM 4947 C CA . PRO A 1 633 ? 27.850 10.933 -33.239 1.00 74.38 633 PRO A CA 1
ATOM 4948 C C . PRO A 1 633 ? 27.355 12.344 -32.936 1.00 74.38 633 PRO A C 1
ATOM 4950 O O . PRO A 1 633 ? 27.391 13.217 -33.801 1.00 74.38 633 PRO A O 1
ATOM 4953 N N . MET A 1 634 ? 27.016 12.581 -31.669 1.00 76.44 634 MET A N 1
ATOM 4954 C CA . MET A 1 634 ? 26.824 13.921 -31.110 1.00 76.44 634 MET A CA 1
ATOM 4955 C C . MET A 1 634 ? 28.155 14.493 -30.599 1.00 76.44 634 MET A C 1
ATOM 4957 O O . MET A 1 634 ? 29.154 13.779 -30.478 1.00 76.44 634 MET A O 1
ATOM 4961 N N . ALA A 1 635 ? 28.179 15.786 -30.268 1.00 80.50 635 ALA A N 1
ATOM 4962 C CA . ALA A 1 635 ? 29.224 16.297 -29.389 1.00 80.50 635 ALA A CA 1
ATOM 4963 C C . ALA A 1 635 ? 28.982 15.720 -27.989 1.00 80.50 635 ALA A C 1
ATOM 4965 O O . ALA A 1 635 ? 27.897 15.884 -27.444 1.00 80.50 635 ALA A O 1
ATOM 4966 N N . TYR A 1 636 ? 29.973 15.041 -27.425 1.00 86.44 636 TYR A N 1
ATOM 4967 C CA . TYR A 1 636 ? 29.896 14.443 -26.097 1.00 86.44 636 TYR A CA 1
ATOM 4968 C C . TYR A 1 636 ? 30.829 15.169 -25.132 1.00 86.44 636 TYR A C 1
ATOM 4970 O O . TYR A 1 636 ? 31.996 15.407 -25.459 1.00 86.44 636 TYR A O 1
ATOM 4978 N N . VAL A 1 637 ? 30.323 15.493 -23.947 1.00 89.44 637 VAL A N 1
ATOM 4979 C CA . VAL A 1 637 ? 31.085 16.069 -22.833 1.00 89.44 637 VAL A CA 1
ATOM 4980 C C . VAL A 1 637 ? 30.884 15.155 -21.636 1.00 89.44 637 VAL A C 1
ATOM 4982 O O . VAL A 1 637 ? 29.753 14.827 -21.297 1.00 89.44 637 VAL A O 1
ATOM 4985 N N . ASP A 1 638 ? 31.976 14.675 -21.047 1.00 91.06 638 ASP A N 1
ATOM 4986 C CA . ASP A 1 638 ? 31.922 13.765 -19.898 1.00 91.06 638 ASP A CA 1
ATOM 4987 C C . ASP A 1 638 ? 31.041 12.530 -20.143 1.00 91.06 638 ASP A C 1
ATOM 4989 O O . ASP A 1 638 ? 30.273 12.107 -19.287 1.00 91.06 638 ASP A O 1
ATOM 4993 N N . CYS A 1 639 ? 31.137 11.948 -21.343 1.00 92.62 639 CYS A N 1
ATOM 4994 C CA . CYS A 1 639 ? 30.407 10.733 -21.698 1.00 92.62 639 CYS A CA 1
ATOM 4995 C C . CYS A 1 639 ? 31.345 9.544 -21.905 1.00 92.62 639 CYS A C 1
ATOM 4997 O O . CYS A 1 639 ? 32.439 9.712 -22.448 1.00 92.62 639 CYS A O 1
ATOM 4999 N N . TYR A 1 640 ? 30.897 8.344 -21.534 1.00 94.50 640 TYR A N 1
ATOM 5000 C CA . TYR A 1 640 ? 31.734 7.148 -21.443 1.00 94.50 640 TYR A CA 1
ATOM 5001 C C . TYR A 1 640 ? 31.079 5.932 -22.110 1.00 94.50 640 TYR A C 1
ATOM 5003 O O . TYR A 1 640 ? 29.895 5.672 -21.919 1.00 94.50 640 TYR A O 1
ATOM 5011 N N . ALA A 1 641 ? 31.837 5.154 -22.880 1.00 94.62 641 ALA A N 1
ATOM 5012 C CA . ALA A 1 641 ? 31.334 3.924 -23.501 1.00 94.62 641 ALA A CA 1
ATOM 5013 C C . ALA A 1 641 ? 32.429 2.868 -23.672 1.00 94.62 641 ALA A C 1
ATOM 5015 O O . ALA A 1 641 ? 33.615 3.191 -23.689 1.00 94.62 641 ALA A O 1
ATOM 5016 N N . VAL A 1 642 ? 32.041 1.604 -23.851 1.00 93.25 642 VAL A N 1
ATOM 5017 C CA . VAL A 1 642 ? 32.998 0.508 -24.112 1.00 93.25 642 VAL A CA 1
ATOM 5018 C C . VAL A 1 642 ? 33.535 0.470 -25.536 1.00 93.25 642 VAL A C 1
ATOM 5020 O O . VAL A 1 642 ? 34.568 -0.143 -25.804 1.00 93.25 642 VAL A O 1
ATOM 5023 N N . SER A 1 643 ? 32.848 1.122 -26.472 1.00 90.19 643 SER A N 1
ATOM 5024 C CA . SER A 1 643 ? 33.257 1.174 -27.873 1.00 90.19 643 SER A CA 1
ATOM 5025 C C . SER A 1 643 ? 32.695 2.406 -28.585 1.00 90.19 643 SER A C 1
ATOM 5027 O O . SER A 1 643 ? 31.812 3.089 -28.067 1.00 90.19 643 SER A O 1
ATOM 5029 N N . LYS A 1 644 ? 33.216 2.686 -29.787 1.00 86.62 644 LYS A N 1
ATOM 5030 C CA . LYS A 1 644 ? 32.693 3.705 -30.704 1.00 86.62 644 LYS A CA 1
ATOM 5031 C C . LYS A 1 644 ? 32.755 3.260 -32.157 1.00 86.62 644 LYS A C 1
ATOM 5033 O O . LYS A 1 644 ? 33.581 2.427 -32.526 1.00 86.62 644 LYS A O 1
ATOM 5038 N N . LYS A 1 645 ? 31.882 3.846 -32.974 1.00 77.50 645 LYS A N 1
ATOM 5039 C CA . LYS A 1 645 ? 31.693 3.530 -34.397 1.00 77.50 645 LYS A CA 1
ATOM 5040 C C . LYS A 1 645 ? 32.657 4.259 -35.325 1.00 77.50 645 LYS A C 1
ATOM 5042 O O . LYS A 1 645 ? 33.224 3.649 -36.227 1.00 77.50 645 LYS A O 1
ATOM 5047 N N . GLU A 1 646 ? 32.831 5.558 -35.110 1.00 73.19 646 GLU A N 1
ATOM 5048 C CA . GLU A 1 646 ? 33.693 6.422 -35.913 1.00 73.19 646 GLU A CA 1
ATOM 5049 C C . GLU A 1 646 ? 34.756 7.108 -35.047 1.00 73.19 646 GLU A C 1
ATOM 5051 O O . GLU A 1 646 ? 34.601 7.292 -33.842 1.00 73.19 646 GLU A O 1
ATOM 5056 N N . ASN A 1 647 ? 35.868 7.516 -35.661 1.00 62.00 647 ASN A N 1
ATOM 5057 C CA . ASN A 1 647 ? 37.016 8.058 -34.927 1.00 62.00 647 ASN A CA 1
ATOM 5058 C C . ASN A 1 647 ? 36.868 9.531 -34.499 1.00 62.00 647 ASN A C 1
ATOM 5060 O O . ASN A 1 647 ? 37.737 10.026 -33.783 1.00 62.00 647 ASN A O 1
ATOM 5064 N N . TYR A 1 648 ? 35.809 10.227 -34.924 1.00 67.12 648 TYR A N 1
ATOM 5065 C CA . TYR A 1 648 ? 35.645 11.678 -34.740 1.00 67.12 648 TYR A CA 1
ATOM 5066 C C . TYR A 1 648 ? 34.755 12.078 -33.555 1.00 67.12 648 TYR A C 1
ATOM 5068 O O . TYR A 1 648 ? 34.609 13.267 -33.286 1.00 67.12 648 TYR A O 1
ATOM 5076 N N . SER A 1 649 ? 34.166 11.111 -32.856 1.00 77.19 649 SER A N 1
ATOM 5077 C CA . SER A 1 649 ? 33.317 11.341 -31.690 1.00 77.19 649 SER A CA 1
ATOM 5078 C C . SER A 1 649 ? 34.149 11.530 -30.407 1.00 77.19 649 SER A C 1
ATOM 5080 O O . SER A 1 649 ? 35.272 11.011 -30.307 1.00 77.19 649 SER A O 1
ATOM 5082 N N . THR A 1 650 ? 33.648 12.356 -29.478 1.00 83.31 650 THR A N 1
ATOM 5083 C CA . THR A 1 650 ? 34.398 12.881 -28.316 1.00 83.31 650 THR A CA 1
ATOM 5084 C C . THR A 1 650 ? 34.163 12.126 -27.006 1.00 83.31 650 THR A C 1
ATOM 5086 O O . THR A 1 650 ? 34.732 12.507 -25.986 1.00 83.31 650 THR A O 1
ATOM 5089 N N . GLU A 1 651 ? 33.367 11.057 -27.012 1.00 88.38 651 GLU A N 1
ATOM 5090 C CA . GLU A 1 651 ? 33.181 10.186 -25.855 1.00 88.38 651 GLU A CA 1
ATOM 5091 C C . GLU A 1 651 ? 34.475 9.458 -25.469 1.00 88.38 651 GLU A C 1
ATOM 5093 O O . GLU A 1 651 ? 35.341 9.140 -26.296 1.00 88.38 651 GLU A O 1
ATOM 5098 N N . ILE A 1 652 ? 34.597 9.190 -24.174 1.00 91.44 652 ILE A N 1
ATOM 5099 C CA . ILE A 1 652 ? 35.754 8.565 -23.554 1.00 91.44 652 ILE A CA 1
ATOM 5100 C C . ILE A 1 652 ? 35.540 7.050 -23.557 1.00 91.44 652 ILE A C 1
ATOM 5102 O O . ILE A 1 652 ? 34.571 6.541 -22.998 1.00 91.44 652 ILE A O 1
ATOM 5106 N N . ILE A 1 653 ? 36.462 6.318 -24.186 1.00 93.06 653 ILE A N 1
ATOM 5107 C CA . ILE A 1 653 ? 36.381 4.856 -24.258 1.00 93.06 653 ILE A CA 1
ATOM 5108 C C . ILE A 1 653 ? 37.139 4.226 -23.096 1.00 93.06 653 ILE A C 1
ATOM 5110 O O . ILE A 1 653 ? 38.358 4.377 -22.998 1.00 93.06 653 ILE A O 1
ATOM 5114 N N . ILE A 1 654 ? 36.412 3.508 -22.243 1.00 94.25 654 ILE A N 1
ATOM 5115 C CA . ILE A 1 654 ? 36.936 2.736 -21.109 1.00 94.25 654 ILE A CA 1
ATOM 5116 C C . ILE A 1 654 ? 36.238 1.377 -21.060 1.00 94.25 654 ILE A C 1
ATOM 5118 O O . ILE A 1 654 ? 35.139 1.220 -21.583 1.00 94.25 654 ILE A O 1
ATOM 5122 N N . SER A 1 655 ? 36.882 0.371 -20.476 1.00 93.44 655 SER A N 1
ATOM 5123 C CA . SER A 1 655 ? 36.274 -0.960 -20.336 1.00 93.44 655 SER A CA 1
ATOM 5124 C C . SER A 1 655 ? 35.092 -0.948 -19.358 1.00 93.44 655 SER A C 1
ATOM 5126 O O . SER A 1 655 ? 35.049 -0.114 -18.455 1.00 93.44 655 SER A O 1
ATOM 5128 N N . ALA A 1 656 ? 34.162 -1.900 -19.494 1.00 89.19 656 ALA A N 1
ATOM 5129 C CA . ALA A 1 656 ? 33.046 -2.054 -18.554 1.00 89.19 656 ALA A CA 1
ATOM 5130 C C . ALA A 1 656 ? 33.551 -2.191 -17.104 1.00 89.19 656 ALA A C 1
ATOM 5132 O O . ALA A 1 656 ? 33.056 -1.509 -16.214 1.00 89.19 656 ALA A O 1
ATOM 5133 N N . ASP A 1 657 ? 34.621 -2.963 -16.890 1.00 86.75 657 ASP A N 1
ATOM 5134 C CA . ASP A 1 657 ? 35.286 -3.117 -15.588 1.00 86.75 657 ASP A CA 1
ATOM 5135 C C . ASP A 1 657 ? 35.851 -1.807 -15.019 1.00 86.75 657 ASP A C 1
ATOM 5137 O O . ASP A 1 657 ? 36.028 -1.684 -13.809 1.00 86.75 657 ASP A O 1
ATOM 5141 N N . GLU A 1 658 ? 36.228 -0.851 -15.870 1.00 91.38 658 GLU A N 1
ATOM 5142 C CA . GLU A 1 658 ? 36.707 0.473 -15.452 1.00 91.38 658 GLU A CA 1
ATOM 5143 C C . GLU A 1 658 ? 35.566 1.427 -15.095 1.00 91.38 658 GLU A C 1
ATOM 5145 O O . GLU A 1 658 ? 35.821 2.425 -14.421 1.00 91.38 658 GLU A O 1
ATOM 5150 N N . MET A 1 659 ? 34.338 1.112 -15.513 1.00 89.38 659 MET A N 1
ATOM 5151 C CA . MET A 1 659 ? 33.125 1.848 -15.164 1.00 89.38 659 MET A CA 1
ATOM 5152 C C . MET A 1 659 ? 32.487 1.376 -13.854 1.00 89.38 659 MET A C 1
ATOM 5154 O O . MET A 1 659 ? 31.494 1.957 -13.444 1.00 89.38 659 MET A O 1
ATOM 5158 N N . VAL A 1 660 ? 33.040 0.361 -13.183 1.00 80.25 660 VAL A N 1
ATOM 5159 C CA . VAL A 1 660 ? 32.502 -0.162 -11.919 1.00 80.25 660 VAL A CA 1
ATOM 5160 C C . VAL A 1 660 ? 33.352 0.291 -10.735 1.00 80.25 660 VAL A C 1
ATOM 5162 O O . VAL A 1 660 ? 34.590 0.216 -10.741 1.00 80.25 660 VAL A O 1
ATOM 5165 N N . GLY A 1 661 ? 32.674 0.732 -9.683 1.00 67.25 661 GLY A N 1
ATOM 5166 C CA . GLY A 1 661 ? 33.249 0.904 -8.365 1.00 67.25 661 GLY A CA 1
ATOM 5167 C C . GLY A 1 661 ? 34.343 1.969 -8.262 1.00 67.25 661 GLY A C 1
ATOM 5168 O O . GLY A 1 661 ? 34.371 2.975 -8.973 1.00 67.25 661 GLY A O 1
ATOM 5169 N N . LYS A 1 662 ? 35.349 1.714 -7.415 1.00 67.81 662 LYS A N 1
ATOM 5170 C CA . LYS A 1 662 ? 36.503 2.621 -7.213 1.00 67.81 662 LYS A CA 1
ATOM 5171 C C . LYS A 1 662 ? 37.253 2.990 -8.502 1.00 67.81 662 LYS A C 1
ATOM 5173 O O . LYS A 1 662 ? 37.923 4.022 -8.545 1.00 67.81 662 LYS A O 1
ATOM 5178 N N . LYS A 1 663 ? 37.179 2.164 -9.553 1.00 79.69 663 LYS A N 1
ATOM 5179 C CA . LYS A 1 663 ? 37.794 2.486 -10.850 1.00 79.69 663 LYS A CA 1
ATOM 5180 C C . LYS A 1 663 ? 37.035 3.622 -11.538 1.00 79.69 663 LYS A C 1
ATOM 5182 O O . LYS A 1 663 ? 37.690 4.564 -11.994 1.00 79.69 663 LYS A O 1
ATOM 5187 N N . ALA A 1 664 ? 35.701 3.602 -11.492 1.00 80.38 664 ALA A N 1
ATOM 5188 C CA . ALA A 1 664 ? 34.841 4.656 -12.025 1.00 80.38 664 ALA A CA 1
ATOM 5189 C C . ALA A 1 664 ? 35.165 6.017 -11.395 1.00 80.38 664 ALA A C 1
ATOM 5191 O O . ALA A 1 664 ? 35.320 7.001 -12.112 1.00 80.38 664 ALA A O 1
ATOM 5192 N N . MET A 1 665 ? 35.430 6.055 -10.082 1.00 71.44 665 MET A N 1
ATOM 5193 C CA . MET A 1 665 ? 35.829 7.278 -9.361 1.00 71.44 665 MET A CA 1
ATOM 5194 C C . MET A 1 665 ? 37.068 7.975 -9.944 1.00 71.44 665 MET A C 1
ATOM 5196 O O . MET A 1 665 ? 37.231 9.181 -9.793 1.00 71.44 665 MET A O 1
ATOM 5200 N N . THR A 1 666 ? 37.961 7.227 -10.597 1.00 80.06 666 THR A N 1
ATOM 5201 C CA . THR A 1 666 ? 39.184 7.779 -11.208 1.00 80.06 666 THR A CA 1
ATOM 5202 C C . THR A 1 666 ? 39.086 7.942 -12.720 1.00 80.06 666 THR A C 1
ATOM 5204 O O . THR A 1 666 ? 39.801 8.757 -13.300 1.00 80.06 666 THR A O 1
ATOM 5207 N N . LYS A 1 667 ? 38.230 7.150 -13.370 1.00 87.00 667 LYS A N 1
ATOM 5208 C CA . LYS A 1 667 ? 38.128 7.058 -14.831 1.00 87.00 667 LYS A CA 1
ATOM 5209 C C . LYS A 1 667 ? 36.960 7.850 -15.402 1.00 87.00 667 LYS A C 1
ATOM 5211 O O . LYS A 1 667 ? 37.040 8.245 -16.557 1.00 87.00 667 LYS A O 1
ATOM 5216 N N . MET A 1 668 ? 35.937 8.109 -14.592 1.00 87.75 668 MET A N 1
ATOM 5217 C CA . MET A 1 668 ? 34.693 8.787 -14.955 1.00 87.75 668 MET A CA 1
ATOM 5218 C C . MET A 1 668 ? 34.491 10.073 -14.146 1.00 87.75 668 MET A C 1
ATOM 5220 O O . MET A 1 668 ? 33.375 10.426 -13.781 1.00 87.75 668 MET A O 1
ATOM 5224 N N . VAL A 1 669 ? 35.587 10.781 -13.849 1.00 80.44 669 VAL A N 1
ATOM 5225 C CA . VAL A 1 669 ? 35.588 11.978 -12.987 1.00 80.44 669 VAL A CA 1
ATOM 5226 C C . VAL A 1 669 ? 34.640 13.076 -13.467 1.00 80.44 669 VAL A C 1
ATOM 5228 O O . VAL A 1 669 ? 34.107 13.803 -12.644 1.00 80.44 669 VAL A O 1
ATOM 5231 N N . GLY A 1 670 ? 34.378 13.165 -14.773 1.00 82.94 670 GLY A N 1
ATOM 5232 C CA . GLY A 1 670 ? 33.419 14.126 -15.324 1.00 82.94 670 GLY A CA 1
ATOM 5233 C C . GLY A 1 670 ? 31.960 13.872 -14.918 1.00 82.94 670 GLY A C 1
ATOM 5234 O O . GLY A 1 670 ? 31.138 14.769 -15.033 1.00 82.94 670 GLY A O 1
ATOM 5235 N N . LEU A 1 671 ? 31.628 12.677 -14.409 1.00 82.75 671 LEU A N 1
ATOM 5236 C CA . LEU A 1 671 ? 30.277 12.353 -13.937 1.00 82.75 671 LEU A CA 1
ATOM 5237 C C . LEU A 1 671 ? 30.021 12.763 -12.482 1.00 82.75 671 LEU A C 1
ATOM 5239 O O . LEU A 1 671 ? 28.869 12.746 -12.055 1.00 82.75 671 LEU A O 1
ATOM 5243 N N . SER A 1 672 ? 31.054 13.112 -11.705 1.00 68.50 672 SER A N 1
ATOM 5244 C CA . SER A 1 672 ? 30.956 13.215 -10.240 1.00 68.50 672 SER A CA 1
ATOM 5245 C C . SER A 1 672 ? 29.966 14.258 -9.735 1.00 68.50 672 SER A C 1
ATOM 5247 O O . SER A 1 672 ? 29.548 14.182 -8.582 1.00 68.50 672 SER A O 1
ATOM 5249 N N . ASP A 1 673 ? 29.605 15.241 -10.555 1.00 76.00 673 ASP A N 1
ATOM 5250 C CA . ASP A 1 673 ? 28.666 16.291 -10.164 1.00 76.00 673 ASP A CA 1
ATOM 5251 C C . ASP A 1 673 ? 27.218 15.785 -10.209 1.00 76.00 673 ASP A C 1
ATOM 5253 O O . ASP A 1 673 ? 26.473 16.023 -9.259 1.00 76.00 673 ASP A O 1
ATOM 5257 N N . ALA A 1 674 ? 26.860 14.995 -11.227 1.00 71.38 674 ALA A N 1
ATOM 5258 C CA . ALA A 1 674 ? 25.509 14.461 -11.435 1.00 71.38 674 ALA A CA 1
ATOM 5259 C C . ALA A 1 674 ? 25.302 13.028 -10.901 1.00 71.38 674 ALA A C 1
ATOM 5261 O O . ALA A 1 674 ? 24.166 12.618 -10.658 1.00 71.38 674 ALA A O 1
ATOM 5262 N N . TYR A 1 675 ? 26.381 12.269 -10.690 1.00 74.88 675 TYR A N 1
ATOM 5263 C CA . TYR A 1 675 ? 26.328 10.859 -10.300 1.00 74.88 675 TYR A CA 1
ATOM 5264 C C . TYR A 1 675 ? 26.988 10.605 -8.947 1.00 74.88 675 TYR A C 1
ATOM 5266 O O . TYR A 1 675 ? 28.043 11.156 -8.625 1.00 74.88 675 TYR A O 1
ATOM 5274 N N . THR A 1 676 ? 26.371 9.726 -8.166 1.00 70.50 676 THR A N 1
ATOM 5275 C CA . THR A 1 676 ? 27.042 8.981 -7.111 1.00 70.50 676 THR A CA 1
ATOM 5276 C C . THR A 1 676 ? 27.928 7.948 -7.793 1.00 70.50 676 THR A C 1
ATOM 5278 O O . THR A 1 676 ? 27.489 7.223 -8.685 1.00 70.50 676 THR A O 1
ATOM 5281 N N . LEU A 1 677 ? 29.198 7.900 -7.398 1.00 65.81 677 LEU A N 1
ATOM 5282 C CA . LEU A 1 677 ? 30.172 6.931 -7.896 1.00 65.81 677 LEU A CA 1
ATOM 5283 C C . LEU A 1 677 ? 30.377 5.876 -6.801 1.00 65.81 677 LEU A C 1
ATOM 5285 O O . LEU A 1 677 ? 31.307 6.024 -6.003 1.00 65.81 677 LEU A O 1
ATOM 5289 N N . PRO A 1 678 ? 29.473 4.880 -6.698 1.00 53.28 678 PRO A N 1
ATOM 5290 C CA . PRO A 1 678 ? 29.540 3.846 -5.674 1.00 53.28 678 PRO A CA 1
ATOM 5291 C C . PRO A 1 678 ? 30.846 3.061 -5.780 1.00 53.28 678 PRO A C 1
ATOM 5293 O O . PRO A 1 678 ? 31.547 3.087 -6.793 1.00 53.28 678 PRO A O 1
ATOM 5296 N N . SER A 1 679 ? 31.222 2.393 -4.692 1.00 49.53 679 SER A N 1
ATOM 5297 C CA . SER A 1 679 ? 32.544 1.770 -4.584 1.00 49.53 679 SER A CA 1
ATOM 5298 C C . SER A 1 679 ? 32.648 0.409 -5.285 1.00 49.53 679 SER A C 1
ATOM 5300 O O . SER A 1 679 ? 33.765 -0.056 -5.545 1.00 49.53 679 SER A O 1
ATOM 5302 N N . ASP A 1 680 ? 31.505 -0.163 -5.662 1.00 58.28 680 ASP A N 1
ATOM 5303 C CA . ASP A 1 680 ? 31.300 -1.549 -6.080 1.00 58.28 680 ASP A CA 1
ATOM 5304 C C . ASP A 1 680 ? 30.260 -1.752 -7.207 1.00 58.28 680 ASP A C 1
ATOM 5306 O O . ASP A 1 680 ? 30.190 -2.854 -7.745 1.00 58.28 680 ASP A O 1
ATOM 5310 N N . SER A 1 681 ? 29.535 -0.716 -7.644 1.00 70.75 681 SER A N 1
ATOM 5311 C CA . SER A 1 681 ? 28.574 -0.788 -8.763 1.00 70.75 681 SER A CA 1
ATOM 5312 C C . SER A 1 681 ? 28.815 0.294 -9.831 1.00 70.75 681 SER A C 1
ATOM 5314 O O . SER A 1 681 ? 29.802 1.039 -9.771 1.00 70.75 681 SER A O 1
ATOM 5316 N N . TYR A 1 682 ? 27.977 0.332 -10.873 1.00 79.38 682 TYR A N 1
ATOM 5317 C CA . TYR A 1 682 ? 28.023 1.387 -11.891 1.00 79.38 682 TYR A CA 1
ATOM 5318 C C . TYR A 1 682 ? 27.561 2.745 -11.318 1.00 79.38 682 TYR A C 1
ATOM 5320 O O . TYR A 1 682 ? 26.801 2.776 -10.353 1.00 79.38 682 TYR A O 1
ATOM 5328 N N . PRO A 1 683 ? 27.992 3.884 -11.895 1.00 81.00 683 PRO A N 1
ATOM 5329 C CA . PRO A 1 683 ? 27.541 5.215 -11.493 1.00 81.00 683 PRO A CA 1
ATOM 5330 C C . PRO A 1 683 ? 26.016 5.356 -11.472 1.00 81.00 683 PRO A C 1
ATOM 5332 O O . PRO A 1 683 ? 25.359 5.206 -12.498 1.00 81.00 683 PRO A O 1
ATOM 5335 N N . VAL A 1 684 ? 25.450 5.742 -10.334 1.00 74.38 684 VAL A N 1
ATOM 5336 C CA . VAL A 1 684 ? 24.007 5.996 -10.199 1.00 74.38 684 VAL A CA 1
ATOM 5337 C C . VAL A 1 684 ? 23.777 7.498 -10.139 1.00 74.38 684 VAL A C 1
ATOM 5339 O O . VAL A 1 684 ? 24.585 8.235 -9.584 1.00 74.38 684 VAL A O 1
ATOM 5342 N N . LEU A 1 685 ? 22.693 7.990 -10.725 1.00 72.50 685 LEU A N 1
ATOM 5343 C CA . LEU A 1 685 ? 22.344 9.408 -10.659 1.00 72.50 685 LEU A CA 1
ATOM 5344 C C . LEU A 1 685 ? 22.080 9.836 -9.206 1.00 72.50 685 LEU A C 1
ATOM 5346 O O . LEU A 1 685 ? 21.283 9.205 -8.518 1.00 72.50 685 LEU A O 1
ATOM 5350 N N . LYS A 1 686 ? 22.692 10.934 -8.739 1.00 71.12 686 LYS A N 1
ATOM 5351 C CA . LYS A 1 686 ? 22.510 11.413 -7.348 1.00 71.12 686 LYS A CA 1
ATOM 5352 C C . LYS A 1 686 ? 21.054 11.713 -7.021 1.00 71.12 686 LYS A C 1
ATOM 5354 O O . LYS A 1 686 ? 20.591 11.413 -5.931 1.00 71.12 686 LYS A O 1
ATOM 5359 N N . VAL A 1 687 ? 20.344 12.292 -7.986 1.00 63.69 687 VAL A N 1
ATOM 5360 C CA . VAL A 1 687 ? 18.926 12.644 -7.855 1.00 63.69 687 VAL A CA 1
ATOM 5361 C C . VAL A 1 687 ? 18.029 11.414 -7.676 1.00 63.69 687 VAL A C 1
ATOM 5363 O O . VAL A 1 687 ? 17.013 11.504 -7.006 1.00 63.69 687 VAL A O 1
ATOM 5366 N N . TRP A 1 688 ? 18.449 10.250 -8.182 1.00 60.19 688 TRP A N 1
ATOM 5367 C CA . TRP A 1 688 ? 17.780 8.969 -7.934 1.00 60.19 688 TRP A CA 1
ATOM 5368 C C . TRP A 1 688 ? 18.222 8.316 -6.619 1.00 60.19 688 TRP A C 1
ATOM 5370 O O . TRP A 1 688 ? 17.451 7.589 -6.009 1.00 60.19 688 TRP A O 1
ATOM 5380 N N . ALA A 1 689 ? 19.447 8.588 -6.161 1.00 46.44 689 ALA A N 1
ATOM 5381 C CA . ALA A 1 689 ? 19.988 8.067 -4.905 1.00 46.44 689 ALA A CA 1
ATOM 5382 C C . ALA A 1 689 ? 19.512 8.832 -3.650 1.00 46.44 689 ALA A C 1
ATOM 5384 O O . ALA A 1 689 ? 19.624 8.305 -2.547 1.00 46.44 689 ALA A O 1
ATOM 5385 N N . ASN A 1 690 ? 19.006 10.062 -3.809 1.00 40.91 690 ASN A N 1
ATOM 5386 C CA . ASN A 1 690 ? 18.596 10.942 -2.707 1.00 40.91 690 ASN A CA 1
ATOM 5387 C C . ASN A 1 690 ? 17.074 11.027 -2.488 1.00 40.91 690 ASN A C 1
ATOM 5389 O O . ASN A 1 690 ? 16.657 11.650 -1.514 1.00 40.91 690 ASN A O 1
ATOM 5393 N N . LYS A 1 691 ? 16.238 10.410 -3.336 1.00 38.88 691 LYS A N 1
ATOM 5394 C CA . LYS A 1 691 ? 14.792 10.342 -3.083 1.00 38.88 691 LYS A CA 1
ATOM 5395 C C . LYS A 1 691 ? 14.542 9.355 -1.943 1.00 38.88 691 LYS A C 1
ATOM 5397 O O . LYS A 1 691 ? 14.617 8.144 -2.130 1.00 38.88 691 LYS A O 1
ATOM 5402 N N . SER A 1 692 ? 14.245 9.880 -0.756 1.00 45.00 692 SER A N 1
ATOM 5403 C CA . SER A 1 692 ? 13.553 9.093 0.263 1.00 45.00 692 SER A CA 1
ATOM 5404 C C . SER A 1 692 ? 12.144 8.830 -0.260 1.00 45.00 692 SER A C 1
ATOM 5406 O O . SER A 1 692 ? 11.425 9.779 -0.573 1.00 45.00 692 SER A O 1
ATOM 5408 N N . ALA A 1 693 ? 11.760 7.560 -0.386 1.00 45.72 693 ALA A N 1
ATOM 5409 C CA . ALA A 1 693 ? 10.436 7.150 -0.859 1.00 45.72 693 ALA A CA 1
ATOM 5410 C C . ALA A 1 693 ? 9.276 7.705 0.001 1.00 45.72 693 ALA A C 1
ATOM 5412 O O . ALA A 1 693 ? 8.132 7.652 -0.432 1.00 45.72 693 ALA A O 1
ATOM 5413 N N . ASP A 1 694 ? 9.577 8.286 1.168 1.00 60.69 694 ASP A N 1
ATOM 5414 C CA . ASP A 1 694 ? 8.608 8.719 2.179 1.00 60.69 694 ASP A CA 1
ATOM 5415 C C . ASP A 1 694 ? 8.382 10.249 2.243 1.00 60.69 694 ASP A C 1
ATOM 5417 O O . ASP A 1 694 ? 7.765 10.738 3.193 1.00 60.69 694 ASP A O 1
ATOM 5421 N N . VAL A 1 695 ? 8.916 11.040 1.295 1.00 75.00 695 VAL A N 1
ATOM 5422 C CA . VAL A 1 695 ? 8.750 12.511 1.294 1.00 75.00 695 VAL A CA 1
ATOM 5423 C C . VAL A 1 695 ? 7.545 12.940 0.461 1.00 75.00 695 VAL A C 1
ATOM 5425 O O . VAL A 1 695 ? 7.432 12.602 -0.714 1.00 75.00 695 VAL A O 1
ATOM 5428 N N . TRP A 1 696 ? 6.689 13.759 1.069 1.00 81.31 696 TRP A N 1
ATOM 5429 C CA . TRP A 1 696 ? 5.466 14.290 0.478 1.00 81.31 696 TRP A CA 1
ATOM 5430 C C . TRP A 1 696 ? 5.688 14.995 -0.865 1.00 81.31 696 TRP A C 1
ATOM 5432 O O . TRP A 1 696 ? 6.454 15.954 -0.985 1.00 81.31 696 TRP A O 1
ATOM 5442 N N . SER A 1 697 ? 4.903 14.593 -1.857 1.00 64.25 697 SER A N 1
ATOM 5443 C CA . SER A 1 697 ? 4.921 15.141 -3.216 1.00 64.25 697 SER A CA 1
ATOM 5444 C C . SER A 1 697 ? 4.299 16.538 -3.356 1.00 64.25 697 SER A C 1
ATOM 5446 O O . SER A 1 697 ? 4.394 17.144 -4.427 1.00 64.25 697 SER A O 1
ATOM 5448 N N . GLY A 1 698 ? 3.641 17.051 -2.309 1.00 69.62 698 GLY A N 1
ATOM 5449 C CA . GLY A 1 698 ? 2.875 18.303 -2.349 1.00 69.62 698 GLY A CA 1
ATOM 5450 C C . GLY A 1 698 ? 1.382 18.130 -2.665 1.00 69.62 698 GLY A C 1
ATOM 5451 O O . GLY A 1 698 ? 0.660 19.124 -2.768 1.00 69.62 698 GLY A O 1
ATOM 5452 N N . PHE A 1 699 ? 0.898 16.891 -2.812 1.00 66.94 699 PHE A N 1
ATOM 5453 C CA . PHE A 1 699 ? -0.489 16.574 -3.178 1.00 66.94 699 PHE A CA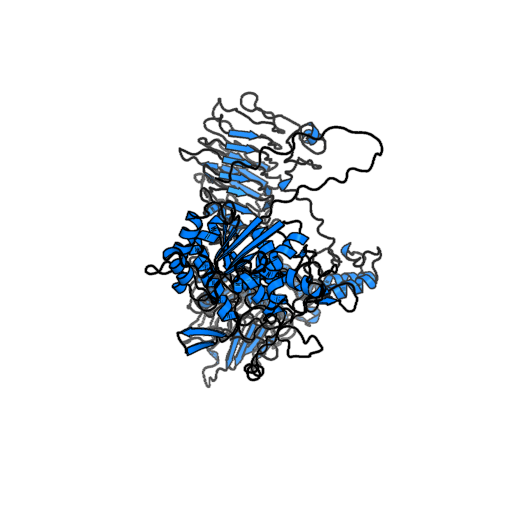 1
ATOM 5454 C C . PHE A 1 699 ? -1.199 15.724 -2.120 1.00 66.94 699 PHE A C 1
ATOM 5456 O O . PHE A 1 699 ? -0.569 15.155 -1.243 1.00 66.94 699 PHE A O 1
ATOM 5463 N N . ALA A 1 700 ? -2.527 15.642 -2.176 1.00 62.72 700 ALA A N 1
ATOM 5464 C CA . ALA A 1 700 ? -3.308 14.745 -1.325 1.00 62.72 700 ALA A CA 1
ATOM 5465 C C . ALA A 1 700 ? -3.758 13.512 -2.120 1.00 62.72 700 ALA A C 1
ATOM 5467 O O . ALA A 1 700 ? -4.060 13.644 -3.308 1.00 62.72 700 ALA A O 1
ATOM 5468 N N . ILE A 1 701 ? -3.851 12.345 -1.471 1.00 52.28 701 ILE A N 1
ATOM 5469 C CA . ILE A 1 701 ? -4.507 11.166 -2.065 1.00 52.28 701 ILE A CA 1
ATOM 5470 C C . ILE A 1 701 ? -6.020 11.387 -2.202 1.00 52.28 701 ILE A C 1
ATOM 5472 O O . ILE A 1 701 ? -6.558 12.356 -1.677 1.00 52.28 701 ILE A O 1
ATOM 5476 N N . ASN A 1 702 ? -6.725 10.493 -2.902 1.00 52.38 702 ASN A N 1
ATOM 5477 C CA . ASN A 1 702 ? -8.169 10.623 -3.148 1.00 52.38 702 ASN A CA 1
ATOM 5478 C C . ASN A 1 702 ? -9.041 9.710 -2.266 1.00 52.38 702 ASN A C 1
ATOM 5480 O O . ASN A 1 702 ? -10.244 9.944 -2.150 1.00 52.38 702 ASN A O 1
ATOM 5484 N N . THR A 1 703 ? -8.454 8.679 -1.655 1.00 56.41 703 THR A N 1
ATOM 5485 C CA . THR A 1 703 ? -9.128 7.677 -0.814 1.00 56.41 703 THR A CA 1
ATOM 5486 C C . THR A 1 703 ? -8.195 7.223 0.306 1.00 56.41 703 THR A C 1
ATOM 5488 O O . THR A 1 703 ? -6.985 7.226 0.114 1.00 56.41 703 THR A O 1
ATOM 5491 N N . MET A 1 704 ? -8.747 6.818 1.452 1.00 67.19 704 MET A N 1
ATOM 5492 C CA . MET A 1 704 ? -7.999 6.392 2.645 1.00 67.19 704 MET A CA 1
ATOM 5493 C C . MET A 1 704 ? -8.391 4.965 3.041 1.00 67.19 704 MET A C 1
ATOM 5495 O O . MET A 1 704 ? -9.547 4.583 2.860 1.00 67.19 704 MET A O 1
ATOM 5499 N N . GLU A 1 705 ? -7.458 4.213 3.627 1.00 70.38 705 GLU A N 1
ATOM 5500 C CA . GLU A 1 705 ? -7.757 2.954 4.321 1.00 70.38 705 GLU A CA 1
ATOM 5501 C C . GLU A 1 705 ? -8.502 3.236 5.634 1.00 70.38 705 GLU A C 1
ATOM 5503 O O . GLU A 1 705 ? -8.154 4.182 6.340 1.00 70.38 705 GLU A O 1
ATOM 5508 N N . GLY A 1 706 ? -9.501 2.413 5.965 1.00 76.88 706 GLY A N 1
ATOM 5509 C CA . GLY A 1 706 ? -10.435 2.626 7.077 1.00 76.88 706 GLY A CA 1
ATOM 5510 C C . GLY A 1 706 ? -11.733 3.300 6.622 1.00 76.88 706 GLY A C 1
ATOM 5511 O O . GLY A 1 706 ? -11.824 3.796 5.502 1.00 76.88 706 GLY A O 1
ATOM 5512 N N . ASP A 1 707 ? -12.762 3.310 7.470 1.00 83.00 707 ASP A N 1
ATOM 5513 C CA . ASP A 1 707 ? -14.047 3.974 7.173 1.00 83.00 707 ASP A CA 1
ATOM 5514 C C . ASP A 1 707 ? -14.231 5.308 7.925 1.00 83.00 707 ASP A C 1
ATOM 5516 O O . ASP A 1 707 ? -15.232 6.015 7.752 1.00 83.00 707 ASP A O 1
ATOM 5520 N N . GLY A 1 708 ? -13.243 5.681 8.742 1.00 87.69 708 GLY A N 1
ATOM 5521 C CA . GLY A 1 708 ? -13.242 6.901 9.539 1.00 87.69 708 GLY A CA 1
ATOM 5522 C C . GLY A 1 708 ? -14.066 6.804 10.818 1.00 87.69 708 GLY A C 1
ATOM 5523 O O . GLY A 1 708 ? -14.310 7.835 11.446 1.00 87.69 708 GLY A O 1
ATOM 5524 N N . THR A 1 709 ? -14.503 5.609 11.216 1.00 93.31 709 THR A N 1
ATOM 5525 C CA . THR A 1 709 ? -15.139 5.369 12.517 1.00 93.31 709 THR A CA 1
ATOM 5526 C C . THR A 1 709 ? -14.102 5.189 13.626 1.00 93.31 709 THR A C 1
ATOM 5528 O O . THR A 1 709 ? -12.916 5.003 13.378 1.00 93.31 709 THR A O 1
ATOM 5531 N N . GLU A 1 710 ? -14.537 5.216 14.887 1.00 90.25 710 GLU A N 1
ATOM 5532 C CA . GLU A 1 710 ? -13.647 5.005 16.038 1.00 90.25 710 GLU A CA 1
ATOM 5533 C C . GLU A 1 710 ? -12.946 3.633 16.026 1.00 90.25 710 GLU A C 1
ATOM 5535 O O . GLU A 1 710 ? -11.782 3.543 16.408 1.00 90.25 710 GLU A O 1
ATOM 5540 N N . ASN A 1 711 ? -13.627 2.583 15.552 1.00 88.12 711 ASN A N 1
ATOM 5541 C CA . ASN A 1 711 ? -13.075 1.224 15.476 1.00 88.12 711 ASN A CA 1
ATOM 5542 C C . ASN A 1 711 ? -12.271 0.972 14.190 1.00 88.12 711 ASN A C 1
ATOM 5544 O O . ASN A 1 711 ? -11.475 0.037 14.148 1.00 88.12 711 ASN A O 1
ATOM 5548 N N . SER A 1 712 ? -12.481 1.784 13.151 1.00 87.56 712 SER A N 1
ATOM 5549 C CA . SER A 1 712 ? -11.764 1.714 11.876 1.00 87.56 712 SER A CA 1
ATOM 5550 C C . SER A 1 712 ? -11.387 3.132 11.415 1.00 87.56 712 SER A C 1
ATOM 5552 O O . SER A 1 712 ? -11.957 3.668 10.459 1.00 87.56 712 SER A O 1
ATOM 5554 N N . PRO A 1 713 ? -10.455 3.794 12.133 1.00 90.19 713 PRO A N 1
ATOM 5555 C CA . PRO A 1 713 ? -10.035 5.145 11.789 1.00 90.19 713 PRO A CA 1
ATOM 5556 C C . PRO A 1 713 ? -9.334 5.152 10.432 1.00 90.19 713 PRO A C 1
ATOM 5558 O O . PRO A 1 713 ? -8.721 4.162 10.038 1.00 90.19 713 PRO A O 1
ATOM 5561 N N . TYR A 1 714 ? -9.360 6.295 9.751 1.00 90.81 714 TYR A N 1
ATOM 5562 C CA . TYR A 1 714 ? -8.560 6.478 8.549 1.00 90.81 714 TYR A CA 1
ATOM 5563 C C . TYR A 1 714 ? -7.065 6.420 8.888 1.00 90.81 714 TYR A C 1
ATOM 5565 O O . TYR A 1 714 ? -6.583 7.238 9.680 1.00 90.81 714 TYR A O 1
ATOM 5573 N N . LEU A 1 715 ? -6.336 5.470 8.300 1.00 87.62 715 LEU A N 1
ATOM 5574 C CA . LEU A 1 715 ? -4.914 5.248 8.573 1.00 87.62 715 LEU A CA 1
ATOM 5575 C C . LEU A 1 715 ? -4.033 6.119 7.673 1.00 87.62 715 LEU A C 1
ATOM 5577 O O . LEU A 1 715 ? -4.194 6.130 6.458 1.00 87.62 715 LEU A O 1
ATOM 5581 N N . ILE A 1 716 ? -3.097 6.854 8.276 1.00 89.50 716 ILE A N 1
ATOM 5582 C CA . ILE A 1 716 ? -2.191 7.777 7.584 1.00 89.50 716 ILE A CA 1
ATOM 5583 C C . ILE A 1 716 ? -0.756 7.260 7.718 1.00 89.50 716 ILE A C 1
ATOM 5585 O O . ILE A 1 716 ? -0.239 7.142 8.834 1.00 89.50 716 ILE A O 1
ATOM 5589 N N . SER A 1 717 ? -0.106 6.967 6.595 1.00 83.25 717 SER A N 1
ATOM 5590 C CA . SER A 1 717 ? 1.280 6.476 6.539 1.00 83.25 717 SER A CA 1
ATOM 5591 C C . SER A 1 717 ? 2.262 7.425 5.850 1.00 83.25 717 SER A C 1
ATOM 5593 O O . SER A 1 717 ? 3.463 7.202 5.960 1.00 83.25 717 SER A O 1
ATOM 5595 N N . ASP A 1 718 ? 1.772 8.459 5.163 1.00 80.44 718 ASP A N 1
ATOM 5596 C CA . ASP A 1 718 ? 2.561 9.369 4.327 1.00 80.44 718 ASP A CA 1
ATOM 5597 C C . ASP A 1 718 ? 2.007 10.813 4.335 1.00 80.44 718 ASP A C 1
ATOM 5599 O O . ASP A 1 718 ? 1.018 11.143 5.006 1.00 80.44 718 ASP A O 1
ATOM 5603 N N . GLY A 1 719 ? 2.698 11.712 3.626 1.00 83.00 719 GLY A N 1
ATOM 5604 C CA . GLY A 1 719 ? 2.326 13.124 3.541 1.00 83.00 719 GLY A CA 1
ATOM 5605 C C . GLY A 1 719 ? 1.032 13.363 2.764 1.00 83.00 719 GLY A C 1
ATOM 5606 O O . GLY A 1 719 ? 0.279 14.284 3.085 1.00 83.00 719 GLY A O 1
ATOM 5607 N N . GLU A 1 720 ? 0.743 12.526 1.772 1.00 80.62 720 GLU A N 1
ATOM 5608 C CA . GLU A 1 720 ? -0.426 12.612 0.908 1.00 80.62 720 GLU A CA 1
ATOM 5609 C C . GLU A 1 720 ? -1.714 12.286 1.676 1.00 80.62 720 GLU A C 1
ATOM 5611 O O . GLU A 1 720 ? -2.701 13.025 1.578 1.00 80.62 720 GLU A O 1
ATOM 5616 N N . GLY A 1 721 ? -1.699 11.223 2.484 1.00 80.50 721 GLY A N 1
ATOM 5617 C CA . GLY A 1 721 ? -2.773 10.864 3.406 1.00 80.50 721 GLY A CA 1
ATOM 5618 C C . GLY A 1 721 ? -2.980 11.923 4.489 1.00 80.50 721 GLY A C 1
ATOM 5619 O O . GLY A 1 721 ? -4.118 12.276 4.813 1.00 80.50 721 GLY A O 1
ATOM 5620 N N . LEU A 1 722 ? -1.894 12.518 4.999 1.00 94.81 722 LEU A N 1
ATOM 5621 C CA . LEU A 1 722 ? -1.974 13.623 5.957 1.00 94.81 722 LEU A CA 1
ATOM 5622 C C . LEU A 1 722 ? -2.623 14.871 5.334 1.00 94.81 722 LEU A C 1
ATOM 5624 O O . LEU A 1 722 ? -3.514 15.477 5.938 1.00 94.81 722 LEU A O 1
ATOM 5628 N N . ALA A 1 723 ? -2.223 15.238 4.115 1.00 86.31 723 ALA A N 1
ATOM 5629 C CA . ALA A 1 723 ? -2.823 16.345 3.378 1.00 86.31 723 ALA A CA 1
ATOM 5630 C C . ALA A 1 723 ? -4.312 16.084 3.090 1.00 86.31 723 ALA A C 1
ATOM 5632 O O . ALA A 1 723 ? -5.139 16.979 3.292 1.00 86.31 723 ALA A O 1
ATOM 5633 N N . TYR A 1 724 ? -4.680 14.855 2.703 1.00 87.50 724 TYR A N 1
ATOM 5634 C CA . TYR A 1 724 ? -6.078 14.460 2.512 1.00 87.50 724 TYR A CA 1
ATOM 5635 C C . TYR A 1 724 ? -6.896 14.612 3.795 1.00 87.50 724 TYR A C 1
ATOM 5637 O O . TYR A 1 724 ? -7.972 15.214 3.758 1.00 87.50 724 TYR A O 1
ATOM 5645 N N . ALA A 1 725 ? -6.388 14.118 4.928 1.00 92.75 725 ALA A N 1
ATOM 5646 C CA . ALA A 1 725 ? -7.069 14.201 6.217 1.00 92.75 725 ALA A CA 1
ATOM 5647 C C . ALA A 1 725 ? -7.359 15.656 6.619 1.00 92.75 725 ALA A C 1
ATOM 5649 O O . ALA A 1 725 ? -8.463 15.972 7.064 1.00 92.75 725 ALA A O 1
ATOM 5650 N N . ILE A 1 726 ? -6.402 16.565 6.410 1.00 94.44 726 ILE A N 1
ATOM 5651 C CA . ILE A 1 726 ? -6.564 17.989 6.734 1.00 94.44 726 ILE A CA 1
ATOM 5652 C C . ILE A 1 726 ? -7.554 18.678 5.786 1.00 94.44 726 ILE A C 1
ATOM 5654 O O . ILE A 1 726 ? -8.342 19.514 6.232 1.00 94.44 726 ILE A O 1
ATOM 5658 N N . LEU A 1 727 ? -7.537 18.333 4.495 1.00 86.88 727 LEU A N 1
ATOM 5659 C CA . LEU A 1 727 ? -8.425 18.917 3.483 1.00 86.88 727 LEU A CA 1
ATOM 5660 C C . LEU A 1 727 ? -9.872 18.412 3.585 1.00 86.88 727 LEU A C 1
ATOM 5662 O O . LEU A 1 727 ? -10.799 19.179 3.323 1.00 86.88 727 LEU A O 1
ATOM 5666 N N . ASN A 1 728 ? -10.064 17.147 3.967 1.00 85.56 728 ASN A N 1
ATOM 5667 C CA . ASN A 1 728 ? -11.358 16.456 3.947 1.00 85.56 728 ASN A CA 1
ATOM 5668 C C . ASN A 1 728 ? -11.897 16.106 5.340 1.00 85.56 728 ASN A C 1
ATOM 5670 O O . ASN A 1 728 ? -12.874 15.364 5.448 1.00 85.56 728 ASN A O 1
ATOM 5674 N N . GLY A 1 729 ? -11.285 16.641 6.400 1.00 85.56 729 GLY A N 1
ATOM 5675 C CA . GLY A 1 729 ? -11.728 16.442 7.778 1.00 85.56 729 GLY A CA 1
ATOM 5676 C C . GLY A 1 729 ? -13.235 16.657 7.952 1.00 85.56 729 GLY A C 1
ATOM 5677 O O . GLY A 1 729 ? -13.833 17.568 7.376 1.00 85.56 729 GLY A O 1
ATOM 5678 N N . GLY A 1 730 ? -13.863 15.842 8.795 1.00 85.50 730 GLY A N 1
ATOM 5679 C CA . GLY A 1 730 ? -15.294 15.892 9.072 1.00 85.50 730 GLY A CA 1
ATOM 5680 C C . GLY A 1 730 ? -15.612 15.621 10.538 1.00 85.50 730 GLY A C 1
ATOM 5681 O O . GLY A 1 730 ? -14.947 14.842 11.217 1.00 85.50 730 GLY A O 1
ATOM 5682 N N . LYS A 1 731 ? -16.671 16.260 11.043 1.00 84.31 731 LYS A N 1
ATOM 5683 C CA . LYS A 1 731 ? -17.158 16.022 12.406 1.00 84.31 731 LYS A CA 1
ATOM 5684 C C . LYS A 1 731 ? -17.485 14.536 12.599 1.00 84.31 731 LYS A C 1
ATOM 5686 O O . LYS A 1 731 ? -18.311 13.998 11.869 1.00 84.31 731 LYS A O 1
ATOM 5691 N N . GLY A 1 732 ? -16.891 13.923 13.623 1.00 84.75 732 GLY A N 1
ATOM 5692 C CA . GLY A 1 732 ? -17.084 12.508 13.952 1.00 84.75 732 GLY A CA 1
ATOM 5693 C C . GLY A 1 732 ? -16.209 11.535 13.161 1.00 84.75 732 GLY A C 1
ATOM 5694 O O . GLY A 1 732 ? -16.317 10.343 13.407 1.00 84.75 732 GLY A O 1
ATOM 5695 N N . LEU A 1 733 ? -15.355 12.018 12.250 1.00 94.75 733 LEU A N 1
ATOM 5696 C CA . LEU A 1 733 ? -14.369 11.179 11.567 1.00 94.75 733 LEU A CA 1
ATOM 5697 C C . LEU A 1 733 ? -13.105 11.028 12.418 1.00 94.75 733 LEU A C 1
ATOM 5699 O O . LEU A 1 733 ? -12.667 11.998 13.044 1.00 94.75 733 LEU A O 1
ATOM 5703 N N . HIS A 1 734 ? -12.536 9.825 12.426 1.00 97.12 734 HIS A N 1
ATOM 5704 C CA . HIS A 1 734 ? -11.326 9.460 13.157 1.00 97.12 734 HIS A CA 1
ATOM 5705 C C . HIS A 1 734 ? -10.172 9.193 12.187 1.00 97.12 734 HIS A C 1
ATOM 5707 O O . HIS A 1 734 ? -10.344 8.501 11.187 1.00 97.12 734 HIS A O 1
ATOM 5713 N N . TYR A 1 735 ? -8.999 9.732 12.507 1.00 97.94 735 TYR A N 1
ATOM 5714 C CA . TYR A 1 735 ? -7.762 9.628 11.737 1.00 97.94 735 TYR A CA 1
ATOM 5715 C C . TYR A 1 735 ? -6.628 9.197 12.663 1.00 97.94 735 TYR A C 1
ATOM 5717 O O . TYR A 1 735 ? -6.551 9.683 13.796 1.00 97.94 735 TYR A O 1
ATOM 5725 N N . LYS A 1 736 ? -5.740 8.325 12.183 1.00 97.50 736 LYS A N 1
ATOM 5726 C CA . LYS A 1 736 ? -4.621 7.807 12.971 1.00 97.50 736 LYS A CA 1
ATOM 5727 C C . LYS A 1 736 ? -3.326 7.755 12.157 1.00 97.50 736 LYS A C 1
ATOM 5729 O O . LYS A 1 736 ? -3.302 7.136 11.096 1.00 97.50 736 LYS A O 1
ATOM 5734 N N . LEU A 1 737 ? -2.248 8.365 12.658 1.00 94.50 737 LEU A N 1
ATOM 5735 C CA . LEU A 1 737 ? -0.910 8.174 12.083 1.00 94.50 737 LEU A CA 1
ATOM 5736 C C . LEU A 1 737 ? -0.387 6.768 12.404 1.00 94.50 737 LEU A C 1
ATOM 5738 O O . LEU A 1 737 ? -0.547 6.273 13.517 1.00 94.50 737 LEU A O 1
ATOM 5742 N N . THR A 1 738 ? 0.279 6.155 11.431 1.00 87.38 738 THR A N 1
ATOM 5743 C CA . THR A 1 738 ? 0.927 4.837 11.557 1.00 87.38 738 THR A CA 1
ATOM 5744 C C . THR A 1 738 ? 2.452 4.919 11.486 1.00 87.38 738 THR A C 1
ATOM 5746 O O . THR A 1 738 ? 3.143 3.961 11.834 1.00 87.38 738 THR A O 1
ATOM 5749 N N . LYS A 1 739 ? 2.977 6.061 11.023 1.00 84.69 739 LYS A N 1
ATOM 5750 C CA . LYS A 1 739 ? 4.399 6.347 10.831 1.00 84.69 739 LYS A CA 1
ATOM 5751 C C . LYS A 1 739 ? 4.676 7.830 11.062 1.00 84.69 739 LYS A C 1
ATOM 5753 O O . LYS A 1 739 ? 3.763 8.660 11.038 1.00 84.69 739 LYS A O 1
ATOM 5758 N N . ASP A 1 740 ? 5.951 8.149 11.259 1.00 84.88 740 ASP A N 1
ATOM 5759 C CA . ASP A 1 740 ? 6.425 9.526 11.154 1.00 84.88 740 ASP A CA 1
ATOM 5760 C C . ASP A 1 740 ? 6.258 10.010 9.708 1.00 84.88 740 ASP A C 1
ATOM 5762 O O . ASP A 1 740 ? 6.467 9.250 8.765 1.00 84.88 740 ASP A O 1
ATOM 5766 N N . ILE A 1 741 ? 5.876 11.275 9.540 1.00 92.12 741 ILE A N 1
ATOM 5767 C CA . ILE A 1 741 ? 5.551 11.864 8.239 1.00 92.12 741 ILE A CA 1
ATOM 5768 C C . ILE A 1 741 ? 6.627 12.872 7.850 1.00 92.12 741 ILE A C 1
ATOM 5770 O O . ILE A 1 741 ? 7.014 13.711 8.668 1.00 92.12 741 ILE A O 1
ATOM 5774 N N . TYR A 1 742 ? 7.074 12.838 6.596 1.00 90.19 742 TYR A N 1
ATOM 5775 C CA . TYR A 1 742 ? 8.063 13.769 6.058 1.00 90.19 742 TYR A CA 1
ATOM 5776 C C . TYR A 1 742 ? 7.445 14.599 4.940 1.00 90.19 742 TYR A C 1
ATOM 5778 O O . TYR A 1 742 ? 7.201 14.119 3.843 1.00 90.19 742 TYR A O 1
ATOM 5786 N N . LEU A 1 743 ? 7.194 15.875 5.214 1.00 92.25 743 LEU A N 1
ATOM 5787 C CA . LEU A 1 743 ? 6.619 16.800 4.236 1.00 92.25 743 LEU A CA 1
ATOM 5788 C C . LEU A 1 743 ? 7.664 17.400 3.293 1.00 92.25 743 LEU A C 1
ATOM 5790 O O . LEU A 1 743 ? 7.331 17.914 2.232 1.00 92.25 743 LEU A O 1
ATOM 5794 N N . ASN A 1 744 ? 8.924 17.363 3.715 1.00 86.69 744 ASN A N 1
ATOM 5795 C CA . ASN A 1 744 ? 10.090 17.845 2.994 1.00 86.69 744 ASN A CA 1
ATOM 5796 C C . ASN A 1 744 ? 11.332 17.092 3.488 1.00 86.69 744 ASN A C 1
ATOM 5798 O O . ASN A 1 744 ? 11.363 16.600 4.620 1.00 86.69 744 ASN A O 1
ATOM 5802 N N . GLU A 1 745 ? 12.380 17.054 2.667 1.00 80.88 745 GLU A N 1
ATOM 5803 C CA . GLU A 1 745 ? 13.668 16.472 3.035 1.00 80.88 745 GLU A CA 1
ATOM 5804 C C . GLU A 1 745 ? 14.300 17.203 4.228 1.00 80.88 745 GLU A C 1
ATOM 5806 O O . GLU A 1 745 ? 14.455 18.427 4.222 1.00 80.88 745 GLU A O 1
ATOM 5811 N N . LEU A 1 746 ? 14.756 16.450 5.235 1.00 82.19 746 LEU A N 1
ATOM 5812 C CA . LEU A 1 746 ? 15.332 17.020 6.461 1.00 82.19 746 LEU A CA 1
ATOM 5813 C C . LEU A 1 746 ? 16.571 17.890 6.207 1.00 82.19 746 LEU A C 1
ATOM 5815 O O . LEU A 1 746 ? 16.772 18.876 6.911 1.00 82.19 746 LEU A O 1
ATOM 5819 N N . ASN A 1 747 ? 17.377 17.540 5.202 1.00 78.94 747 ASN A N 1
ATOM 5820 C CA . ASN A 1 747 ? 18.574 18.288 4.803 1.00 78.94 747 ASN A CA 1
ATOM 5821 C C . ASN A 1 747 ? 18.317 19.231 3.611 1.00 78.94 747 ASN A C 1
ATOM 5823 O O . ASN A 1 747 ? 19.240 19.901 3.146 1.00 78.94 747 ASN A O 1
ATOM 5827 N N . GLY A 1 748 ? 17.079 19.275 3.106 1.00 75.88 748 GLY A N 1
ATOM 5828 C CA . GLY A 1 748 ? 16.684 20.116 1.978 1.00 75.88 748 GLY A CA 1
ATOM 5829 C C . GLY A 1 748 ? 16.522 21.589 2.356 1.00 75.88 748 GLY A C 1
ATOM 5830 O O . GLY A 1 748 ? 16.683 22.467 1.513 1.00 75.88 748 GLY A O 1
ATOM 5831 N N . VAL A 1 749 ? 16.250 21.891 3.628 1.00 83.19 749 VAL A N 1
ATOM 5832 C CA . VAL A 1 749 ? 16.049 23.259 4.127 1.00 83.19 749 VAL A CA 1
ATOM 5833 C C . VAL A 1 749 ? 16.887 23.487 5.377 1.00 83.19 749 VAL A C 1
ATOM 5835 O O . VAL A 1 749 ? 16.892 22.672 6.296 1.00 83.19 749 VAL A O 1
ATOM 5838 N N . ASP A 1 750 ? 17.550 24.639 5.465 1.00 89.69 750 ASP A N 1
ATOM 5839 C CA . ASP A 1 750 ? 18.007 25.144 6.756 1.00 89.69 750 ASP A CA 1
ATOM 5840 C C . ASP A 1 750 ? 16.789 25.618 7.557 1.00 89.69 750 ASP A C 1
ATOM 5842 O O . ASP A 1 750 ? 16.338 26.757 7.432 1.00 89.69 750 ASP A O 1
ATOM 5846 N N . TRP A 1 751 ? 16.256 24.743 8.410 1.00 93.00 751 TRP A N 1
ATOM 5847 C CA . TRP A 1 751 ? 15.071 25.003 9.234 1.00 93.00 751 TRP A CA 1
ATOM 5848 C C . TRP A 1 751 ? 15.228 26.171 10.218 1.00 93.00 751 TRP A C 1
ATOM 5850 O O . TRP A 1 751 ? 14.244 26.616 10.805 1.00 93.00 751 TRP A O 1
ATOM 5860 N N . THR A 1 752 ? 16.435 26.722 10.395 1.00 92.62 752 THR A N 1
ATOM 5861 C CA . THR A 1 752 ? 16.659 27.930 11.204 1.00 92.62 752 THR A CA 1
ATOM 5862 C C . THR A 1 752 ? 16.404 29.211 10.411 1.00 92.62 752 THR A C 1
ATOM 5864 O O . THR A 1 752 ? 15.964 30.221 10.983 1.00 92.62 752 THR A O 1
ATOM 5867 N N . THR A 1 753 ? 16.729 29.202 9.118 1.00 90.31 753 THR A N 1
ATOM 5868 C CA . THR A 1 753 ? 16.702 30.383 8.239 1.00 90.31 753 THR A CA 1
ATOM 5869 C C . THR A 1 753 ? 15.644 30.308 7.141 1.00 90.31 753 THR A C 1
ATOM 5871 O O . THR A 1 753 ? 15.338 31.339 6.552 1.00 90.31 753 THR A O 1
ATOM 5874 N N . GLY A 1 754 ? 15.084 29.126 6.882 1.00 88.50 754 GLY A N 1
ATOM 5875 C CA . GLY A 1 754 ? 14.129 28.865 5.806 1.00 88.50 754 GLY A CA 1
ATOM 5876 C C . GLY A 1 754 ? 14.761 28.783 4.420 1.00 88.50 754 GLY A C 1
ATOM 5877 O O . GLY A 1 754 ? 14.034 28.725 3.429 1.00 88.50 754 GLY A O 1
ATOM 5878 N N . ILE A 1 755 ? 16.094 28.807 4.336 1.00 89.69 755 ILE A N 1
ATOM 5879 C CA . ILE A 1 755 ? 16.834 28.807 3.074 1.00 89.69 755 ILE A CA 1
ATOM 5880 C C . ILE A 1 755 ? 16.940 27.361 2.558 1.00 89.69 755 ILE A C 1
ATOM 5882 O O . ILE A 1 755 ? 17.507 26.523 3.264 1.00 89.69 755 ILE A O 1
ATOM 5886 N N . PRO A 1 756 ? 16.426 27.051 1.352 1.00 81.75 756 PRO A N 1
ATOM 5887 C CA . PRO A 1 756 ? 16.622 25.745 0.727 1.00 81.75 756 PRO A CA 1
ATOM 5888 C C . PRO A 1 756 ? 18.084 25.509 0.334 1.00 81.75 756 PRO A C 1
ATOM 5890 O O . PRO A 1 756 ? 18.813 26.455 0.024 1.00 81.75 756 PRO A O 1
ATOM 5893 N N . SER A 1 757 ? 18.507 24.248 0.323 1.00 77.50 757 SER A N 1
ATOM 5894 C CA . SER A 1 757 ? 19.805 23.839 -0.210 1.00 77.50 757 SER A CA 1
ATOM 5895 C C . SER A 1 757 ? 19.855 23.977 -1.739 1.00 77.50 757 SER A C 1
ATOM 5897 O O . SER A 1 757 ? 18.828 24.032 -2.422 1.00 77.50 757 SER A O 1
ATOM 5899 N N . ASP A 1 758 ? 21.067 24.060 -2.296 1.00 65.94 758 ASP A N 1
ATOM 5900 C CA . ASP A 1 758 ? 21.257 24.199 -3.741 1.00 65.94 758 ASP A CA 1
ATOM 5901 C C . ASP A 1 758 ? 20.614 23.014 -4.490 1.00 65.94 758 ASP A C 1
ATOM 5903 O O . ASP A 1 758 ? 20.992 21.860 -4.286 1.00 65.94 758 ASP A O 1
ATOM 5907 N N . ASN A 1 759 ? 19.697 23.317 -5.416 1.00 56.66 759 ASN A N 1
ATOM 5908 C CA . ASN A 1 759 ? 18.905 22.365 -6.216 1.00 56.66 759 ASN A CA 1
ATOM 5909 C C . ASN A 1 759 ? 17.781 21.617 -5.475 1.00 56.66 759 ASN A C 1
ATOM 5911 O O . ASN A 1 759 ? 17.195 20.709 -6.062 1.00 56.66 759 ASN A O 1
ATOM 5915 N N . TYR A 1 760 ? 17.430 22.013 -4.250 1.00 64.88 760 TYR A N 1
ATOM 5916 C CA . TYR A 1 760 ? 16.217 21.536 -3.586 1.00 64.88 760 TYR A CA 1
ATOM 5917 C C . TYR A 1 760 ? 15.108 22.589 -3.675 1.00 64.88 760 TYR A C 1
ATOM 5919 O O . TYR A 1 760 ? 15.316 23.765 -3.370 1.00 64.88 760 TYR A O 1
ATOM 5927 N N . VAL A 1 761 ? 13.918 22.168 -4.102 1.00 74.31 761 VAL A N 1
ATOM 5928 C CA . VAL A 1 761 ? 12.717 23.011 -4.128 1.00 74.31 761 VAL A CA 1
ATOM 5929 C C . VAL A 1 761 ? 11.729 22.414 -3.132 1.00 74.31 761 VAL A C 1
ATOM 5931 O O . VAL A 1 761 ? 11.113 21.399 -3.450 1.00 74.31 761 VAL A O 1
ATOM 5934 N N . PRO A 1 762 ? 11.586 22.997 -1.930 1.00 78.19 762 PRO A N 1
ATOM 5935 C CA . PRO A 1 762 ? 10.687 22.447 -0.930 1.00 78.19 762 PRO A CA 1
ATOM 5936 C C . PRO A 1 762 ? 9.221 22.638 -1.330 1.00 78.19 762 PRO A C 1
ATOM 5938 O O . PRO A 1 762 ? 8.844 23.680 -1.874 1.00 78.19 762 PRO A O 1
ATOM 5941 N N . SER A 1 763 ? 8.382 21.670 -0.978 1.00 82.81 763 SER A N 1
ATOM 5942 C CA . SER A 1 763 ? 6.928 21.769 -1.093 1.00 82.81 763 SER A CA 1
ATOM 5943 C C . SER A 1 763 ? 6.377 22.707 -0.013 1.00 82.81 763 SER A C 1
ATOM 5945 O O . SER A 1 763 ? 6.643 22.514 1.177 1.00 82.81 763 SER A O 1
ATOM 5947 N N . GLU A 1 764 ? 5.600 23.723 -0.408 1.00 90.50 764 GLU A N 1
ATOM 5948 C CA . GLU A 1 764 ? 4.898 24.600 0.542 1.00 90.50 764 GLU A CA 1
ATOM 5949 C C . GLU A 1 764 ? 3.716 23.864 1.196 1.00 90.50 764 GLU A C 1
ATOM 5951 O O . GLU A 1 764 ? 2.895 23.251 0.513 1.00 90.50 764 GLU A O 1
ATOM 5956 N N . TRP A 1 765 ? 3.608 23.947 2.525 1.00 94.06 765 TRP A N 1
ATOM 5957 C CA . TRP A 1 765 ? 2.496 23.357 3.275 1.00 94.06 765 TRP A CA 1
ATOM 5958 C C . TRP A 1 765 ? 1.198 24.165 3.139 1.00 94.06 765 TRP A C 1
ATOM 5960 O O . TRP A 1 765 ? 1.178 25.318 2.705 1.00 94.06 765 TRP A O 1
ATOM 5970 N N . LEU A 1 766 ? 0.094 23.542 3.552 1.00 90.00 766 LEU A N 1
ATOM 5971 C CA . LEU A 1 766 ? -1.257 24.081 3.456 1.00 90.00 766 LEU A CA 1
ATOM 5972 C C . LEU A 1 766 ? -1.434 25.401 4.233 1.00 90.00 766 LEU A C 1
ATOM 5974 O O . LEU A 1 766 ? -0.988 25.556 5.371 1.00 90.00 766 LEU A O 1
ATOM 5978 N N . GLU A 1 767 ? -2.192 26.324 3.639 1.00 90.00 767 GLU A N 1
ATOM 5979 C CA . GLU A 1 767 ? -2.589 27.604 4.232 1.00 90.00 767 GLU A CA 1
ATOM 5980 C C . GLU A 1 767 ? -4.120 27.742 4.225 1.00 90.00 767 GLU A C 1
ATOM 5982 O O . GLU A 1 767 ? -4.781 27.421 3.239 1.00 90.00 767 GLU A O 1
ATOM 5987 N N . ASN A 1 768 ? -4.698 28.268 5.314 1.00 88.31 768 ASN A N 1
ATOM 5988 C CA . ASN A 1 768 ? -6.138 28.555 5.449 1.00 88.31 768 ASN A CA 1
ATOM 5989 C C . ASN A 1 768 ? -7.082 27.354 5.225 1.00 88.31 768 ASN A C 1
ATOM 5991 O O . ASN A 1 768 ? -8.287 27.539 5.035 1.00 88.31 768 ASN A O 1
ATOM 5995 N N . THR A 1 769 ? -6.570 26.127 5.279 1.00 89.56 769 THR A N 1
ATOM 5996 C CA . THR A 1 769 ? -7.385 24.910 5.241 1.00 89.56 769 THR A CA 1
ATOM 5997 C C . THR A 1 769 ? -8.012 24.650 6.605 1.00 89.56 769 THR A C 1
ATOM 5999 O O . THR A 1 769 ? -7.472 25.039 7.641 1.00 89.56 769 THR A O 1
ATOM 6002 N N . THR A 1 770 ? -9.199 24.043 6.613 1.00 91.50 770 THR A N 1
ATOM 6003 C CA . THR A 1 770 ? -9.966 23.848 7.846 1.00 91.50 770 THR A CA 1
ATOM 6004 C C . THR A 1 770 ? -10.205 22.378 8.130 1.00 91.50 770 THR A C 1
ATOM 6006 O O . THR A 1 770 ? -10.883 21.712 7.356 1.00 91.50 770 THR A O 1
ATOM 6009 N N . PHE A 1 771 ? -9.743 21.925 9.291 1.00 94.25 771 PHE A N 1
ATOM 6010 C CA . PHE A 1 771 ? -9.935 20.571 9.785 1.00 94.25 771 PHE A CA 1
ATOM 6011 C C . PHE A 1 771 ? -11.032 20.495 10.863 1.00 94.25 771 PHE A C 1
ATOM 6013 O O . PHE A 1 771 ? -11.259 21.428 11.642 1.00 94.25 771 PHE A O 1
ATOM 6020 N N . SER A 1 772 ? -11.718 19.355 10.912 1.00 90.94 772 SER A N 1
ATOM 6021 C CA . SER A 1 772 ? -12.582 18.939 12.021 1.00 90.94 772 SER A CA 1
ATOM 6022 C C . SER A 1 772 ? -12.550 17.420 12.138 1.00 90.94 772 SER A C 1
ATOM 6024 O O . SER A 1 772 ? -12.478 16.763 11.105 1.00 90.94 772 SER A O 1
ATOM 6026 N N . GLY A 1 773 ? -12.636 16.876 13.352 1.00 93.12 773 GLY A N 1
ATOM 6027 C CA . GLY A 1 773 ? -12.594 15.429 13.595 1.00 93.12 773 GLY A CA 1
ATOM 6028 C C . GLY A 1 773 ? -11.680 15.040 14.758 1.00 93.12 773 GLY A C 1
ATOM 6029 O O . GLY A 1 773 ? -11.228 15.894 15.525 1.00 93.12 773 GLY A O 1
ATOM 6030 N N . TYR A 1 774 ? -11.416 13.742 14.879 1.00 96.50 774 TYR A N 1
ATOM 6031 C CA . TYR A 1 774 ? -10.509 13.145 15.856 1.00 96.50 774 TYR A CA 1
ATOM 6032 C C . TYR A 1 774 ? -9.219 12.730 15.151 1.00 96.50 774 TYR A C 1
ATOM 6034 O O . TYR A 1 774 ? -9.250 11.894 14.257 1.00 96.50 774 TYR A O 1
ATOM 6042 N N . PHE A 1 775 ? -8.091 13.316 15.537 1.00 98.31 775 PHE A N 1
ATOM 6043 C CA . PHE A 1 775 ? -6.776 13.016 14.985 1.00 98.31 775 PHE A CA 1
ATOM 6044 C C . PHE A 1 775 ? -5.864 12.479 16.086 1.00 98.31 775 PHE A C 1
ATOM 6046 O O . PHE A 1 775 ? -5.538 13.205 17.029 1.00 98.31 775 PHE A O 1
ATOM 6053 N N . ASP A 1 776 ? -5.446 11.225 15.953 1.00 98.06 776 ASP A N 1
ATOM 6054 C CA . ASP A 1 776 ? -4.478 10.580 16.833 1.00 98.06 776 ASP A CA 1
ATOM 6055 C C . ASP A 1 776 ? -3.138 10.410 16.113 1.00 98.06 776 ASP A C 1
ATOM 6057 O O . ASP A 1 776 ? -3.008 9.650 15.157 1.00 98.06 776 ASP A O 1
ATOM 6061 N N . GLY A 1 777 ? -2.119 11.125 16.576 1.00 96.81 777 GLY A N 1
ATOM 6062 C CA . GLY A 1 777 ? -0.761 10.973 16.076 1.00 96.81 777 GLY A CA 1
ATOM 6063 C C . GLY A 1 777 ? -0.092 9.671 16.508 1.00 96.81 777 GLY A C 1
ATOM 6064 O O . GLY A 1 777 ? 0.983 9.381 16.010 1.00 96.81 777 GLY A O 1
ATOM 6065 N N . ASP A 1 778 ? -0.670 8.911 17.443 1.00 95.50 778 ASP A N 1
ATOM 6066 C CA . ASP A 1 778 ? -0.138 7.647 17.975 1.00 95.50 778 ASP A CA 1
ATOM 6067 C C . ASP A 1 778 ? 1.352 7.698 18.376 1.00 95.50 778 ASP A C 1
ATOM 6069 O O . ASP A 1 778 ? 2.079 6.708 18.306 1.00 95.50 778 ASP A O 1
ATOM 6073 N N . GLY A 1 779 ? 1.840 8.871 18.793 1.00 89.88 779 GLY A N 1
ATOM 6074 C CA . GLY A 1 779 ? 3.241 9.080 19.155 1.00 89.88 779 GLY A CA 1
ATOM 6075 C C . GLY A 1 779 ? 4.187 9.270 17.969 1.00 89.88 779 GLY A C 1
ATOM 6076 O O . GLY A 1 779 ? 5.390 9.088 18.146 1.00 89.88 779 GLY A O 1
ATOM 6077 N N . HIS A 1 780 ? 3.668 9.632 16.796 1.00 94.25 780 HIS A N 1
ATOM 6078 C CA . HIS A 1 780 ? 4.436 9.912 15.585 1.00 94.25 780 HIS A CA 1
ATOM 6079 C C . HIS A 1 780 ? 4.684 11.404 15.352 1.00 94.25 780 HIS A C 1
ATOM 6081 O O . HIS A 1 780 ? 3.959 12.288 15.829 1.00 94.25 780 HIS A O 1
ATOM 6087 N N . ILE A 1 781 ? 5.751 11.681 14.608 1.00 94.12 781 ILE A N 1
ATOM 6088 C CA . ILE A 1 781 ? 6.259 13.027 14.351 1.00 94.12 781 ILE A CA 1
ATOM 6089 C C . ILE A 1 781 ? 5.978 13.429 12.906 1.00 94.12 781 ILE A C 1
ATOM 6091 O O . ILE A 1 781 ? 6.273 12.687 11.976 1.00 94.12 781 ILE A O 1
ATOM 6095 N N . VAL A 1 782 ? 5.485 14.651 12.711 1.00 97.62 782 VAL A N 1
ATOM 6096 C CA . VAL A 1 782 ? 5.432 15.302 11.400 1.00 97.62 782 VAL A CA 1
ATOM 6097 C C . VAL A 1 782 ? 6.642 16.222 11.243 1.00 97.62 782 VAL A C 1
ATOM 6099 O O . VAL A 1 782 ? 6.866 17.141 12.035 1.00 97.62 782 VAL A O 1
ATOM 6102 N N . ASN A 1 783 ? 7.431 15.967 10.208 1.00 94.94 783 ASN A N 1
ATOM 6103 C CA . ASN A 1 783 ? 8.634 16.701 9.849 1.00 94.94 783 ASN A CA 1
ATOM 6104 C C . ASN A 1 783 ? 8.397 17.535 8.590 1.00 94.94 783 ASN A C 1
ATOM 6106 O O . ASN A 1 783 ? 7.652 17.130 7.702 1.00 94.94 783 ASN A O 1
ATOM 6110 N N . GLY A 1 784 ? 9.100 18.657 8.460 1.00 94.00 784 GLY A N 1
ATOM 6111 C CA . GLY A 1 784 ? 9.238 19.329 7.172 1.00 94.00 784 GLY A CA 1
ATOM 6112 C C . GLY A 1 784 ? 8.114 20.293 6.801 1.00 94.00 784 GLY A C 1
ATOM 6113 O O . GLY A 1 784 ? 7.926 20.536 5.612 1.00 94.00 784 GLY A O 1
ATOM 6114 N N . ILE A 1 785 ? 7.358 20.860 7.752 1.00 97.25 785 ILE A N 1
ATOM 6115 C CA . ILE A 1 785 ? 6.412 21.936 7.412 1.00 97.25 785 ILE A CA 1
ATOM 6116 C C . ILE A 1 785 ? 7.231 23.121 6.898 1.00 97.25 785 ILE A C 1
ATOM 6118 O O . ILE A 1 785 ? 7.983 23.734 7.657 1.00 97.25 785 ILE A O 1
ATOM 6122 N N . TYR A 1 786 ? 7.081 23.447 5.618 1.00 95.19 786 TYR A N 1
ATOM 6123 C CA . TYR A 1 786 ? 7.773 24.557 4.978 1.00 95.19 786 TYR A CA 1
ATOM 6124 C C . TYR A 1 786 ? 6.765 25.571 4.449 1.00 95.19 786 TYR A C 1
ATOM 6126 O O . TYR A 1 786 ? 5.876 25.230 3.675 1.00 95.19 786 TYR A O 1
ATOM 6134 N N . TYR A 1 787 ? 6.884 26.824 4.874 1.00 92.12 787 TYR A N 1
ATOM 6135 C CA . TYR A 1 787 ? 6.056 27.914 4.370 1.00 92.12 787 TYR A CA 1
ATOM 6136 C C . TYR A 1 787 ? 6.837 29.236 4.437 1.00 92.12 787 TYR A C 1
ATOM 6138 O O . TYR A 1 787 ? 6.876 29.855 5.501 1.00 92.12 787 TYR A O 1
ATOM 6146 N N . PRO A 1 788 ? 7.504 29.672 3.354 1.00 87.81 788 PRO A N 1
ATOM 6147 C CA . PRO A 1 788 ? 8.254 30.921 3.324 1.00 87.81 788 PRO A CA 1
ATOM 6148 C C . PRO A 1 788 ? 7.357 32.108 2.925 1.00 87.81 788 PRO A C 1
ATOM 6150 O O . PRO A 1 788 ? 6.409 31.985 2.140 1.00 87.81 788 PRO A O 1
ATOM 6153 N N . VAL A 1 789 ? 7.686 33.309 3.415 1.00 76.81 789 VAL A N 1
ATOM 6154 C CA . VAL A 1 789 ? 7.146 34.551 2.840 1.00 76.81 789 VAL A CA 1
ATOM 6155 C C . VAL A 1 789 ? 8.002 34.932 1.645 1.00 76.81 789 VAL A C 1
ATOM 6157 O O . VAL A 1 789 ? 9.110 35.442 1.792 1.00 76.81 789 VAL A O 1
ATOM 6160 N N . ASP A 1 790 ? 7.464 34.718 0.452 1.00 63.28 790 ASP A N 1
ATOM 6161 C CA . ASP A 1 790 ? 8.091 35.170 -0.783 1.00 63.28 790 ASP A CA 1
ATOM 6162 C C . ASP A 1 790 ? 7.755 36.650 -1.080 1.00 63.28 790 ASP A C 1
ATOM 6164 O O . ASP A 1 790 ? 6.714 37.167 -0.656 1.00 63.28 790 ASP A O 1
ATOM 6168 N N . ASN A 1 791 ? 8.591 37.346 -1.864 1.00 48.28 791 ASN A N 1
ATOM 6169 C CA . ASN A 1 791 ? 8.473 38.794 -2.163 1.00 48.28 791 ASN A CA 1
ATOM 6170 C C . ASN A 1 791 ? 7.192 39.214 -2.937 1.00 48.28 791 ASN A C 1
ATOM 6172 O O . ASN A 1 791 ? 7.038 40.387 -3.289 1.00 48.28 791 ASN A O 1
ATOM 6176 N N . GLY A 1 792 ? 6.285 38.275 -3.232 1.00 46.00 792 GLY A N 1
ATOM 6177 C CA . GLY A 1 792 ? 5.037 38.488 -3.972 1.00 46.00 792 GLY A CA 1
ATOM 6178 C C . GLY A 1 792 ? 3.742 38.421 -3.148 1.00 46.00 792 GLY A C 1
ATOM 6179 O O . GLY A 1 792 ? 2.701 38.828 -3.669 1.00 46.00 792 GLY A O 1
ATOM 6180 N N . LYS A 1 793 ? 3.766 37.935 -1.894 1.00 55.59 793 LYS A N 1
ATOM 6181 C CA . LYS A 1 793 ? 2.561 37.835 -1.042 1.00 55.59 793 LYS A CA 1
ATOM 6182 C C . LYS A 1 793 ? 2.228 39.217 -0.451 1.00 55.59 793 LYS A C 1
ATOM 6184 O O . LYS A 1 793 ? 3.083 39.882 0.138 1.00 55.59 793 LYS A O 1
ATOM 6189 N N . ASN A 1 794 ? 0.996 39.698 -0.651 1.00 53.69 794 ASN A N 1
ATOM 6190 C CA . ASN A 1 794 ? 0.603 41.047 -0.239 1.00 53.69 794 ASN A CA 1
ATOM 6191 C C . ASN A 1 794 ? 0.274 41.090 1.256 1.00 53.69 794 ASN A C 1
ATOM 6193 O O . ASN A 1 794 ? -0.300 40.173 1.829 1.00 53.69 794 ASN A O 1
ATOM 6197 N N . PHE A 1 795 ? 0.538 42.234 1.885 1.00 54.25 795 PHE A N 1
ATOM 6198 C CA . PHE A 1 795 ? 0.246 42.491 3.301 1.00 54.25 795 PHE A CA 1
ATOM 6199 C C . PHE A 1 795 ? -1.221 42.230 3.713 1.00 54.25 795 PHE A C 1
ATOM 6201 O O . PHE A 1 795 ? -1.495 42.071 4.901 1.00 54.25 795 PHE A O 1
ATOM 6208 N N . SER A 1 796 ? -2.169 42.219 2.772 1.00 53.91 796 SER A N 1
ATOM 6209 C CA . SER A 1 796 ? -3.584 41.900 3.013 1.00 53.91 796 SER A CA 1
ATOM 6210 C C . SER A 1 796 ? -3.855 40.426 3.328 1.00 53.91 796 SER A C 1
ATOM 6212 O O . SER A 1 796 ? -4.915 40.126 3.876 1.00 53.91 796 SER A O 1
ATOM 6214 N N . ASP A 1 797 ? -2.914 39.533 3.025 1.00 55.72 797 ASP A N 1
ATOM 6215 C CA . ASP A 1 797 ? -3.099 38.085 3.084 1.00 55.72 797 ASP A CA 1
ATOM 6216 C C . ASP A 1 797 ? -2.687 37.578 4.478 1.00 55.72 797 ASP A C 1
ATOM 6218 O O . ASP A 1 797 ? -1.596 37.059 4.707 1.00 55.72 797 ASP A O 1
ATOM 6222 N N . LEU A 1 798 ? -3.556 37.820 5.467 1.00 65.69 798 LEU A N 1
ATOM 6223 C CA . LEU A 1 798 ? -3.401 37.354 6.853 1.00 65.69 798 LEU A CA 1
ATOM 6224 C C . LEU A 1 798 ? -3.732 35.855 6.968 1.00 65.69 798 LEU A C 1
ATOM 6226 O O . LEU A 1 798 ? -4.672 35.482 7.671 1.00 65.69 798 LEU A O 1
ATOM 6230 N N . GLY A 1 799 ? -2.993 35.011 6.250 1.00 74.81 799 GLY A N 1
ATOM 6231 C CA . GLY A 1 799 ? -3.203 33.567 6.260 1.00 74.81 799 GLY A CA 1
ATOM 6232 C C . GLY A 1 799 ? -2.956 32.910 7.620 1.00 74.81 799 GLY A C 1
ATOM 6233 O O . GLY A 1 799 ? -2.363 33.501 8.528 1.00 74.81 799 GLY A O 1
ATOM 6234 N N . ASN A 1 800 ? -3.446 31.682 7.765 1.00 87.06 800 ASN A N 1
ATOM 6235 C CA . ASN A 1 800 ? -3.206 30.812 8.911 1.00 87.06 800 ASN A CA 1
ATOM 6236 C C . ASN A 1 800 ? -2.370 29.625 8.432 1.00 87.06 800 ASN A C 1
ATOM 6238 O O . ASN A 1 800 ? -2.763 28.994 7.453 1.00 87.06 800 ASN A O 1
ATOM 6242 N N . VAL A 1 801 ? -1.256 29.326 9.106 1.00 91.81 801 VAL A N 1
ATOM 6243 C CA . VAL A 1 801 ? -0.381 28.185 8.775 1.00 91.81 801 VAL A CA 1
ATOM 6244 C C . VAL A 1 801 ? 0.063 27.466 10.045 1.00 91.81 801 VAL A C 1
ATOM 6246 O O . VAL A 1 801 ? 0.539 28.085 10.995 1.00 91.81 801 VAL A O 1
ATOM 6249 N N . ALA A 1 802 ? -0.113 26.152 10.054 1.00 96.19 802 ALA A N 1
ATOM 6250 C CA . ALA A 1 802 ? 0.391 25.199 11.040 1.00 96.19 802 ALA A CA 1
ATOM 6251 C C . ALA A 1 802 ? 0.231 23.788 10.454 1.00 96.19 802 ALA A C 1
ATOM 6253 O O . ALA A 1 802 ? -0.264 23.666 9.332 1.00 96.19 802 ALA A O 1
ATOM 6254 N N . LEU A 1 803 ? 0.552 22.732 11.212 1.00 97.94 803 LEU A N 1
ATOM 6255 C CA . LEU A 1 803 ? 0.139 21.371 10.850 1.00 97.94 803 LEU A CA 1
ATOM 6256 C C . LEU A 1 803 ? -1.363 21.337 10.529 1.00 97.94 803 LEU A C 1
ATOM 6258 O O . LEU A 1 803 ? -1.752 20.884 9.460 1.00 97.94 803 LEU A O 1
ATOM 6262 N N . PHE A 1 804 ? -2.177 21.937 11.402 1.00 97.50 804 PHE A N 1
ATOM 6263 C CA . PHE A 1 804 ? -3.590 22.230 11.183 1.00 97.50 804 PHE A CA 1
ATOM 6264 C C . PHE A 1 804 ? -3.793 23.750 11.078 1.00 97.50 804 PHE A C 1
ATOM 6266 O O . PHE A 1 804 ? -3.877 24.431 12.110 1.00 97.50 804 PHE A O 1
ATOM 6273 N N . PRO A 1 805 ? -3.870 24.318 9.858 1.00 94.81 805 PRO A N 1
ATOM 6274 C CA . PRO A 1 805 ? -3.990 25.764 9.670 1.00 94.81 805 PRO A CA 1
ATOM 6275 C C . PRO A 1 805 ? -5.173 26.383 10.421 1.00 94.81 805 PRO A C 1
ATOM 6277 O O . PRO A 1 805 ? -5.002 27.361 11.156 1.00 94.81 805 PRO A O 1
ATOM 6280 N N . ILE A 1 806 ? -6.360 25.787 10.290 1.00 92.31 806 ILE A N 1
ATOM 6281 C CA . ILE A 1 806 ? -7.577 26.161 11.015 1.00 92.31 806 ILE A CA 1
ATOM 6282 C C . ILE A 1 806 ? -8.259 24.889 11.526 1.00 92.31 806 ILE A C 1
ATOM 6284 O O . ILE A 1 806 ? -8.372 23.912 10.790 1.00 92.31 806 ILE A O 1
ATOM 6288 N N . ILE A 1 807 ? -8.770 24.907 12.757 1.00 92.19 807 ILE A N 1
ATOM 6289 C CA . ILE A 1 807 ? -9.662 23.857 13.274 1.00 92.19 807 ILE A CA 1
ATOM 6290 C C . ILE A 1 807 ? -11.009 24.425 13.718 1.00 92.19 807 ILE A C 1
ATOM 6292 O O . ILE A 1 807 ? -11.093 25.582 14.139 1.00 92.19 807 ILE A O 1
ATOM 6296 N N . LYS A 1 808 ? -12.061 23.603 13.655 1.00 87.69 808 LYS A N 1
ATOM 6297 C CA . LYS A 1 808 ? -13.414 23.929 14.148 1.00 87.69 808 LYS A CA 1
ATOM 6298 C C . LYS A 1 808 ? -13.674 23.348 15.545 1.00 87.69 808 LYS A C 1
ATOM 6300 O O . LYS A 1 808 ? -12.896 22.548 16.058 1.00 87.69 808 LYS A O 1
ATOM 6305 N N . SER A 1 809 ? -14.792 23.735 16.161 1.00 79.88 809 SER A N 1
ATOM 6306 C CA . SER A 1 809 ? -15.310 23.098 17.386 1.00 79.88 809 SER A CA 1
ATOM 6307 C C . SER A 1 809 ? -15.529 21.584 17.213 1.00 79.88 809 SER A C 1
ATOM 6309 O O . SER A 1 809 ? -15.834 21.159 16.100 1.00 79.88 809 SER A O 1
ATOM 6311 N N . ASP A 1 810 ? -15.465 20.812 18.305 1.00 82.19 810 ASP A N 1
ATOM 6312 C CA . ASP A 1 810 ? -15.523 19.334 18.336 1.00 82.19 810 ASP A CA 1
ATOM 6313 C C . ASP A 1 810 ? -14.323 18.658 17.652 1.00 82.19 810 ASP A C 1
ATOM 6315 O O . ASP A 1 810 ? -14.468 17.645 16.968 1.00 82.19 810 ASP A O 1
ATOM 6319 N N . THR A 1 811 ? -13.137 19.248 17.798 1.00 91.19 811 THR A N 1
ATOM 6320 C CA . THR A 1 811 ? -11.895 18.713 17.225 1.00 91.19 811 THR A CA 1
ATOM 6321 C C . THR A 1 811 ? -10.973 18.231 18.333 1.00 91.19 811 THR A C 1
ATOM 6323 O O . THR A 1 811 ? -10.726 18.956 19.300 1.00 91.19 811 THR A O 1
ATOM 6326 N N . HIS A 1 812 ? -10.459 17.013 18.185 1.00 94.88 812 HIS A N 1
ATOM 6327 C CA . HIS A 1 812 ? -9.488 16.415 19.092 1.00 94.88 812 HIS A CA 1
ATOM 6328 C C . HIS A 1 812 ? -8.197 16.162 18.319 1.00 94.88 812 HIS A C 1
ATOM 6330 O O . HIS A 1 812 ? -8.218 15.457 17.317 1.00 94.88 812 HIS A O 1
ATOM 6336 N N . ILE A 1 813 ? -7.086 16.732 18.776 1.00 98.06 813 ILE A N 1
ATOM 6337 C CA . ILE A 1 813 ? -5.749 16.482 18.230 1.00 98.06 813 ILE A CA 1
ATOM 6338 C C . ILE A 1 813 ? -4.901 15.946 19.371 1.00 98.06 813 ILE A C 1
ATOM 6340 O O . ILE A 1 813 ? -4.661 16.659 20.349 1.00 98.06 813 ILE A O 1
ATOM 6344 N N . ILE A 1 814 ? -4.482 14.689 19.268 1.00 97.94 814 ILE A N 1
ATOM 6345 C CA . ILE A 1 814 ? -3.740 14.016 20.330 1.00 97.94 814 ILE A CA 1
ATOM 6346 C C . ILE A 1 814 ? -2.465 13.358 19.807 1.00 97.94 814 ILE A C 1
ATOM 6348 O O . ILE A 1 814 ? -2.394 12.984 18.642 1.00 97.94 814 ILE A O 1
ATOM 6352 N N . ASN A 1 815 ? -1.458 13.215 20.670 1.00 97.44 815 ASN A N 1
ATOM 6353 C CA . ASN A 1 815 ? -0.273 12.371 20.448 1.00 97.44 815 ASN A CA 1
ATOM 6354 C C . ASN A 1 815 ? 0.549 12.670 19.175 1.00 97.44 815 ASN A C 1
ATOM 6356 O O . ASN A 1 815 ? 1.192 11.765 18.648 1.00 97.44 815 ASN A O 1
ATOM 6360 N N . VAL A 1 816 ? 0.563 13.916 18.683 1.00 98.38 816 VAL A N 1
ATOM 6361 C CA . VAL A 1 816 ? 1.357 14.324 17.502 1.00 98.38 816 VAL A CA 1
ATOM 6362 C C . VAL A 1 816 ? 2.448 15.345 17.843 1.00 98.38 816 VAL A C 1
ATOM 6364 O O . VAL A 1 816 ? 2.216 16.301 18.590 1.00 98.38 816 VAL A O 1
ATOM 6367 N N . GLY A 1 817 ? 3.649 15.132 17.305 1.00 97.56 817 GLY A N 1
ATOM 6368 C CA . GLY A 1 817 ? 4.800 16.024 17.444 1.00 97.56 817 GLY A CA 1
ATOM 6369 C C . GLY A 1 817 ? 5.155 16.701 16.123 1.00 97.56 817 GLY A C 1
ATOM 6370 O O . GLY A 1 817 ? 4.953 16.114 15.066 1.00 97.56 817 GLY A O 1
ATOM 6371 N N . VAL A 1 818 ? 5.709 17.914 16.167 1.00 98.50 818 VAL A N 1
ATOM 6372 C CA . VAL A 1 818 ? 6.249 18.599 14.979 1.00 98.50 818 VAL A CA 1
ATOM 6373 C C . VAL A 1 818 ? 7.726 18.928 15.170 1.00 98.50 818 VAL A C 1
ATOM 6375 O O . VAL A 1 818 ? 8.119 19.471 16.208 1.00 98.50 818 VAL A O 1
ATOM 6378 N N . LYS A 1 819 ? 8.529 18.614 14.149 1.00 96.56 819 LYS A N 1
ATOM 6379 C CA . LYS A 1 819 ? 9.975 18.869 14.079 1.00 96.56 819 LYS A CA 1
ATOM 6380 C C . LYS A 1 819 ? 10.383 19.399 12.702 1.00 96.56 819 LYS A C 1
ATOM 6382 O O . LYS A 1 819 ? 9.587 19.382 11.765 1.00 96.56 819 LYS A O 1
ATOM 6387 N N . ASN A 1 820 ? 11.624 19.867 12.586 1.00 95.19 820 ASN A N 1
ATOM 6388 C CA . ASN A 1 820 ? 12.317 20.220 11.346 1.00 95.19 820 ASN A CA 1
ATOM 6389 C C . ASN A 1 820 ? 11.426 21.042 10.413 1.00 95.19 820 ASN A C 1
ATOM 6391 O O . ASN A 1 820 ? 11.046 20.577 9.347 1.00 95.19 820 ASN A O 1
ATOM 6395 N N . SER A 1 821 ? 10.971 22.202 10.882 1.00 97.88 821 SER A N 1
ATOM 6396 C CA . SER A 1 821 ? 9.912 22.962 10.214 1.00 97.88 821 SER A CA 1
ATOM 6397 C C . SER A 1 821 ? 10.222 24.455 10.220 1.00 97.88 821 SER A C 1
ATOM 6399 O O . SER A 1 821 ? 10.733 24.983 11.206 1.00 97.88 821 SER A O 1
ATOM 6401 N N . TYR A 1 822 ? 9.889 25.144 9.131 1.00 96.44 822 TYR A N 1
ATOM 6402 C CA . TYR A 1 822 ? 10.070 26.583 8.962 1.00 96.44 822 TYR A CA 1
ATOM 6403 C C . TYR A 1 822 ? 8.770 27.220 8.473 1.00 96.44 822 TYR A C 1
ATOM 6405 O O . TYR A 1 822 ? 8.322 26.963 7.357 1.00 96.44 822 TYR A O 1
ATOM 6413 N N . ILE A 1 823 ? 8.179 28.076 9.304 1.00 93.62 823 ILE A N 1
ATOM 6414 C CA . ILE A 1 823 ? 6.953 28.812 8.985 1.00 93.62 823 ILE A CA 1
ATOM 6415 C C . ILE A 1 823 ? 7.258 30.297 9.088 1.00 93.62 823 ILE A C 1
ATOM 6417 O O . ILE A 1 823 ? 7.549 30.803 10.166 1.00 93.62 823 ILE A O 1
ATOM 6421 N N . GLU A 1 824 ? 7.135 31.018 7.989 1.00 88.88 824 GLU A N 1
ATOM 6422 C CA . GLU A 1 824 ? 7.227 32.466 7.936 1.00 88.88 824 GLU A CA 1
ATOM 6423 C C . GLU A 1 824 ? 5.907 33.021 7.401 1.00 88.88 824 GLU A C 1
ATOM 6425 O O . GLU A 1 824 ? 5.424 32.578 6.365 1.00 88.88 824 GLU A O 1
ATOM 6430 N N . ILE A 1 825 ? 5.266 33.956 8.114 1.00 81.31 825 ILE A N 1
ATOM 6431 C CA . ILE A 1 825 ? 3.956 34.482 7.691 1.00 81.31 825 ILE A CA 1
ATOM 6432 C C . ILE A 1 825 ? 3.658 35.898 8.207 1.00 81.31 825 ILE A C 1
ATOM 6434 O O . ILE A 1 825 ? 4.168 36.339 9.239 1.00 81.31 825 ILE A O 1
ATOM 6438 N N . PHE A 1 826 ? 2.749 36.603 7.520 1.00 78.12 826 PHE A N 1
ATOM 6439 C CA . PHE A 1 826 ? 2.174 37.885 7.955 1.00 78.12 826 PHE A CA 1
ATOM 6440 C C . PHE A 1 826 ? 0.916 37.765 8.837 1.00 78.12 826 PHE A C 1
ATOM 6442 O O . PHE A 1 826 ? 0.472 38.777 9.384 1.00 78.12 826 PHE A O 1
ATOM 6449 N N . GLY A 1 827 ? 0.331 36.569 8.958 1.00 79.56 827 GLY A N 1
ATOM 6450 C CA . GLY A 1 827 ? -0.921 36.281 9.663 1.00 79.56 827 GLY A CA 1
ATOM 6451 C C . GLY A 1 827 ? -0.726 35.506 10.970 1.00 79.56 827 GLY A C 1
ATOM 6452 O O . GLY A 1 827 ? 0.069 35.916 11.821 1.00 79.56 827 GLY A O 1
ATOM 6453 N N . ARG A 1 828 ? -1.483 34.419 11.158 1.00 84.56 828 ARG A N 1
ATOM 6454 C CA . ARG A 1 828 ? -1.439 33.570 12.363 1.00 84.56 828 ARG A CA 1
ATOM 6455 C C . ARG A 1 828 ? -0.671 32.291 12.077 1.00 84.56 828 ARG A C 1
ATOM 6457 O O . ARG A 1 828 ? -0.826 31.699 11.016 1.00 84.56 828 ARG A O 1
ATOM 6464 N N . SER A 1 829 ? 0.142 31.855 13.027 1.00 89.88 829 SER A N 1
ATOM 6465 C CA . SER A 1 829 ? 0.950 30.647 12.865 1.00 89.88 829 SER A CA 1
ATOM 6466 C C . SER A 1 829 ? 1.056 29.840 14.145 1.00 89.88 829 SER A C 1
ATOM 6468 O O . SER A 1 829 ? 1.002 30.396 15.246 1.00 89.88 829 SER A O 1
ATOM 6470 N N . ALA A 1 830 ? 1.238 28.532 13.996 1.00 94.12 830 ALA A N 1
ATOM 6471 C CA . ALA A 1 830 ? 1.762 27.678 15.052 1.00 94.12 830 ALA A CA 1
ATOM 6472 C C . ALA A 1 830 ? 2.440 26.432 14.482 1.00 94.12 830 ALA A C 1
ATOM 6474 O O . ALA A 1 830 ? 2.378 26.216 13.278 1.00 94.12 830 ALA A O 1
ATOM 6475 N N . ALA A 1 831 ? 3.044 25.593 15.328 1.00 96.88 831 ALA A N 1
ATOM 6476 C CA . ALA A 1 831 ? 3.490 24.278 14.871 1.00 96.88 831 ALA A CA 1
ATOM 6477 C C . ALA A 1 831 ? 2.299 23.319 14.693 1.00 96.88 831 ALA A C 1
ATOM 6479 O O . ALA A 1 831 ? 2.173 22.704 13.641 1.00 96.88 831 ALA A O 1
ATOM 6480 N N . ILE A 1 832 ? 1.396 23.232 15.683 1.00 98.00 832 ILE A N 1
ATOM 6481 C CA . ILE A 1 832 ? 0.269 22.279 15.660 1.00 98.00 832 ILE A CA 1
ATOM 6482 C C . ILE A 1 832 ? -1.014 22.925 15.123 1.00 98.00 832 ILE A C 1
ATOM 6484 O O . ILE A 1 832 ? -1.517 22.500 14.092 1.00 98.00 832 ILE A O 1
ATOM 6488 N N . VAL A 1 833 ? -1.544 23.963 15.780 1.00 96.25 833 VAL A N 1
ATOM 6489 C CA . VAL A 1 833 ? -2.841 24.575 15.424 1.00 96.25 833 VAL A CA 1
ATOM 6490 C C . VAL A 1 833 ? -2.704 26.071 15.169 1.00 96.25 833 VAL A C 1
ATOM 6492 O O . VAL A 1 833 ? -2.461 26.845 16.095 1.00 96.25 833 VAL A O 1
ATOM 6495 N N . GLY A 1 834 ? -2.921 26.516 13.932 1.00 92.38 834 GLY A N 1
ATOM 6496 C CA . GLY A 1 834 ? -2.781 27.926 13.558 1.00 92.38 834 GLY A CA 1
ATOM 6497 C C . GLY A 1 834 ? -3.888 28.796 14.157 1.00 92.38 834 GLY A C 1
ATOM 6498 O O . GLY A 1 834 ? -3.620 29.804 14.821 1.00 92.38 834 GLY A O 1
ATOM 6499 N N . PHE A 1 835 ? -5.144 28.388 13.976 1.00 89.44 835 PHE A N 1
ATOM 6500 C CA . PHE A 1 835 ? -6.304 29.120 14.476 1.00 89.44 835 PHE A CA 1
ATOM 6501 C C . PHE A 1 835 ? -7.486 28.207 14.820 1.00 89.44 835 PHE A C 1
ATOM 6503 O O . PHE A 1 835 ? -7.740 27.221 14.138 1.00 89.44 835 PHE A O 1
ATOM 6510 N N . VAL A 1 836 ? -8.245 28.568 15.856 1.00 87.81 836 VAL A N 1
ATOM 6511 C CA . VAL A 1 836 ? -9.494 27.882 16.228 1.00 87.81 836 VAL A CA 1
ATOM 6512 C C . VAL A 1 836 ? -10.693 28.757 15.853 1.00 87.81 836 VAL A C 1
ATOM 6514 O O . VAL A 1 836 ? -10.888 29.830 16.437 1.00 87.81 836 VAL A O 1
ATOM 6517 N N . GLU A 1 837 ? -11.491 28.289 14.889 1.00 83.12 837 GLU A N 1
ATOM 6518 C CA . GLU A 1 837 ? -12.702 28.928 14.359 1.00 83.12 837 GLU A CA 1
ATOM 6519 C C . GLU A 1 837 ? -13.978 28.432 15.078 1.00 83.12 837 GLU A C 1
ATOM 6521 O O . GLU A 1 837 ? -14.122 27.248 15.383 1.00 83.12 837 GLU A O 1
ATOM 6526 N N . GLN A 1 838 ? -14.936 29.333 15.349 1.00 70.06 838 GLN A N 1
ATOM 6527 C CA . GLN A 1 838 ? -16.178 29.011 16.070 1.00 70.06 838 GLN A CA 1
ATOM 6528 C C . GLN A 1 838 ? -17.384 28.805 15.135 1.00 70.06 838 GLN A C 1
ATOM 6530 O O . GLN A 1 838 ? -17.616 29.609 14.237 1.00 70.06 838 GLN A O 1
ATOM 6535 N N . ASN A 1 839 ? -18.241 27.827 15.470 1.00 58.81 839 ASN A N 1
ATOM 6536 C CA . ASN A 1 839 ? -19.660 27.790 15.095 1.00 58.81 839 ASN A CA 1
ATOM 6537 C C . ASN A 1 839 ? -20.553 27.720 16.351 1.00 58.81 839 ASN A C 1
ATOM 6539 O O . ASN A 1 839 ? -20.216 27.092 17.349 1.00 58.81 839 ASN A O 1
ATOM 6543 N N . SER A 1 840 ? -21.695 28.402 16.315 1.00 49.72 840 SER A N 1
ATOM 6544 C CA . SER A 1 840 ? -22.420 28.961 17.469 1.00 49.72 840 SER A CA 1
ATOM 6545 C C . SER A 1 840 ? -23.079 27.998 18.477 1.00 49.72 840 SER A C 1
ATOM 6547 O O . SER A 1 840 ? -23.813 28.488 19.327 1.00 49.72 840 SER A O 1
ATOM 6549 N N . ASN A 1 841 ? -22.838 26.678 18.452 1.00 53.97 841 ASN A N 1
ATOM 6550 C CA . ASN A 1 841 ? -23.605 25.720 19.275 1.00 53.97 841 ASN A CA 1
ATOM 6551 C C . ASN A 1 841 ? -22.846 24.476 19.809 1.00 53.97 841 ASN A C 1
ATOM 6553 O O . ASN A 1 841 ? -23.515 23.575 20.314 1.00 53.97 841 ASN A O 1
ATOM 6557 N N . SER A 1 842 ? -21.509 24.389 19.725 1.00 55.19 842 SER A N 1
ATOM 6558 C CA . SER A 1 842 ? -20.770 23.158 20.086 1.00 55.19 842 SER A CA 1
ATOM 6559 C C . SER A 1 842 ? -19.709 23.328 21.174 1.00 55.19 842 SER A C 1
ATOM 6561 O O . SER A 1 842 ? -19.163 24.421 21.339 1.00 55.19 842 SER A O 1
ATOM 6563 N N . LYS A 1 843 ? -19.444 22.248 21.921 1.00 61.91 843 LYS A N 1
ATOM 6564 C CA . LYS A 1 843 ? -18.542 22.206 23.078 1.00 61.91 843 LYS A CA 1
ATOM 6565 C C . LYS A 1 843 ? -17.395 21.223 22.834 1.00 61.91 843 LYS A C 1
ATOM 6567 O O . LYS A 1 843 ? -17.650 20.098 22.433 1.00 61.91 843 LYS A O 1
ATOM 6572 N N . ASP A 1 844 ? -16.194 21.680 23.186 1.00 74.69 844 ASP A N 1
ATOM 6573 C CA . ASP A 1 844 ? -14.956 20.921 23.407 1.00 74.69 844 ASP A CA 1
ATOM 6574 C C . ASP A 1 844 ? -13.989 20.818 22.205 1.00 74.69 844 ASP A C 1
ATOM 6576 O O . ASP A 1 844 ? -14.221 20.136 21.212 1.00 74.69 844 ASP A O 1
ATOM 6580 N N . VAL A 1 845 ? -12.864 21.538 22.306 1.00 88.50 845 VAL A N 1
ATOM 6581 C CA . VAL A 1 845 ? -11.635 21.324 21.525 1.00 88.50 845 VAL A CA 1
ATOM 6582 C C . VAL A 1 845 ? -10.569 20.801 22.481 1.00 88.50 845 VAL A C 1
ATOM 6584 O O . VAL A 1 845 ? -10.298 21.432 23.507 1.00 88.50 845 VAL A O 1
ATOM 6587 N N . LEU A 1 846 ? -9.938 19.681 22.135 1.00 93.19 846 LEU A N 1
ATOM 6588 C CA . LEU A 1 846 ? -8.868 19.074 22.925 1.00 93.19 846 LEU A CA 1
ATOM 6589 C C . LEU A 1 846 ? -7.582 19.007 22.102 1.00 93.19 846 LEU A C 1
ATOM 6591 O O . LEU A 1 846 ? -7.565 18.418 21.026 1.00 93.19 846 LEU A O 1
ATOM 6595 N N . ILE A 1 847 ? -6.506 19.581 22.633 1.00 96.38 847 ILE A N 1
ATOM 6596 C CA . ILE A 1 847 ? -5.141 19.391 22.138 1.00 96.38 847 ILE A CA 1
ATOM 6597 C C . ILE A 1 847 ? -4.367 18.730 23.271 1.00 96.38 847 ILE A C 1
ATOM 6599 O O . ILE A 1 847 ? -4.146 19.366 24.303 1.00 96.38 847 ILE A O 1
ATOM 6603 N N . ASP A 1 848 ? -4.008 17.458 23.125 1.00 97.31 848 ASP A N 1
ATOM 6604 C CA . ASP A 1 848 ? -3.427 16.689 24.224 1.00 97.31 848 ASP A CA 1
ATOM 6605 C C . ASP A 1 848 ? -2.183 15.904 23.828 1.00 97.31 848 ASP A C 1
ATOM 6607 O O . ASP A 1 848 ? -2.173 15.194 22.833 1.00 97.31 848 ASP A O 1
ATOM 6611 N N . SER A 1 849 ? -1.150 15.941 24.668 1.00 97.38 849 SER A N 1
ATOM 6612 C CA . SER A 1 849 ? 0.053 15.126 24.450 1.00 97.38 849 SER A CA 1
ATOM 6613 C C . SER A 1 849 ? 0.742 15.445 23.109 1.00 97.38 849 SER A C 1
ATOM 6615 O O . SER A 1 849 ? 1.220 14.548 22.422 1.00 97.38 849 SER A O 1
ATOM 6617 N N . CYS A 1 850 ? 0.805 16.730 22.746 1.00 98.44 850 CYS A N 1
ATOM 6618 C CA . CYS A 1 850 ? 1.459 17.235 21.535 1.00 98.44 850 CYS A CA 1
ATOM 6619 C C . CYS A 1 850 ? 2.713 18.051 21.863 1.00 98.44 850 CYS A C 1
ATOM 6621 O O . CYS A 1 850 ? 2.793 18.693 22.916 1.00 98.44 850 CYS A O 1
ATOM 6623 N N . PHE A 1 851 ? 3.680 18.096 20.944 1.00 98.19 851 PHE A N 1
ATOM 6624 C CA . PHE A 1 851 ? 4.867 18.929 21.131 1.00 98.19 851 PHE A CA 1
ATOM 6625 C C . PHE A 1 851 ? 5.396 19.570 19.850 1.00 98.19 851 PHE A C 1
ATOM 6627 O O . PHE A 1 851 ? 5.143 19.104 18.744 1.00 98.19 851 PHE A O 1
ATOM 6634 N N . SER A 1 852 ? 6.181 20.631 20.021 1.00 97.88 852 SER A N 1
ATOM 6635 C CA . SER A 1 852 ? 7.022 21.205 18.966 1.00 97.88 852 SER A CA 1
ATOM 6636 C C . SER A 1 852 ? 8.400 21.510 19.544 1.00 97.88 852 SER A C 1
ATOM 6638 O O . SER A 1 852 ? 8.472 22.246 20.533 1.00 97.88 852 SER A O 1
ATOM 6640 N N . ASP A 1 853 ? 9.475 20.982 18.976 1.00 94.69 853 ASP A N 1
ATOM 6641 C CA . ASP A 1 853 ? 10.806 21.173 19.562 1.00 94.69 853 ASP A CA 1
ATOM 6642 C C . ASP A 1 853 ? 11.595 22.337 18.930 1.00 94.69 853 ASP A C 1
ATOM 6644 O O . ASP A 1 853 ? 11.086 23.083 18.092 1.00 94.69 853 ASP A O 1
ATOM 6648 N N . GLU A 1 854 ? 12.841 22.523 19.361 1.00 94.75 854 GLU A N 1
ATOM 6649 C CA . GLU A 1 854 ? 13.747 23.588 18.926 1.00 94.75 854 GLU A CA 1
ATOM 6650 C C . GLU A 1 854 ? 14.113 23.547 17.435 1.00 94.75 854 GLU A C 1
ATOM 6652 O O . GLU A 1 854 ? 14.639 24.533 16.918 1.00 94.75 854 GLU A O 1
ATOM 6657 N N . THR A 1 855 ? 13.818 22.452 16.729 1.00 95.88 855 THR A N 1
ATOM 6658 C CA . THR A 1 855 ? 14.016 22.332 15.275 1.00 95.88 855 THR A CA 1
ATOM 6659 C C . THR A 1 855 ? 12.897 22.999 14.467 1.00 95.88 855 THR A C 1
ATOM 6661 O O . THR A 1 855 ? 12.967 23.083 13.241 1.00 95.88 855 THR A O 1
ATOM 6664 N N . VAL A 1 856 ? 11.859 23.498 15.144 1.00 98.00 856 VAL A N 1
ATOM 6665 C CA . VAL A 1 856 ? 10.772 24.271 14.542 1.00 98.00 856 VAL A CA 1
ATOM 6666 C C . VAL A 1 856 ? 11.063 25.763 14.680 1.00 98.00 856 VAL A C 1
ATOM 6668 O O . VAL A 1 856 ? 11.149 26.286 15.791 1.00 98.00 856 VAL A O 1
ATOM 6671 N N . THR A 1 857 ? 11.144 26.475 13.558 1.00 96.56 857 THR A N 1
ATOM 6672 C CA . THR A 1 857 ? 11.272 27.935 13.515 1.00 96.56 857 THR A CA 1
ATOM 6673 C C . THR A 1 857 ? 9.991 28.562 12.983 1.00 96.56 857 THR A C 1
ATOM 6675 O O . THR A 1 857 ? 9.535 28.245 11.888 1.00 96.56 857 THR A O 1
ATOM 6678 N N . ILE A 1 858 ? 9.434 29.509 13.739 1.00 93.19 858 ILE A N 1
ATOM 6679 C CA . ILE A 1 858 ? 8.268 30.292 13.322 1.00 93.19 858 ILE A CA 1
ATOM 6680 C C . ILE A 1 858 ? 8.645 31.771 13.320 1.00 93.19 858 ILE A C 1
ATOM 6682 O O . ILE A 1 858 ? 8.941 32.352 14.368 1.00 93.19 858 ILE A O 1
ATOM 6686 N N . VAL A 1 859 ? 8.642 32.375 12.136 1.00 88.25 859 VAL A N 1
ATOM 6687 C CA . VAL A 1 859 ? 9.006 33.767 11.879 1.00 88.25 859 VAL A CA 1
ATOM 6688 C C . VAL A 1 859 ? 7.768 34.590 11.555 1.00 88.25 859 VAL A C 1
ATOM 6690 O O . VAL A 1 859 ? 6.923 34.220 10.742 1.00 88.25 859 VAL A O 1
ATOM 6693 N N . HIS A 1 860 ? 7.685 35.764 12.166 1.00 79.06 860 HIS A N 1
ATOM 6694 C CA . HIS A 1 860 ? 6.697 36.765 11.815 1.00 79.06 860 HIS A CA 1
ATOM 6695 C C . HIS A 1 860 ? 7.345 37.951 11.095 1.00 79.06 860 HIS A C 1
ATOM 6697 O O . HIS A 1 860 ? 8.107 38.708 11.701 1.00 79.06 860 HIS A O 1
ATOM 6703 N N . SER A 1 861 ? 7.000 38.158 9.822 1.00 69.75 861 SER A N 1
ATOM 6704 C CA . SER A 1 861 ? 7.688 39.124 8.947 1.00 69.75 861 SER A CA 1
ATOM 6705 C C . SER A 1 861 ? 7.183 40.575 9.065 1.00 69.75 861 SER A C 1
ATOM 6707 O O . SER A 1 861 ? 7.703 41.462 8.387 1.00 69.75 861 SER A O 1
ATOM 6709 N N . ARG A 1 862 ? 6.184 40.884 9.917 1.00 61.88 862 ARG A N 1
ATOM 6710 C CA . ARG A 1 862 ? 5.781 42.286 10.189 1.00 61.88 862 ARG A CA 1
ATOM 6711 C C . ARG A 1 862 ? 6.596 42.940 11.307 1.00 61.88 862 ARG A C 1
ATOM 6713 O O . ARG A 1 862 ? 6.798 42.367 12.372 1.00 61.88 862 ARG A O 1
ATOM 6720 N N . LEU A 1 863 ? 6.911 44.224 11.103 1.00 52.25 863 LEU A N 1
ATOM 6721 C CA . LEU A 1 863 ? 7.500 45.129 12.103 1.00 52.25 863 LEU A CA 1
ATOM 6722 C C . LEU A 1 863 ? 6.474 46.036 12.828 1.00 52.25 863 LEU A C 1
ATOM 6724 O O . LEU A 1 863 ? 6.868 46.738 13.753 1.00 52.25 863 LEU A O 1
ATOM 6728 N N . ASN A 1 864 ? 5.179 46.033 12.452 1.00 51.56 864 ASN A N 1
ATOM 6729 C CA . ASN A 1 864 ? 4.179 46.998 12.958 1.00 51.56 864 ASN A CA 1
ATOM 6730 C C . ASN A 1 864 ? 2.926 46.354 13.602 1.00 51.56 864 ASN A C 1
ATOM 6732 O O . ASN A 1 864 ? 2.431 45.329 13.133 1.00 51.56 864 ASN A O 1
ATOM 6736 N N . GLU A 1 865 ? 2.385 47.047 14.617 1.00 48.31 865 GLU A N 1
ATOM 6737 C CA . GLU A 1 865 ? 1.252 46.737 15.523 1.00 48.31 865 GLU A CA 1
ATOM 6738 C C . GLU A 1 865 ? -0.124 46.534 14.847 1.00 48.31 865 GLU A C 1
ATOM 6740 O O . GLU A 1 865 ? -1.083 47.258 15.117 1.00 48.31 865 GLU A O 1
ATOM 6745 N N . ALA A 1 866 ? -0.274 45.560 13.953 1.00 52.00 866 ALA A N 1
ATOM 6746 C CA . ALA A 1 866 ? -1.596 45.216 13.433 1.00 52.00 866 ALA A CA 1
ATOM 6747 C C . ALA A 1 866 ? -2.300 44.167 14.310 1.00 52.00 866 ALA A C 1
ATOM 6749 O O . ALA A 1 866 ? -1.740 43.128 14.653 1.00 52.00 866 ALA A O 1
ATOM 6750 N N . THR A 1 867 ? -3.563 44.432 14.638 1.00 53.22 867 THR A N 1
ATOM 6751 C CA . THR A 1 867 ? -4.465 43.527 15.362 1.00 53.22 867 THR A CA 1
ATOM 6752 C C . THR A 1 867 ? -4.602 42.179 14.643 1.00 53.22 867 THR A C 1
ATOM 6754 O O . THR A 1 867 ? -4.997 42.161 13.479 1.00 53.22 867 THR A O 1
ATOM 6757 N N . GLY A 1 868 ? -4.345 41.063 15.336 1.00 57.62 868 GLY A N 1
ATOM 6758 C CA . GLY A 1 868 ? -4.638 39.706 14.838 1.00 57.62 868 GLY A CA 1
ATOM 6759 C C . GLY A 1 868 ? -3.434 38.834 14.461 1.00 57.62 868 GLY A C 1
ATOM 6760 O O . GLY A 1 868 ? -3.653 37.714 14.012 1.00 57.62 868 GLY A O 1
ATOM 6761 N N . VAL A 1 869 ? -2.210 39.329 14.666 1.00 69.69 869 VAL A N 1
ATOM 6762 C CA . VAL A 1 869 ? -0.934 38.619 14.472 1.00 69.69 869 VAL A CA 1
ATOM 6763 C C . VAL A 1 869 ? -0.564 37.789 15.709 1.00 69.69 869 VAL A C 1
ATOM 6765 O O . VAL A 1 869 ? -0.539 38.336 16.817 1.00 69.69 869 VAL A O 1
ATOM 6768 N N . CYS A 1 870 ? -0.245 36.501 15.532 1.00 78.50 870 CYS A N 1
ATOM 6769 C CA . CYS A 1 870 ? 0.209 35.621 16.614 1.00 78.50 870 CYS A CA 1
ATOM 6770 C C . CYS A 1 870 ? 1.010 34.403 16.109 1.00 78.50 870 CYS A C 1
ATOM 6772 O O . CYS A 1 870 ? 0.689 33.844 15.061 1.00 78.50 870 CYS A O 1
ATOM 6774 N N . SER A 1 871 ? 2.023 33.988 16.881 1.00 86.50 871 SER A N 1
ATOM 6775 C CA . SER A 1 871 ? 2.864 32.810 16.599 1.00 86.50 871 SER A CA 1
ATOM 6776 C C . SER A 1 871 ? 2.959 31.902 17.822 1.00 86.50 871 SER A C 1
ATOM 6778 O O . SER A 1 871 ? 3.579 32.266 18.827 1.00 86.50 871 SER A O 1
ATOM 6780 N N . GLY A 1 872 ? 2.296 30.749 17.756 1.00 89.12 872 GLY A N 1
ATOM 6781 C CA . GLY A 1 872 ? 2.212 29.765 18.832 1.00 89.12 872 GLY A CA 1
ATOM 6782 C C . GLY A 1 872 ? 3.210 28.628 18.682 1.00 89.12 872 GLY A C 1
ATOM 6783 O O . GLY A 1 872 ? 3.451 28.166 17.578 1.00 89.12 872 GLY A O 1
ATOM 6784 N N . GLY A 1 873 ? 3.753 28.113 19.780 1.00 92.50 873 GLY A N 1
ATOM 6785 C CA . GLY A 1 873 ? 4.450 26.826 19.727 1.00 92.50 873 GLY A CA 1
ATOM 6786 C C . GLY A 1 873 ? 3.468 25.678 19.479 1.00 92.50 873 GLY A C 1
ATOM 6787 O O . GLY A 1 873 ? 3.650 24.902 18.554 1.00 92.50 873 GLY A O 1
ATOM 6788 N N . ILE A 1 874 ? 2.358 25.639 20.224 1.00 96.06 874 ILE A N 1
ATOM 6789 C CA . ILE A 1 874 ? 1.285 24.648 20.027 1.00 96.06 874 ILE A CA 1
ATOM 6790 C C . ILE A 1 874 ? 0.084 25.266 19.310 1.00 96.06 874 ILE A C 1
ATOM 6792 O O . ILE A 1 874 ? -0.357 24.741 18.292 1.00 96.06 874 ILE A O 1
ATOM 6796 N N . MET A 1 875 ? -0.422 26.402 19.797 1.00 92.19 875 MET A N 1
ATOM 6797 C CA . MET A 1 875 ? -1.623 27.049 19.265 1.00 92.19 875 MET A CA 1
ATOM 6798 C C . MET A 1 875 ? -1.409 28.541 18.973 1.00 92.19 875 MET A C 1
ATOM 6800 O O . MET A 1 875 ? -0.961 29.300 19.835 1.00 92.19 875 MET A O 1
ATOM 6804 N N . GLY A 1 876 ? -1.798 28.993 17.781 1.00 88.56 876 GLY A N 1
ATOM 6805 C CA . GLY A 1 876 ? -1.660 30.381 17.340 1.00 88.56 876 GLY A CA 1
ATOM 6806 C C . GLY A 1 876 ? -2.693 31.300 17.994 1.00 88.56 876 GLY A C 1
ATOM 6807 O O . GLY A 1 876 ? -2.342 32.228 18.727 1.00 88.56 876 GLY A O 1
ATOM 6808 N N . GLY A 1 877 ? -3.991 31.064 17.799 1.00 82.44 877 GLY A N 1
ATOM 6809 C CA . GLY A 1 877 ? -4.990 31.820 18.560 1.00 82.44 877 GLY A CA 1
ATOM 6810 C C . GLY A 1 877 ? -6.456 31.519 18.281 1.00 82.44 877 GLY A C 1
ATOM 6811 O O . GLY A 1 877 ? -6.796 30.636 17.501 1.00 82.44 877 GLY A O 1
ATOM 6812 N N . THR A 1 878 ? -7.334 32.272 18.947 1.00 79.62 878 THR A N 1
ATOM 6813 C CA . THR A 1 878 ? -8.798 32.181 18.800 1.00 79.62 878 THR A CA 1
ATOM 6814 C C . THR A 1 878 ? -9.490 33.533 19.047 1.00 79.62 878 THR A C 1
ATOM 6816 O O . THR A 1 878 ? -8.965 34.385 19.774 1.00 79.62 878 THR A O 1
ATOM 6819 N N . LEU A 1 879 ? -10.661 33.749 18.427 1.00 70.06 879 LEU A N 1
ATOM 6820 C CA . LEU A 1 879 ? -11.447 34.992 18.530 1.00 70.06 879 LEU A CA 1
ATOM 6821 C C . LEU A 1 879 ? -12.669 34.892 19.466 1.00 70.06 879 LEU A C 1
ATOM 6823 O O . LEU A 1 879 ? -12.940 35.859 20.175 1.00 70.06 879 LEU A O 1
ATOM 6827 N N . PHE A 1 880 ? -13.388 33.762 19.482 1.00 61.97 880 PHE A N 1
ATOM 6828 C CA . PHE A 1 880 ? -14.630 33.540 20.244 1.00 61.97 880 PHE A CA 1
ATOM 6829 C C . PHE A 1 880 ? -14.695 32.072 20.700 1.00 61.97 880 PHE A C 1
ATOM 6831 O O . PHE A 1 880 ? -14.376 31.186 19.910 1.00 61.97 880 PHE A O 1
ATOM 6838 N N . THR A 1 881 ? -15.056 31.792 21.957 1.00 62.34 881 THR A N 1
ATOM 6839 C CA . THR A 1 881 ? -14.670 30.516 22.585 1.00 62.34 881 THR A CA 1
ATOM 6840 C C . THR A 1 881 ? -15.708 29.381 22.520 1.00 62.34 881 THR A C 1
ATOM 6842 O O . THR A 1 881 ? -16.844 29.549 22.972 1.00 62.34 881 THR A O 1
ATOM 6845 N N . PRO A 1 882 ? -15.319 28.189 22.023 1.00 59.66 882 PRO A N 1
ATOM 6846 C CA . PRO A 1 882 ? -15.676 26.906 22.634 1.00 59.66 882 PRO A CA 1
ATOM 6847 C C . PRO A 1 882 ? -14.828 26.653 23.904 1.00 59.66 882 PRO A C 1
ATOM 6849 O O . PRO A 1 882 ? -13.866 27.378 24.165 1.00 59.66 882 PRO A O 1
ATOM 6852 N N . ASP A 1 883 ? -15.165 25.635 24.696 1.00 77.44 883 ASP A N 1
ATOM 6853 C CA . ASP A 1 883 ? -14.281 25.127 25.756 1.00 77.44 883 ASP A CA 1
ATOM 6854 C C . ASP A 1 883 ? -13.036 24.485 25.091 1.00 77.44 883 ASP A C 1
ATOM 6856 O O . ASP A 1 883 ? -13.159 23.516 24.349 1.00 77.44 883 ASP A O 1
ATOM 6860 N N . ILE A 1 884 ? -11.846 25.074 25.263 1.00 83.88 884 ILE A N 1
ATOM 6861 C CA . ILE A 1 884 ? -10.566 24.625 24.687 1.00 83.88 884 ILE A CA 1
ATOM 6862 C C . ILE A 1 884 ? -9.661 24.139 25.817 1.00 83.88 884 ILE A C 1
ATOM 6864 O O . ILE A 1 884 ? -9.312 24.901 26.722 1.00 83.88 884 ILE A O 1
ATOM 6868 N N . LYS A 1 885 ? -9.201 22.894 25.730 1.00 88.69 885 LYS A N 1
ATOM 6869 C CA . LYS A 1 885 ? -8.206 22.335 26.643 1.00 88.69 885 LYS A CA 1
ATOM 6870 C C . LYS A 1 885 ? -6.927 22.005 25.883 1.00 88.69 885 LYS A C 1
ATOM 6872 O O . LYS A 1 885 ? -6.947 21.198 24.962 1.00 88.69 885 LYS A O 1
ATOM 6877 N N . VAL A 1 886 ? -5.819 22.615 26.297 1.00 91.69 886 VAL A N 1
ATOM 6878 C CA . VAL A 1 886 ? -4.466 22.250 25.862 1.00 91.69 886 VAL A CA 1
ATOM 6879 C C . VAL A 1 886 ? -3.786 21.549 27.028 1.00 91.69 886 VAL A C 1
ATOM 6881 O O . VAL A 1 886 ? -3.443 22.201 28.015 1.00 91.69 886 VAL A O 1
ATOM 6884 N N . SER A 1 887 ? -3.620 20.232 26.961 1.00 93.75 887 SER A N 1
ATOM 6885 C CA . SER A 1 887 ? -3.077 19.454 28.073 1.00 93.75 887 SER A CA 1
ATOM 6886 C C . SER A 1 887 ? -1.870 18.612 27.700 1.00 93.75 887 SER A C 1
ATOM 6888 O O . SER A 1 887 ? -1.729 18.154 26.575 1.00 93.75 887 SER A O 1
ATOM 6890 N N . ASN A 1 888 ? -0.969 18.410 28.657 1.00 95.88 888 ASN A N 1
ATOM 6891 C CA . ASN A 1 888 ? 0.217 17.577 28.490 1.00 95.88 888 ASN A CA 1
ATOM 6892 C C . ASN A 1 888 ? 1.046 17.965 27.251 1.00 95.88 888 ASN A C 1
ATOM 6894 O O . ASN A 1 888 ? 1.534 17.100 26.540 1.00 95.88 888 ASN A O 1
ATOM 6898 N N . CYS A 1 889 ? 1.174 19.259 26.950 1.00 97.19 889 CYS A N 1
ATOM 6899 C CA . CYS A 1 889 ? 1.870 19.733 25.752 1.00 97.19 889 CYS A CA 1
ATOM 6900 C C . CYS A 1 889 ? 3.126 20.528 26.106 1.00 97.19 889 CYS A C 1
ATOM 6902 O O . CYS A 1 889 ? 3.163 21.231 27.118 1.00 97.19 889 CYS A O 1
ATOM 6904 N N . TYR A 1 890 ? 4.139 20.504 25.242 1.00 96.94 890 TYR A N 1
ATOM 6905 C CA . TYR A 1 890 ? 5.312 21.357 25.426 1.00 96.94 890 TYR A CA 1
ATOM 6906 C C . TYR A 1 890 ? 5.841 21.951 24.130 1.00 96.94 890 TYR A C 1
ATOM 6908 O O . TYR A 1 890 ? 5.680 21.381 23.056 1.00 96.94 890 TYR A O 1
ATOM 6916 N N . SER A 1 891 ? 6.498 23.105 24.233 1.00 97.31 891 SER A N 1
ATOM 6917 C CA . SER A 1 891 ? 7.162 23.710 23.082 1.00 97.31 891 SER A CA 1
ATOM 6918 C C . SER A 1 891 ? 8.510 24.321 23.435 1.00 97.31 891 SER A C 1
ATOM 6920 O O . SER A 1 891 ? 8.593 25.160 24.338 1.00 97.31 891 SER A O 1
ATOM 6922 N N . THR A 1 892 ? 9.533 23.939 22.669 1.00 95.94 892 THR A N 1
ATOM 6923 C CA . THR A 1 892 ? 10.854 24.587 22.609 1.00 95.94 892 THR A CA 1
ATOM 6924 C C . THR A 1 892 ? 11.106 25.287 21.264 1.00 95.94 892 THR A C 1
ATOM 6926 O O . THR A 1 892 ? 12.173 25.857 21.052 1.00 95.94 892 THR A O 1
ATOM 6929 N N . ALA A 1 893 ? 10.091 25.363 20.390 1.00 96.25 893 ALA A N 1
ATOM 6930 C CA . ALA A 1 893 ? 10.165 25.981 19.060 1.00 96.25 893 ALA A CA 1
ATOM 6931 C C . ALA A 1 893 ? 10.699 27.420 19.072 1.00 96.25 893 ALA A C 1
ATOM 6933 O O . ALA A 1 893 ? 10.333 28.244 19.919 1.00 96.25 893 ALA A O 1
ATOM 6934 N N . VAL A 1 894 ? 11.534 27.766 18.096 1.00 94.88 894 VAL A N 1
ATOM 6935 C CA . VAL A 1 894 ? 12.146 29.088 17.962 1.00 94.88 894 VAL A CA 1
ATOM 6936 C C . VAL A 1 894 ? 11.137 30.069 17.363 1.00 94.88 894 VAL A C 1
ATOM 6938 O O . VAL A 1 894 ? 10.907 30.107 16.157 1.00 94.88 894 VAL A O 1
ATOM 6941 N N . LEU A 1 895 ? 10.547 30.913 18.211 1.00 90.88 895 LEU A N 1
ATOM 6942 C CA . LEU A 1 895 ? 9.587 31.943 17.799 1.00 90.88 895 LEU A CA 1
ATOM 6943 C C . LEU A 1 895 ? 10.307 33.286 17.590 1.00 90.88 895 LEU A C 1
ATOM 6945 O O . LEU A 1 895 ? 10.850 33.852 18.542 1.00 90.88 895 LEU A O 1
ATOM 6949 N N . LYS A 1 896 ? 10.294 33.821 16.363 1.00 87.19 896 LYS A N 1
ATOM 6950 C CA . LYS A 1 896 ? 10.943 35.090 15.986 1.00 87.19 896 LYS A CA 1
ATOM 6951 C C . LYS A 1 896 ? 9.889 36.106 15.537 1.00 87.19 896 LYS A C 1
ATOM 6953 O O . LYS A 1 896 ? 9.241 35.919 14.517 1.00 87.19 896 LYS A O 1
ATOM 6958 N N . GLY A 1 897 ? 9.720 37.204 16.269 1.00 73.94 897 GLY A N 1
ATOM 6959 C CA . GLY A 1 897 ? 8.782 38.262 15.881 1.00 73.94 897 GLY A CA 1
ATOM 6960 C C . GLY A 1 897 ? 8.415 39.203 17.035 1.00 73.94 897 GLY A C 1
ATOM 6961 O O . GLY A 1 897 ? 8.530 38.811 18.197 1.00 73.94 897 GLY A O 1
ATOM 6962 N N . PRO A 1 898 ? 7.996 40.452 16.752 1.00 55.81 898 PRO A N 1
ATOM 6963 C CA . PRO A 1 898 ? 7.794 41.464 17.793 1.00 55.81 898 PRO A CA 1
ATOM 6964 C C . PRO A 1 898 ? 6.458 41.374 18.559 1.00 55.81 898 PRO A C 1
ATOM 6966 O O . PRO A 1 898 ? 6.327 42.039 19.588 1.00 55.81 898 PRO A O 1
ATOM 6969 N N . TYR A 1 899 ? 5.475 40.577 18.112 1.00 64.19 899 TYR A N 1
ATOM 6970 C CA . TYR A 1 899 ? 4.105 40.609 18.651 1.00 64.19 899 TYR A CA 1
ATOM 6971 C C . TYR A 1 899 ? 3.531 39.222 18.977 1.00 64.19 899 TYR A C 1
ATOM 6973 O O . TYR A 1 899 ? 3.604 38.305 18.169 1.00 64.19 899 TYR A O 1
ATOM 6981 N N . SER A 1 900 ? 2.904 39.113 20.155 1.00 72.00 900 SER A N 1
ATOM 6982 C CA . SER A 1 900 ? 2.054 37.996 20.602 1.00 72.00 900 SER A CA 1
ATOM 6983 C C . SER A 1 900 ? 2.596 36.586 20.318 1.00 72.00 900 SER A C 1
ATOM 6985 O O . SER A 1 900 ? 1.906 35.791 19.688 1.00 72.00 900 SER A O 1
ATOM 6987 N N . SER A 1 901 ? 3.794 36.250 20.806 1.00 82.62 901 SER A N 1
ATOM 6988 C CA . SER A 1 901 ? 4.359 34.892 20.692 1.00 82.62 901 SER A CA 1
ATOM 6989 C C . SER A 1 901 ? 4.259 34.128 22.010 1.00 82.62 901 SER A C 1
ATOM 6991 O O . SER A 1 901 ? 4.688 34.636 23.050 1.00 82.62 901 SER A O 1
ATOM 6993 N N . GLY A 1 902 ? 3.713 32.913 21.972 1.00 88.31 902 GLY A N 1
ATOM 6994 C CA . GLY A 1 902 ? 3.543 32.067 23.153 1.00 88.31 902 GLY A CA 1
ATOM 6995 C C . GLY A 1 902 ? 3.909 30.617 22.865 1.00 88.31 902 GLY A C 1
ATOM 6996 O O . GLY A 1 902 ? 3.441 30.049 21.886 1.00 88.31 902 GLY A O 1
ATOM 6997 N N . LYS A 1 903 ? 4.729 30.002 23.719 1.00 92.31 903 LYS A N 1
ATOM 6998 C CA . LYS A 1 903 ? 5.178 28.611 23.569 1.00 92.31 903 LYS A CA 1
ATOM 6999 C C . LYS A 1 903 ? 4.006 27.628 23.581 1.00 92.31 903 LYS A C 1
ATOM 7001 O O . LYS A 1 903 ? 4.014 26.671 22.827 1.00 92.31 903 LYS A O 1
ATOM 7006 N N . ILE A 1 904 ? 2.954 27.890 24.355 1.00 91.94 904 ILE A N 1
ATOM 7007 C CA . ILE A 1 904 ? 1.749 27.049 24.321 1.00 91.94 904 ILE A CA 1
ATOM 7008 C C . ILE A 1 904 ? 0.656 27.719 23.490 1.00 91.94 904 ILE A C 1
ATOM 7010 O O . ILE A 1 904 ? 0.209 27.142 22.506 1.00 91.94 904 ILE A O 1
ATOM 7014 N N . ILE A 1 905 ? 0.252 28.945 23.834 1.00 87.94 905 ILE A N 1
ATOM 7015 C CA . ILE A 1 905 ? -0.827 29.658 23.127 1.00 87.94 905 ILE A CA 1
ATOM 7016 C C . ILE A 1 905 ? -0.390 31.083 22.828 1.00 87.94 905 ILE A C 1
ATOM 7018 O O . ILE A 1 905 ? 0.031 31.795 23.732 1.00 87.94 905 ILE A O 1
ATOM 7022 N N . ALA A 1 906 ? -0.524 31.557 21.597 1.00 85.38 906 ALA A N 1
ATOM 7023 C CA . ALA A 1 906 ? -0.029 32.882 21.251 1.00 85.38 906 ALA A CA 1
ATOM 7024 C C . ALA A 1 906 ? -1.019 34.034 21.511 1.00 85.38 906 ALA A C 1
ATOM 7026 O O . ALA A 1 906 ? -0.633 35.007 22.167 1.00 85.38 906 ALA A O 1
ATOM 7027 N N . SER A 1 907 ? -2.289 33.949 21.095 1.00 79.81 907 SER A N 1
ATOM 7028 C CA . SER A 1 907 ? -3.281 35.007 21.372 1.00 79.81 907 SER A CA 1
ATOM 7029 C C . SER A 1 907 ? -4.707 34.509 21.636 1.00 79.81 907 SER A C 1
ATOM 7031 O O . SER A 1 907 ? -5.203 33.606 20.966 1.00 79.81 907 SER A O 1
ATOM 7033 N N . ILE A 1 908 ? -5.392 35.160 22.586 1.00 75.19 908 ILE A N 1
ATOM 7034 C CA . ILE A 1 908 ? -6.810 34.948 22.924 1.00 75.19 908 ILE A CA 1
ATOM 7035 C C . ILE A 1 908 ? -7.493 36.322 23.008 1.00 75.19 908 ILE A C 1
ATOM 7037 O O . ILE A 1 908 ? -7.035 37.190 23.757 1.00 75.19 908 ILE A O 1
ATOM 7041 N N . TRP A 1 909 ? -8.571 36.541 22.247 1.00 67.06 909 TRP A N 1
ATOM 7042 C CA . TRP A 1 909 ? -9.189 37.873 22.113 1.00 67.06 909 TRP A CA 1
ATOM 7043 C C . TRP A 1 909 ? -10.421 38.121 23.009 1.00 67.06 909 TRP A C 1
ATOM 7045 O O . TRP A 1 909 ? -10.521 39.205 23.593 1.00 67.06 909 TRP A O 1
ATOM 7055 N N . MET A 1 910 ? -11.351 37.164 23.169 1.00 58.19 910 MET A N 1
ATOM 7056 C CA . MET A 1 910 ? -12.595 37.365 23.942 1.00 58.19 910 MET A CA 1
ATOM 7057 C C . MET A 1 910 ? -13.008 36.121 24.764 1.00 58.19 910 MET A C 1
ATOM 7059 O O . MET A 1 910 ? -13.110 35.037 24.211 1.00 58.19 910 MET A O 1
ATOM 7063 N N . ALA A 1 911 ? -13.307 36.334 26.061 1.00 56.88 911 ALA A N 1
ATOM 7064 C CA . ALA A 1 911 ? -13.860 35.408 27.080 1.00 56.88 911 ALA A CA 1
ATOM 7065 C C . ALA A 1 911 ? -12.937 34.256 27.599 1.00 56.88 911 ALA A C 1
ATOM 7067 O O . ALA A 1 911 ? -12.788 33.234 26.951 1.00 56.88 911 ALA A O 1
ATOM 7068 N N . PRO A 1 912 ? -12.360 34.363 28.811 1.00 52.81 912 PRO A N 1
ATOM 7069 C CA . PRO A 1 912 ? -11.203 33.568 29.255 1.00 52.81 912 PRO A CA 1
ATOM 7070 C C . PRO A 1 912 ? -11.478 32.396 30.208 1.00 52.81 912 PRO A C 1
ATOM 7072 O O . PRO A 1 912 ? -10.528 31.780 30.681 1.00 52.81 912 PRO A O 1
ATOM 7075 N N . GLU A 1 913 ? -12.735 32.115 30.561 1.00 55.72 913 GLU A N 1
ATOM 7076 C CA . GLU A 1 913 ? -13.056 31.034 31.515 1.00 55.72 913 GLU A CA 1
ATOM 7077 C C . GLU A 1 913 ? -13.085 29.638 30.872 1.00 55.72 913 GLU A C 1
ATOM 7079 O O . GLU A 1 913 ? -13.235 28.651 31.582 1.00 55.72 913 GLU A O 1
ATOM 7084 N N . SER A 1 914 ? -12.927 29.565 29.549 1.00 68.38 914 SER A N 1
ATOM 7085 C CA . SER A 1 914 ? -13.115 28.360 28.740 1.00 68.38 914 SER A CA 1
ATOM 7086 C C . SER A 1 914 ? -11.831 27.865 28.062 1.00 68.38 914 SER A C 1
ATOM 7088 O O . SER A 1 914 ? -11.895 26.898 27.321 1.00 68.38 914 SER A O 1
ATOM 7090 N N . VAL A 1 915 ? -10.670 28.509 28.265 1.00 78.44 915 VAL A N 1
ATOM 7091 C CA . VAL A 1 915 ? -9.381 28.061 27.696 1.00 78.44 915 VAL A CA 1
ATOM 7092 C C . VAL A 1 915 ? -8.430 27.662 28.820 1.00 78.44 915 VAL A C 1
ATOM 7094 O O . VAL A 1 915 ? -8.007 28.514 29.599 1.00 78.44 915 VAL A O 1
ATOM 7097 N N . VAL A 1 916 ? -8.076 26.378 28.888 1.00 82.06 916 VAL A N 1
ATOM 7098 C CA . VAL A 1 916 ? -7.255 25.795 29.961 1.00 82.06 916 VAL A CA 1
ATOM 7099 C C . VAL A 1 916 ? -5.950 25.254 29.389 1.00 82.06 916 VAL A C 1
ATOM 7101 O O . VAL A 1 916 ? -5.964 24.539 28.389 1.00 82.06 916 VAL A O 1
ATOM 7104 N N . ALA A 1 917 ? -4.831 25.561 30.050 1.00 85.88 917 ALA A N 1
ATOM 7105 C CA . ALA A 1 917 ? -3.556 24.884 29.823 1.00 85.88 917 ALA A CA 1
ATOM 7106 C C . ALA A 1 917 ? -3.235 24.007 31.041 1.00 85.88 917 ALA A C 1
ATOM 7108 O O . ALA A 1 917 ? -3.171 24.517 32.155 1.00 85.88 917 ALA A O 1
ATOM 7109 N N . GLU A 1 918 ? -3.044 22.704 30.871 1.00 90.00 918 GLU A N 1
ATOM 7110 C CA . GLU A 1 918 ? -2.819 21.777 31.989 1.00 90.00 918 GLU A CA 1
ATOM 7111 C C . GLU A 1 918 ? -1.597 20.898 31.734 1.00 90.00 918 GLU A C 1
ATOM 7113 O O . GLU A 1 918 ? -1.499 20.283 30.682 1.00 90.00 918 GLU A O 1
ATOM 7118 N N . ASN A 1 919 ? -0.682 20.785 32.698 1.00 92.88 919 ASN A N 1
ATOM 7119 C CA . ASN A 1 919 ? 0.536 19.974 32.555 1.00 92.88 919 ASN A CA 1
ATOM 7120 C C . ASN A 1 919 ? 1.379 20.382 31.333 1.00 92.88 919 ASN A C 1
ATOM 7122 O O . ASN A 1 919 ? 1.887 19.526 30.610 1.00 92.88 919 ASN A O 1
ATOM 7126 N N . CYS A 1 920 ? 1.500 21.684 31.067 1.00 94.31 920 CYS A N 1
ATOM 7127 C CA . CYS A 1 920 ? 2.205 22.195 29.894 1.00 94.31 920 CYS A CA 1
ATOM 7128 C C . CYS A 1 920 ? 3.487 22.940 30.271 1.00 94.31 920 CYS A C 1
ATOM 7130 O O . CYS A 1 920 ? 3.562 23.556 31.335 1.00 94.31 920 CYS A O 1
ATOM 7132 N N . PHE A 1 921 ? 4.486 22.972 29.386 1.00 95.06 921 PHE A N 1
ATOM 7133 C CA . PHE A 1 921 ? 5.670 23.801 29.624 1.00 95.06 921 PHE A CA 1
ATOM 7134 C C . PHE A 1 921 ? 6.330 24.362 28.359 1.00 95.06 921 PHE A C 1
ATOM 7136 O O . PHE A 1 921 ? 6.150 23.851 27.258 1.00 95.06 921 PHE A O 1
ATOM 7143 N N . GLY A 1 922 ? 7.124 25.422 28.514 1.00 94.69 922 GLY A N 1
ATOM 7144 C CA . GLY A 1 922 ? 7.957 25.939 27.427 1.00 94.69 922 GLY A CA 1
ATOM 7145 C C . GLY A 1 922 ? 9.107 26.822 27.901 1.00 94.69 922 GLY A C 1
ATOM 7146 O O . GLY A 1 922 ? 9.038 27.458 28.952 1.00 94.69 922 GLY A O 1
ATOM 7147 N N . ASP A 1 923 ? 10.162 26.905 27.099 1.00 92.75 923 ASP A N 1
ATOM 7148 C CA . ASP A 1 923 ? 11.399 27.662 27.358 1.00 92.75 923 ASP A CA 1
ATOM 7149 C C . ASP A 1 923 ? 11.287 29.165 27.018 1.00 92.75 923 ASP A C 1
ATOM 7151 O O . ASP A 1 923 ? 12.266 29.860 26.750 1.00 92.75 923 ASP A O 1
ATOM 7155 N N . GLY A 1 924 ? 10.073 29.702 27.082 1.00 90.06 924 GLY A N 1
ATOM 7156 C CA . GLY A 1 924 ? 9.765 31.116 26.915 1.00 90.06 924 GLY A CA 1
ATOM 7157 C C . GLY A 1 924 ? 8.353 31.411 27.402 1.00 90.06 924 GLY A C 1
ATOM 7158 O O . GLY A 1 924 ? 7.726 30.568 28.044 1.00 90.06 924 GLY A O 1
ATOM 7159 N N . LYS A 1 925 ? 7.826 32.601 27.088 1.00 87.31 925 LYS A N 1
ATOM 7160 C CA . LYS A 1 925 ? 6.462 32.995 27.480 1.00 87.31 925 LYS A CA 1
ATOM 7161 C C . LYS A 1 925 ? 5.465 31.921 27.064 1.00 87.31 925 LYS A C 1
ATOM 7163 O O . LYS A 1 925 ? 5.376 31.612 25.882 1.00 87.31 925 LYS A O 1
ATOM 7168 N N . MET A 1 926 ? 4.692 31.383 28.007 1.00 82.88 926 MET A N 1
ATOM 7169 C CA . MET A 1 926 ? 3.631 30.430 27.664 1.00 82.88 926 MET A CA 1
ATOM 7170 C C . MET A 1 926 ? 2.548 31.087 26.811 1.00 82.88 926 MET A C 1
ATOM 7172 O O . MET A 1 926 ? 2.063 30.450 25.874 1.00 82.88 926 MET A O 1
ATOM 7176 N N . TRP A 1 927 ? 2.231 32.357 27.111 1.00 82.31 927 TRP A N 1
ATOM 7177 C CA . TRP A 1 927 ? 1.246 33.161 26.389 1.00 82.31 927 TRP A CA 1
ATOM 7178 C C . TRP A 1 927 ? 1.808 34.457 25.801 1.00 82.31 927 TRP A C 1
ATOM 7180 O O . TRP A 1 927 ? 2.551 35.181 26.468 1.00 82.31 927 TRP A O 1
ATOM 7190 N N . GLY A 1 928 ? 1.419 34.755 24.556 1.00 70.00 928 GLY A N 1
ATOM 7191 C CA . GLY A 1 928 ? 1.918 35.900 23.790 1.00 70.00 928 GLY A CA 1
ATOM 7192 C C . GLY A 1 928 ? 1.221 37.232 24.078 1.00 70.00 928 GLY A C 1
ATOM 7193 O O . GLY A 1 928 ? 1.897 38.212 24.392 1.00 70.00 928 GLY A O 1
ATOM 7194 N N . CYS A 1 929 ? -0.111 37.307 23.970 1.00 68.00 929 CYS A N 1
ATOM 7195 C CA . CYS A 1 929 ? -0.880 38.526 24.266 1.00 68.00 929 CYS A CA 1
ATOM 7196 C C . CYS A 1 929 ? -2.318 38.240 24.727 1.00 68.00 929 CYS A C 1
ATOM 7198 O O . CYS A 1 929 ? -3.025 37.436 24.116 1.00 68.00 929 CYS A O 1
ATOM 7200 N N . THR A 1 930 ? -2.766 38.977 25.753 1.00 56.69 930 THR A N 1
ATOM 7201 C CA . THR A 1 930 ? -4.159 39.068 26.215 1.00 56.69 930 THR A CA 1
ATOM 7202 C C . THR A 1 930 ? -4.677 40.490 25.953 1.00 56.69 930 THR A C 1
ATOM 7204 O O . THR A 1 930 ? -4.313 41.444 26.635 1.00 56.69 930 THR A O 1
ATOM 7207 N N . SER A 1 931 ? -5.495 40.685 24.916 1.00 51.19 931 SER A N 1
ATOM 7208 C CA . SER A 1 931 ? -5.933 42.028 24.484 1.00 51.19 931 SER A CA 1
ATOM 7209 C C . SER A 1 931 ? -7.118 42.597 25.279 1.00 51.19 931 SER A C 1
ATOM 7211 O O . SER A 1 931 ? -7.514 43.741 25.063 1.00 51.19 931 SER A O 1
ATOM 7213 N N . SER A 1 932 ? -7.665 41.863 26.250 1.00 49.97 932 SER A N 1
ATOM 7214 C CA . SER A 1 932 ? -8.691 42.373 27.161 1.00 49.97 932 SER A CA 1
ATOM 7215 C C . SER A 1 932 ? -8.341 42.033 28.610 1.00 49.97 932 SER A C 1
ATOM 7217 O O . SER A 1 932 ? -8.119 40.876 28.962 1.00 49.97 932 SER A O 1
ATOM 7219 N N . GLY A 1 933 ? -8.271 43.064 29.458 1.00 45.44 933 GLY A N 1
ATOM 7220 C CA . GLY A 1 933 ? -7.834 43.018 30.860 1.00 45.44 933 GLY A CA 1
ATOM 7221 C C . GLY A 1 933 ? -8.732 42.237 31.830 1.00 45.44 933 GLY A C 1
ATOM 7222 O O . GLY A 1 933 ? -8.885 42.659 32.968 1.00 45.44 933 GLY A O 1
ATOM 7223 N N . ASN A 1 934 ? -9.317 41.118 31.398 1.00 46.03 934 ASN A N 1
ATOM 7224 C CA . ASN A 1 934 ? -10.119 40.200 32.208 1.00 46.03 934 ASN A CA 1
ATOM 7225 C C . ASN A 1 934 ? -9.700 38.722 32.064 1.00 46.03 934 ASN A C 1
ATOM 7227 O O . ASN A 1 934 ? -10.393 37.858 32.592 1.00 46.03 934 ASN A O 1
ATOM 7231 N N . ALA A 1 935 ? -8.599 38.402 31.372 1.00 43.12 935 ALA A N 1
ATOM 7232 C CA . ALA A 1 935 ? -8.303 37.038 30.938 1.00 43.12 935 ALA A CA 1
ATOM 7233 C C . ALA A 1 935 ? -7.202 36.307 31.699 1.00 43.12 935 ALA A C 1
ATOM 7235 O O . ALA A 1 935 ? -6.044 36.337 31.302 1.00 43.12 935 ALA A O 1
ATOM 7236 N N . LEU A 1 936 ? -7.604 35.591 32.749 1.00 50.22 936 LEU A N 1
ATOM 7237 C CA . LEU A 1 936 ? -6.813 34.535 33.358 1.00 50.22 936 LEU A CA 1
ATOM 7238 C C . LEU A 1 936 ? -7.749 33.563 34.057 1.00 50.22 936 LEU A C 1
ATOM 7240 O O . LEU A 1 936 ? -8.142 33.820 35.192 1.00 50.22 936 LEU A O 1
ATOM 7244 N N . LYS A 1 937 ? -8.068 32.432 33.432 1.00 59.31 937 LYS A N 1
ATOM 7245 C CA . LYS A 1 937 ? -8.377 31.239 34.212 1.00 59.31 937 LYS A CA 1
ATOM 7246 C C . LYS A 1 937 ? -7.694 30.034 33.583 1.00 59.31 937 LYS A C 1
ATOM 7248 O O . LYS A 1 937 ? -8.274 29.313 32.792 1.00 59.31 937 LYS A O 1
ATOM 7253 N N . THR A 1 938 ? -6.477 29.813 34.083 1.00 67.00 938 THR A N 1
ATOM 7254 C CA . THR A 1 938 ? -5.959 28.504 34.503 1.00 67.00 938 THR A CA 1
ATOM 7255 C C . THR A 1 938 ? -4.948 27.816 33.585 1.00 67.00 938 THR A C 1
ATOM 7257 O O . THR A 1 938 ? -5.248 26.903 32.825 1.00 67.00 938 THR A O 1
ATOM 7260 N N . ALA A 1 939 ? -3.688 28.229 33.742 1.00 73.25 939 ALA A N 1
ATOM 7261 C CA . ALA A 1 939 ? -2.562 27.319 33.609 1.00 73.25 939 ALA A CA 1
ATOM 7262 C C . ALA A 1 939 ? -2.476 26.489 34.905 1.00 73.25 939 ALA A C 1
ATOM 7264 O O . ALA A 1 939 ? -2.215 27.034 35.982 1.00 73.25 939 ALA A O 1
ATOM 7265 N N . TYR A 1 940 ? -2.761 25.195 34.829 1.00 84.31 940 TYR A N 1
ATOM 7266 C CA . TYR A 1 940 ? -2.628 24.254 35.935 1.00 84.31 940 TYR A CA 1
ATOM 7267 C C . TYR A 1 940 ? -1.357 23.445 35.752 1.00 84.31 940 TYR A C 1
ATOM 7269 O O . TYR A 1 940 ? -1.092 22.956 34.654 1.00 84.31 940 TYR A O 1
ATOM 7277 N N . ASN A 1 941 ? -0.575 23.310 36.825 1.00 90.00 941 ASN A N 1
ATOM 7278 C CA . ASN A 1 941 ? 0.604 22.446 36.838 1.00 90.00 941 ASN A CA 1
ATOM 7279 C C . ASN A 1 941 ? 1.526 22.684 35.623 1.00 90.00 941 ASN A C 1
ATOM 7281 O O . ASN A 1 941 ? 1.914 21.754 34.926 1.00 90.00 941 ASN A O 1
ATOM 7285 N N . SER A 1 942 ? 1.760 23.956 35.291 1.00 92.06 942 SER A N 1
ATOM 7286 C CA . SER A 1 942 ? 2.410 24.360 34.044 1.00 92.06 942 SER A CA 1
ATOM 7287 C C . SER A 1 942 ? 3.576 25.311 34.299 1.00 92.06 942 SER A C 1
ATOM 7289 O O . SER A 1 942 ? 3.520 26.119 35.232 1.00 92.06 942 SER A O 1
ATOM 7291 N N . TYR A 1 943 ? 4.614 25.227 33.463 1.00 93.56 943 TYR A N 1
ATOM 7292 C CA . TYR A 1 943 ? 5.948 25.759 33.764 1.00 93.56 943 TYR A CA 1
ATOM 7293 C C . TYR A 1 943 ? 6.558 26.563 32.617 1.00 93.56 943 TYR A C 1
ATOM 7295 O O . TYR A 1 943 ? 6.373 26.254 31.441 1.00 93.56 943 TYR A O 1
ATOM 7303 N N . SER A 1 944 ? 7.323 27.596 32.954 1.00 93.31 944 SER A N 1
ATOM 7304 C CA . SER A 1 944 ? 7.945 28.479 31.967 1.00 93.31 944 SER A CA 1
ATOM 7305 C C . SER A 1 944 ? 9.252 29.069 32.466 1.00 93.31 944 SER A C 1
ATOM 7307 O O . SER A 1 944 ? 9.387 29.351 33.655 1.00 93.31 944 SER A O 1
ATOM 7309 N N . THR A 1 945 ? 10.171 29.372 31.550 1.00 93.81 945 THR A N 1
ATOM 7310 C CA . THR A 1 945 ? 11.344 30.209 31.859 1.00 93.81 945 THR A CA 1
ATOM 7311 C C . THR A 1 945 ? 11.013 31.697 31.983 1.00 93.81 945 THR A C 1
ATOM 7313 O O . THR A 1 945 ? 11.774 32.463 32.580 1.00 93.81 945 THR A O 1
ATOM 7316 N N . ALA A 1 946 ? 9.864 32.125 31.457 1.00 89.25 946 ALA A N 1
ATOM 7317 C CA . ALA A 1 946 ? 9.420 33.508 31.502 1.00 89.25 946 ALA A CA 1
ATOM 7318 C C . ALA A 1 946 ? 8.557 33.795 32.737 1.00 89.25 946 ALA A C 1
ATOM 7320 O O . ALA A 1 946 ? 7.714 32.990 33.141 1.00 89.25 946 ALA A O 1
ATOM 7321 N N . GLU A 1 947 ? 8.724 34.993 33.297 1.00 83.44 947 GLU A N 1
ATOM 7322 C CA . GLU A 1 947 ? 7.889 35.476 34.398 1.00 83.44 947 GLU A CA 1
ATOM 7323 C C . GLU A 1 947 ? 6.407 35.510 33.990 1.00 83.44 947 GLU A C 1
ATOM 7325 O O . GLU A 1 947 ? 6.075 36.088 32.944 1.00 83.44 947 GLU A O 1
ATOM 7330 N N . PRO A 1 948 ? 5.494 34.935 34.798 1.00 79.94 948 PRO A N 1
ATOM 7331 C CA . PRO A 1 948 ? 4.074 35.156 34.611 1.00 79.94 948 PRO A CA 1
ATOM 7332 C C . PRO A 1 948 ? 3.759 36.632 34.832 1.00 79.94 948 PRO A C 1
ATOM 7334 O O . PRO A 1 948 ? 4.212 37.267 35.786 1.00 79.94 948 PRO A O 1
ATOM 7337 N N . ASN A 1 949 ? 2.904 37.187 33.979 1.00 72.19 949 ASN A N 1
ATOM 7338 C CA . ASN A 1 949 ? 2.242 38.432 34.316 1.00 72.19 949 ASN A CA 1
ATOM 7339 C C . ASN A 1 949 ? 1.262 38.155 35.463 1.00 72.19 949 ASN A C 1
ATOM 7341 O O . ASN A 1 949 ? 0.189 37.601 35.234 1.00 72.19 949 ASN A O 1
ATOM 7345 N N . ALA A 1 950 ? 1.621 38.559 36.682 1.00 61.66 950 ALA A N 1
ATOM 7346 C CA . ALA A 1 950 ? 0.861 38.284 37.905 1.00 61.66 950 ALA A CA 1
ATOM 7347 C C . ALA A 1 950 ? -0.599 38.784 37.885 1.00 61.66 950 ALA A C 1
ATOM 7349 O O . ALA A 1 950 ? -1.401 38.367 38.716 1.00 61.66 950 ALA A O 1
ATOM 7350 N N . THR A 1 951 ? -0.956 39.672 36.950 1.00 58.06 951 THR A N 1
ATOM 7351 C CA . THR A 1 951 ? -2.335 40.166 36.783 1.00 58.06 951 THR A CA 1
ATOM 7352 C C . THR A 1 951 ? -3.172 39.263 35.872 1.00 58.06 951 THR A C 1
ATOM 7354 O O . THR A 1 951 ? -4.389 39.204 36.020 1.00 58.06 951 THR A O 1
ATOM 7357 N N . TYR A 1 952 ? -2.531 38.570 34.922 1.00 58.31 952 TYR A N 1
ATOM 7358 C CA . TYR A 1 952 ? -3.202 37.937 33.780 1.00 58.31 952 TYR A CA 1
ATOM 7359 C C . TYR A 1 952 ? -2.757 36.504 33.480 1.00 58.31 952 TYR A C 1
ATOM 7361 O O . TYR A 1 952 ? -3.267 35.937 32.524 1.00 58.31 952 TYR A O 1
ATOM 7369 N N . THR A 1 953 ? -1.829 35.909 34.245 1.00 70.00 953 THR A N 1
ATOM 7370 C CA . THR A 1 953 ? -1.302 34.537 34.042 1.00 70.00 953 THR A CA 1
ATOM 7371 C C . THR A 1 953 ? -0.879 33.870 35.366 1.00 70.00 953 THR A C 1
ATOM 7373 O O . THR A 1 953 ? -0.532 34.588 36.303 1.00 70.00 953 THR A O 1
ATOM 7376 N N . ASN A 1 954 ? -0.923 32.532 35.483 1.00 76.31 954 ASN A N 1
ATOM 7377 C CA . ASN A 1 954 ? -0.680 31.809 36.752 1.00 76.31 954 ASN A CA 1
ATOM 7378 C C . ASN A 1 954 ? 0.246 30.571 36.658 1.00 76.31 954 ASN A C 1
ATOM 7380 O O . ASN A 1 954 ? 0.180 29.710 37.535 1.00 76.31 954 ASN A O 1
ATOM 7384 N N . TRP A 1 955 ? 1.092 30.459 35.630 1.00 86.44 955 TRP A N 1
ATOM 7385 C CA . TRP A 1 955 ? 2.090 29.381 35.547 1.00 86.44 955 TRP A CA 1
ATOM 7386 C C . TRP A 1 955 ? 3.242 29.572 36.545 1.00 86.44 955 TRP A C 1
ATOM 7388 O O . TRP A 1 955 ? 3.468 30.668 37.063 1.00 86.44 955 TRP A O 1
ATOM 7398 N N . THR A 1 956 ? 4.004 28.509 36.796 1.00 91.12 956 THR A N 1
ATOM 7399 C CA . THR A 1 956 ? 5.197 28.548 37.647 1.00 91.12 956 THR A CA 1
ATOM 7400 C C . THR A 1 956 ? 6.427 28.925 36.821 1.00 91.12 956 THR A C 1
ATOM 7402 O O . THR A 1 956 ? 6.745 28.268 35.832 1.00 91.12 956 THR A O 1
ATOM 7405 N N . GLN A 1 957 ? 7.131 29.985 37.225 1.00 93.38 957 GLN A N 1
ATOM 7406 C CA . GLN A 1 957 ? 8.418 30.333 36.625 1.00 93.38 957 GLN A CA 1
ATOM 7407 C C . GLN A 1 957 ? 9.538 29.463 37.208 1.00 93.38 957 GLN A C 1
ATOM 7409 O O . GLN A 1 957 ? 9.658 29.361 38.429 1.00 93.38 957 GLN A O 1
ATOM 7414 N N . LEU A 1 958 ? 10.379 28.898 36.345 1.00 95.06 958 LEU A N 1
ATOM 7415 C CA . LEU A 1 958 ? 11.575 28.123 36.688 1.00 95.06 958 LEU A CA 1
ATOM 7416 C C . LEU A 1 958 ? 12.737 28.524 35.769 1.00 95.06 958 LEU A C 1
ATOM 7418 O O . LEU A 1 958 ? 12.507 28.974 34.654 1.00 95.06 958 LEU A O 1
ATOM 7422 N N . SER A 1 959 ? 13.994 28.372 36.187 1.00 94.88 959 SER A N 1
ATOM 7423 C CA . SER A 1 959 ? 15.122 28.495 35.251 1.00 94.88 959 SER A CA 1
ATOM 7424 C C . SER A 1 959 ? 15.161 27.307 34.280 1.00 94.88 959 SER A C 1
ATOM 7426 O O . SER A 1 959 ? 14.614 26.244 34.571 1.00 94.88 959 SER A O 1
ATOM 7428 N N . ALA A 1 960 ? 15.854 27.450 33.144 1.00 92.69 960 ALA A N 1
ATOM 7429 C CA . ALA A 1 960 ? 16.062 26.330 32.220 1.00 92.69 960 ALA A CA 1
ATOM 7430 C C . ALA A 1 960 ? 16.703 25.119 32.928 1.00 92.69 960 ALA A C 1
ATOM 7432 O O . ALA A 1 960 ? 16.232 24.001 32.775 1.00 92.69 960 ALA A O 1
ATOM 7433 N N . GLU A 1 961 ? 17.688 25.361 33.797 1.00 92.38 961 GLU A N 1
ATOM 7434 C CA . GLU A 1 961 ? 18.364 24.331 34.601 1.00 92.38 961 GLU A CA 1
ATOM 7435 C C . GLU A 1 961 ? 17.415 23.595 35.560 1.00 92.38 961 GLU A C 1
ATOM 7437 O O . GLU A 1 961 ? 17.575 22.400 35.799 1.00 92.38 961 GLU A O 1
ATOM 7442 N N . GLN A 1 962 ? 16.422 24.292 36.123 1.00 93.62 962 GLN A N 1
ATOM 7443 C CA . GLN A 1 962 ? 15.404 23.680 36.985 1.00 93.62 962 GLN A CA 1
ATOM 7444 C C . GLN A 1 962 ? 14.407 22.827 36.195 1.00 93.62 962 GLN A C 1
ATOM 7446 O O . GLN A 1 962 ? 13.774 21.944 36.772 1.00 93.62 962 GLN A O 1
ATOM 7451 N N . MET A 1 963 ? 14.261 23.109 34.900 1.00 93.06 963 MET A N 1
ATOM 7452 C CA . MET A 1 963 ? 13.334 22.439 33.996 1.00 93.06 963 MET A CA 1
ATOM 7453 C C . MET A 1 963 ? 13.968 21.284 33.210 1.00 93.06 963 MET A C 1
ATOM 7455 O O . MET A 1 963 ? 13.277 20.678 32.398 1.00 93.06 963 MET A O 1
ATOM 7459 N N . GLN A 1 964 ? 15.252 20.983 33.413 1.00 90.88 964 GLN A N 1
ATOM 74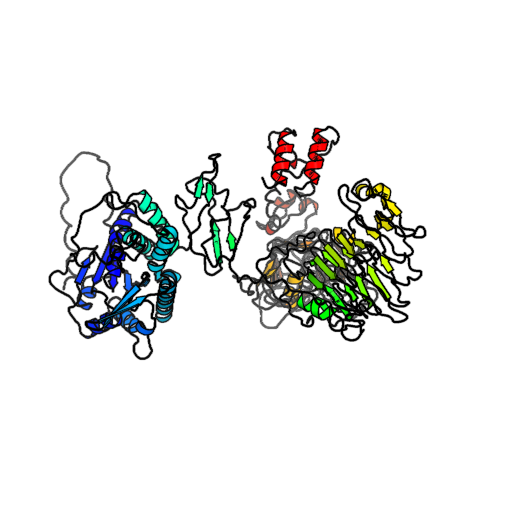60 C CA . GLN A 1 964 ? 16.000 19.974 32.656 1.00 90.88 964 GLN A CA 1
ATOM 7461 C C . GLN A 1 964 ? 16.597 18.903 33.571 1.00 90.88 964 GLN A C 1
ATOM 7463 O O . GLN A 1 964 ? 16.852 19.159 34.753 1.00 90.88 964 GLN A O 1
ATOM 7468 N N . GLY A 1 965 ? 16.855 17.713 33.028 1.00 83.69 965 GLY A N 1
ATOM 7469 C CA . GLY A 1 965 ? 17.513 16.641 33.768 1.00 83.69 965 GLY A CA 1
ATOM 7470 C C . GLY A 1 965 ? 16.725 16.204 35.002 1.00 83.69 965 GLY A C 1
ATOM 7471 O O . GLY A 1 965 ? 15.525 16.452 35.150 1.00 83.69 965 GLY A O 1
ATOM 7472 N N . GLU A 1 966 ? 17.432 15.618 35.967 1.00 85.44 966 GLU A N 1
ATOM 7473 C CA . GLU A 1 966 ? 16.854 15.191 37.247 1.00 85.44 966 GLU A CA 1
ATOM 7474 C C . GLU A 1 966 ? 16.176 16.334 38.028 1.00 85.44 966 GLU A C 1
ATOM 7476 O O . GLU A 1 966 ? 15.261 16.083 38.815 1.00 85.44 966 GLU A O 1
ATOM 7481 N N . ASN A 1 967 ? 16.557 17.597 37.789 1.00 87.31 967 ASN A N 1
ATOM 7482 C CA . ASN A 1 967 ? 15.915 18.746 38.433 1.00 87.31 967 ASN A CA 1
ATOM 7483 C C . ASN A 1 967 ? 14.435 18.866 38.046 1.00 87.31 967 ASN A C 1
ATOM 7485 O O . ASN A 1 967 ? 13.623 19.304 38.868 1.00 87.31 967 ASN A O 1
ATOM 7489 N N . ALA A 1 968 ? 14.061 18.448 36.834 1.00 87.81 968 ALA A N 1
ATOM 7490 C CA . ALA A 1 968 ? 12.679 18.497 36.379 1.00 87.81 968 ALA A CA 1
ATOM 7491 C C . ALA A 1 968 ? 11.759 17.587 37.214 1.00 87.81 968 ALA A C 1
ATOM 7493 O O . ALA A 1 968 ? 10.613 17.958 37.459 1.00 87.81 968 ALA A O 1
ATOM 7494 N N . LEU A 1 969 ? 12.262 16.461 37.748 1.00 81.19 969 LEU A N 1
ATOM 7495 C CA . LEU A 1 969 ? 11.484 15.547 38.607 1.00 81.19 969 LEU A CA 1
ATOM 7496 C C . LEU A 1 969 ? 10.932 16.239 39.858 1.00 81.19 969 LEU A C 1
ATOM 7498 O O . LEU A 1 969 ? 9.860 15.894 40.349 1.00 81.19 969 LEU A O 1
ATOM 7502 N N . ILE A 1 970 ? 11.688 17.200 40.390 1.00 85.31 970 ILE A N 1
ATOM 7503 C CA . ILE A 1 970 ? 11.345 17.912 41.622 1.00 85.31 970 ILE A CA 1
ATOM 7504 C C . ILE A 1 970 ? 10.517 19.154 41.300 1.00 85.31 970 ILE A C 1
ATOM 7506 O O . ILE A 1 970 ? 9.540 19.451 41.987 1.00 85.31 970 ILE A O 1
ATOM 7510 N N . ASN A 1 971 ? 10.929 19.902 40.277 1.00 89.62 971 ASN A N 1
ATOM 7511 C CA . ASN A 1 971 ? 10.377 21.225 40.011 1.00 89.62 971 ASN A CA 1
ATOM 7512 C C . ASN A 1 971 ? 9.136 21.190 39.106 1.00 89.62 971 ASN A C 1
ATOM 7514 O O . ASN A 1 971 ? 8.352 22.138 39.134 1.00 89.62 971 ASN A O 1
ATOM 7518 N N . MET A 1 972 ? 8.939 20.115 38.334 1.00 92.06 972 MET A N 1
ATOM 7519 C CA . MET A 1 972 ? 7.878 19.980 37.333 1.00 92.06 972 MET A CA 1
ATOM 7520 C C . MET A 1 972 ? 7.104 18.658 37.500 1.00 92.06 972 MET A C 1
ATOM 7522 O O . MET A 1 972 ? 7.293 17.740 36.702 1.00 92.06 972 MET A O 1
ATOM 7526 N N . PRO A 1 973 ? 6.218 18.524 38.509 1.00 88.19 973 PRO A N 1
ATOM 7527 C CA . PRO A 1 973 ? 5.351 17.353 38.703 1.00 88.19 973 PRO A CA 1
ATOM 7528 C C . PRO A 1 973 ? 4.277 17.181 37.603 1.00 88.19 973 PRO A C 1
ATOM 7530 O O . PRO A 1 973 ? 3.085 17.117 37.886 1.00 88.19 973 PRO A O 1
ATOM 7533 N N . LEU A 1 974 ? 4.685 17.063 36.337 1.00 81.81 974 LEU A N 1
ATOM 7534 C CA . LEU A 1 974 ? 3.842 16.988 35.133 1.00 81.81 974 LEU A CA 1
ATOM 7535 C C . LEU A 1 974 ? 2.998 15.702 35.001 1.00 81.81 974 LEU A C 1
ATOM 7537 O O . LEU A 1 974 ? 2.220 15.570 34.058 1.00 81.81 974 LEU A O 1
ATOM 7541 N N . GLY A 1 975 ? 3.127 14.763 35.940 1.00 79.62 975 GLY A N 1
ATOM 7542 C CA . GLY A 1 975 ? 2.391 13.497 35.949 1.00 79.62 975 GLY A CA 1
ATOM 7543 C C . GLY A 1 975 ? 2.964 12.433 35.008 1.00 79.62 975 GLY A C 1
ATOM 7544 O O . GLY A 1 975 ? 4.036 12.587 34.425 1.00 79.62 975 GLY A O 1
ATOM 7545 N N . ASP A 1 976 ? 2.233 11.326 34.862 1.00 86.12 976 ASP A N 1
ATOM 7546 C CA . ASP A 1 976 ? 2.747 10.093 34.249 1.00 86.12 976 ASP A CA 1
ATOM 7547 C C . ASP A 1 976 ? 2.873 10.129 32.722 1.00 86.12 976 ASP A C 1
ATOM 7549 O O . ASP A 1 976 ? 3.421 9.186 32.155 1.00 86.12 976 ASP A O 1
ATOM 7553 N N . LYS A 1 977 ? 2.406 11.183 32.043 1.00 87.81 977 LYS A N 1
ATOM 7554 C CA . LYS A 1 977 ? 2.557 11.321 30.584 1.00 87.81 977 LYS A CA 1
ATOM 7555 C C . LYS A 1 977 ? 3.946 11.791 30.156 1.00 87.81 977 LYS A C 1
ATOM 7557 O O . LYS A 1 977 ? 4.327 11.578 29.008 1.00 87.81 977 LYS A O 1
ATOM 7562 N N . PHE A 1 978 ? 4.707 12.395 31.065 1.00 89.56 978 PHE A N 1
ATOM 7563 C CA . PHE A 1 978 ? 6.057 12.876 30.795 1.00 89.56 978 PHE A CA 1
ATOM 7564 C C . PHE A 1 978 ? 7.105 11.950 31.395 1.00 89.56 978 PHE A C 1
ATOM 7566 O O . PHE A 1 978 ? 6.897 11.321 32.433 1.00 89.56 978 PHE A O 1
ATOM 7573 N N . MET A 1 979 ? 8.261 11.899 30.752 1.00 86.88 979 MET A N 1
ATOM 7574 C CA . MET A 1 979 ? 9.468 11.306 31.301 1.00 86.88 979 MET A CA 1
ATOM 7575 C C . MET A 1 979 ? 10.624 12.286 31.225 1.00 86.88 979 MET A C 1
ATOM 7577 O O . MET A 1 979 ? 10.704 13.130 30.335 1.00 86.88 979 MET A O 1
ATOM 7581 N N . VAL A 1 980 ? 11.520 12.166 32.191 1.00 81.81 980 VAL A N 1
ATOM 7582 C CA . VAL A 1 980 ? 12.690 13.026 32.292 1.00 81.81 980 VAL A CA 1
ATOM 7583 C C . VAL A 1 980 ? 13.803 12.489 31.401 1.00 81.81 980 VAL A C 1
ATOM 7585 O O . VAL A 1 980 ? 14.035 11.283 31.345 1.00 81.81 980 VAL A O 1
ATOM 7588 N N . THR A 1 981 ? 14.462 13.405 30.699 1.00 79.81 981 THR A N 1
ATOM 7589 C CA . THR A 1 981 ? 15.665 13.165 29.892 1.00 79.81 981 THR A CA 1
ATOM 7590 C C . THR A 1 981 ? 16.797 14.035 30.436 1.00 79.81 981 THR A C 1
ATOM 7592 O O . THR A 1 981 ? 16.565 14.818 31.356 1.00 79.81 981 THR A O 1
ATOM 7595 N N . ASP A 1 982 ? 18.001 13.948 29.867 1.00 76.56 982 ASP A N 1
ATOM 7596 C CA . ASP A 1 982 ? 19.096 14.875 30.201 1.00 76.56 982 ASP A CA 1
ATOM 7597 C C . ASP A 1 982 ? 18.744 16.342 29.875 1.00 76.56 982 ASP A C 1
ATOM 7599 O O . ASP A 1 982 ? 19.284 17.267 30.483 1.00 76.56 982 ASP A O 1
ATOM 7603 N N . GLY A 1 983 ? 17.812 16.559 28.939 1.00 87.50 983 GLY A N 1
ATOM 7604 C CA . GLY A 1 983 ? 17.252 17.860 28.583 1.00 87.50 983 GLY A CA 1
ATOM 7605 C C . GLY A 1 983 ? 15.900 18.122 29.250 1.00 87.50 983 GLY A C 1
ATOM 7606 O O . GLY A 1 983 ? 15.646 17.713 30.383 1.00 87.50 983 GLY A O 1
ATOM 7607 N N . TYR A 1 984 ? 15.018 18.842 28.555 1.00 90.56 984 TYR A N 1
ATOM 7608 C CA . TYR A 1 984 ? 13.645 19.046 29.024 1.00 90.56 984 TYR A CA 1
ATOM 7609 C C . TYR A 1 984 ? 12.873 17.707 29.065 1.00 90.56 984 TYR A C 1
ATOM 7611 O O . TYR A 1 984 ? 13.186 16.795 28.292 1.00 90.56 984 TYR A O 1
ATOM 7619 N N . PRO A 1 985 ? 11.857 17.557 29.939 1.00 90.31 985 PRO A N 1
ATOM 7620 C CA . PRO A 1 985 ? 10.984 16.389 29.927 1.00 90.31 985 PRO A CA 1
ATOM 7621 C C . PRO A 1 985 ? 10.356 16.162 28.552 1.00 90.31 985 PRO A C 1
ATOM 7623 O O . PRO A 1 985 ? 9.910 17.104 27.911 1.00 90.31 985 PRO A O 1
ATOM 7626 N N . VAL A 1 986 ? 10.263 14.911 28.120 1.00 90.75 986 VAL A N 1
ATOM 7627 C CA . VAL A 1 986 ? 9.603 14.539 26.861 1.00 90.75 986 VAL A CA 1
ATOM 7628 C C . VAL A 1 986 ? 8.350 13.727 27.149 1.00 90.75 986 VAL A C 1
ATOM 7630 O O . VAL A 1 986 ? 8.185 13.161 28.232 1.00 90.75 986 VAL A O 1
ATOM 7633 N N . LEU A 1 987 ? 7.444 13.669 26.183 1.00 91.19 987 LEU A N 1
ATOM 7634 C CA . LEU A 1 987 ? 6.219 12.887 26.296 1.00 91.19 987 LEU A CA 1
ATOM 7635 C C . LEU A 1 987 ? 6.511 11.399 26.071 1.00 91.19 987 LEU A C 1
ATOM 7637 O O . LEU A 1 987 ? 7.113 11.025 25.067 1.00 91.19 987 LEU A O 1
ATOM 7641 N N . LYS A 1 988 ? 6.048 10.539 26.987 1.00 89.12 988 LYS A N 1
ATOM 7642 C CA . LYS A 1 988 ? 6.293 9.086 26.942 1.00 89.12 988 LYS A CA 1
ATOM 7643 C C . LYS A 1 988 ? 5.753 8.427 25.677 1.00 89.12 988 LYS A C 1
ATOM 7645 O O . LYS A 1 988 ? 6.350 7.471 25.208 1.00 89.12 988 LYS A O 1
ATOM 7650 N N . VAL A 1 989 ? 4.653 8.943 25.122 1.00 87.62 989 VAL A N 1
ATOM 7651 C CA . VAL A 1 989 ? 4.026 8.388 23.911 1.00 87.62 989 VAL A CA 1
ATOM 7652 C C . VAL A 1 989 ? 4.955 8.437 22.687 1.00 87.62 989 VAL A C 1
ATOM 7654 O O . VAL A 1 989 ? 4.872 7.560 21.840 1.00 87.62 989 VAL A O 1
ATOM 7657 N N . PHE A 1 990 ? 5.899 9.387 22.645 1.00 82.94 990 PHE A N 1
ATOM 7658 C CA . PHE A 1 990 ? 6.924 9.494 21.592 1.00 82.94 990 PHE A CA 1
ATOM 7659 C C . PHE A 1 990 ? 8.235 8.803 21.957 1.00 82.94 990 PHE A C 1
ATOM 7661 O O . PHE A 1 990 ? 9.126 8.675 21.127 1.00 82.94 990 PHE A O 1
ATOM 7668 N N . ASN A 1 991 ? 8.370 8.371 23.209 1.00 68.94 991 ASN A N 1
ATOM 7669 C CA . ASN A 1 991 ? 9.476 7.546 23.658 1.00 68.94 991 ASN A CA 1
ATOM 7670 C C . ASN A 1 991 ? 8.970 6.119 23.861 1.00 68.94 991 ASN A C 1
ATOM 7672 O O . ASN A 1 991 ? 9.098 5.531 24.941 1.00 68.94 991 ASN A O 1
ATOM 7676 N N . LYS A 1 992 ? 8.353 5.582 22.798 1.00 56.06 992 LYS A N 1
ATOM 7677 C CA . LYS A 1 992 ? 8.216 4.138 22.628 1.00 56.06 992 LYS A CA 1
ATOM 7678 C C . LYS A 1 992 ? 9.635 3.616 22.810 1.00 56.06 992 LYS A C 1
ATOM 7680 O O . LYS A 1 992 ? 10.525 4.034 22.072 1.00 56.06 992 LYS A O 1
ATOM 7685 N N . THR A 1 993 ? 9.879 2.841 23.873 1.00 34.59 993 THR A N 1
ATOM 7686 C CA . THR A 1 993 ? 11.202 2.248 24.093 1.00 34.59 993 THR A CA 1
ATOM 7687 C C . THR A 1 993 ? 11.591 1.644 22.758 1.00 34.59 993 THR A C 1
ATOM 7689 O O . THR A 1 993 ? 10.778 0.877 22.232 1.00 34.59 993 THR A O 1
ATOM 7692 N N . PRO A 1 994 ? 12.745 2.011 22.174 1.00 31.69 994 PRO A N 1
ATOM 7693 C CA . PRO A 1 994 ? 13.235 1.236 21.068 1.00 31.69 994 PRO A CA 1
ATOM 7694 C C . PRO A 1 994 ? 13.261 -0.178 21.627 1.00 31.69 994 PRO A C 1
ATOM 7696 O O . PRO A 1 994 ? 13.997 -0.469 22.574 1.00 31.69 994 PRO A O 1
ATOM 7699 N N . VAL A 1 995 ? 12.458 -1.069 21.055 1.00 28.28 995 VAL A N 1
ATOM 7700 C CA . VAL A 1 995 ? 13.046 -2.365 20.766 1.00 28.28 995 VAL A CA 1
ATOM 7701 C C . VAL A 1 995 ? 14.349 -1.958 20.098 1.00 28.28 995 VAL A C 1
ATOM 7703 O O . VAL A 1 995 ? 14.308 -1.183 19.137 1.00 28.28 995 VAL A O 1
ATOM 7706 N N . THR A 1 996 ? 15.480 -2.230 20.758 1.00 28.48 996 THR A N 1
ATOM 7707 C CA . THR A 1 996 ? 16.802 -2.017 20.167 1.00 28.48 996 THR A CA 1
ATOM 7708 C C . THR A 1 996 ? 16.646 -2.313 18.686 1.00 28.48 996 THR A C 1
ATOM 7710 O O . THR A 1 996 ? 16.106 -3.386 18.409 1.00 28.48 996 THR A O 1
ATOM 7713 N N . PRO A 1 997 ? 17.008 -1.410 17.748 1.00 36.06 997 PRO A N 1
ATOM 7714 C CA . PRO A 1 997 ? 17.195 -1.907 16.404 1.00 36.06 997 PRO A CA 1
ATOM 7715 C C . PRO A 1 997 ? 18.206 -3.014 16.625 1.00 36.06 997 PRO A C 1
ATOM 7717 O O . PRO A 1 997 ? 19.281 -2.753 17.188 1.00 36.06 997 PRO A O 1
ATOM 7720 N N . ASP A 1 998 ? 17.770 -4.254 16.408 1.00 46.19 998 ASP A N 1
ATOM 7721 C CA . ASP A 1 998 ? 18.630 -5.399 16.588 1.00 46.19 998 ASP A CA 1
ATOM 7722 C C . ASP A 1 998 ? 19.926 -5.025 15.886 1.00 46.19 998 ASP A C 1
ATOM 7724 O O . ASP A 1 998 ? 19.896 -4.432 14.803 1.00 46.19 998 ASP A O 1
ATOM 7728 N N . VAL A 1 999 ? 21.068 -5.245 16.548 1.00 53.47 999 VAL A N 1
ATOM 7729 C CA . VAL A 1 999 ? 22.334 -5.211 15.820 1.00 53.47 999 VAL A CA 1
ATOM 7730 C C . VAL A 1 999 ? 22.083 -6.138 14.650 1.00 53.47 999 VAL A C 1
ATOM 7732 O O . VAL A 1 999 ? 21.891 -7.334 14.869 1.00 53.47 999 VAL A O 1
ATOM 7735 N N . LEU A 1 1000 ? 21.949 -5.570 13.453 1.00 69.31 1000 LEU A N 1
ATOM 7736 C CA . LEU A 1 1000 ? 21.501 -6.328 12.309 1.00 69.31 1000 LEU A CA 1
ATOM 7737 C C . LEU A 1 1000 ? 22.658 -7.273 12.002 1.00 69.31 1000 LEU A C 1
ATOM 7739 O O . LEU A 1 1000 ? 23.678 -6.866 11.463 1.00 69.31 1000 LEU A O 1
ATOM 7743 N N . LEU A 1 1001 ? 22.581 -8.509 12.505 1.00 63.00 1001 LEU A N 1
ATOM 7744 C CA . LEU A 1 1001 ? 23.698 -9.447 12.439 1.00 63.00 1001 LEU A CA 1
ATOM 7745 C C . LEU A 1 1001 ? 23.997 -9.692 10.964 1.00 63.00 1001 LEU A C 1
ATOM 7747 O O . LEU A 1 1001 ? 23.126 -10.141 10.227 1.00 63.00 1001 LEU A O 1
ATOM 7751 N N . GLY A 1 1002 ? 25.204 -9.380 10.525 1.00 70.12 1002 GLY A N 1
ATOM 7752 C CA . GLY A 1 1002 ? 25.572 -9.379 9.118 1.00 70.12 1002 GLY A CA 1
ATOM 7753 C C . GLY A 1 1002 ? 25.699 -8.002 8.479 1.00 70.12 1002 GLY A C 1
ATOM 7754 O O . GLY A 1 1002 ? 26.338 -7.942 7.441 1.00 70.12 1002 GLY A O 1
ATOM 7755 N N . ASP A 1 1003 ? 25.206 -6.933 9.105 1.00 80.50 1003 ASP A N 1
ATOM 7756 C CA . ASP A 1 1003 ? 25.515 -5.544 8.746 1.00 80.50 1003 ASP A CA 1
ATOM 7757 C C . ASP A 1 1003 ? 26.908 -5.206 9.307 1.00 80.50 1003 ASP A C 1
ATOM 7759 O O . ASP A 1 1003 ? 27.112 -4.787 10.455 1.00 80.50 1003 ASP A O 1
ATOM 7763 N N . VAL A 1 1004 ? 27.911 -5.556 8.511 1.00 80.94 1004 VAL A N 1
ATOM 7764 C CA . VAL A 1 1004 ? 29.334 -5.443 8.832 1.00 80.94 1004 VAL A CA 1
ATOM 7765 C C . VAL A 1 1004 ? 29.806 -4.010 8.624 1.00 80.94 1004 VAL A C 1
ATOM 7767 O O . VAL A 1 1004 ? 30.774 -3.592 9.268 1.00 80.94 1004 VAL A O 1
ATOM 7770 N N . ASN A 1 1005 ? 29.164 -3.266 7.725 1.00 73.25 1005 ASN A N 1
ATOM 7771 C CA . ASN A 1 1005 ? 29.578 -1.926 7.334 1.00 73.25 1005 ASN A CA 1
ATOM 7772 C C . ASN A 1 1005 ? 28.806 -0.805 8.084 1.00 73.25 1005 ASN A C 1
ATOM 7774 O O . ASN A 1 1005 ? 29.296 0.325 8.140 1.00 73.25 1005 ASN A O 1
ATOM 7778 N N . GLY A 1 1006 ? 27.692 -1.138 8.746 1.00 68.19 1006 GLY A N 1
ATOM 7779 C CA . GLY A 1 1006 ? 26.861 -0.256 9.566 1.00 68.19 1006 GLY A CA 1
ATOM 7780 C C . GLY A 1 1006 ? 25.859 0.600 8.786 1.00 68.19 1006 GLY A C 1
ATOM 7781 O O . GLY A 1 1006 ? 25.502 1.676 9.276 1.00 68.19 1006 GLY A O 1
ATOM 7782 N N . ASP A 1 1007 ? 25.458 0.186 7.583 1.00 68.75 1007 ASP A N 1
ATOM 7783 C CA . ASP A 1 1007 ? 24.560 0.936 6.695 1.00 68.75 1007 ASP A CA 1
ATOM 7784 C C . ASP A 1 1007 ? 23.068 0.598 6.867 1.00 68.75 1007 ASP A C 1
ATOM 7786 O O . ASP A 1 1007 ? 22.212 1.224 6.233 1.00 68.75 1007 ASP A O 1
ATOM 7790 N N . GLY A 1 1008 ? 22.745 -0.326 7.777 1.00 66.88 1008 GLY A N 1
ATOM 7791 C CA . GLY A 1 1008 ? 21.386 -0.748 8.091 1.00 66.88 1008 GLY A CA 1
ATOM 7792 C C . GLY A 1 1008 ? 20.832 -1.825 7.158 1.00 66.88 1008 GLY A C 1
ATOM 7793 O O . GLY A 1 1008 ? 19.639 -2.125 7.246 1.00 66.88 1008 GLY A O 1
ATOM 7794 N N . LYS A 1 1009 ? 21.654 -2.406 6.276 1.00 73.19 1009 LYS A N 1
ATOM 7795 C CA . LYS A 1 1009 ? 21.298 -3.522 5.390 1.00 73.19 1009 LYS A CA 1
ATOM 7796 C C . LYS A 1 1009 ? 22.254 -4.697 5.613 1.00 73.19 1009 LYS A C 1
ATOM 7798 O O . LYS A 1 1009 ? 23.324 -4.546 6.182 1.00 73.19 1009 LYS A O 1
ATOM 7803 N N . VAL A 1 1010 ? 21.826 -5.901 5.224 1.00 67.88 1010 VAL A N 1
ATOM 7804 C CA . VAL A 1 1010 ? 22.717 -7.071 5.125 1.00 67.88 1010 VAL A CA 1
ATOM 7805 C C . VAL A 1 1010 ? 22.779 -7.452 3.665 1.00 67.88 1010 VAL A C 1
ATOM 7807 O O . VAL A 1 1010 ? 21.892 -8.142 3.163 1.00 67.88 1010 VAL A O 1
ATOM 7810 N N . ASP A 1 1011 ? 23.807 -6.980 2.974 1.00 75.75 1011 ASP A N 1
ATOM 7811 C CA . ASP A 1 1011 ? 23.978 -7.244 1.554 1.00 75.75 1011 ASP A CA 1
ATOM 7812 C C . ASP A 1 1011 ? 25.423 -7.636 1.197 1.00 75.75 1011 ASP A C 1
ATOM 7814 O O . ASP A 1 1011 ? 26.286 -7.927 2.034 1.00 75.75 1011 ASP A O 1
ATOM 7818 N N . THR A 1 1012 ? 25.700 -7.767 -0.098 1.00 70.75 1012 THR A N 1
ATOM 7819 C CA . THR A 1 1012 ? 27.011 -8.242 -0.558 1.00 70.75 1012 THR A CA 1
ATOM 7820 C C . THR A 1 1012 ? 28.174 -7.302 -0.210 1.00 70.75 1012 THR A C 1
ATOM 7822 O O . THR A 1 1012 ? 29.329 -7.754 -0.207 1.00 70.75 1012 THR A O 1
ATOM 7825 N N . THR A 1 1013 ? 27.901 -6.041 0.141 1.00 69.12 1013 THR A N 1
ATOM 7826 C CA . THR A 1 1013 ? 28.903 -5.078 0.618 1.00 69.12 1013 THR A CA 1
ATOM 7827 C C . THR A 1 1013 ? 29.446 -5.457 1.994 1.00 69.12 1013 THR A C 1
ATOM 7829 O O . THR A 1 1013 ? 30.662 -5.381 2.210 1.00 69.12 1013 THR A O 1
ATOM 7832 N N . ASP A 1 1014 ? 28.610 -5.995 2.880 1.00 75.50 1014 ASP A N 1
ATOM 7833 C CA . ASP A 1 1014 ? 29.016 -6.499 4.193 1.00 75.50 1014 ASP A CA 1
ATOM 7834 C C . ASP A 1 1014 ? 29.930 -7.708 4.078 1.00 75.50 1014 ASP A C 1
ATOM 7836 O O . ASP A 1 1014 ? 30.956 -7.831 4.757 1.00 75.50 1014 ASP A O 1
ATOM 7840 N N . LEU A 1 1015 ? 29.611 -8.588 3.129 1.00 69.50 1015 LEU A N 1
ATOM 7841 C CA . LEU A 1 1015 ? 30.430 -9.749 2.823 1.00 69.50 1015 LEU A CA 1
ATOM 7842 C C . LEU A 1 1015 ? 31.806 -9.356 2.286 1.00 69.50 1015 LEU A C 1
ATOM 7844 O O . LEU A 1 1015 ? 32.803 -10.034 2.562 1.00 69.50 1015 LEU A O 1
ATOM 7848 N N . ALA A 1 1016 ? 31.880 -8.282 1.503 1.00 67.12 1016 ALA A N 1
ATOM 7849 C CA . ALA A 1 1016 ? 33.146 -7.721 1.058 1.00 67.12 1016 ALA A CA 1
ATOM 7850 C C . ALA A 1 1016 ? 33.918 -7.094 2.232 1.00 67.12 1016 ALA A C 1
ATOM 7852 O O . ALA A 1 1016 ? 35.118 -7.358 2.374 1.00 67.12 1016 ALA A O 1
ATOM 7853 N N . GLY A 1 1017 ? 33.234 -6.346 3.104 1.00 71.69 1017 GLY A N 1
ATOM 7854 C CA . GLY A 1 1017 ? 33.793 -5.750 4.319 1.00 71.69 1017 GLY A CA 1
ATOM 7855 C C . GLY A 1 1017 ? 34.415 -6.790 5.254 1.00 71.69 1017 GLY A C 1
ATOM 7856 O O . GLY A 1 1017 ? 35.583 -6.667 5.639 1.00 71.69 1017 GLY A O 1
ATOM 7857 N N . LEU A 1 1018 ? 33.696 -7.884 5.514 1.00 76.06 1018 LEU A N 1
ATOM 7858 C CA . LEU A 1 1018 ? 34.142 -8.959 6.398 1.00 76.06 1018 LEU A CA 1
ATOM 7859 C C . LEU A 1 1018 ? 35.335 -9.727 5.815 1.00 76.06 1018 LEU A C 1
ATOM 7861 O O . LEU A 1 1018 ? 36.317 -9.982 6.510 1.00 76.06 1018 LEU A O 1
ATOM 7865 N N . LYS A 1 1019 ? 35.333 -10.026 4.506 1.00 69.50 1019 LYS A N 1
ATOM 7866 C CA . LYS A 1 1019 ? 36.488 -10.657 3.827 1.00 69.50 1019 LYS A CA 1
ATOM 7867 C C . LYS A 1 1019 ? 37.749 -9.800 3.908 1.00 69.50 1019 LYS A C 1
ATOM 7869 O O . LYS A 1 1019 ? 38.843 -10.340 4.073 1.00 69.50 1019 LYS A O 1
ATOM 7874 N N . LEU A 1 1020 ? 37.612 -8.483 3.756 1.00 63.34 1020 LEU A N 1
ATOM 7875 C CA . LEU A 1 1020 ? 38.737 -7.551 3.819 1.00 63.34 1020 LEU A CA 1
ATOM 7876 C C . LEU A 1 1020 ? 39.297 -7.435 5.238 1.00 63.34 1020 LEU A C 1
ATOM 7878 O O . LEU A 1 1020 ? 40.519 -7.374 5.396 1.00 63.34 1020 LEU A O 1
ATOM 7882 N N . ASN A 1 1021 ? 38.436 -7.454 6.257 1.00 79.12 1021 ASN A N 1
ATOM 7883 C CA . ASN A 1 1021 ? 38.865 -7.479 7.650 1.00 79.12 1021 ASN A CA 1
ATOM 7884 C C . ASN A 1 1021 ? 39.630 -8.771 7.992 1.00 79.12 1021 ASN A C 1
ATOM 7886 O O . ASN A 1 1021 ? 40.751 -8.703 8.494 1.00 79.12 1021 ASN A O 1
ATOM 7890 N N . LEU A 1 1022 ? 39.108 -9.932 7.585 1.00 73.62 1022 LEU A N 1
ATOM 7891 C CA . LEU A 1 1022 ? 39.753 -11.235 7.802 1.00 73.62 1022 LEU A CA 1
ATOM 7892 C C . LEU A 1 1022 ? 41.077 -11.402 7.044 1.00 73.62 1022 LEU A C 1
ATOM 7894 O O . LEU A 1 1022 ? 41.962 -12.139 7.477 1.00 73.62 1022 LEU A O 1
ATOM 7898 N N . ALA A 1 1023 ? 41.243 -10.697 5.924 1.00 65.81 1023 ALA A N 1
ATOM 7899 C CA . ALA A 1 1023 ? 42.501 -10.628 5.184 1.00 65.81 1023 ALA A CA 1
ATOM 7900 C C . ALA A 1 1023 ? 43.514 -9.626 5.783 1.00 65.81 1023 ALA A C 1
ATOM 7902 O O . ALA A 1 1023 ? 44.628 -9.510 5.269 1.00 65.81 1023 ALA A O 1
ATOM 7903 N N . GLY A 1 1024 ? 43.146 -8.892 6.842 1.00 63.91 1024 GLY A N 1
ATOM 7904 C CA . GLY A 1 1024 ? 43.975 -7.860 7.474 1.00 63.91 1024 GLY A CA 1
ATOM 7905 C C . GLY A 1 1024 ? 44.125 -6.582 6.641 1.00 63.91 1024 GLY A C 1
ATOM 7906 O O . GLY A 1 1024 ? 45.099 -5.849 6.811 1.00 63.91 1024 GLY A O 1
ATOM 7907 N N . LEU A 1 1025 ? 43.198 -6.333 5.711 1.00 53.75 1025 LEU A N 1
ATOM 7908 C CA . LEU A 1 1025 ? 43.233 -5.226 4.748 1.00 53.75 1025 LEU A CA 1
ATOM 7909 C C . LEU A 1 1025 ? 42.266 -4.076 5.102 1.00 53.75 1025 LEU A C 1
ATOM 7911 O O . LEU A 1 1025 ? 42.329 -3.031 4.458 1.00 53.75 1025 LEU A O 1
ATOM 7915 N N . SER A 1 1026 ? 41.403 -4.249 6.113 1.00 60.28 1026 SER A N 1
ATOM 7916 C CA . SER A 1 1026 ? 40.487 -3.228 6.657 1.00 60.28 1026 SER A CA 1
ATOM 7917 C C . SER A 1 1026 ? 40.452 -3.269 8.190 1.00 60.28 1026 SER A C 1
ATOM 7919 O O . SER A 1 1026 ? 40.444 -4.357 8.767 1.00 60.28 1026 SER A O 1
ATOM 7921 N N . SER A 1 1027 ? 40.411 -2.102 8.847 1.00 51.22 1027 SER A N 1
ATOM 7922 C CA . SER A 1 1027 ? 40.357 -1.965 10.314 1.00 51.22 1027 SER A CA 1
ATOM 7923 C C . SER A 1 1027 ? 39.021 -1.458 10.867 1.00 51.22 1027 SER A C 1
ATOM 7925 O O . SER A 1 1027 ? 38.890 -1.366 12.084 1.00 51.22 1027 SER A O 1
ATOM 7927 N N . GLU A 1 1028 ? 38.052 -1.116 10.017 1.00 57.03 1028 GLU A N 1
ATOM 7928 C CA . GLU A 1 1028 ? 36.736 -0.619 10.442 1.00 57.03 1028 GLU A CA 1
ATOM 7929 C C . GLU A 1 1028 ? 35.657 -1.637 10.052 1.00 57.03 1028 GLU A C 1
ATOM 7931 O O . GLU A 1 1028 ? 35.470 -1.915 8.869 1.00 57.03 1028 GLU A O 1
ATOM 7936 N N . ILE A 1 1029 ? 35.021 -2.237 11.063 1.00 67.88 1029 ILE A N 1
ATOM 7937 C CA . ILE A 1 1029 ? 33.905 -3.190 10.959 1.00 67.88 1029 ILE A CA 1
ATOM 7938 C C . ILE A 1 1029 ? 32.963 -2.991 12.154 1.00 67.88 1029 ILE A C 1
ATOM 7940 O O . ILE A 1 1029 ? 33.417 -2.772 13.283 1.00 67.88 1029 ILE A O 1
ATOM 7944 N N . GLY A 1 1030 ? 31.659 -3.015 11.886 1.00 66.69 1030 GLY A N 1
ATOM 7945 C CA . GLY A 1 1030 ? 30.586 -2.815 12.855 1.00 66.69 1030 GLY A CA 1
ATOM 7946 C C . GLY A 1 1030 ? 30.368 -4.014 13.781 1.00 66.69 1030 GLY A C 1
ATOM 7947 O O . GLY A 1 1030 ? 30.916 -5.096 13.584 1.00 66.69 1030 GLY A O 1
ATOM 7948 N N . LYS A 1 1031 ? 29.536 -3.833 14.817 1.00 66.38 1031 LYS A N 1
ATOM 7949 C CA . LYS A 1 1031 ? 29.212 -4.903 15.783 1.00 66.38 1031 LYS A CA 1
ATOM 7950 C C . LYS A 1 1031 ? 28.380 -6.046 15.182 1.00 66.38 1031 LYS A C 1
ATOM 7952 O O . LYS A 1 1031 ? 28.333 -7.103 15.796 1.00 66.38 1031 LYS A O 1
ATOM 7957 N N . GLY A 1 1032 ? 27.771 -5.853 14.007 1.00 72.25 1032 GLY A N 1
ATOM 7958 C CA . GLY A 1 1032 ? 27.073 -6.901 13.253 1.00 72.25 1032 GLY A CA 1
ATOM 7959 C C . GLY A 1 1032 ? 28.004 -7.917 12.582 1.00 72.25 1032 GLY A C 1
ATOM 7960 O O . GLY A 1 1032 ? 27.522 -8.896 12.025 1.00 72.25 1032 GLY A O 1
ATOM 7961 N N . ALA A 1 1033 ? 29.327 -7.719 12.649 1.00 78.31 1033 ALA A N 1
ATOM 7962 C CA . ALA A 1 1033 ? 30.324 -8.597 12.036 1.00 78.31 1033 ALA A CA 1
ATOM 7963 C C . ALA A 1 1033 ? 30.645 -9.881 12.824 1.00 78.31 1033 ALA A C 1
ATOM 7965 O O . ALA A 1 1033 ? 31.254 -10.786 12.260 1.00 78.31 1033 ALA A O 1
ATOM 7966 N N . ASP A 1 1034 ? 30.242 -9.961 14.092 1.00 79.94 1034 ASP A N 1
ATOM 7967 C CA . ASP A 1 1034 ? 30.277 -11.179 14.913 1.00 79.94 1034 ASP A CA 1
ATOM 7968 C C . ASP A 1 1034 ? 28.910 -11.870 14.786 1.00 79.94 1034 ASP A C 1
ATOM 7970 O O . ASP A 1 1034 ? 28.001 -11.651 15.587 1.00 79.94 1034 ASP A O 1
ATOM 7974 N N . LEU A 1 1035 ? 28.719 -12.603 13.684 1.00 74.31 1035 LEU A N 1
ATOM 7975 C CA . LEU A 1 1035 ? 27.423 -13.176 13.312 1.00 74.31 1035 LEU A CA 1
ATOM 7976 C C . LEU A 1 1035 ? 27.055 -14.381 14.174 1.00 74.31 1035 LEU A C 1
ATOM 7978 O O . LEU A 1 1035 ? 25.873 -14.701 14.300 1.00 74.31 1035 LEU A O 1
ATOM 7982 N N . ASN A 1 1036 ? 28.052 -15.070 14.725 1.00 70.31 1036 ASN A N 1
ATOM 7983 C CA . ASN A 1 1036 ? 27.838 -16.231 15.579 1.00 70.31 1036 ASN A CA 1
ATOM 7984 C C . ASN A 1 1036 ? 27.814 -15.876 17.084 1.00 70.31 1036 ASN A C 1
ATOM 7986 O O . ASN A 1 1036 ? 27.466 -16.732 17.901 1.00 70.31 1036 ASN A O 1
ATOM 7990 N N . GLY A 1 1037 ? 28.136 -14.626 17.441 1.00 64.94 1037 GLY A N 1
ATOM 7991 C CA . GLY A 1 1037 ? 28.076 -14.084 18.796 1.00 64.94 1037 GLY A CA 1
ATOM 7992 C C . GLY A 1 1037 ? 29.152 -14.628 19.738 1.00 64.94 1037 GLY A C 1
ATOM 7993 O O . GLY A 1 1037 ? 28.961 -14.596 20.959 1.00 64.94 1037 GLY A O 1
ATOM 7994 N N . ASP A 1 1038 ? 30.249 -15.176 19.208 1.00 71.25 1038 ASP A N 1
ATOM 7995 C CA . ASP A 1 1038 ? 31.304 -15.814 20.003 1.00 71.25 1038 ASP A CA 1
ATOM 7996 C C . ASP A 1 1038 ? 32.359 -14.829 20.544 1.00 71.25 1038 ASP A C 1
ATOM 7998 O O . ASP A 1 1038 ? 33.206 -15.192 21.374 1.00 71.25 1038 ASP A O 1
ATOM 8002 N N . GLY A 1 1039 ? 32.264 -13.560 20.140 1.00 67.94 1039 GLY A N 1
ATOM 8003 C CA . GLY A 1 1039 ? 33.144 -12.473 20.548 1.00 67.94 1039 GLY A CA 1
ATOM 8004 C C . GLY A 1 1039 ? 34.413 -12.342 19.706 1.00 67.94 1039 GLY A C 1
ATOM 8005 O O . GLY A 1 1039 ? 35.224 -11.452 19.989 1.00 67.94 1039 GLY A O 1
ATOM 8006 N N . ASN A 1 1040 ? 34.612 -13.198 18.700 1.00 72.69 1040 ASN A N 1
ATOM 8007 C CA . ASN A 1 1040 ? 35.694 -13.128 17.724 1.00 72.69 1040 ASN A CA 1
ATOM 8008 C C . ASN A 1 1040 ? 35.108 -12.948 16.323 1.00 72.69 1040 ASN A C 1
ATOM 8010 O O . ASN A 1 1040 ? 34.013 -13.393 16.040 1.00 72.69 1040 ASN A O 1
ATOM 8014 N N . ILE A 1 1041 ? 35.857 -12.281 15.444 1.00 77.38 1041 ILE A N 1
ATOM 8015 C CA . ILE A 1 1041 ? 35.434 -12.039 14.061 1.00 77.38 1041 ILE A CA 1
ATOM 8016 C C . ILE A 1 1041 ? 36.367 -12.848 13.175 1.00 77.38 1041 ILE A C 1
ATOM 8018 O O . ILE A 1 1041 ? 37.527 -12.469 12.970 1.00 77.38 1041 ILE A O 1
ATOM 8022 N N . ASP A 1 1042 ? 35.895 -14.010 12.729 1.00 76.75 1042 ASP A N 1
ATOM 8023 C CA . ASP A 1 1042 ? 36.702 -14.989 12.013 1.00 76.75 1042 ASP A CA 1
ATOM 8024 C C . ASP A 1 1042 ? 36.000 -15.598 10.780 1.00 76.75 1042 ASP A C 1
ATOM 8026 O O . ASP A 1 1042 ? 34.981 -15.124 10.275 1.00 76.75 1042 ASP A O 1
ATOM 8030 N N . THR A 1 1043 ? 36.609 -16.621 10.175 1.00 61.22 1043 THR A N 1
ATOM 8031 C CA . THR A 1 1043 ? 36.066 -17.251 8.962 1.00 61.22 1043 THR A CA 1
ATOM 8032 C C . THR A 1 1043 ? 34.702 -17.920 9.164 1.00 61.22 1043 THR A C 1
ATOM 8034 O O . THR A 1 1043 ? 34.040 -18.233 8.173 1.00 61.22 1043 THR A O 1
ATOM 8037 N N . THR A 1 1044 ? 34.296 -18.139 10.413 1.00 63.34 1044 THR A N 1
ATOM 8038 C CA . THR A 1 1044 ? 32.998 -18.682 10.817 1.00 63.34 1044 THR A CA 1
ATOM 8039 C C . THR A 1 1044 ? 31.903 -17.639 10.619 1.00 63.34 1044 THR A C 1
ATOM 8041 O O . THR A 1 1044 ? 30.896 -17.950 9.984 1.00 63.34 1044 THR A O 1
ATOM 8044 N N . ASP A 1 1045 ? 32.146 -16.383 11.000 1.00 76.94 1045 ASP A N 1
ATOM 8045 C CA . ASP A 1 1045 ? 31.238 -15.258 10.729 1.00 76.94 1045 ASP A CA 1
ATOM 8046 C C . ASP A 1 1045 ? 31.119 -14.985 9.235 1.00 76.94 1045 ASP A C 1
ATOM 8048 O O . ASP A 1 1045 ? 30.042 -14.721 8.709 1.00 76.94 1045 ASP A O 1
ATOM 8052 N N . LEU A 1 1046 ? 32.225 -15.147 8.504 1.00 60.72 1046 LEU A N 1
ATOM 8053 C CA . LEU A 1 1046 ? 32.215 -15.048 7.049 1.00 60.72 1046 LEU A CA 1
ATOM 8054 C C . LEU A 1 1046 ? 31.387 -16.151 6.380 1.00 60.72 1046 LEU A C 1
ATOM 8056 O O . LEU A 1 1046 ? 30.813 -15.923 5.314 1.00 60.72 1046 LEU A O 1
ATOM 8060 N N . ALA A 1 1047 ? 31.370 -17.359 6.941 1.00 54.34 1047 ALA A N 1
ATOM 8061 C CA . ALA A 1 1047 ? 30.530 -18.442 6.442 1.00 54.34 1047 ALA A CA 1
ATOM 8062 C C . ALA A 1 1047 ? 29.055 -18.177 6.769 1.00 54.34 1047 ALA A C 1
ATOM 8064 O O . ALA A 1 1047 ? 28.219 -18.313 5.879 1.00 54.34 1047 ALA A O 1
ATOM 8065 N N . ALA A 1 1048 ? 28.766 -17.712 7.986 1.00 55.44 1048 ALA A N 1
ATOM 8066 C CA . ALA A 1 1048 ? 27.431 -17.307 8.413 1.00 55.44 1048 ALA A CA 1
ATOM 8067 C C . ALA A 1 1048 ? 26.874 -16.163 7.551 1.00 55.44 1048 ALA A C 1
ATOM 8069 O O . ALA A 1 1048 ? 25.737 -16.235 7.101 1.00 55.44 1048 ALA A O 1
ATOM 8070 N N . LEU A 1 1049 ? 27.693 -15.162 7.210 1.00 61.62 1049 LEU A N 1
ATOM 8071 C CA . LEU A 1 1049 ? 27.256 -14.034 6.386 1.00 61.62 1049 LEU A CA 1
ATOM 8072 C C . LEU A 1 1049 ? 26.985 -14.454 4.938 1.00 61.62 1049 LEU A C 1
ATOM 8074 O O . LEU A 1 1049 ? 26.072 -13.946 4.300 1.00 61.62 1049 LEU A O 1
ATOM 8078 N N . LYS A 1 1050 ? 27.741 -15.421 4.404 1.00 50.50 1050 LYS A N 1
ATOM 8079 C CA . LYS A 1 1050 ? 27.467 -15.982 3.069 1.00 50.50 1050 LYS A CA 1
ATOM 8080 C C . LYS A 1 1050 ? 26.179 -16.789 3.017 1.00 50.50 1050 LYS A C 1
ATOM 8082 O O . LYS A 1 1050 ? 25.527 -16.756 1.983 1.00 50.50 1050 LYS A O 1
ATOM 8087 N N . LEU A 1 1051 ? 25.875 -17.541 4.073 1.00 49.62 1051 LEU A N 1
ATOM 8088 C CA . LEU A 1 1051 ? 24.630 -18.302 4.175 1.00 49.62 1051 LEU A CA 1
ATOM 8089 C C . LEU A 1 1051 ? 23.452 -17.333 4.279 1.00 49.62 1051 LEU A C 1
ATOM 8091 O O . LEU A 1 1051 ? 22.571 -17.369 3.430 1.00 49.62 1051 LEU A O 1
ATOM 8095 N N . LYS A 1 1052 ? 23.569 -16.334 5.159 1.00 52.38 1052 LYS A N 1
ATOM 8096 C CA . LYS A 1 1052 ? 22.583 -15.265 5.320 1.00 52.38 1052 LYS A CA 1
ATOM 8097 C C . LYS A 1 1052 ? 22.282 -14.505 4.019 1.00 52.38 1052 LYS A C 1
ATOM 8099 O O . LYS A 1 1052 ? 21.122 -14.287 3.701 1.00 52.38 1052 LYS A O 1
ATOM 8104 N N . LEU A 1 1053 ? 23.300 -14.168 3.220 1.00 48.12 1053 LEU A N 1
ATOM 8105 C CA . LEU A 1 1053 ? 23.126 -13.516 1.907 1.00 48.12 1053 LEU A CA 1
ATOM 8106 C C . LEU A 1 1053 ? 22.634 -14.442 0.791 1.00 48.12 1053 LEU A C 1
ATOM 8108 O O . LEU A 1 1053 ? 22.212 -13.968 -0.259 1.00 48.12 1053 LEU A O 1
ATOM 8112 N N . ALA A 1 1054 ? 22.733 -15.753 0.990 1.00 43.34 1054 ALA A N 1
ATOM 8113 C CA . ALA A 1 1054 ? 22.183 -16.759 0.092 1.00 43.34 1054 ALA A CA 1
ATOM 8114 C C . ALA A 1 1054 ? 20.780 -17.225 0.530 1.00 43.34 1054 ALA A C 1
ATOM 8116 O O . ALA A 1 1054 ? 20.253 -18.144 -0.089 1.00 43.34 1054 ALA A O 1
ATOM 8117 N N . GLY A 1 1055 ? 20.207 -16.618 1.582 1.00 44.50 1055 GLY A N 1
ATOM 8118 C CA . GLY A 1 1055 ? 18.906 -16.981 2.156 1.00 44.50 1055 GLY A CA 1
ATOM 8119 C C . GLY A 1 1055 ? 18.895 -18.302 2.941 1.00 44.50 1055 GLY A C 1
ATOM 8120 O O . GLY A 1 1055 ? 17.844 -18.929 3.034 1.00 44.50 1055 GLY A O 1
ATOM 8121 N N . LEU A 1 1056 ? 20.055 -18.753 3.444 1.00 35.50 1056 LEU A N 1
ATOM 8122 C CA . LEU A 1 1056 ? 20.306 -20.065 4.071 1.00 35.50 1056 LEU A CA 1
ATOM 8123 C C . LEU A 1 1056 ? 20.636 -19.999 5.564 1.00 35.50 1056 LEU A C 1
ATOM 8125 O O . LEU A 1 1056 ? 21.288 -19.013 5.988 1.00 35.50 1056 LEU A O 1
#

Radius of gyration: 39.11 Å; chains: 1; bounding box: 96×107×118 Å